Protein AF-0000000074485004 (afdb_homodimer)

Organism: Parageobacillus thermoglucosidasius (NCBI:txid1426)

InterPro domains:
  IPR045611 Domain of unknown function DUF6449 [PF20047] (431-520)
  IPR053046 ABC-5 integral membrane transporter [PTHR39177] (8-327)

Sequence (1148 aa):
MPLKILSFNRGILVQNLRSVSWIGIVHFLLWFAAIPLQLLMAYSQQEDSGHYPEWESLYSISAPFQTMIVFTLPVLLAALLFRYMQGKQSSDFMHSLPVQRAELFCQQAVFGMLLIIGPIVLITLLVIVCRYGLSLSVPLTIGDIIRWMWETIVMELFVFAASVFVGMVTGMSTLQIVFTYILFLFPASITVLLLTNTSFLLVGFSADYYLSKNLEEIVPFYRYFNLSVESLTAGESLVYLFLIILFLIFAIWLYQKRPSEAATQALAFPVLRPLFKYGVAFCTMLLGGFYFGVTQNQFAWILFGYITFSLLGFFIAEMVIEKTWRVFYKWKGYVYFAAAMVAIGFLLHLDITGYEKRLPALEDVRQVYFGSSVYDFINNGERSYMSFEQENQFLKEKGNIRAVYAFHRQLIKDQPRPSRLTDQRQVVIGYVLKDGKRMIRQYNVPSKAYFSYYKPILESKEYKKNYYLLLRDQGYSPIRQVTFRHLETGDKTLTIIEPQQIDSFVEALKADLMEESASTMLELDSPKVVRAVDIEFLQSDGDTFTLSWKETYTHVEKWLNDHHLLEKARGGVEMPLKILSFNRGILVQNLRSVSWIGIVHFLLWFAAIPLQLLMAYSQQEDSGHYPEWESLYSISAPFQTMIVFTLPVLLAALLFRYMQGKQSSDFMHSLPVQRAELFCQQAVFGMLLIIGPIVLITLLVIVCRYGLSLSVPLTIGDIIRWMWETIVMELFVFAASVFVGMVTGMSTLQIVFTYILFLFPASITVLLLTNTSFLLVGFSADYYLSKNLEEIVPFYRYFNLSVESLTAGESLVYLFLIILFLIFAIWLYQKRPSEAATQALAFPVLRPLFKYGVAFCTMLLGGFYFGVTQNQFAWILFGYIT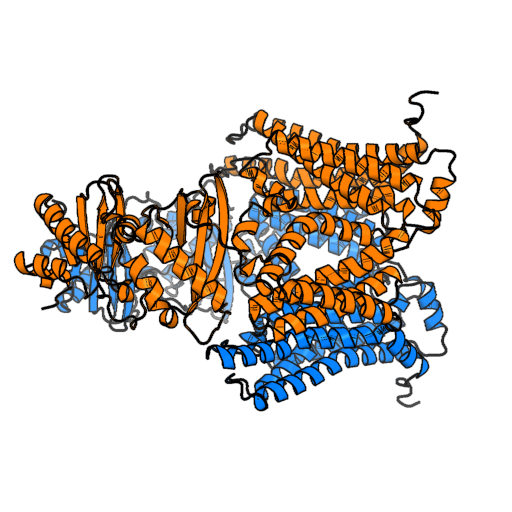FSLLGFFIAEMVIEKTWRVFYKWKGYVYFAAAMVAIGFLLHLDITGYEKRLPALEDVRQVYFGSSVYDFINNGERSYMSFEQENQFLKEKGNIRAVYAFHRQLIKDQPRPSRLTDQRQVVIGYVLKDGKRMIRQYNVPSKAYFSYYKPILESKEYKKNYYLLLRDQGYSPIRQVTFRHLETGDKTLTIIEPQQIDSFVEALKADLMEESASTMLELDSPKVVRAVDIEFLQSDGDTFTLSWKETYTHVEKWLNDHHLLEKARGGVE

Structure (mmCIF, N/CA/C/O backbone):
data_AF-0000000074485004-model_v1
#
loop_
_entity.id
_entity.type
_entity.pdbx_description
1 polymer 'Multidrug ABC transporter permease'
#
loop_
_atom_site.group_PDB
_atom_site.id
_atom_site.type_symbol
_atom_site.label_atom_id
_atom_site.label_alt_id
_atom_site.label_comp_id
_atom_site.label_asym_id
_atom_site.label_entity_id
_atom_site.label_seq_id
_atom_site.pdbx_PDB_ins_code
_atom_site.Cartn_x
_atom_site.Cartn_y
_atom_site.Cartn_z
_atom_site.occupancy
_atom_site.B_iso_or_equiv
_atom_site.auth_seq_id
_atom_site.auth_comp_id
_atom_site.auth_asym_id
_atom_site.auth_atom_id
_atom_site.pdbx_PDB_model_num
ATOM 1 N N . MET A 1 1 ? 16.312 -17.234 -52.719 1 33.06 1 MET A N 1
ATOM 2 C CA . MET A 1 1 ? 15.469 -17.969 -51.75 1 33.06 1 MET A CA 1
ATOM 3 C C . MET A 1 1 ? 14.648 -17 -50.906 1 33.06 1 MET A C 1
ATOM 5 O O . MET A 1 1 ? 15.188 -16.344 -50 1 33.06 1 MET A O 1
ATOM 9 N N . PRO A 1 2 ? 13.727 -16.172 -51.375 1 34.81 2 PRO A N 1
ATOM 10 C CA . PRO A 1 2 ? 13.102 -14.938 -50.875 1 34.81 2 PRO A CA 1
ATOM 11 C C . PRO A 1 2 ? 12.609 -15.07 -49.438 1 34.81 2 PRO A C 1
ATOM 13 O O . PRO A 1 2 ? 12.57 -16.172 -48.875 1 34.81 2 PRO A O 1
ATOM 16 N N . LEU A 1 3 ? 12.047 -14.023 -48.875 1 39.66 3 LEU A N 1
ATOM 17 C CA . LEU A 1 3 ? 11.453 -13.742 -47.562 1 39.66 3 LEU A CA 1
ATOM 18 C C . LEU A 1 3 ? 10.492 -14.852 -47.156 1 39.66 3 LEU A C 1
ATOM 20 O O . LEU A 1 3 ? 9.281 -14.641 -47.094 1 39.66 3 LEU A O 1
ATOM 24 N N . LYS A 1 4 ? 10.461 -15.984 -47.562 1 45 4 LYS A N 1
ATOM 25 C CA . LYS A 1 4 ? 9.773 -17.25 -47.344 1 45 4 LYS A CA 1
ATOM 26 C C . LYS A 1 4 ? 9.695 -17.594 -45.875 1 45 4 LYS A C 1
ATOM 28 O O . LYS A 1 4 ? 9.047 -18.578 -45.5 1 45 4 LYS A O 1
ATOM 33 N N . ILE A 1 5 ? 10.547 -17.078 -45.094 1 46.03 5 ILE A N 1
ATOM 34 C CA . ILE A 1 5 ? 10.633 -17.25 -43.656 1 46.03 5 ILE A CA 1
ATOM 35 C C . ILE A 1 5 ? 9.305 -16.859 -43 1 46.03 5 ILE A C 1
ATOM 37 O O . ILE A 1 5 ? 8.914 -17.438 -42 1 46.03 5 ILE A O 1
ATOM 41 N N . LEU A 1 6 ? 8.688 -15.711 -43.531 1 50.09 6 LEU A N 1
ATOM 42 C CA . LEU A 1 6 ? 7.422 -15.336 -42.906 1 50.09 6 LEU A CA 1
ATOM 43 C C . LEU A 1 6 ? 6.273 -16.172 -43.469 1 50.09 6 LEU A C 1
ATOM 45 O O . LEU A 1 6 ? 5.242 -15.633 -43.875 1 50.09 6 LEU A O 1
ATOM 49 N N . SER A 1 7 ? 6.594 -17.297 -43.969 1 58.62 7 SER A N 1
ATOM 50 C CA . SER A 1 7 ? 5.496 -18.109 -44.469 1 58.62 7 SER A CA 1
ATOM 51 C C . SER A 1 7 ? 4.473 -18.391 -43.375 1 58.62 7 SER A C 1
ATOM 53 O O . SER A 1 7 ? 4.832 -18.859 -42.281 1 58.62 7 SER A O 1
ATOM 55 N N . PHE A 1 8 ? 3.494 -17.656 -43.406 1 69.62 8 PHE A N 1
ATOM 56 C CA . PHE A 1 8 ? 2.309 -17.703 -42.562 1 69.62 8 PHE A CA 1
ATOM 57 C C . PHE A 1 8 ? 1.678 -19.078 -42.562 1 69.62 8 PHE A C 1
ATOM 59 O O . PHE A 1 8 ? 1.295 -19.578 -43.625 1 69.62 8 PHE A O 1
ATOM 66 N N . ASN A 1 9 ? 2.086 -19.891 -41.562 1 81.69 9 ASN A N 1
ATOM 67 C CA . ASN A 1 9 ? 1.446 -21.203 -41.406 1 81.69 9 ASN A CA 1
ATOM 68 C C . ASN A 1 9 ? 0.039 -21.078 -40.812 1 81.69 9 ASN A C 1
ATOM 70 O O . ASN A 1 9 ? -0.13 -20.656 -39.688 1 81.69 9 ASN A O 1
ATOM 74 N N . ARG A 1 10 ? -0.933 -21.391 -41.531 1 85.19 10 ARG A N 1
ATOM 75 C CA . ARG A 1 10 ? -2.338 -21.266 -41.156 1 85.19 10 ARG A CA 1
ATOM 76 C C . ARG A 1 10 ? -2.674 -22.172 -40 1 85.19 10 ARG A C 1
ATOM 78 O O . ARG A 1 10 ? -3.484 -21.797 -39.125 1 85.19 10 ARG A O 1
ATOM 85 N N . GLY A 1 11 ? -2.037 -23.297 -39.938 1 82.88 11 GLY A N 1
ATOM 86 C CA . GLY A 1 11 ? -2.275 -24.219 -38.844 1 82.88 11 GLY A CA 1
ATOM 87 C C . GLY A 1 11 ? -1.877 -23.641 -37.5 1 82.88 11 GLY A C 1
ATOM 88 O O . GLY A 1 11 ? -2.645 -23.719 -36.531 1 82.88 11 GLY A O 1
ATOM 89 N N . ILE A 1 12 ? -0.772 -23.047 -37.531 1 86.06 12 ILE A N 1
ATOM 90 C CA . ILE A 1 12 ? -0.268 -22.453 -36.281 1 86.06 12 ILE A CA 1
ATOM 91 C C . ILE A 1 12 ? -1.144 -21.266 -35.875 1 86.06 12 ILE A C 1
ATOM 93 O O . ILE A 1 12 ? -1.429 -21.078 -34.688 1 86.06 12 ILE A O 1
ATOM 97 N N . LEU A 1 13 ? -1.592 -20.531 -36.781 1 87.81 13 LEU A N 1
ATOM 98 C CA . LEU A 1 13 ? -2.461 -19.391 -36.5 1 87.81 13 LEU A CA 1
ATOM 99 C C . LEU A 1 13 ? -3.775 -19.844 -35.906 1 87.81 13 LEU A C 1
ATOM 101 O O . LEU A 1 13 ? -4.254 -19.25 -34.938 1 87.81 13 LEU A O 1
ATOM 105 N N . VAL A 1 14 ? -4.328 -20.875 -36.469 1 86.31 14 VAL A N 1
ATOM 106 C CA . VAL A 1 14 ? -5.598 -21.406 -35.969 1 86.31 14 VAL A CA 1
ATOM 107 C C . VAL A 1 14 ? -5.418 -21.922 -34.562 1 86.31 14 VAL A C 1
ATOM 109 O O . VAL A 1 14 ? -6.277 -21.719 -33.688 1 86.31 14 VAL A O 1
ATOM 112 N N . GLN A 1 15 ? -4.352 -22.5 -34.344 1 84.88 15 GLN A N 1
ATOM 113 C CA . GLN A 1 15 ? -4.055 -23.016 -33.031 1 84.88 15 GLN A CA 1
ATOM 114 C C . GLN A 1 15 ? -3.912 -21.875 -32 1 84.88 15 GLN A C 1
ATOM 116 O O . GLN A 1 15 ? -4.418 -21.969 -30.891 1 84.88 15 GLN A O 1
ATOM 121 N N . ASN A 1 16 ? -3.209 -20.875 -32.438 1 87.94 16 ASN A N 1
ATOM 122 C CA . ASN A 1 16 ? -3.045 -19.703 -31.578 1 87.94 16 ASN A CA 1
ATOM 123 C C . ASN A 1 16 ? -4.379 -19.031 -31.297 1 87.94 16 ASN A C 1
ATOM 125 O O . ASN A 1 16 ? -4.645 -18.625 -30.156 1 87.94 16 ASN A O 1
ATOM 129 N N . LEU A 1 17 ? -5.199 -18.859 -32.281 1 85.69 17 LEU A N 1
ATOM 130 C CA . LEU A 1 17 ? -6.504 -18.234 -32.125 1 85.69 17 LEU A CA 1
ATOM 131 C C . LEU A 1 17 ? -7.379 -19.016 -31.141 1 85.69 17 LEU A C 1
ATOM 133 O O . LEU A 1 17 ? -8.117 -18.438 -30.344 1 85.69 17 LEU A O 1
ATOM 137 N N . ARG A 1 18 ? -7.176 -20.297 -31.156 1 81.56 18 ARG A N 1
ATOM 138 C CA . ARG A 1 18 ? -7.992 -21.156 -30.312 1 81.56 18 ARG A CA 1
ATOM 139 C C . ARG A 1 18 ? -7.465 -21.188 -28.875 1 81.56 18 ARG A C 1
ATOM 141 O O . ARG A 1 18 ? -8.242 -21.266 -27.922 1 81.56 18 ARG A O 1
ATOM 148 N N . SER A 1 19 ? -6.238 -21.016 -28.766 1 82.94 19 SER A N 1
ATOM 149 C CA . SER A 1 19 ? -5.652 -21.266 -27.453 1 82.94 19 SER A CA 1
ATOM 150 C C . SER A 1 19 ? -5.355 -19.953 -26.719 1 82.94 19 SER A C 1
ATOM 152 O O . SER A 1 19 ? -5.453 -19.891 -25.5 1 82.94 19 SER A O 1
ATOM 154 N N . VAL A 1 20 ? -5.039 -18.906 -27.438 1 87.19 20 VAL A N 1
ATOM 155 C CA . VAL A 1 20 ? -4.484 -17.75 -26.75 1 87.19 20 VAL A CA 1
ATOM 156 C C . VAL A 1 20 ? -5.316 -16.5 -27.062 1 87.19 20 VAL A C 1
ATOM 158 O O . VAL A 1 20 ? -5.227 -15.492 -26.359 1 87.19 20 VAL A O 1
ATOM 161 N N . SER A 1 21 ? -6.23 -16.531 -27.969 1 85 21 SER A N 1
ATOM 162 C CA . SER A 1 21 ? -6.941 -15.344 -28.453 1 85 21 SER A CA 1
ATOM 163 C C . SER A 1 21 ? -7.805 -14.734 -27.344 1 85 21 SER A C 1
ATOM 165 O O . SER A 1 21 ? -8.117 -13.539 -27.391 1 85 21 SER A O 1
ATOM 167 N N . TRP A 1 22 ? -8.156 -15.539 -26.359 1 84.38 22 TRP A N 1
ATOM 168 C CA . TRP A 1 22 ? -8.977 -15.023 -25.266 1 84.38 22 TRP A CA 1
ATOM 169 C C . TRP A 1 22 ? -8.242 -13.945 -24.5 1 84.38 22 TRP A C 1
ATOM 171 O O . TRP A 1 22 ? -8.859 -13.047 -23.922 1 84.38 22 TRP A O 1
ATOM 181 N N . ILE A 1 23 ? -6.957 -13.883 -24.469 1 89 23 ILE A N 1
ATOM 182 C CA . ILE A 1 23 ? -6.176 -12.859 -23.766 1 89 23 ILE A CA 1
ATOM 183 C C . ILE A 1 23 ? -6.395 -11.5 -24.422 1 89 23 ILE A C 1
ATOM 185 O O . ILE A 1 23 ? -6.387 -10.469 -23.75 1 89 23 ILE A O 1
ATOM 189 N N . GLY A 1 24 ? -6.559 -11.555 -25.766 1 91 24 GLY A N 1
ATOM 190 C CA . GLY A 1 24 ? -6.867 -10.32 -26.469 1 91 24 GLY A CA 1
ATOM 191 C C . GLY A 1 24 ? -8.18 -9.695 -26.031 1 91 24 GLY A C 1
ATOM 192 O O . GLY A 1 24 ? -8.281 -8.477 -25.891 1 91 24 GLY A O 1
ATOM 193 N N . ILE A 1 25 ? -9.125 -10.547 -25.797 1 89.12 25 ILE A N 1
ATOM 194 C CA . ILE A 1 25 ? -10.43 -10.086 -25.328 1 89.12 25 ILE A CA 1
ATOM 195 C C . ILE A 1 25 ? -10.305 -9.508 -23.922 1 89.12 25 ILE A C 1
ATOM 197 O O . ILE A 1 25 ? -10.844 -8.438 -23.641 1 89.12 25 ILE A O 1
ATOM 201 N N . VAL A 1 26 ? -9.586 -10.211 -23.125 1 91 26 VAL A N 1
ATOM 202 C CA . VAL A 1 26 ? -9.375 -9.742 -21.75 1 91 26 VAL A CA 1
ATOM 203 C C . VAL A 1 26 ? -8.641 -8.406 -21.781 1 91 26 VAL A C 1
ATOM 205 O O . VAL A 1 26 ? -8.977 -7.492 -21.016 1 91 26 VAL A O 1
ATOM 208 N N . HIS A 1 27 ? -7.656 -8.375 -22.625 1 95.88 27 HIS A N 1
ATOM 209 C CA . HIS A 1 27 ? -6.898 -7.141 -22.797 1 95.88 27 HIS A CA 1
ATOM 210 C C . HIS A 1 27 ? -7.812 -5.977 -23.172 1 95.88 27 HIS A C 1
ATOM 212 O O . HIS A 1 27 ? -7.742 -4.906 -22.578 1 95.88 27 HIS A O 1
ATOM 218 N N . PHE A 1 28 ? -8.695 -6.211 -24.062 1 96 28 PHE A N 1
ATOM 219 C CA . PHE A 1 28 ? -9.641 -5.191 -24.516 1 96 28 PHE A CA 1
ATOM 220 C C . PHE A 1 28 ? -10.586 -4.797 -23.391 1 96 28 PHE A C 1
ATOM 222 O O . PHE A 1 28 ? -10.805 -3.607 -23.141 1 96 28 PHE A O 1
ATOM 229 N N . LEU A 1 29 ? -11.078 -5.746 -22.719 1 93.38 29 LEU A N 1
ATOM 230 C CA . LEU A 1 29 ? -12.055 -5.492 -21.672 1 93.38 29 LEU A CA 1
ATOM 231 C C . LEU A 1 29 ? -11.422 -4.719 -20.516 1 93.38 29 LEU A C 1
ATOM 233 O O . LEU A 1 29 ? -12.055 -3.848 -19.922 1 93.38 29 LEU A O 1
ATOM 237 N N . LEU A 1 30 ? -10.211 -5.07 -20.172 1 95.44 30 LEU A N 1
ATOM 238 C CA . LEU A 1 30 ? -9.531 -4.371 -19.094 1 95.44 30 LEU A CA 1
ATOM 239 C C . LEU A 1 30 ? -9.289 -2.908 -19.453 1 95.44 30 LEU A C 1
ATOM 241 O O . LEU A 1 30 ? -9.523 -2.016 -18.641 1 95.44 30 LEU A O 1
ATOM 245 N N . TRP A 1 31 ? -8.859 -2.682 -20.656 1 97.44 31 TRP A N 1
ATOM 246 C CA . TRP A 1 31 ? -8.648 -1.306 -21.094 1 97.44 31 TRP A CA 1
ATOM 247 C C . TRP A 1 31 ? -9.977 -0.561 -21.188 1 97.44 31 TRP A C 1
ATOM 249 O O . TRP A 1 31 ? -10.047 0.643 -20.938 1 97.44 31 TRP A O 1
ATOM 259 N N . PHE A 1 32 ? -11.016 -1.268 -21.625 1 96.44 32 PHE A N 1
ATOM 260 C CA . PHE A 1 32 ? -12.344 -0.658 -21.688 1 96.44 32 PHE A CA 1
ATOM 261 C C . PHE A 1 32 ? -12.789 -0.191 -20.312 1 96.44 32 PHE A C 1
ATOM 263 O O . PHE A 1 32 ? -13.32 0.91 -20.156 1 96.44 32 PHE A O 1
ATOM 270 N N . ALA A 1 33 ? -12.539 -1.022 -19.375 1 94.12 33 ALA A N 1
ATOM 271 C CA . ALA A 1 33 ? -12.883 -0.683 -18 1 94.12 33 ALA A CA 1
ATOM 272 C C . ALA A 1 33 ? -12.039 0.482 -17.484 1 94.12 33 ALA A C 1
ATOM 274 O O . ALA A 1 33 ? -12.508 1.305 -16.703 1 94.12 33 ALA A O 1
ATOM 275 N N . ALA A 1 34 ? -10.875 0.602 -17.922 1 95.38 34 ALA A N 1
ATOM 276 C CA . ALA A 1 34 ? -9.922 1.575 -17.391 1 95.38 34 ALA A CA 1
ATOM 277 C C . ALA A 1 34 ? -10.227 2.979 -17.906 1 95.38 34 ALA A C 1
ATOM 279 O O . ALA A 1 34 ? -10.094 3.959 -17.172 1 95.38 34 ALA A O 1
ATOM 280 N N . ILE A 1 35 ? -10.703 3.045 -19.172 1 94.5 35 ILE A N 1
ATOM 281 C CA . ILE A 1 35 ? -10.773 4.402 -19.703 1 94.5 35 ILE A CA 1
ATOM 282 C C . ILE A 1 35 ? -12.172 4.672 -20.25 1 94.5 35 ILE A C 1
ATOM 284 O O . ILE A 1 35 ? -12.898 5.512 -19.719 1 94.5 35 ILE A O 1
ATOM 288 N N . PRO A 1 36 ? -12.688 3.904 -21.312 1 93.75 36 PRO A N 1
ATOM 289 C CA . PRO A 1 36 ? -13.992 4.227 -21.891 1 93.75 36 PRO A CA 1
ATOM 290 C C . PRO A 1 36 ? -15.125 4.145 -20.859 1 93.75 36 PRO A C 1
ATOM 292 O O . PRO A 1 36 ? -16.016 5 -20.844 1 93.75 36 PRO A O 1
ATOM 295 N N . LEU A 1 37 ? -15.07 3.17 -20.109 1 92.56 37 LEU A N 1
ATOM 296 C CA . LEU A 1 37 ? -16.109 3.021 -19.109 1 92.56 37 LEU A CA 1
ATOM 297 C C . LEU A 1 37 ? -16.094 4.195 -18.125 1 92.56 37 LEU A C 1
ATOM 299 O O . LEU A 1 37 ? -17.156 4.688 -17.734 1 92.56 37 LEU A O 1
ATOM 303 N N . GLN A 1 38 ? -14.953 4.598 -17.75 1 90.38 38 GLN A N 1
ATOM 304 C CA . GLN A 1 38 ? -14.82 5.734 -16.844 1 90.38 38 GLN A CA 1
ATOM 305 C C . GLN A 1 38 ? -15.352 7.012 -17.484 1 90.38 38 GLN A C 1
ATOM 307 O O . GLN A 1 38 ? -15.969 7.844 -16.812 1 90.38 38 GLN A O 1
ATOM 312 N N . LEU A 1 39 ? -15.125 7.141 -18.734 1 88.81 39 LEU A N 1
ATOM 313 C CA . LEU A 1 39 ? -15.633 8.297 -19.469 1 88.81 39 LEU A CA 1
ATOM 314 C C . LEU A 1 39 ? -17.156 8.273 -19.531 1 88.81 39 LEU A C 1
ATOM 316 O O . LEU A 1 39 ? -17.812 9.312 -19.344 1 88.81 39 LEU A O 1
ATOM 320 N N . LEU A 1 40 ? -17.672 7.113 -19.766 1 88.38 40 LEU A N 1
ATOM 321 C CA . LEU A 1 40 ? -19.125 6.965 -19.828 1 88.38 40 LEU A CA 1
ATOM 322 C C . LEU A 1 40 ? -19.766 7.258 -18.469 1 88.38 40 LEU A C 1
ATOM 324 O O . LEU A 1 40 ? -20.812 7.895 -18.391 1 88.38 40 LEU A O 1
ATOM 328 N N . MET A 1 41 ? -19.156 6.777 -17.469 1 87.62 41 MET A N 1
ATOM 329 C CA . MET A 1 41 ? -19.641 7.035 -16.109 1 87.62 41 MET A CA 1
ATOM 330 C C . MET A 1 41 ? -19.578 8.523 -15.789 1 87.62 41 MET A C 1
ATOM 332 O O . MET A 1 41 ? -20.5 9.062 -15.164 1 87.62 41 MET A O 1
ATOM 336 N N . ALA A 1 42 ? -18.516 9.141 -16.156 1 83.19 42 ALA A N 1
ATOM 337 C CA . ALA A 1 42 ? -18.375 10.578 -15.945 1 83.19 42 ALA A CA 1
ATOM 338 C C . ALA A 1 42 ? -19.453 11.352 -16.703 1 83.19 42 ALA A C 1
ATOM 340 O O . ALA A 1 42 ? -19.969 12.352 -16.203 1 83.19 42 ALA A O 1
ATOM 341 N N . TYR A 1 43 ? -19.734 10.867 -17.859 1 83.5 43 TYR A N 1
ATOM 342 C CA . TYR A 1 43 ? -20.781 11.492 -18.656 1 83.5 43 TYR A CA 1
ATOM 343 C C . TYR A 1 43 ? -22.141 11.398 -17.969 1 83.5 43 TYR A C 1
ATOM 345 O O . TYR A 1 43 ? -22.891 12.375 -17.906 1 83.5 43 TYR A O 1
ATOM 353 N N . SER A 1 44 ? -22.391 10.273 -17.484 1 81.38 44 SER A N 1
ATOM 354 C CA . SER A 1 44 ? -23.672 10.062 -16.797 1 81.38 44 SER A CA 1
ATOM 355 C C . SER A 1 44 ? -23.766 10.93 -15.539 1 81.38 44 SER A C 1
ATOM 357 O O . SER A 1 44 ? -24.828 11.438 -15.211 1 81.38 44 SER A O 1
ATOM 359 N N . GLN A 1 45 ? -22.672 11.102 -14.898 1 76.25 45 GLN A N 1
ATOM 360 C CA . GLN A 1 45 ? -22.641 11.914 -13.688 1 76.25 45 GLN A CA 1
ATOM 361 C C . GLN A 1 45 ? -22.797 13.398 -14.016 1 76.25 45 GLN A C 1
ATOM 363 O O . GLN A 1 45 ? -23.406 14.148 -13.258 1 76.25 45 GLN A O 1
ATOM 368 N N . GLN A 1 46 ? -22.156 13.82 -15.039 1 70.19 46 GLN A N 1
ATOM 369 C CA . GLN A 1 46 ? -22.25 15.211 -15.469 1 70.19 46 GLN A CA 1
ATOM 370 C C . GLN A 1 46 ? -23.703 15.602 -15.75 1 70.19 46 GLN A C 1
ATOM 372 O O . GLN A 1 46 ? -24.141 16.703 -15.391 1 70.19 46 GLN A O 1
ATOM 377 N N . GLU A 1 47 ? -24.312 14.805 -16.359 1 63.97 47 GLU A N 1
ATOM 378 C CA . GLU A 1 47 ? -25.703 15.094 -16.672 1 63.97 47 GLU A CA 1
ATOM 379 C C . GLU A 1 47 ? -26.531 15.273 -15.398 1 63.97 47 GLU A C 1
ATOM 381 O O . GLU A 1 47 ? -27.438 16.109 -15.359 1 63.97 47 GLU A O 1
ATOM 386 N N . ASP A 1 48 ? -25.969 14.656 -14.375 1 61.28 48 ASP A N 1
ATOM 387 C CA . ASP A 1 48 ? -26.75 14.672 -13.148 1 61.28 48 ASP A CA 1
ATOM 388 C C . ASP A 1 48 ? -26.312 15.789 -12.211 1 61.28 48 ASP A C 1
ATOM 390 O O . ASP A 1 48 ? -27.141 16.484 -11.633 1 61.28 48 ASP A O 1
ATOM 394 N N . SER A 1 49 ? -24.953 15.898 -11.93 1 60.72 49 SER A N 1
ATOM 395 C CA . SER A 1 49 ? -24.516 16.781 -10.852 1 60.72 49 SER A CA 1
ATOM 396 C C . SER A 1 49 ? -23.828 18.016 -11.406 1 60.72 49 SER A C 1
ATOM 398 O O . SER A 1 49 ? -23.641 19 -10.688 1 60.72 49 SER A O 1
ATOM 400 N N . GLY A 1 50 ? -23.625 18.125 -12.734 1 60.09 50 GLY A N 1
ATOM 401 C CA . GLY A 1 50 ? -22.938 19.266 -13.305 1 60.09 50 GLY A CA 1
ATOM 402 C C . GLY A 1 50 ? -21.453 19.297 -12.977 1 60.09 50 GLY A C 1
ATOM 403 O O . GLY A 1 50 ? -20.734 20.219 -13.383 1 60.09 50 GLY A O 1
ATOM 404 N N . HIS A 1 51 ? -20.922 18.406 -12.062 1 60.53 51 HIS A N 1
ATOM 405 C CA . HIS A 1 51 ? -19.516 18.422 -11.68 1 60.53 51 HIS A CA 1
ATOM 406 C C . HIS A 1 51 ? -18.703 17.469 -12.547 1 60.53 51 HIS A C 1
ATOM 408 O O . HIS A 1 51 ? -19.141 16.359 -12.859 1 60.53 51 HIS A O 1
ATOM 414 N N . TYR A 1 52 ? -17.531 17.984 -13.125 1 61.22 52 TYR A N 1
ATOM 415 C CA . TYR A 1 52 ? -16.656 17.203 -14 1 61.22 52 TYR A CA 1
ATOM 416 C C . TYR A 1 52 ? -15.414 16.75 -13.258 1 61.22 52 TYR A C 1
ATOM 418 O O . TYR A 1 52 ? -14.812 17.516 -12.5 1 61.22 52 TYR A O 1
ATOM 426 N N . PRO A 1 53 ? -15.25 15.344 -13.32 1 67.81 53 PRO A N 1
ATOM 427 C CA . PRO A 1 53 ? -13.891 15.016 -12.898 1 67.81 53 PRO A CA 1
ATOM 428 C C . PRO A 1 53 ? -12.828 15.719 -13.742 1 67.81 53 PRO A C 1
ATOM 430 O O . PRO A 1 53 ? -13 15.891 -14.945 1 67.81 53 PRO A O 1
ATOM 433 N N . GLU A 1 54 ? -12.016 16.453 -13.203 1 70.25 54 GLU A N 1
ATOM 434 C CA . GLU A 1 54 ? -10.984 17.188 -13.93 1 70.25 54 GLU A CA 1
ATOM 435 C C . GLU A 1 54 ? -9.781 16.312 -14.227 1 70.25 54 GLU A C 1
ATOM 437 O O . GLU A 1 54 ? -8.859 16.203 -13.414 1 70.25 54 GLU A O 1
ATOM 442 N N . TRP A 1 55 ? -10 15.469 -15.406 1 78.81 55 TRP A N 1
ATOM 443 C CA . TRP A 1 55 ? -8.828 14.719 -15.828 1 78.81 55 TRP A CA 1
ATOM 444 C C . TRP A 1 55 ? -7.941 15.562 -16.734 1 78.81 55 TRP A C 1
ATOM 446 O O . TRP A 1 55 ? -8.414 16.109 -17.734 1 78.81 55 TRP A O 1
ATOM 456 N N . GLU A 1 56 ? -6.66 15.727 -16.375 1 76.94 56 GLU A N 1
ATOM 457 C CA . GLU A 1 56 ? -5.727 16.531 -17.156 1 76.94 56 GLU A CA 1
ATOM 458 C C . GLU A 1 56 ? -5.207 15.75 -18.359 1 76.94 56 GLU A C 1
ATOM 460 O O . GLU A 1 56 ? -4.77 16.344 -19.359 1 76.94 56 GLU A O 1
ATOM 465 N N . SER A 1 57 ? -5.199 14.414 -18.25 1 86.94 57 SER A N 1
ATOM 466 C CA . SER A 1 57 ? -4.707 13.547 -19.328 1 86.94 57 SER A CA 1
ATOM 467 C C . SER A 1 57 ? -5.383 12.18 -19.281 1 86.94 57 SER A C 1
ATOM 469 O O . SER A 1 57 ? -6.02 11.828 -18.281 1 86.94 57 SER A O 1
ATOM 471 N N . LEU A 1 58 ? -5.293 11.477 -20.312 1 90.25 58 LEU A N 1
ATOM 472 C CA . LEU A 1 58 ? -5.855 10.133 -20.375 1 90.25 58 LEU A CA 1
ATOM 473 C C . LEU A 1 58 ? -5.16 9.211 -19.375 1 90.25 58 LEU A C 1
ATOM 475 O O . LEU A 1 58 ? -5.77 8.273 -18.859 1 90.25 58 LEU A O 1
ATOM 479 N N . TYR A 1 59 ? -3.922 9.57 -19.062 1 91.69 59 TYR A N 1
ATOM 480 C CA . TYR A 1 59 ? -3.131 8.758 -18.156 1 91.69 59 TYR A CA 1
ATOM 481 C C . TYR A 1 59 ? -3.68 8.836 -16.734 1 91.69 59 TYR A C 1
ATOM 483 O O . TYR A 1 59 ? -3.496 7.918 -15.938 1 91.69 59 TYR A O 1
ATOM 491 N N . SER A 1 60 ? -4.324 9.969 -16.484 1 88.25 60 SER A N 1
ATOM 492 C CA . SER A 1 60 ? -4.793 10.227 -15.133 1 88.25 60 SER A CA 1
ATOM 493 C C . SER A 1 60 ? -6.059 9.43 -14.828 1 88.25 60 SER A C 1
ATOM 495 O O . SER A 1 60 ? -6.422 9.258 -13.664 1 88.25 60 SER A O 1
ATOM 497 N N . ILE A 1 61 ? -6.672 9.016 -15.922 1 89.62 61 ILE A N 1
ATOM 498 C CA . ILE A 1 61 ? -7.871 8.211 -15.734 1 89.62 61 ILE A CA 1
ATOM 499 C C . ILE A 1 61 ? -7.484 6.816 -15.25 1 89.62 61 ILE A C 1
ATOM 501 O O . ILE A 1 61 ? -6.883 6.035 -15.992 1 89.62 61 ILE A O 1
ATOM 505 N N . SER A 1 62 ? -7.77 6.441 -14.023 1 90.56 62 SER A N 1
ATOM 506 C CA . SER A 1 62 ? -7.453 5.125 -13.469 1 90.56 62 SER A CA 1
ATOM 507 C C . SER A 1 62 ? -5.965 4.82 -13.594 1 90.56 62 SER A C 1
ATOM 509 O O . SER A 1 62 ? -5.586 3.738 -14.047 1 90.56 62 SER A O 1
ATOM 511 N N . ALA A 1 63 ? -5.145 5.68 -13.211 1 90.31 63 ALA A N 1
ATOM 512 C CA . ALA A 1 63 ? -3.705 5.625 -13.453 1 90.31 63 ALA A CA 1
ATOM 513 C C . ALA A 1 63 ? -3.1 4.344 -12.891 1 90.31 63 ALA A C 1
ATOM 515 O O . ALA A 1 63 ? -2.406 3.611 -13.602 1 90.31 63 ALA A O 1
ATOM 516 N N . PRO A 1 64 ? -3.357 3.984 -11.633 1 91.25 64 PRO A N 1
ATOM 517 C CA . PRO A 1 64 ? -2.771 2.744 -11.117 1 91.25 64 PRO A CA 1
ATOM 518 C C . PRO A 1 64 ? -3.236 1.509 -11.883 1 91.25 64 PRO A C 1
ATOM 520 O O . PRO A 1 64 ? -2.455 0.581 -12.102 1 91.25 64 PRO A O 1
ATOM 523 N N . PHE A 1 65 ? -4.449 1.479 -12.312 1 93.56 65 PHE A N 1
ATOM 524 C CA . PHE A 1 65 ? -5.012 0.344 -13.031 1 93.56 65 PHE A CA 1
ATOM 525 C C . PHE A 1 65 ? -4.395 0.223 -14.422 1 93.56 65 PHE A C 1
ATOM 527 O O . PHE A 1 65 ? -4.105 -0.883 -14.883 1 93.56 65 PHE A O 1
ATOM 534 N N . GLN A 1 66 ? -4.223 1.317 -15.07 1 96 66 GLN A N 1
ATOM 535 C CA . GLN A 1 66 ? -3.562 1.303 -16.375 1 96 66 GLN A CA 1
ATOM 536 C C . GLN A 1 66 ? -2.164 0.7 -16.266 1 96 66 GLN A C 1
ATOM 538 O O . GLN A 1 66 ? -1.783 -0.14 -17.078 1 96 66 GLN A O 1
ATOM 543 N N . THR A 1 67 ? -1.442 1.141 -15.258 1 95.62 67 THR A N 1
ATOM 544 C CA . THR A 1 67 ? -0.085 0.643 -15.062 1 95.62 67 THR A CA 1
ATOM 545 C C . THR A 1 67 ? -0.09 -0.865 -14.828 1 95.62 67 THR A C 1
ATOM 547 O O . THR A 1 67 ? 0.755 -1.585 -15.367 1 95.62 67 THR A O 1
ATOM 550 N N . MET A 1 68 ? -1.004 -1.321 -14.094 1 95.81 68 MET A N 1
ATOM 551 C CA . MET A 1 68 ? -1.127 -2.754 -13.836 1 95.81 68 MET A CA 1
ATOM 552 C C . MET A 1 68 ? -1.367 -3.521 -15.133 1 95.81 68 MET A C 1
ATOM 554 O O . MET A 1 68 ? -0.781 -4.582 -15.352 1 95.81 68 MET A O 1
ATOM 558 N N . ILE A 1 69 ? -2.174 -3.021 -16.016 1 97.06 69 ILE A N 1
ATOM 559 C CA . ILE A 1 69 ? -2.479 -3.684 -17.281 1 97.06 69 ILE A CA 1
ATOM 560 C C . ILE A 1 69 ? -1.216 -3.768 -18.141 1 97.06 69 ILE A C 1
ATOM 562 O O . ILE A 1 69 ? -0.867 -4.84 -18.641 1 97.06 69 ILE A O 1
ATOM 566 N N . VAL A 1 70 ? -0.547 -2.688 -18.188 1 97.62 70 VAL A N 1
ATOM 567 C CA . VAL A 1 70 ? 0.616 -2.566 -19.062 1 97.62 70 VAL A CA 1
ATOM 568 C C . VAL A 1 70 ? 1.694 -3.557 -18.625 1 97.62 70 VAL A C 1
ATOM 570 O O . VAL A 1 70 ? 2.398 -4.125 -19.453 1 97.62 70 VAL A O 1
ATOM 573 N N . PHE A 1 71 ? 1.771 -3.854 -17.375 1 97.44 71 PHE A N 1
ATOM 574 C CA . PHE A 1 71 ? 2.9 -4.648 -16.906 1 97.44 71 PHE A CA 1
ATOM 575 C C . PHE A 1 71 ? 2.443 -6.039 -16.484 1 97.44 71 PHE A C 1
ATOM 577 O O . PHE A 1 71 ? 3.232 -6.82 -15.945 1 97.44 71 PHE A O 1
ATOM 584 N N . THR A 1 72 ? 1.248 -6.414 -16.672 1 96.06 72 THR A N 1
ATOM 585 C CA . THR A 1 72 ? 0.783 -7.746 -16.297 1 96.06 72 THR A CA 1
ATOM 586 C C . THR A 1 72 ? 0.339 -8.523 -17.531 1 96.06 72 THR A C 1
ATOM 588 O O . THR A 1 72 ? 0.839 -9.617 -17.797 1 96.06 72 THR A O 1
ATOM 591 N N . LEU A 1 73 ? -0.437 -7.918 -18.422 1 96.5 73 LEU A N 1
ATOM 592 C CA . LEU A 1 73 ? -1.052 -8.633 -19.531 1 96.5 73 LEU A CA 1
ATOM 593 C C . LEU A 1 73 ? 0 -9.055 -20.547 1 96.5 73 LEU A C 1
ATOM 595 O O . LEU A 1 73 ? 0.015 -10.203 -20.984 1 96.5 73 LEU A O 1
ATOM 599 N N . PRO A 1 74 ? 0.898 -8.141 -20.922 1 97.69 74 PRO A N 1
ATOM 600 C CA . PRO A 1 74 ? 1.902 -8.578 -21.891 1 97.69 74 PRO A CA 1
ATOM 601 C C . PRO A 1 74 ? 2.797 -9.695 -21.359 1 97.69 74 PRO A C 1
ATOM 603 O O . PRO A 1 74 ? 3.225 -10.562 -22.109 1 97.69 74 PRO A O 1
ATOM 606 N N . VAL A 1 75 ? 3.102 -9.633 -20.109 1 97.31 75 VAL A N 1
ATOM 607 C CA . VAL A 1 75 ? 3.93 -10.672 -19.516 1 97.31 75 VAL A CA 1
ATOM 608 C C . VAL A 1 75 ? 3.197 -12.008 -19.562 1 97.31 75 VAL A C 1
ATOM 610 O O . VAL A 1 75 ? 3.771 -13.023 -19.969 1 97.31 75 VAL A O 1
ATOM 613 N N . LEU A 1 76 ? 1.941 -12.016 -19.234 1 94.81 76 LEU A N 1
ATOM 614 C CA . LEU A 1 76 ? 1.131 -13.227 -19.281 1 94.81 76 LEU A CA 1
ATOM 615 C C . LEU A 1 76 ? 0.982 -13.727 -20.719 1 94.81 76 LEU A C 1
ATOM 617 O O . LEU A 1 76 ? 1.045 -14.93 -20.969 1 94.81 76 LEU A O 1
ATOM 621 N N . LEU A 1 77 ? 0.771 -12.773 -21.641 1 96.25 77 LEU A N 1
ATOM 622 C CA . LEU A 1 77 ? 0.646 -13.125 -23.047 1 96.25 77 LEU A CA 1
ATOM 623 C C . LEU A 1 77 ? 1.913 -13.805 -23.562 1 96.25 77 LEU A C 1
ATOM 625 O O . LEU A 1 77 ? 1.843 -14.852 -24.219 1 96.25 77 LEU A O 1
ATOM 629 N N . ALA A 1 78 ? 3.031 -13.242 -23.203 1 97.31 78 ALA A N 1
ATOM 630 C CA . ALA A 1 78 ? 4.305 -13.836 -23.609 1 97.31 78 ALA A CA 1
ATOM 631 C C . ALA A 1 78 ? 4.473 -15.234 -23.016 1 97.31 78 ALA A C 1
ATOM 633 O O . ALA A 1 78 ? 4.883 -16.156 -23.719 1 97.31 78 ALA A O 1
ATOM 634 N N . ALA A 1 79 ? 4.156 -15.422 -21.797 1 94.81 79 ALA A N 1
ATOM 635 C CA . ALA A 1 79 ? 4.297 -16.703 -21.125 1 94.81 79 ALA A CA 1
ATOM 636 C C . ALA A 1 79 ? 3.381 -17.766 -21.75 1 94.81 79 ALA A C 1
ATOM 638 O O . ALA A 1 79 ? 3.777 -18.906 -21.922 1 94.81 79 ALA A O 1
ATOM 639 N N . LEU A 1 80 ? 2.199 -17.328 -22.141 1 91.88 80 LEU A N 1
ATOM 640 C CA . LEU A 1 80 ? 1.226 -18.266 -22.703 1 91.88 80 LEU A CA 1
ATOM 641 C C . LEU A 1 80 ? 1.58 -18.625 -24.141 1 91.88 80 LEU A C 1
ATOM 643 O O . LEU A 1 80 ? 1.453 -19.781 -24.531 1 91.88 80 LEU A O 1
ATOM 647 N N . LEU A 1 81 ? 1.984 -17.688 -24.891 1 93.56 81 LEU A N 1
ATOM 648 C CA . LEU A 1 81 ? 2.299 -17.906 -26.297 1 93.56 81 LEU A CA 1
ATOM 649 C C . LEU A 1 81 ? 3.469 -18.859 -26.453 1 93.56 81 LEU A C 1
ATOM 651 O O . LEU A 1 81 ? 3.48 -19.688 -27.375 1 93.56 81 LEU A O 1
ATOM 655 N N . PHE A 1 82 ? 4.375 -18.797 -25.547 1 92.88 82 PHE A N 1
ATOM 656 C CA . PHE A 1 82 ? 5.57 -19.625 -25.672 1 92.88 82 PHE A CA 1
ATOM 657 C C . PHE A 1 82 ? 5.578 -20.734 -24.641 1 92.88 82 PHE A C 1
ATOM 659 O O . PHE A 1 82 ? 6.625 -21.328 -24.359 1 92.88 82 PHE A O 1
ATOM 666 N N . ARG A 1 83 ? 4.492 -21 -24.094 1 90.31 83 ARG A N 1
ATOM 667 C CA . ARG A 1 83 ? 4.367 -22.031 -23.078 1 90.31 83 ARG A CA 1
ATOM 668 C C . ARG A 1 83 ? 4.723 -23.406 -23.641 1 90.31 83 ARG A C 1
ATOM 670 O O . ARG A 1 83 ? 5.188 -24.281 -22.922 1 90.31 83 ARG A O 1
ATOM 677 N N . TYR A 1 84 ? 4.57 -23.594 -24.984 1 88.62 84 TYR A N 1
ATOM 678 C CA . TYR A 1 84 ? 4.832 -24.891 -25.625 1 88.62 84 TYR A CA 1
ATOM 679 C C . TYR A 1 84 ? 6.297 -25.281 -25.469 1 88.62 84 TYR A C 1
ATOM 681 O O . TYR A 1 84 ? 6.633 -26.469 -25.484 1 88.62 84 TYR A O 1
ATOM 689 N N . MET A 1 85 ? 7.152 -24.328 -25.234 1 90.06 85 MET A N 1
ATOM 690 C CA . MET A 1 85 ? 8.578 -24.609 -25.125 1 90.06 85 MET A CA 1
ATOM 691 C C . MET A 1 85 ? 8.938 -25.031 -23.703 1 90.06 85 MET A C 1
ATOM 693 O O . MET A 1 85 ? 10.047 -25.516 -23.453 1 90.06 85 MET A O 1
ATOM 697 N N . GLN A 1 86 ? 8.023 -24.891 -22.828 1 88 86 GLN A N 1
ATOM 698 C CA . GLN A 1 86 ? 8.328 -25.109 -21.406 1 88 86 GLN A CA 1
ATOM 699 C C . GLN A 1 86 ? 7.793 -26.453 -20.938 1 88 86 GLN A C 1
ATOM 701 O O . GLN A 1 86 ? 7.98 -26.828 -19.781 1 88 86 GLN A O 1
ATOM 706 N N . GLY A 1 87 ? 7.129 -27.109 -21.844 1 85.75 87 GLY A N 1
ATOM 707 C CA . GLY A 1 87 ? 6.734 -28.5 -21.641 1 85.75 87 GLY A CA 1
ATOM 708 C C . GLY A 1 87 ? 7.449 -29.453 -22.562 1 85.75 87 GLY A C 1
ATOM 709 O O . GLY A 1 87 ? 7.605 -29.188 -23.766 1 85.75 87 GLY A O 1
ATOM 710 N N . LYS A 1 88 ? 7.863 -30.531 -22 1 86.38 88 LYS A N 1
ATOM 711 C CA . LYS A 1 88 ? 8.656 -31.484 -22.781 1 86.38 88 LYS A CA 1
ATOM 712 C C . LYS A 1 88 ? 7.859 -32 -23.969 1 86.38 88 LYS A C 1
ATOM 714 O O . LYS A 1 88 ? 8.32 -31.953 -25.109 1 86.38 88 LYS A O 1
ATOM 719 N N . GLN A 1 89 ? 6.621 -32.375 -23.766 1 85.94 89 GLN A N 1
ATOM 720 C CA . GLN A 1 89 ? 5.801 -32.969 -24.812 1 85.94 89 GLN A CA 1
ATOM 721 C C . GLN A 1 89 ? 5.406 -31.922 -25.859 1 85.94 89 GLN A C 1
ATOM 723 O O . GLN A 1 89 ? 5.508 -32.188 -27.062 1 85.94 89 GLN A O 1
ATOM 728 N N . SER A 1 90 ? 5.02 -30.859 -25.391 1 86.19 90 SER A N 1
ATOM 729 C CA . SER A 1 90 ? 4.586 -29.797 -26.297 1 86.19 90 SER A CA 1
ATOM 730 C C . SER A 1 90 ? 5.754 -29.25 -27.125 1 86.19 90 SER A C 1
ATOM 732 O O . SER A 1 90 ? 5.602 -28.953 -28.312 1 86.19 90 SER A O 1
ATOM 734 N N . SER A 1 91 ? 6.863 -29.172 -26.516 1 87 91 SER A N 1
ATOM 735 C CA . SER A 1 91 ? 8.055 -28.688 -27.203 1 87 91 SER A CA 1
ATOM 736 C C . SER A 1 91 ? 8.469 -29.641 -28.328 1 87 91 SER A C 1
ATOM 738 O O . SER A 1 91 ? 8.742 -29.203 -29.453 1 87 91 SER A O 1
ATOM 740 N N . ASP A 1 92 ? 8.492 -30.906 -28.016 1 85.56 92 ASP A N 1
ATOM 741 C CA . ASP A 1 92 ? 8.859 -31.922 -29.016 1 85.56 92 ASP A CA 1
ATOM 742 C C . ASP A 1 92 ? 7.859 -31.938 -30.172 1 85.56 92 ASP A C 1
ATOM 744 O O . ASP A 1 92 ? 8.25 -32.031 -31.328 1 85.56 92 ASP A O 1
ATOM 748 N N . PHE A 1 93 ? 6.645 -31.766 -29.812 1 84.56 93 PHE A N 1
ATOM 749 C CA . PHE A 1 93 ? 5.594 -31.781 -30.812 1 84.56 93 PHE A CA 1
ATOM 750 C C . PHE A 1 93 ? 5.727 -30.594 -31.766 1 84.56 93 PHE A C 1
ATOM 752 O O . PHE A 1 93 ? 5.75 -30.766 -32.969 1 84.56 93 PHE A O 1
ATOM 759 N N . MET A 1 94 ? 5.871 -29.469 -31.297 1 84.69 94 MET A N 1
ATOM 760 C CA . MET A 1 94 ? 5.906 -28.25 -32.094 1 84.69 94 MET A CA 1
ATOM 761 C C . MET A 1 94 ? 7.152 -28.203 -32.969 1 84.69 94 MET A C 1
ATOM 763 O O . MET A 1 94 ? 7.105 -27.703 -34.094 1 84.69 94 MET A O 1
ATOM 767 N N . HIS A 1 95 ? 8.156 -28.75 -32.469 1 84.69 95 HIS A N 1
ATOM 768 C CA . HIS A 1 95 ? 9.406 -28.672 -33.219 1 84.69 95 HIS A CA 1
ATOM 769 C C . HIS A 1 95 ? 9.555 -29.875 -34.156 1 84.69 95 HIS A C 1
ATOM 771 O O . HIS A 1 95 ? 10.508 -29.938 -34.938 1 84.69 95 HIS A O 1
ATOM 777 N N . SER A 1 96 ? 8.672 -30.719 -34.062 1 82.75 96 SER A N 1
ATOM 778 C CA . SER A 1 96 ? 8.633 -31.828 -35 1 82.75 96 SER A CA 1
ATOM 779 C C . SER A 1 96 ? 7.871 -31.438 -36.281 1 82.75 96 SER A C 1
ATOM 781 O O . SER A 1 96 ? 7.977 -32.094 -37.312 1 82.75 96 SER A O 1
ATOM 783 N N . LEU A 1 97 ? 7.148 -30.391 -36.156 1 81.5 97 LEU A N 1
ATOM 784 C CA . LEU A 1 97 ? 6.402 -29.891 -37.312 1 81.5 97 LEU A CA 1
ATOM 785 C C . LEU A 1 97 ? 7.352 -29.422 -38.406 1 81.5 97 LEU A C 1
ATOM 787 O O . LEU A 1 97 ? 8.461 -28.953 -38.094 1 81.5 97 LEU A O 1
ATOM 791 N N . PRO A 1 98 ? 6.938 -29.531 -39.656 1 83.81 98 PRO A N 1
ATOM 792 C CA . PRO A 1 98 ? 7.797 -29.109 -40.781 1 83.81 98 PRO A CA 1
ATOM 793 C C . PRO A 1 98 ? 7.855 -27.594 -40.938 1 83.81 98 PRO A C 1
ATOM 795 O O . PRO A 1 98 ? 7.496 -27.062 -41.969 1 83.81 98 PRO A O 1
ATOM 798 N N . VAL A 1 99 ? 8.156 -26.875 -39.906 1 86.94 99 VAL A N 1
ATOM 799 C CA . VAL A 1 99 ? 8.297 -25.422 -39.875 1 86.94 99 VAL A CA 1
ATOM 800 C C . VAL A 1 99 ? 9.633 -25.062 -39.219 1 86.94 99 VAL A C 1
ATOM 802 O O . VAL A 1 99 ? 10.039 -25.672 -38.25 1 86.94 99 VAL A O 1
ATOM 805 N N . GLN A 1 100 ? 10.234 -24.047 -39.844 1 88 100 GLN A N 1
ATOM 806 C CA . GLN A 1 100 ? 11.508 -23.594 -39.281 1 88 100 GLN A CA 1
ATOM 807 C C . GLN A 1 100 ? 11.297 -22.906 -37.938 1 88 100 GLN A C 1
ATOM 809 O O . GLN A 1 100 ? 10.273 -22.266 -37.719 1 88 100 GLN A O 1
ATOM 814 N N . ARG A 1 101 ? 12.266 -23.062 -37.125 1 89.62 101 ARG A N 1
ATOM 815 C CA . ARG A 1 101 ? 12.195 -22.484 -35.781 1 89.62 101 ARG A CA 1
ATOM 816 C C . ARG A 1 101 ? 12.008 -20.969 -35.875 1 89.62 101 ARG A C 1
ATOM 818 O O . ARG A 1 101 ? 11.211 -20.406 -35.125 1 89.62 101 ARG A O 1
ATOM 825 N N . ALA A 1 102 ? 12.695 -20.359 -36.781 1 90.31 102 ALA A N 1
ATOM 826 C CA . ALA A 1 102 ? 12.609 -18.906 -36.906 1 90.31 102 ALA A CA 1
ATOM 827 C C . ALA A 1 102 ? 11.211 -18.484 -37.312 1 90.31 102 ALA A C 1
ATOM 829 O O . ALA A 1 102 ? 10.695 -17.469 -36.844 1 90.31 102 ALA A O 1
ATOM 830 N N . GLU A 1 103 ? 10.641 -19.25 -38.156 1 90.19 103 GLU A N 1
ATOM 831 C CA . GLU A 1 103 ? 9.289 -18.938 -38.625 1 90.19 103 GLU A CA 1
ATOM 832 C C . GLU A 1 103 ? 8.258 -19.109 -37.531 1 90.19 103 GLU A C 1
ATOM 834 O O . GLU A 1 103 ? 7.344 -18.297 -37.406 1 90.19 103 GLU A O 1
ATOM 839 N N . LEU A 1 104 ? 8.453 -20.141 -36.875 1 91.06 104 LEU A N 1
ATOM 840 C CA . LEU A 1 104 ? 7.555 -20.391 -35.75 1 91.06 104 LEU A CA 1
ATOM 841 C C . LEU A 1 104 ? 7.633 -19.266 -34.75 1 91.06 104 LEU A C 1
ATOM 843 O O . LEU A 1 104 ? 6.605 -18.75 -34.281 1 91.06 104 LEU A O 1
ATOM 847 N N . PHE A 1 105 ? 8.82 -18.875 -34.406 1 94.12 105 PHE A N 1
ATOM 848 C CA . PHE A 1 105 ? 9.039 -17.781 -33.469 1 94.12 105 PHE A CA 1
ATOM 849 C C . PHE A 1 105 ? 8.398 -16.5 -33.969 1 94.12 105 PHE A C 1
ATOM 851 O O . PHE A 1 105 ? 7.684 -15.82 -33.25 1 94.12 105 PHE A O 1
ATOM 858 N N . CYS A 1 106 ? 8.664 -16.172 -35.188 1 93.19 106 CYS A N 1
ATOM 859 C CA . CYS A 1 106 ? 8.18 -14.914 -35.75 1 93.19 106 CYS A CA 1
ATOM 860 C C . CYS A 1 106 ? 6.656 -14.891 -35.812 1 93.19 106 CYS A C 1
ATOM 862 O O . CYS A 1 106 ? 6.043 -13.859 -35.531 1 93.19 106 CYS A O 1
ATOM 864 N N . GLN A 1 107 ? 6.082 -15.953 -36.125 1 92.31 107 GLN A N 1
ATOM 865 C CA . GLN A 1 107 ? 4.625 -16 -36.156 1 92.31 107 GLN A CA 1
ATOM 866 C C . GLN A 1 107 ? 4.035 -15.812 -34.75 1 92.31 107 GLN A C 1
ATOM 868 O O . GLN A 1 107 ? 3.031 -15.117 -34.594 1 92.31 107 GLN A O 1
ATOM 873 N N . GLN A 1 108 ? 4.645 -16.469 -33.781 1 94.12 108 GLN A N 1
ATOM 874 C CA . GLN A 1 108 ? 4.176 -16.297 -32.406 1 94.12 108 GLN A CA 1
ATOM 875 C C . GLN A 1 108 ? 4.352 -14.852 -31.953 1 94.12 108 GLN A C 1
ATOM 877 O O . GLN A 1 108 ? 3.441 -14.273 -31.359 1 94.12 108 GLN A O 1
ATOM 882 N N . ALA A 1 109 ? 5.488 -14.312 -32.25 1 95.12 109 ALA A N 1
ATOM 883 C CA . ALA A 1 109 ? 5.789 -12.945 -31.828 1 95.12 109 ALA A CA 1
ATOM 884 C C . ALA A 1 109 ? 4.852 -11.945 -32.5 1 95.12 109 ALA A C 1
ATOM 886 O O . ALA A 1 109 ? 4.336 -11.039 -31.828 1 95.12 109 ALA A O 1
ATOM 887 N N . VAL A 1 110 ? 4.617 -12.117 -33.75 1 94.62 110 VAL A N 1
ATOM 888 C CA . VAL A 1 110 ? 3.75 -11.219 -34.5 1 94.62 110 VAL A CA 1
ATOM 889 C C . VAL A 1 110 ? 2.314 -11.344 -34 1 94.62 110 VAL A C 1
ATOM 891 O O . VAL A 1 110 ? 1.612 -10.344 -33.844 1 94.62 110 VAL A O 1
ATOM 894 N N . PHE A 1 111 ? 1.918 -12.562 -33.812 1 95.06 111 PHE A N 1
ATOM 895 C CA . PHE A 1 111 ? 0.584 -12.789 -33.25 1 95.06 111 PHE A CA 1
ATOM 896 C C . PHE A 1 111 ? 0.42 -12.094 -31.906 1 95.06 111 PHE A C 1
ATOM 898 O O . PHE A 1 111 ? -0.602 -11.453 -31.656 1 95.06 111 PHE A O 1
ATOM 905 N N . GLY A 1 112 ? 1.408 -12.227 -31.016 1 96.25 112 GLY A N 1
ATOM 906 C CA . GLY A 1 112 ? 1.376 -11.539 -29.75 1 96.25 112 GLY A CA 1
ATOM 907 C C . GLY A 1 112 ? 1.311 -10.031 -29.875 1 96.25 112 GLY A C 1
ATOM 908 O O . GLY A 1 112 ? 0.549 -9.367 -29.172 1 96.25 112 GLY A O 1
ATOM 909 N N . MET A 1 113 ? 2.043 -9.492 -30.797 1 97.06 113 MET A N 1
ATOM 910 C CA . MET A 1 113 ? 2.045 -8.055 -31.016 1 97.06 113 MET A CA 1
ATOM 911 C C . MET A 1 113 ? 0.677 -7.574 -31.484 1 97.06 113 MET A C 1
ATOM 913 O O . MET A 1 113 ? 0.215 -6.504 -31.094 1 97.06 113 MET A O 1
ATOM 917 N N . LEU A 1 114 ? 0.044 -8.352 -32.281 1 95.94 114 LEU A N 1
ATOM 918 C CA . LEU A 1 114 ? -1.279 -7.996 -32.781 1 95.94 114 LEU A CA 1
ATOM 919 C C . LEU A 1 114 ? -2.305 -7.992 -31.656 1 95.94 114 LEU A C 1
ATOM 921 O O . LEU A 1 114 ? -3.203 -7.148 -31.625 1 95.94 114 LEU A O 1
ATOM 925 N N . LEU A 1 115 ? -2.139 -8.953 -30.75 1 96.25 115 LEU A N 1
ATOM 926 C CA . LEU A 1 115 ? -3.062 -9.047 -29.625 1 96.25 115 LEU A CA 1
ATOM 927 C C . LEU A 1 115 ? -2.854 -7.891 -28.656 1 96.25 115 LEU A C 1
ATOM 929 O O . LEU A 1 115 ? -3.732 -7.586 -27.844 1 96.25 115 LEU A O 1
ATOM 933 N N . ILE A 1 116 ? -1.717 -7.258 -28.719 1 97.44 116 ILE A N 1
ATOM 934 C CA . ILE A 1 116 ? -1.438 -6.098 -27.875 1 97.44 116 ILE A CA 1
ATOM 935 C C . ILE A 1 116 ? -1.916 -4.828 -28.578 1 97.44 116 ILE A C 1
ATOM 937 O O . ILE A 1 116 ? -2.648 -4.027 -27.984 1 97.44 116 ILE A O 1
ATOM 941 N N . ILE A 1 117 ? -1.618 -4.664 -29.859 1 97.88 117 ILE A N 1
ATOM 942 C CA . ILE A 1 117 ? -1.886 -3.445 -30.609 1 97.88 117 ILE A CA 1
ATOM 943 C C . ILE A 1 117 ? -3.377 -3.348 -30.922 1 97.88 117 ILE A C 1
ATOM 945 O O . ILE A 1 117 ? -3.979 -2.281 -30.781 1 97.88 117 ILE A O 1
ATOM 949 N N . GLY A 1 118 ? -4.004 -4.391 -31.266 1 97.12 118 GLY A N 1
ATOM 950 C CA . GLY A 1 118 ? -5.395 -4.418 -31.688 1 97.12 118 GLY A CA 1
ATOM 951 C C . GLY A 1 118 ? -6.34 -3.803 -30.672 1 97.12 118 GLY A C 1
ATOM 952 O O . GLY A 1 118 ? -7.027 -2.824 -30.969 1 97.12 118 GLY A O 1
ATOM 953 N N . PRO A 1 119 ? -6.332 -4.391 -29.484 1 97.25 119 PRO A N 1
ATOM 954 C CA . PRO A 1 119 ? -7.223 -3.855 -28.453 1 97.25 119 PRO A CA 1
ATOM 955 C C . PRO A 1 119 ? -6.957 -2.381 -28.156 1 97.25 119 PRO A C 1
ATOM 957 O O . PRO A 1 119 ? -7.898 -1.61 -27.953 1 97.25 119 PRO A O 1
ATOM 960 N N . ILE A 1 120 ? -5.715 -1.974 -28.109 1 98.06 120 ILE A N 1
ATOM 961 C CA . ILE A 1 120 ? -5.379 -0.594 -27.766 1 98.06 120 ILE A CA 1
ATOM 962 C C . ILE A 1 120 ? -5.91 0.343 -28.859 1 98.06 120 ILE A C 1
ATOM 964 O O . ILE A 1 120 ? -6.445 1.411 -28.547 1 98.06 120 ILE A O 1
ATOM 968 N N . VAL A 1 121 ? -5.785 -0.036 -30.125 1 98 121 VAL A N 1
ATOM 969 C CA . VAL A 1 121 ? -6.289 0.769 -31.234 1 98 121 VAL A CA 1
ATOM 970 C C . VAL A 1 121 ? -7.809 0.882 -31.141 1 98 121 VAL A C 1
ATOM 972 O O . VAL A 1 121 ? -8.367 1.966 -31.312 1 98 121 VAL A O 1
ATOM 975 N N . LEU A 1 122 ? -8.461 -0.221 -30.844 1 97.56 122 LEU A N 1
ATOM 976 C CA . LEU A 1 122 ? -9.914 -0.217 -30.703 1 97.56 122 LEU A CA 1
ATOM 977 C C . LEU A 1 122 ? -10.352 0.688 -29.547 1 97.56 122 LEU A C 1
ATOM 979 O O . LEU A 1 122 ? -11.328 1.426 -29.672 1 97.56 122 LEU A O 1
ATOM 983 N N . ILE A 1 123 ? -9.625 0.615 -28.469 1 97.5 123 ILE A N 1
ATOM 984 C CA . ILE A 1 123 ? -9.93 1.44 -27.312 1 97.5 123 ILE A CA 1
ATOM 985 C C . ILE A 1 123 ? -9.734 2.914 -27.656 1 97.5 123 ILE A C 1
ATOM 987 O O . ILE A 1 123 ? -10.539 3.762 -27.25 1 97.5 123 ILE A O 1
ATOM 991 N N . THR A 1 124 ? -8.68 3.201 -28.422 1 96.94 124 THR A N 1
ATOM 992 C CA . THR A 1 124 ? -8.422 4.57 -28.844 1 96.94 124 THR A CA 1
ATOM 993 C C . THR A 1 124 ? -9.586 5.102 -29.688 1 96.94 124 THR A C 1
ATOM 995 O O . THR A 1 124 ? -10.023 6.238 -29.5 1 96.94 124 THR A O 1
ATOM 998 N N . LEU A 1 125 ? -10.07 4.316 -30.547 1 96.12 125 LEU A N 1
ATOM 999 C CA . LEU A 1 125 ? -11.211 4.703 -31.375 1 96.12 125 LEU A CA 1
ATOM 1000 C C . LEU A 1 125 ? -12.445 4.957 -30.5 1 96.12 125 LEU A C 1
ATOM 1002 O O . LEU A 1 125 ? -13.172 5.934 -30.719 1 96.12 125 LEU A O 1
ATOM 1006 N N . LEU A 1 126 ? -12.648 4.141 -29.562 1 95.12 126 LEU A N 1
ATOM 1007 C CA . LEU A 1 126 ? -13.781 4.301 -28.656 1 95.12 126 LEU A CA 1
ATOM 1008 C C . LEU A 1 126 ? -13.656 5.59 -27.859 1 95.12 126 LEU A C 1
ATOM 1010 O O . LEU A 1 126 ? -14.656 6.27 -27.609 1 95.12 126 LEU A O 1
ATOM 1014 N N . VAL A 1 127 ? -12.461 5.859 -27.422 1 93.94 127 VAL A N 1
ATOM 1015 C CA . VAL A 1 127 ? -12.219 7.078 -26.641 1 93.94 127 VAL A CA 1
ATOM 1016 C C . VAL A 1 127 ? -12.531 8.305 -27.5 1 93.94 127 VAL A C 1
ATOM 1018 O O . VAL A 1 127 ? -13.133 9.266 -27.031 1 93.94 127 VAL A O 1
ATOM 1021 N N . ILE A 1 128 ? -12.148 8.227 -28.781 1 92.19 128 ILE A N 1
ATOM 1022 C CA . ILE A 1 128 ? -12.43 9.328 -29.703 1 92.19 128 ILE A CA 1
ATOM 1023 C C . ILE A 1 128 ? -13.938 9.492 -29.875 1 92.19 128 ILE A C 1
ATOM 1025 O O . ILE A 1 128 ? -14.453 10.609 -29.828 1 92.19 128 ILE A O 1
ATOM 1029 N N . VAL A 1 129 ? -14.633 8.414 -29.938 1 91.31 129 VAL A N 1
ATOM 1030 C CA . VAL A 1 129 ? -16.094 8.445 -30.078 1 91.31 129 VAL A CA 1
ATOM 1031 C C . VAL A 1 129 ? -16.734 9.016 -28.828 1 91.31 129 VAL A C 1
ATOM 1033 O O . VAL A 1 129 ? -17.656 9.82 -28.906 1 91.31 129 VAL A O 1
ATOM 1036 N N . CYS A 1 130 ? -16.234 8.641 -27.719 1 88.62 130 CYS A N 1
ATOM 1037 C CA . CYS A 1 130 ? -16.781 9.133 -26.453 1 88.62 130 CYS A CA 1
ATOM 1038 C C . CYS A 1 130 ? -16.531 10.625 -26.297 1 88.62 130 CYS A C 1
ATOM 1040 O O . CYS A 1 130 ? -17.422 11.367 -25.875 1 88.62 130 CYS A O 1
ATOM 1042 N N . ARG A 1 131 ? -15.391 11.016 -26.594 1 85.38 131 ARG A N 1
ATOM 1043 C CA . ARG A 1 131 ? -15.023 12.414 -26.406 1 85.38 131 ARG A CA 1
ATOM 1044 C C . ARG A 1 131 ? -15.828 13.32 -27.344 1 85.38 131 ARG A C 1
ATOM 1046 O O . ARG A 1 131 ? -16.391 14.328 -26.906 1 85.38 131 ARG A O 1
ATOM 1053 N N . TYR A 1 132 ? -15.945 12.977 -28.547 1 83.69 132 TYR A N 1
ATOM 1054 C CA . TYR A 1 132 ? -16.547 13.867 -29.531 1 83.69 132 TYR A CA 1
ATOM 1055 C C . TYR A 1 132 ? -18.031 13.555 -29.703 1 83.69 132 TYR A C 1
ATOM 1057 O O . TYR A 1 132 ? -18.812 14.422 -30.109 1 83.69 132 TYR A O 1
ATOM 1065 N N . GLY A 1 133 ? -18.359 12.367 -29.312 1 83.06 133 GLY A N 1
ATOM 1066 C CA . GLY A 1 133 ? -19.766 12.016 -29.406 1 83.06 133 GLY A CA 1
ATOM 1067 C C . GLY A 1 133 ? -20.578 12.469 -28.203 1 83.06 133 GLY A C 1
ATOM 1068 O O . GLY A 1 133 ? -21.734 12.852 -28.344 1 83.06 133 GLY A O 1
ATOM 1069 N N . LEU A 1 134 ? -20 12.398 -27.047 1 78.88 134 LEU A N 1
ATOM 1070 C CA . LEU A 1 134 ? -20.734 12.703 -25.828 1 78.88 134 LEU A CA 1
ATOM 1071 C C . LEU A 1 134 ? -20.484 14.133 -25.375 1 78.88 134 LEU A C 1
ATOM 1073 O O . LEU A 1 134 ? -21.062 14.594 -24.391 1 78.88 134 LEU A O 1
ATOM 1077 N N . SER A 1 135 ? -19.812 15 -26.109 1 72.12 135 SER A N 1
ATOM 1078 C CA . SER A 1 135 ? -19.516 16.391 -25.797 1 72.12 135 SER A CA 1
ATOM 1079 C C . SER A 1 135 ? -18.938 16.531 -24.391 1 72.12 135 SER A C 1
ATOM 1081 O O . SER A 1 135 ? -19.359 17.375 -23.609 1 72.12 135 SER A O 1
ATOM 1083 N N . LEU A 1 136 ? -18.094 15.617 -24 1 71 136 LEU A N 1
ATOM 1084 C CA . LEU A 1 136 ? -17.469 15.672 -22.688 1 71 136 LEU A CA 1
ATOM 1085 C C . LEU A 1 136 ? -16.562 16.906 -22.578 1 71 136 LEU A C 1
ATOM 1087 O O . LEU A 1 136 ? -15.859 17.25 -23.531 1 71 136 LEU A O 1
ATOM 1091 N N . SER A 1 137 ? -16.781 17.703 -21.562 1 67.5 137 SER A N 1
ATOM 1092 C CA . SER A 1 137 ? -15.961 18.906 -21.344 1 67.5 137 SER A CA 1
ATOM 1093 C C . SER A 1 137 ? -14.57 18.547 -20.828 1 67.5 137 SER A C 1
ATOM 1095 O O . SER A 1 137 ? -14.164 19 -19.766 1 67.5 137 SER A O 1
ATOM 1097 N N . VAL A 1 138 ? -14.008 17.531 -21.406 1 70.81 138 VAL A N 1
ATOM 1098 C CA . VAL A 1 138 ? -12.648 17.172 -21.016 1 70.81 138 VAL A CA 1
ATOM 1099 C C . VAL A 1 138 ? -11.648 17.75 -22 1 70.81 138 VAL A C 1
ATOM 1101 O O . VAL A 1 138 ? -11.836 17.672 -23.219 1 70.81 138 VAL A O 1
ATOM 1104 N N . PRO A 1 139 ? -10.68 18.531 -21.438 1 76.94 139 PRO A N 1
ATOM 1105 C CA . PRO A 1 139 ? -9.688 19.141 -22.328 1 76.94 139 PRO A CA 1
ATOM 1106 C C . PRO A 1 139 ? -8.758 18.125 -22.969 1 76.94 139 PRO A C 1
ATOM 1108 O O . PRO A 1 139 ? -7.555 18.125 -22.703 1 76.94 139 PRO A O 1
ATOM 1111 N N . LEU A 1 140 ? -9.328 17.141 -23.734 1 83.25 140 LEU A N 1
ATOM 1112 C CA . LEU A 1 140 ? -8.531 16.125 -24.406 1 83.25 140 LEU A CA 1
ATOM 1113 C C . LEU A 1 140 ? -8.562 16.344 -25.922 1 83.25 140 LEU A C 1
ATOM 1115 O O . LEU A 1 140 ? -9.633 16.297 -26.531 1 83.25 140 LEU A O 1
ATOM 1119 N N . THR A 1 141 ? -7.344 16.656 -26.484 1 86.31 141 THR A N 1
ATOM 1120 C CA . THR A 1 141 ? -7.238 16.828 -27.938 1 86.31 141 THR A CA 1
ATOM 1121 C C . THR A 1 141 ? -6.98 15.477 -28.609 1 86.31 141 THR A C 1
ATOM 1123 O O . THR A 1 141 ? -6.668 14.492 -27.938 1 86.31 141 THR A O 1
ATOM 1126 N N . ILE A 1 142 ? -7.207 15.406 -29.828 1 89.81 142 ILE A N 1
ATOM 1127 C CA . ILE A 1 142 ? -6.938 14.195 -30.609 1 89.81 142 ILE A CA 1
ATOM 1128 C C . ILE A 1 142 ? -5.453 13.852 -30.516 1 89.81 142 ILE A C 1
ATOM 1130 O O . ILE A 1 142 ? -5.086 12.672 -30.484 1 89.81 142 ILE A O 1
ATOM 1134 N N . GLY A 1 143 ? -4.605 14.906 -30.438 1 89.75 143 GLY A N 1
ATOM 1135 C CA . GLY A 1 143 ? -3.178 14.688 -30.266 1 89.75 143 GLY A CA 1
ATOM 1136 C C . GLY A 1 143 ? -2.838 13.977 -28.969 1 89.75 143 GLY A C 1
ATOM 1137 O O . GLY A 1 143 ? -1.975 13.094 -28.938 1 89.75 143 GLY A O 1
ATOM 1138 N N . ASP A 1 144 ? -3.559 14.289 -27.984 1 90.25 144 ASP A N 1
ATOM 1139 C CA . ASP A 1 144 ? -3.352 13.648 -26.688 1 90.25 144 ASP A CA 1
ATOM 1140 C C . ASP A 1 144 ? -3.738 12.172 -26.734 1 90.25 144 ASP A C 1
ATOM 1142 O O . ASP A 1 144 ? -3.061 11.328 -26.141 1 90.25 144 ASP A O 1
ATOM 1146 N N . ILE A 1 145 ? -4.789 11.93 -27.438 1 93.62 145 ILE A N 1
ATOM 1147 C CA . ILE A 1 145 ? -5.297 10.562 -27.531 1 93.62 145 ILE A CA 1
ATOM 1148 C C . ILE A 1 145 ? -4.332 9.703 -28.344 1 93.62 145 ILE A C 1
ATOM 1150 O O . ILE A 1 145 ? -4.023 8.57 -27.969 1 93.62 145 ILE A O 1
ATOM 1154 N N . ILE A 1 146 ? -3.844 10.242 -29.391 1 94.5 146 ILE A N 1
ATOM 1155 C CA . ILE A 1 146 ? -2.904 9.523 -30.25 1 94.5 146 ILE A CA 1
ATOM 1156 C C . ILE A 1 146 ? -1.59 9.312 -29.5 1 94.5 146 ILE A C 1
ATOM 1158 O O . ILE A 1 146 ? -0.956 8.266 -29.625 1 94.5 146 ILE A O 1
ATOM 1162 N N . ARG A 1 147 ? -1.186 10.281 -28.797 1 93.56 147 ARG A N 1
ATOM 1163 C CA . ARG A 1 147 ? 0.021 10.148 -27.984 1 93.56 147 ARG A CA 1
ATOM 1164 C C . ARG A 1 147 ? -0.131 9.031 -26.953 1 93.56 147 ARG A C 1
ATOM 1166 O O . ARG A 1 147 ? 0.778 8.219 -26.781 1 93.56 147 ARG A O 1
ATOM 1173 N N . TRP A 1 148 ? -1.237 9.047 -26.234 1 95.44 148 TRP A N 1
ATOM 1174 C CA . TRP A 1 148 ? -1.512 7.98 -25.281 1 95.44 148 TRP A CA 1
ATOM 1175 C C . TRP A 1 148 ? -1.435 6.613 -25.953 1 95.44 148 TRP A C 1
ATOM 1177 O O . TRP A 1 148 ? -0.835 5.68 -25.422 1 95.44 148 TRP A O 1
ATOM 1187 N N . MET A 1 149 ? -2.07 6.484 -27.125 1 97 149 MET A N 1
ATOM 1188 C CA . MET A 1 149 ? -2.061 5.234 -27.891 1 97 149 MET A CA 1
ATOM 1189 C C . MET A 1 149 ? -0.632 4.797 -28.188 1 97 149 MET A C 1
ATOM 1191 O O . MET A 1 149 ? -0.261 3.65 -27.938 1 97 149 MET A O 1
ATOM 1195 N N . TRP A 1 150 ? 0.124 5.723 -28.672 1 96.19 150 TRP A N 1
ATOM 1196 C CA . TRP A 1 150 ? 1.491 5.441 -29.109 1 96.19 150 TRP A CA 1
ATOM 1197 C C . TRP A 1 150 ? 2.35 5.008 -27.922 1 96.19 150 TRP A C 1
ATOM 1199 O O . TRP A 1 150 ? 3.016 3.971 -27.969 1 96.19 150 TRP A O 1
ATOM 1209 N N . GLU A 1 151 ? 2.309 5.738 -26.891 1 96.25 151 GLU A N 1
ATOM 1210 C CA . GLU A 1 151 ? 3.152 5.461 -25.734 1 96.25 151 GLU A CA 1
ATOM 1211 C C . GLU A 1 151 ? 2.738 4.16 -25.047 1 96.25 151 GLU A C 1
ATOM 1213 O O . GLU A 1 151 ? 3.59 3.4 -24.578 1 96.25 151 GLU A O 1
ATOM 1218 N N . THR A 1 152 ? 1.459 3.902 -24.984 1 97.25 152 THR A N 1
ATOM 1219 C CA . THR A 1 152 ? 0.965 2.674 -24.375 1 97.25 152 THR A CA 1
ATOM 1220 C C . THR A 1 152 ? 1.362 1.458 -25.203 1 97.25 152 THR A C 1
ATOM 1222 O O . THR A 1 152 ? 1.796 0.441 -24.656 1 97.25 152 THR A O 1
ATOM 1225 N N . ILE A 1 153 ? 1.266 1.602 -26.5 1 97.81 153 ILE A N 1
ATOM 1226 C CA . ILE A 1 153 ? 1.647 0.509 -27.375 1 97.81 153 ILE A CA 1
ATOM 1227 C C . ILE A 1 153 ? 3.143 0.227 -27.234 1 97.81 153 ILE A C 1
ATOM 1229 O O . ILE A 1 153 ? 3.551 -0.927 -27.094 1 97.81 153 ILE A O 1
ATOM 1233 N N . VAL A 1 154 ? 3.898 1.273 -27.234 1 97.12 154 VAL A N 1
ATOM 1234 C CA . VAL A 1 154 ? 5.348 1.124 -27.141 1 97.12 154 VAL A CA 1
ATOM 1235 C C . VAL A 1 154 ? 5.719 0.448 -25.828 1 97.12 154 VAL A C 1
ATOM 1237 O O . VAL A 1 154 ? 6.516 -0.491 -25.797 1 97.12 154 VAL A O 1
ATOM 1240 N N . MET A 1 155 ? 5.129 0.867 -24.797 1 97.06 155 MET A N 1
ATOM 1241 C CA . MET A 1 155 ? 5.457 0.318 -23.484 1 97.06 155 MET A CA 1
ATOM 1242 C C . MET A 1 155 ? 5.004 -1.135 -23.375 1 97.06 155 MET A C 1
ATOM 1244 O O . MET A 1 155 ? 5.734 -1.979 -22.859 1 97.06 155 MET A O 1
ATOM 1248 N N . GLU A 1 156 ? 3.824 -1.469 -23.797 1 98.25 156 GLU A N 1
ATOM 1249 C CA . GLU A 1 156 ? 3.348 -2.848 -23.734 1 98.25 156 GLU A CA 1
ATOM 1250 C C . GLU A 1 156 ? 4.184 -3.768 -24.609 1 98.25 156 GLU A C 1
ATOM 1252 O O . GLU A 1 156 ? 4.465 -4.906 -24.234 1 98.25 156 GLU A O 1
ATOM 1257 N N . LEU A 1 157 ? 4.516 -3.219 -25.766 1 98.38 157 LEU A N 1
ATOM 1258 C CA . LEU A 1 157 ? 5.367 -4.016 -26.641 1 98.38 157 LEU A CA 1
ATOM 1259 C C . LEU A 1 157 ? 6.738 -4.238 -26 1 98.38 157 LEU A C 1
ATOM 1261 O O . LEU A 1 157 ? 7.332 -5.305 -26.156 1 98.38 157 LEU A O 1
ATOM 1265 N N . PHE A 1 158 ? 7.238 -3.242 -25.359 1 98.19 158 PHE A N 1
ATOM 1266 C CA . PHE A 1 158 ? 8.5 -3.361 -24.641 1 98.19 158 PHE A CA 1
ATOM 1267 C C . PHE A 1 158 ? 8.43 -4.449 -23.578 1 98.19 158 PHE A C 1
ATOM 1269 O O . PHE A 1 158 ? 9.297 -5.316 -23.516 1 98.19 158 PHE A O 1
ATOM 1276 N N . VAL A 1 159 ? 7.371 -4.441 -22.797 1 98.25 159 VAL A N 1
ATOM 1277 C CA . VAL A 1 159 ? 7.176 -5.426 -21.734 1 98.25 159 VAL A CA 1
ATOM 1278 C C . VAL A 1 159 ? 7.02 -6.816 -22.344 1 98.25 159 VAL A C 1
ATOM 1280 O O . VAL A 1 159 ? 7.598 -7.785 -21.844 1 98.25 159 VAL A O 1
ATOM 1283 N N . PHE A 1 160 ? 6.32 -6.891 -23.453 1 98.31 160 PHE A N 1
ATOM 1284 C CA . PHE A 1 160 ? 6.109 -8.148 -24.156 1 98.31 160 PHE A CA 1
ATOM 1285 C C . PHE A 1 160 ? 7.43 -8.711 -24.672 1 98.31 160 PHE A C 1
ATOM 1287 O O . PHE A 1 160 ? 7.762 -9.867 -24.422 1 98.31 160 PHE A O 1
ATOM 1294 N N . ALA A 1 161 ? 8.148 -7.832 -25.312 1 98.62 161 ALA A N 1
ATOM 1295 C CA . ALA A 1 161 ? 9.422 -8.25 -25.906 1 98.62 161 ALA A CA 1
ATOM 1296 C C . ALA A 1 161 ? 10.398 -8.695 -24.828 1 98.62 161 ALA A C 1
ATOM 1298 O O . ALA A 1 161 ? 11.094 -9.703 -24.984 1 98.62 161 ALA A O 1
ATOM 1299 N N . ALA A 1 162 ? 10.461 -7.949 -23.781 1 98.19 162 ALA A N 1
ATOM 1300 C CA . ALA A 1 162 ? 11.344 -8.305 -22.672 1 98.19 162 ALA A CA 1
ATOM 1301 C C . ALA A 1 162 ? 10.953 -9.656 -22.062 1 98.19 162 ALA A C 1
ATOM 1303 O O . ALA A 1 162 ? 11.82 -10.484 -21.781 1 98.19 162 ALA A O 1
ATOM 1304 N N . SER A 1 163 ? 9.688 -9.883 -21.906 1 98.38 163 SER A N 1
ATOM 1305 C CA . SER A 1 163 ? 9.203 -11.141 -21.344 1 98.38 163 SER A CA 1
ATOM 1306 C C . SER A 1 163 ? 9.492 -12.305 -22.281 1 98.38 163 SER A C 1
ATOM 1308 O O . SER A 1 163 ? 9.844 -13.398 -21.828 1 98.38 163 SER A O 1
ATOM 1310 N N . VAL A 1 164 ? 9.32 -12.07 -23.578 1 98 164 VAL A N 1
ATOM 1311 C CA . VAL A 1 164 ? 9.648 -13.094 -24.578 1 98 164 VAL A CA 1
ATOM 1312 C C . VAL A 1 164 ? 11.133 -13.438 -24.5 1 98 164 VAL A C 1
ATOM 1314 O O . VAL A 1 164 ? 11.508 -14.609 -24.5 1 98 164 VAL A O 1
ATOM 1317 N N . PHE A 1 165 ? 11.93 -12.438 -24.406 1 97.94 165 PHE A N 1
ATOM 1318 C CA . PHE A 1 165 ? 13.375 -12.625 -24.297 1 97.94 165 PHE A CA 1
ATOM 1319 C C . PHE A 1 165 ? 13.711 -13.469 -23.078 1 97.94 165 PHE A C 1
ATOM 1321 O O . PHE A 1 165 ? 14.453 -14.445 -23.172 1 97.94 165 PHE A O 1
ATOM 1328 N N . VAL A 1 166 ? 13.148 -13.133 -21.938 1 96.81 166 VAL A N 1
ATOM 1329 C CA . VAL A 1 166 ? 13.398 -13.859 -20.703 1 96.81 166 VAL A CA 1
ATOM 1330 C C . VAL A 1 166 ? 12.891 -15.297 -20.828 1 96.81 166 VAL A C 1
ATOM 1332 O O . VAL A 1 166 ? 13.5 -16.219 -20.297 1 96.81 166 VAL A O 1
ATOM 1335 N N . GLY A 1 167 ? 11.836 -15.477 -21.547 1 95.94 167 GLY A N 1
ATOM 1336 C CA . GLY A 1 167 ? 11.266 -16.797 -21.75 1 95.94 167 GLY A CA 1
ATOM 1337 C C . GLY A 1 167 ? 12.203 -17.734 -22.5 1 95.94 167 GLY A C 1
ATOM 1338 O O . GLY A 1 167 ? 12.133 -18.953 -22.312 1 95.94 167 GLY A O 1
ATOM 1339 N N . MET A 1 168 ? 13.086 -17.141 -23.266 1 95.75 168 MET A N 1
ATOM 1340 C CA . MET A 1 168 ? 14.031 -17.969 -24.016 1 95.75 168 MET A CA 1
ATOM 1341 C C . MET A 1 168 ? 15.148 -18.469 -23.125 1 95.75 168 MET A C 1
ATOM 1343 O O . MET A 1 168 ? 15.797 -19.469 -23.438 1 95.75 168 MET A O 1
ATOM 1347 N N . VAL A 1 169 ? 15.273 -17.797 -22 1 94.56 169 VAL A N 1
ATOM 1348 C CA . VAL A 1 169 ? 16.406 -18.109 -21.141 1 94.56 169 VAL A CA 1
ATOM 1349 C C . VAL A 1 169 ? 15.969 -19.062 -20.031 1 94.56 169 VAL A C 1
ATOM 1351 O O . VAL A 1 169 ? 16.812 -19.656 -19.344 1 94.56 169 VAL A O 1
ATOM 1354 N N . THR A 1 170 ? 14.719 -19.266 -19.844 1 93.88 170 THR A N 1
ATOM 1355 C CA . THR A 1 170 ? 14.219 -20.141 -18.781 1 93.88 170 THR A CA 1
ATOM 1356 C C . THR A 1 170 ? 13.281 -21.203 -19.359 1 93.88 170 THR A C 1
ATOM 1358 O O . THR A 1 170 ? 12.766 -21.031 -20.469 1 93.88 170 THR A O 1
ATOM 1361 N N . GLY A 1 171 ? 13.102 -22.312 -18.688 1 92.06 171 GLY A N 1
ATOM 1362 C CA . GLY A 1 171 ? 12.25 -23.406 -19.125 1 92.06 171 GLY A CA 1
ATOM 1363 C C . GLY A 1 171 ? 10.977 -23.531 -18.312 1 92.06 171 GLY A C 1
ATOM 1364 O O . GLY A 1 171 ? 10.305 -24.562 -18.359 1 92.06 171 GLY A O 1
ATOM 1365 N N . MET A 1 172 ? 10.742 -22.562 -17.469 1 90.88 172 MET A N 1
ATOM 1366 C CA . MET A 1 172 ? 9.555 -22.562 -16.625 1 90.88 172 MET A CA 1
ATOM 1367 C C . MET A 1 172 ? 8.812 -21.234 -16.734 1 90.88 172 MET A C 1
ATOM 1369 O O . MET A 1 172 ? 9.43 -20.156 -16.688 1 90.88 172 MET A O 1
ATOM 1373 N N . SER A 1 173 ? 7.48 -21.344 -16.891 1 91.69 173 SER A N 1
ATOM 1374 C CA . SER A 1 173 ? 6.668 -20.141 -17.047 1 91.69 173 SER A CA 1
ATOM 1375 C C . SER A 1 173 ? 6.734 -19.266 -15.797 1 91.69 173 SER A C 1
ATOM 1377 O O . SER A 1 173 ? 6.789 -18.047 -15.891 1 91.69 173 SER A O 1
ATOM 1379 N N . THR A 1 174 ? 6.777 -19.906 -14.633 1 88.25 174 THR A N 1
ATOM 1380 C CA . THR A 1 174 ? 6.824 -19.156 -13.375 1 88.25 174 THR A CA 1
ATOM 1381 C C . THR A 1 174 ? 8.102 -18.328 -13.281 1 88.25 174 THR A C 1
ATOM 1383 O O . THR A 1 174 ? 8.062 -17.156 -12.906 1 88.25 174 THR A O 1
ATOM 1386 N N . LEU A 1 175 ? 9.18 -18.906 -13.664 1 92.5 175 LEU A N 1
ATOM 1387 C CA . LEU A 1 175 ? 10.453 -18.188 -13.602 1 92.5 175 LEU A CA 1
ATOM 1388 C C . LEU A 1 175 ? 10.508 -17.094 -14.672 1 92.5 175 LEU A C 1
ATOM 1390 O O . LEU A 1 175 ? 11.133 -16.047 -14.461 1 92.5 175 LEU A O 1
ATOM 1394 N N . GLN A 1 176 ? 9.867 -17.406 -15.82 1 95.62 176 GLN A N 1
ATOM 1395 C CA . GLN A 1 176 ? 9.773 -16.375 -16.859 1 95.62 176 GLN A CA 1
ATOM 1396 C C . GLN A 1 176 ? 9.125 -15.102 -16.312 1 95.62 176 GLN A C 1
ATOM 1398 O O . GLN A 1 176 ? 9.633 -14 -16.531 1 95.62 176 GLN A O 1
ATOM 1403 N N . ILE A 1 177 ? 8.078 -15.273 -15.602 1 95.44 177 ILE A N 1
ATOM 1404 C CA . ILE A 1 177 ? 7.352 -14.148 -15.039 1 95.44 177 ILE A CA 1
ATOM 1405 C C . ILE A 1 177 ? 8.211 -13.438 -13.992 1 95.44 177 ILE A C 1
ATOM 1407 O O . ILE A 1 177 ? 8.43 -12.227 -14.07 1 95.44 177 ILE A O 1
ATOM 1411 N N . VAL A 1 178 ? 8.789 -14.141 -13.094 1 93.44 178 VAL A N 1
ATOM 1412 C CA . VAL A 1 178 ? 9.586 -13.586 -12.008 1 93.44 178 VAL A CA 1
ATOM 1413 C C . VAL A 1 178 ? 10.812 -12.867 -12.57 1 93.44 178 VAL A C 1
ATOM 1415 O O . VAL A 1 178 ? 11.109 -11.734 -12.203 1 93.44 178 VAL A O 1
ATOM 1418 N N . PHE A 1 179 ? 11.469 -13.523 -13.5 1 95.88 179 PHE A N 1
ATOM 1419 C CA . PHE A 1 179 ? 12.688 -12.969 -14.07 1 95.88 179 PHE A CA 1
ATOM 1420 C C . PHE A 1 179 ? 12.383 -11.711 -14.883 1 95.88 179 PHE A C 1
ATOM 1422 O O . PHE A 1 179 ? 13.211 -10.797 -14.953 1 95.88 179 PHE A O 1
ATOM 1429 N N . THR A 1 180 ? 11.203 -11.695 -15.469 1 97.25 180 THR A N 1
ATOM 1430 C CA . THR A 1 180 ? 10.82 -10.516 -16.234 1 97.25 180 THR A CA 1
ATOM 1431 C C . THR A 1 180 ? 10.719 -9.297 -15.312 1 97.25 180 THR A C 1
ATOM 1433 O O . THR A 1 180 ? 11.273 -8.234 -15.617 1 97.25 180 THR A O 1
ATOM 1436 N N . TYR A 1 181 ? 10.125 -9.484 -14.211 1 96.44 181 TYR A N 1
ATOM 1437 C CA . TYR A 1 181 ? 9.984 -8.367 -13.289 1 96.44 181 TYR A CA 1
ATOM 1438 C C . TYR A 1 181 ? 11.336 -7.988 -12.68 1 96.44 181 TYR A C 1
ATOM 1440 O O . TYR A 1 181 ? 11.609 -6.809 -12.445 1 96.44 181 TYR A O 1
ATOM 1448 N N . ILE A 1 182 ? 12.156 -8.945 -12.422 1 94.81 182 ILE A N 1
ATOM 1449 C CA . ILE A 1 182 ? 13.5 -8.672 -11.938 1 94.81 182 ILE A CA 1
ATOM 1450 C C . ILE A 1 182 ? 14.273 -7.867 -12.977 1 94.81 182 ILE A C 1
ATOM 1452 O O . ILE A 1 182 ? 14.984 -6.922 -12.633 1 94.81 182 ILE A O 1
ATOM 1456 N N . LEU A 1 183 ? 14.086 -8.234 -14.203 1 95.25 183 LEU A N 1
ATOM 1457 C CA . LEU A 1 183 ? 14.758 -7.531 -15.289 1 95.25 183 LEU A CA 1
ATOM 1458 C C . LEU A 1 183 ? 14.383 -6.051 -15.297 1 95.25 183 LEU A C 1
ATOM 1460 O O . LEU A 1 183 ? 15.242 -5.191 -15.516 1 95.25 183 LEU A O 1
ATOM 1464 N N . PHE A 1 184 ? 13.148 -5.754 -15.023 1 95.5 184 PHE A N 1
ATOM 1465 C CA . PHE A 1 184 ? 12.664 -4.375 -15.055 1 95.5 184 PHE A CA 1
ATOM 1466 C C . PHE A 1 184 ? 13.211 -3.588 -13.867 1 95.5 184 PHE A C 1
ATOM 1468 O O . PHE A 1 184 ? 13.492 -2.393 -13.984 1 95.5 184 PHE A O 1
ATOM 1475 N N . LEU A 1 185 ? 13.438 -4.23 -12.758 1 93.81 185 LEU A N 1
ATOM 1476 C CA . LEU A 1 185 ? 13.836 -3.553 -11.531 1 93.81 185 LEU A CA 1
ATOM 1477 C C . LEU A 1 185 ? 15.352 -3.576 -11.367 1 93.81 185 LEU A C 1
ATOM 1479 O O . LEU A 1 185 ? 15.914 -2.76 -10.633 1 93.81 185 LEU A O 1
ATOM 1483 N N . PHE A 1 186 ? 16 -4.414 -12.023 1 93.75 186 PHE A N 1
ATOM 1484 C CA . PHE A 1 186 ? 17.391 -4.777 -11.758 1 93.75 186 PHE A CA 1
ATOM 1485 C C . PHE A 1 186 ? 18.312 -3.592 -11.977 1 93.75 186 PHE A C 1
ATOM 1487 O O . PHE A 1 186 ? 19.125 -3.258 -11.117 1 93.75 186 PHE A O 1
ATOM 1494 N N . PRO A 1 187 ? 18.234 -2.908 -13.094 1 91.06 187 PRO A N 1
ATOM 1495 C CA . PRO A 1 187 ? 19.203 -1.831 -13.328 1 91.06 187 PRO A CA 1
ATOM 1496 C C . PRO A 1 187 ? 19.188 -0.771 -12.234 1 91.06 187 PRO A C 1
ATOM 1498 O O . PRO A 1 187 ? 20.25 -0.361 -11.75 1 91.06 187 PRO A O 1
ATOM 1501 N N . ALA A 1 188 ? 18.062 -0.35 -11.844 1 90.75 188 ALA A N 1
ATOM 1502 C CA . ALA A 1 188 ? 17.953 0.654 -10.781 1 90.75 188 ALA A CA 1
ATOM 1503 C C . ALA A 1 188 ? 18.375 0.074 -9.438 1 90.75 188 ALA A C 1
ATOM 1505 O O . ALA A 1 188 ? 19.125 0.703 -8.688 1 90.75 188 ALA A O 1
ATOM 1506 N N . SER A 1 189 ? 17.984 -1.145 -9.164 1 92.75 189 SER A N 1
ATOM 1507 C CA . SER A 1 189 ? 18.219 -1.734 -7.852 1 92.75 189 SER A CA 1
ATOM 1508 C C . SER A 1 189 ? 19.703 -2.041 -7.648 1 92.75 189 SER A C 1
ATOM 1510 O O . SER A 1 189 ? 20.25 -1.784 -6.574 1 92.75 189 SER A O 1
ATOM 1512 N N . ILE A 1 190 ? 20.328 -2.523 -8.656 1 94.25 190 ILE A N 1
ATOM 1513 C CA . ILE A 1 190 ? 21.734 -2.881 -8.516 1 94.25 190 ILE A CA 1
ATOM 1514 C C . ILE A 1 190 ? 22.578 -1.614 -8.367 1 94.25 190 ILE A C 1
ATOM 1516 O O . ILE A 1 190 ? 23.578 -1.604 -7.641 1 94.25 190 ILE A O 1
ATOM 1520 N N . THR A 1 191 ? 22.203 -0.565 -9.008 1 92.81 191 THR A N 1
ATOM 1521 C CA . THR A 1 191 ? 22.906 0.707 -8.898 1 92.81 191 THR A CA 1
ATOM 1522 C C . THR A 1 191 ? 22.812 1.251 -7.473 1 92.81 191 THR A C 1
ATOM 1524 O O . THR A 1 191 ? 23.828 1.633 -6.879 1 92.81 191 THR A O 1
ATOM 1527 N N . VAL A 1 192 ? 21.656 1.213 -6.973 1 93.25 192 VAL A N 1
ATOM 1528 C CA . VAL A 1 192 ? 21.453 1.69 -5.609 1 93.25 192 VAL A CA 1
ATOM 1529 C C . VAL A 1 192 ? 22.25 0.829 -4.637 1 93.25 192 VAL A C 1
ATOM 1531 O O . VAL A 1 192 ? 22.938 1.353 -3.758 1 93.25 192 VAL A O 1
ATOM 1534 N N . LEU A 1 193 ? 22.203 -0.473 -4.855 1 95.38 193 LEU A N 1
ATOM 1535 C CA . LEU A 1 193 ? 22.875 -1.399 -3.951 1 95.38 193 LEU A CA 1
ATOM 1536 C C . LEU A 1 193 ? 24.391 -1.235 -4.031 1 95.38 193 LEU A C 1
ATOM 1538 O O . LEU A 1 193 ? 25.062 -1.188 -3.004 1 95.38 193 LEU A O 1
ATOM 1542 N N . LEU A 1 194 ? 24.891 -1.071 -5.211 1 94.56 194 LEU A N 1
ATOM 1543 C CA . LEU A 1 194 ? 26.328 -0.934 -5.391 1 94.56 194 LEU A CA 1
ATOM 1544 C C . LEU A 1 194 ? 26.828 0.381 -4.805 1 94.56 194 LEU A C 1
ATOM 1546 O O . LEU A 1 194 ? 27.812 0.397 -4.051 1 94.56 194 LEU A O 1
ATOM 1550 N N . LEU A 1 195 ? 26.188 1.429 -5.066 1 93.25 195 LEU A N 1
ATOM 1551 C CA . LEU A 1 195 ? 26.625 2.744 -4.617 1 93.25 195 LEU A CA 1
ATOM 1552 C C . LEU A 1 195 ? 26.5 2.871 -3.102 1 93.25 195 LEU A C 1
ATOM 1554 O O . LEU A 1 195 ? 27.406 3.377 -2.439 1 93.25 195 LEU A O 1
ATOM 1558 N N . THR A 1 196 ? 25.469 2.396 -2.594 1 92.94 196 THR A N 1
ATOM 1559 C CA . THR A 1 196 ? 25.266 2.502 -1.152 1 92.94 196 THR A CA 1
ATOM 1560 C C . THR A 1 196 ? 26.266 1.631 -0.405 1 92.94 196 THR A C 1
ATOM 1562 O O . THR A 1 196 ? 26.859 2.066 0.586 1 92.94 196 THR A O 1
ATOM 1565 N N . ASN A 1 197 ? 26.469 0.422 -0.892 1 94.12 197 ASN A N 1
ATOM 1566 C CA . ASN A 1 197 ? 27.453 -0.434 -0.241 1 94.12 197 ASN A CA 1
ATOM 1567 C C . ASN A 1 197 ? 28.859 0.142 -0.361 1 94.12 197 ASN A C 1
ATOM 1569 O O . ASN A 1 197 ? 29.672 -0.016 0.546 1 94.12 197 ASN A O 1
ATOM 1573 N N . THR A 1 198 ? 29.141 0.792 -1.424 1 92 198 THR A N 1
ATOM 1574 C CA . THR A 1 198 ? 30.438 1.44 -1.591 1 92 198 THR A CA 1
ATOM 1575 C C . THR A 1 198 ? 30.641 2.539 -0.55 1 92 198 THR A C 1
ATOM 1577 O O . THR A 1 198 ? 31.734 2.727 -0.035 1 92 198 THR A O 1
ATOM 1580 N N . SER A 1 199 ? 29.578 3.191 -0.264 1 90.5 199 SER A N 1
ATOM 1581 C CA . SER A 1 199 ? 29.656 4.273 0.712 1 90.5 199 SER A CA 1
ATOM 1582 C C . SER A 1 199 ? 29.953 3.736 2.109 1 90.5 199 SER A C 1
ATOM 1584 O O . SER A 1 199 ? 30.484 4.457 2.955 1 90.5 199 SER A O 1
ATOM 1586 N N . PHE A 1 200 ? 29.656 2.43 2.34 1 88.88 200 PHE A N 1
ATOM 1587 C CA . PHE A 1 200 ? 29.969 1.816 3.625 1 88.88 200 PHE A CA 1
ATOM 1588 C C . PHE A 1 200 ? 31.453 1.486 3.715 1 88.88 200 PHE A C 1
ATOM 1590 O O . PHE A 1 200 ? 32.031 1.457 4.809 1 88.88 200 PHE A O 1
ATOM 1597 N N . LEU A 1 201 ? 32.031 1.268 2.555 1 87.88 201 LEU A N 1
ATOM 1598 C CA . LEU A 1 201 ? 33.406 0.725 2.543 1 87.88 201 LEU A CA 1
ATOM 1599 C C . LEU A 1 201 ? 34.406 1.82 2.256 1 87.88 201 LEU A C 1
ATOM 1601 O O . LEU A 1 201 ? 35.562 1.716 2.664 1 87.88 201 LEU A O 1
ATOM 1605 N N . LEU A 1 202 ? 33.969 2.818 1.563 1 89.5 202 LEU A N 1
ATOM 1606 C CA . LEU A 1 202 ? 34.844 3.906 1.199 1 89.5 202 LEU A CA 1
ATOM 1607 C C . LEU A 1 202 ? 34.5 5.188 1.938 1 89.5 202 LEU A C 1
ATOM 1609 O O . LEU A 1 202 ? 33.406 5.754 1.708 1 89.5 202 LEU A O 1
ATOM 1613 N N . VAL A 1 203 ? 35.438 5.664 2.633 1 90.19 203 VAL A N 1
ATOM 1614 C CA . VAL A 1 203 ? 35.188 6.883 3.402 1 90.19 203 VAL A CA 1
ATOM 1615 C C . VAL A 1 203 ? 35.188 8.086 2.467 1 90.19 203 VAL A C 1
ATOM 1617 O O . VAL A 1 203 ? 36.031 8.219 1.598 1 90.19 203 VAL A O 1
ATOM 1620 N N . GLY A 1 204 ? 34.125 8.852 2.609 1 92.38 204 GLY A N 1
ATOM 1621 C CA . GLY A 1 204 ? 34.062 10.062 1.81 1 92.38 204 GLY A CA 1
ATOM 1622 C C . GLY A 1 204 ? 33.25 9.875 0.536 1 92.38 204 GLY A C 1
ATOM 1623 O O . GLY A 1 204 ? 33 10.844 -0.19 1 92.38 204 GLY A O 1
ATOM 1624 N N . PHE A 1 205 ? 32.938 8.641 0.269 1 91.88 205 PHE A N 1
ATOM 1625 C CA . PHE A 1 205 ? 32.156 8.359 -0.941 1 91.88 205 PHE A CA 1
ATOM 1626 C C . PHE A 1 205 ? 30.75 8.922 -0.829 1 91.88 205 PHE A C 1
ATOM 1628 O O . PHE A 1 205 ? 30.062 8.68 0.161 1 91.88 205 PHE A O 1
ATOM 1635 N N . SER A 1 206 ? 30.312 9.656 -1.856 1 92.19 206 SER A N 1
ATOM 1636 C CA . SER A 1 206 ? 28.984 10.273 -1.839 1 92.19 206 SER A CA 1
ATOM 1637 C C . SER A 1 206 ? 28 9.484 -2.691 1 92.19 206 SER A C 1
ATOM 1639 O O . SER A 1 206 ? 27.812 9.781 -3.875 1 92.19 206 SER A O 1
ATOM 1641 N N . ALA A 1 207 ? 27.359 8.57 -2.143 1 89.5 207 ALA A N 1
ATOM 1642 C CA . ALA A 1 207 ? 26.359 7.781 -2.855 1 89.5 207 ALA A CA 1
ATOM 1643 C C . ALA A 1 207 ? 25.203 8.656 -3.314 1 89.5 207 ALA A C 1
ATOM 1645 O O . ALA A 1 207 ? 24.656 8.461 -4.406 1 89.5 207 ALA A O 1
ATOM 1646 N N . ASP A 1 208 ? 24.859 9.617 -2.564 1 86.69 208 ASP A N 1
ATOM 1647 C CA . ASP A 1 208 ? 23.734 10.5 -2.85 1 86.69 208 ASP A CA 1
ATOM 1648 C C . ASP A 1 208 ? 23.953 11.266 -4.152 1 86.69 208 ASP A C 1
ATOM 1650 O O . ASP A 1 208 ? 23 11.531 -4.891 1 86.69 208 ASP A O 1
ATOM 1654 N N . TYR A 1 209 ? 25.172 11.68 -4.309 1 86.56 209 TYR A N 1
ATOM 1655 C CA . TYR A 1 209 ? 25.5 12.406 -5.523 1 86.56 209 TYR A CA 1
ATOM 1656 C C . TYR A 1 209 ? 25.234 11.562 -6.762 1 86.56 209 TYR A C 1
ATOM 1658 O O . TYR A 1 209 ? 24.609 12.031 -7.719 1 86.56 209 TYR A O 1
ATOM 1666 N N . TYR A 1 210 ? 25.562 10.352 -6.672 1 83.06 210 TYR A N 1
ATOM 1667 C CA . TYR A 1 210 ? 25.469 9.477 -7.84 1 83.06 210 TYR A CA 1
ATOM 1668 C C . TYR A 1 210 ? 24.062 8.914 -7.984 1 83.06 210 TYR A C 1
ATOM 1670 O O . TYR A 1 210 ? 23.656 8.531 -9.086 1 83.06 210 TYR A O 1
ATOM 1678 N N . LEU A 1 211 ? 23.359 8.836 -6.961 1 81.62 211 LEU A N 1
ATOM 1679 C CA . LEU A 1 211 ? 21.984 8.32 -6.973 1 81.62 211 LEU A CA 1
ATOM 1680 C C . LEU A 1 211 ? 21 9.414 -7.375 1 81.62 211 LEU A C 1
ATOM 1682 O O . LEU A 1 211 ? 19.891 9.117 -7.828 1 81.62 211 LEU A O 1
ATOM 1686 N N . SER A 1 212 ? 21.188 10.648 -7.074 1 70.5 212 SER A N 1
ATOM 1687 C CA . SER A 1 212 ? 20.281 11.766 -7.336 1 70.5 212 SER A CA 1
ATOM 1688 C C . SER A 1 212 ? 19.891 11.82 -8.812 1 70.5 212 SER A C 1
ATOM 1690 O O . SER A 1 212 ? 18.891 12.461 -9.172 1 70.5 212 SER A O 1
ATOM 1692 N N . LYS A 1 213 ? 20.578 11.039 -9.562 1 64.44 213 LYS A N 1
ATOM 1693 C CA . LYS A 1 213 ? 20.203 11.023 -10.969 1 64.44 213 LYS A CA 1
ATOM 1694 C C . LYS A 1 213 ? 18.922 10.203 -11.188 1 64.44 213 LYS A C 1
ATOM 1696 O O . LYS A 1 213 ? 18.641 9.273 -10.438 1 64.44 213 LYS A O 1
ATOM 1701 N N . ASN A 1 214 ? 17.766 10.789 -11.57 1 66.25 214 ASN A N 1
ATOM 1702 C CA . ASN A 1 214 ? 16.422 10.281 -11.844 1 66.25 214 ASN A CA 1
ATOM 1703 C C . ASN A 1 214 ? 16.438 8.781 -12.125 1 66.25 214 ASN A C 1
ATOM 1705 O O . ASN A 1 214 ? 15.969 8.336 -13.172 1 66.25 214 ASN A O 1
ATOM 1709 N N . LEU A 1 215 ? 17.078 8.008 -11.156 1 73 215 LEU A N 1
ATOM 1710 C CA . LEU A 1 215 ? 17.188 6.555 -11.273 1 73 215 LEU A CA 1
ATOM 1711 C C . LEU A 1 215 ? 15.797 5.926 -11.406 1 73 215 LEU A C 1
ATOM 1713 O O . LEU A 1 215 ? 15.648 4.855 -12 1 73 215 LEU A O 1
ATOM 1717 N N . GLU A 1 216 ? 14.836 6.602 -10.922 1 72.19 216 GLU A N 1
ATOM 1718 C CA . GLU A 1 216 ? 13.484 6.07 -11 1 72.19 216 GLU A CA 1
ATOM 1719 C C . GLU A 1 216 ? 12.984 6.031 -12.438 1 72.19 216 GLU A C 1
ATOM 1721 O O . GLU A 1 216 ? 12.141 5.199 -12.789 1 72.19 216 GLU A O 1
ATOM 1726 N N . GLU A 1 217 ? 13.617 6.812 -13.188 1 77.56 217 GLU A N 1
ATOM 1727 C CA . GLU A 1 217 ? 13.164 6.879 -14.57 1 77.56 217 GLU A CA 1
ATOM 1728 C C . GLU A 1 217 ? 13.672 5.684 -15.375 1 77.56 217 GLU A C 1
ATOM 1730 O O . GLU A 1 217 ? 13.164 5.402 -16.469 1 77.56 217 GLU A O 1
ATOM 1735 N N . ILE A 1 218 ? 14.555 5.016 -14.734 1 83.19 218 ILE A N 1
ATOM 1736 C CA . ILE A 1 218 ? 15.094 3.842 -15.414 1 83.19 218 ILE A CA 1
ATOM 1737 C C . ILE A 1 218 ? 14.141 2.664 -15.242 1 83.19 218 ILE A C 1
ATOM 1739 O O . ILE A 1 218 ? 14.125 1.742 -16.062 1 83.19 218 ILE A O 1
ATOM 1743 N N . VAL A 1 219 ? 13.312 2.689 -14.219 1 88.44 219 VAL A N 1
ATOM 1744 C CA . VAL A 1 219 ? 12.328 1.642 -13.961 1 88.44 219 VAL A CA 1
ATOM 1745 C C . VAL A 1 219 ? 11.086 1.873 -14.82 1 88.44 219 VAL A C 1
ATOM 1747 O O . VAL A 1 219 ? 10.383 2.867 -14.648 1 88.44 219 VAL A O 1
ATOM 1750 N N . PRO A 1 220 ? 10.836 0.951 -15.648 1 92.62 220 PRO A N 1
ATOM 1751 C CA . PRO A 1 220 ? 9.75 1.171 -16.594 1 92.62 220 PRO A CA 1
ATOM 1752 C C . PRO A 1 220 ? 8.398 1.38 -15.922 1 92.62 220 PRO A C 1
ATOM 1754 O O . PRO A 1 220 ? 7.574 2.164 -16.406 1 92.62 220 PRO A O 1
ATOM 1757 N N . PHE A 1 221 ? 8.141 0.714 -14.781 1 91 221 PHE A N 1
ATOM 1758 C CA . PHE A 1 221 ? 6.898 0.879 -14.031 1 91 221 PHE A CA 1
ATOM 1759 C C . PHE A 1 221 ? 6.699 2.334 -13.633 1 91 221 PHE A C 1
ATOM 1761 O O . PHE A 1 221 ? 5.617 2.895 -13.82 1 91 221 PHE A O 1
ATOM 1768 N N . TYR A 1 222 ? 7.727 2.92 -13.172 1 88.25 222 TYR A N 1
ATOM 1769 C CA . TYR A 1 222 ? 7.68 4.289 -12.672 1 88.25 222 TYR A CA 1
ATOM 1770 C C . TYR A 1 222 ? 7.562 5.285 -13.82 1 88.25 222 TYR A C 1
ATOM 1772 O O . TYR A 1 222 ? 6.816 6.262 -13.734 1 88.25 222 TYR A O 1
ATOM 1780 N N . ARG A 1 223 ? 8.289 4.965 -14.836 1 91 223 ARG A N 1
ATOM 1781 C CA . ARG A 1 223 ? 8.258 5.875 -15.977 1 91 223 ARG A CA 1
ATOM 1782 C C . ARG A 1 223 ? 6.859 5.945 -16.594 1 91 223 ARG A C 1
ATOM 1784 O O . ARG A 1 223 ? 6.391 7.027 -16.953 1 91 223 ARG A O 1
ATOM 1791 N N . TYR A 1 224 ? 6.223 4.77 -16.641 1 93.38 224 TYR A N 1
ATOM 1792 C CA . TYR A 1 224 ? 4.875 4.758 -17.203 1 93.38 224 TYR A CA 1
ATOM 1793 C C . TYR A 1 224 ? 3.895 5.473 -16.281 1 93.38 224 TYR A C 1
ATOM 1795 O O . TYR A 1 224 ? 3.043 6.238 -16.75 1 93.38 224 TYR A O 1
ATOM 1803 N N . PHE A 1 225 ? 3.998 5.289 -15.062 1 89.44 225 PHE A N 1
ATOM 1804 C CA . PHE A 1 225 ? 3.109 5.898 -14.078 1 89.44 225 PHE A CA 1
ATOM 1805 C C . PHE A 1 225 ? 3.229 7.414 -14.109 1 89.44 225 PHE A C 1
ATOM 1807 O O . PHE A 1 225 ? 2.248 8.125 -13.867 1 89.44 225 PHE A O 1
ATOM 1814 N N . ASN A 1 226 ? 4.391 7.879 -14.547 1 87.75 226 ASN A N 1
ATOM 1815 C CA . ASN A 1 226 ? 4.641 9.312 -14.516 1 87.75 226 ASN A CA 1
ATOM 1816 C C . ASN A 1 226 ? 4.434 9.945 -15.891 1 87.75 226 ASN A C 1
ATOM 1818 O O . ASN A 1 226 ? 4.836 11.094 -16.125 1 87.75 226 ASN A O 1
ATOM 1822 N N . LEU A 1 227 ? 3.867 9.258 -16.766 1 89.94 227 LEU A N 1
ATOM 1823 C CA . LEU A 1 227 ? 3.629 9.797 -18.109 1 89.94 227 LEU A CA 1
ATOM 1824 C C . LEU A 1 227 ? 2.586 10.906 -18.078 1 89.94 227 LEU A C 1
ATOM 1826 O O . LEU A 1 227 ? 2.516 11.727 -18.984 1 89.94 227 LEU A O 1
ATOM 1830 N N . SER A 1 228 ? 1.732 10.938 -17.031 1 84.19 228 SER A N 1
ATOM 1831 C CA . SER A 1 228 ? 0.734 11.992 -16.891 1 84.19 228 SER A CA 1
ATOM 1832 C C . SER A 1 228 ? 1.391 13.352 -16.641 1 84.19 228 SER A C 1
ATOM 1834 O O . SER A 1 228 ? 0.832 14.391 -17 1 84.19 228 SER A O 1
ATOM 1836 N N . VAL A 1 229 ? 2.568 13.312 -16.078 1 81.31 229 VAL A N 1
ATOM 1837 C CA . VAL A 1 229 ? 3.283 14.539 -15.742 1 81.31 229 VAL A CA 1
ATOM 1838 C C . VAL A 1 229 ? 4.219 14.93 -16.875 1 81.31 229 VAL A C 1
ATOM 1840 O O . VAL A 1 229 ? 4.223 16.078 -17.328 1 81.31 229 VAL A O 1
ATOM 1843 N N . GLU A 1 230 ? 4.961 13.898 -17.359 1 85.38 230 GLU A N 1
ATOM 1844 C CA . GLU A 1 230 ? 5.922 14.125 -18.438 1 85.38 230 GLU A CA 1
ATOM 1845 C C . GLU A 1 230 ? 5.848 13.031 -19.484 1 85.38 230 GLU A C 1
ATOM 1847 O O . GLU A 1 230 ? 6.133 11.867 -19.203 1 85.38 230 GLU A O 1
ATOM 1852 N N . SER A 1 231 ? 5.531 13.43 -20.719 1 87.62 231 SER A N 1
ATOM 1853 C CA . SER A 1 231 ? 5.438 12.477 -21.812 1 87.62 231 SER A CA 1
ATOM 1854 C C . SER A 1 231 ? 6.812 11.953 -22.219 1 87.62 231 SER A C 1
ATOM 1856 O O . SER A 1 231 ? 7.836 12.508 -21.797 1 87.62 231 SER A O 1
ATOM 1858 N N . LEU A 1 232 ? 6.797 10.891 -22.938 1 90.31 232 LEU A N 1
ATOM 1859 C CA . LEU A 1 232 ? 8.055 10.352 -23.453 1 90.31 232 LEU A CA 1
ATOM 1860 C C . LEU A 1 232 ? 8.695 11.312 -24.438 1 90.31 232 LEU A C 1
ATOM 1862 O O . LEU A 1 232 ? 8.039 11.797 -25.359 1 90.31 232 LEU A O 1
ATOM 1866 N N . THR A 1 233 ? 9.938 11.602 -24.219 1 89.88 233 THR A N 1
ATOM 1867 C CA . THR A 1 233 ? 10.688 12.375 -25.203 1 89.88 233 THR A CA 1
ATOM 1868 C C . THR A 1 233 ? 10.953 11.539 -26.453 1 89.88 233 THR A C 1
ATOM 1870 O O . THR A 1 233 ? 10.812 10.312 -26.422 1 89.88 233 THR A O 1
ATOM 1873 N N . ALA A 1 234 ? 11.25 12.18 -27.547 1 91.56 234 ALA A N 1
ATOM 1874 C CA . ALA A 1 234 ? 11.586 11.477 -28.781 1 91.56 234 ALA A CA 1
ATOM 1875 C C . ALA A 1 234 ? 12.773 10.547 -28.578 1 91.56 234 ALA A C 1
ATOM 1877 O O . ALA A 1 234 ? 12.789 9.422 -29.109 1 91.56 234 ALA A O 1
ATOM 1878 N N . GLY A 1 235 ? 13.703 10.992 -27.766 1 91.44 235 GLY A N 1
ATOM 1879 C CA . GLY A 1 235 ? 14.867 10.164 -27.469 1 91.44 235 GLY A CA 1
ATOM 1880 C C . GLY A 1 235 ? 14.516 8.914 -26.688 1 91.44 235 GLY A C 1
ATOM 1881 O O . GLY A 1 235 ? 15.008 7.824 -26.984 1 91.44 235 GLY A O 1
ATOM 1882 N N . GLU A 1 236 ? 13.688 9.039 -25.766 1 90.81 236 GLU A N 1
ATOM 1883 C CA . GLU A 1 236 ? 13.273 7.891 -24.953 1 90.81 236 GLU A CA 1
ATOM 1884 C C . GLU A 1 236 ? 12.477 6.895 -25.797 1 90.81 236 GLU A C 1
ATOM 1886 O O . GLU A 1 236 ? 12.633 5.68 -25.641 1 90.81 236 GLU A O 1
ATOM 1891 N N . SER A 1 237 ? 11.594 7.438 -26.641 1 93.56 237 SER A N 1
ATOM 1892 C CA . SER A 1 237 ? 10.812 6.574 -27.516 1 93.56 237 SER A CA 1
ATOM 1893 C C . SER A 1 237 ? 11.719 5.742 -28.422 1 93.56 237 SER A C 1
ATOM 1895 O O . SER A 1 237 ? 11.477 4.551 -28.625 1 93.56 237 SER A O 1
ATOM 1897 N N . LEU A 1 238 ? 12.695 6.387 -28.875 1 94.94 238 LEU A N 1
ATOM 1898 C CA . LEU A 1 238 ? 13.633 5.688 -29.75 1 94.94 238 LEU A CA 1
ATOM 1899 C C . LEU A 1 238 ? 14.398 4.617 -28.984 1 94.94 238 LEU A C 1
ATOM 1901 O O . LEU A 1 238 ? 14.664 3.537 -29.516 1 94.94 238 LEU A O 1
ATOM 1905 N N . VAL A 1 239 ? 14.727 4.922 -27.797 1 94.31 239 VAL A N 1
ATOM 1906 C CA . VAL A 1 239 ? 15.438 3.957 -26.953 1 94.31 239 VAL A CA 1
ATOM 1907 C C . VAL A 1 239 ? 14.555 2.736 -26.719 1 94.31 239 VAL A C 1
ATOM 1909 O O . VAL A 1 239 ? 15.008 1.597 -26.828 1 94.31 239 VAL A O 1
ATOM 1912 N N . TYR A 1 240 ? 13.289 2.941 -26.422 1 95.44 240 TYR A N 1
ATOM 1913 C CA . TYR A 1 240 ? 12.375 1.827 -26.188 1 95.44 240 TYR A CA 1
ATOM 1914 C C . TYR A 1 240 ? 12.195 1.002 -27.469 1 95.44 240 TYR A C 1
ATOM 1916 O O . TYR A 1 240 ? 12.18 -0.23 -27.406 1 95.44 240 TYR A O 1
ATOM 1924 N N . LEU A 1 241 ? 12.047 1.73 -28.578 1 97.06 241 LEU A N 1
ATOM 1925 C CA . LEU A 1 241 ? 11.914 1.019 -29.844 1 97.06 241 LEU A CA 1
ATOM 1926 C C . LEU A 1 241 ? 13.164 0.188 -30.125 1 97.06 241 LEU A C 1
ATOM 1928 O O . LEU A 1 241 ? 13.062 -0.958 -30.578 1 97.06 241 LEU A O 1
ATOM 1932 N N . PHE A 1 242 ? 14.273 0.781 -29.828 1 97.06 242 PHE A N 1
ATOM 1933 C CA . PHE A 1 242 ? 15.539 0.077 -30 1 97.06 242 PHE A CA 1
ATOM 1934 C C . PHE A 1 242 ? 15.602 -1.153 -29.109 1 97.06 242 PHE A C 1
ATOM 1936 O O . PHE A 1 242 ? 15.992 -2.234 -29.562 1 97.06 242 PHE A O 1
ATOM 1943 N N . LEU A 1 243 ? 15.211 -1.018 -27.891 1 96.75 243 LEU A N 1
ATOM 1944 C CA . LEU A 1 243 ? 15.242 -2.123 -26.938 1 96.75 243 LEU A CA 1
ATOM 1945 C C . LEU A 1 243 ? 14.281 -3.23 -27.359 1 96.75 243 LEU A C 1
ATOM 1947 O O . LEU A 1 243 ? 14.578 -4.414 -27.188 1 96.75 243 LEU A O 1
ATOM 1951 N N . ILE A 1 244 ? 13.125 -2.879 -27.906 1 97.81 244 ILE A N 1
ATOM 1952 C CA . ILE A 1 244 ? 12.156 -3.857 -28.406 1 97.81 244 ILE A CA 1
ATOM 1953 C C . ILE A 1 244 ? 12.805 -4.711 -29.5 1 97.81 244 ILE A C 1
ATOM 1955 O O . ILE A 1 244 ? 12.766 -5.941 -29.422 1 97.81 244 ILE A O 1
ATOM 1959 N N . ILE A 1 245 ? 13.43 -4.004 -30.391 1 97.5 245 ILE A N 1
ATOM 1960 C CA . ILE A 1 245 ? 14.07 -4.695 -31.516 1 97.5 245 ILE A CA 1
ATOM 1961 C C . ILE A 1 245 ? 15.219 -5.551 -31 1 97.5 245 ILE A C 1
ATOM 1963 O O . ILE A 1 245 ? 15.359 -6.715 -31.391 1 97.5 245 ILE A O 1
ATOM 1967 N N . LEU A 1 246 ? 15.961 -5.02 -30.094 1 97.75 246 LEU A N 1
ATOM 1968 C CA . LEU A 1 246 ? 17.094 -5.73 -29.516 1 97.75 246 LEU A CA 1
ATOM 1969 C C . LEU A 1 246 ? 16.641 -6.992 -28.797 1 97.75 246 LEU A C 1
ATOM 1971 O O . LEU A 1 246 ? 17.203 -8.07 -29 1 97.75 246 LEU A O 1
ATOM 1975 N N . PHE A 1 247 ? 15.633 -6.926 -27.969 1 98 247 PHE A N 1
ATOM 1976 C CA . PHE A 1 247 ? 15.102 -8.062 -27.219 1 98 247 PHE A CA 1
ATOM 1977 C C . PHE A 1 247 ? 14.586 -9.141 -28.172 1 98 247 PHE A C 1
ATOM 1979 O O . PHE A 1 247 ? 14.828 -10.328 -27.969 1 98 247 PHE A O 1
ATOM 1986 N N . LEU A 1 248 ? 13.906 -8.695 -29.266 1 97.5 248 LEU A N 1
ATOM 1987 C CA . LEU A 1 248 ? 13.336 -9.656 -30.188 1 97.5 248 LEU A CA 1
ATOM 1988 C C . LEU A 1 248 ? 14.438 -10.344 -31 1 97.5 248 LEU A C 1
ATOM 1990 O O . LEU A 1 248 ? 14.359 -11.547 -31.266 1 97.5 248 LEU A O 1
ATOM 1994 N N . ILE A 1 249 ? 15.469 -9.594 -31.312 1 96.88 249 ILE A N 1
ATOM 1995 C CA . ILE A 1 249 ? 16.578 -10.164 -32.062 1 96.88 249 ILE A CA 1
ATOM 1996 C C . ILE A 1 249 ? 17.312 -11.195 -31.203 1 96.88 249 ILE A C 1
ATOM 1998 O O . ILE A 1 249 ? 17.578 -12.312 -31.641 1 96.88 249 ILE A O 1
ATOM 2002 N N . PHE A 1 250 ? 17.547 -10.844 -29.969 1 97 250 PHE A N 1
ATOM 2003 C CA . PHE A 1 250 ? 18.219 -11.773 -29.062 1 97 250 PHE A CA 1
ATOM 2004 C C . PHE A 1 250 ? 17.312 -12.969 -28.75 1 97 250 PHE A C 1
ATOM 2006 O O . PHE A 1 250 ? 17.797 -14.094 -28.594 1 97 250 PHE A O 1
ATOM 2013 N N . ALA A 1 251 ? 16.062 -12.703 -28.688 1 97.25 251 ALA A N 1
ATOM 2014 C CA . ALA A 1 251 ? 15.125 -13.781 -28.391 1 97.25 251 ALA A CA 1
ATOM 2015 C C . ALA A 1 251 ? 15.109 -14.812 -29.516 1 97.25 251 ALA A C 1
ATOM 2017 O O . ALA A 1 251 ? 15.172 -16.016 -29.266 1 97.25 251 ALA A O 1
ATOM 2018 N N . ILE A 1 252 ? 15.07 -14.336 -30.75 1 96.06 252 ILE A N 1
ATOM 2019 C CA . ILE A 1 252 ? 15.047 -15.266 -31.875 1 96.06 252 ILE A CA 1
ATOM 2020 C C . ILE A 1 252 ? 16.375 -16 -31.969 1 96.06 252 ILE A C 1
ATOM 2022 O O . ILE A 1 252 ? 16.422 -17.203 -32.25 1 96.06 252 ILE A O 1
ATOM 2026 N N . TRP A 1 253 ? 17.453 -15.305 -31.672 1 96.25 253 TRP A N 1
ATOM 2027 C CA . TRP A 1 253 ? 18.781 -15.922 -31.688 1 96.25 253 TRP A CA 1
ATOM 2028 C C . TRP A 1 253 ? 18.875 -17 -30.609 1 96.25 253 TRP A C 1
ATOM 2030 O O . TRP A 1 253 ? 19.328 -18.125 -30.891 1 96.25 253 TRP A O 1
ATOM 2040 N N . LEU A 1 254 ? 18.406 -16.812 -29.484 1 95.56 254 LEU A N 1
ATOM 2041 C CA . LEU A 1 254 ? 18.422 -17.766 -28.391 1 95.56 254 LEU A CA 1
ATOM 2042 C C . LEU A 1 254 ? 17.469 -18.922 -28.656 1 95.56 254 LEU A C 1
ATOM 2044 O O . LEU A 1 254 ? 17.766 -20.062 -28.328 1 95.56 254 LEU A O 1
ATOM 2048 N N . TYR A 1 255 ? 16.375 -18.609 -29.266 1 94.62 255 TYR A N 1
ATOM 2049 C CA . TYR A 1 255 ? 15.383 -19.609 -29.578 1 94.62 255 TYR A CA 1
ATOM 2050 C C . TYR A 1 255 ? 15.961 -20.672 -30.531 1 94.62 255 TYR A C 1
ATOM 2052 O O . TYR A 1 255 ? 15.719 -21.859 -30.359 1 94.62 255 TYR A O 1
ATOM 2060 N N . GLN A 1 256 ? 16.734 -20.172 -31.422 1 92.81 256 GLN A N 1
ATOM 2061 C CA . GLN A 1 256 ? 17.312 -21.062 -32.406 1 92.81 256 GLN A CA 1
ATOM 2062 C C . GLN A 1 256 ? 18.406 -21.938 -31.797 1 92.81 256 GLN A C 1
ATOM 2064 O O . GLN A 1 256 ? 18.609 -23.078 -32.219 1 92.81 256 GLN A O 1
ATOM 2069 N N . LYS A 1 257 ? 19.031 -21.484 -30.766 1 92.31 257 LYS A N 1
ATOM 2070 C CA . LYS A 1 257 ? 20.125 -22.203 -30.141 1 92.31 257 LYS A CA 1
ATOM 2071 C C . LYS A 1 257 ? 19.656 -23 -28.922 1 92.31 257 LYS A C 1
ATOM 2073 O O . LYS A 1 257 ? 20.406 -23.781 -28.359 1 92.31 257 LYS A O 1
ATOM 2078 N N . ARG A 1 258 ? 18.469 -22.875 -28.562 1 91.94 258 ARG A N 1
ATOM 2079 C CA . ARG A 1 258 ? 17.906 -23.469 -27.359 1 91.94 258 ARG A CA 1
ATOM 2080 C C . ARG A 1 258 ? 17.719 -24.969 -27.516 1 91.94 258 ARG A C 1
ATOM 2082 O O . ARG A 1 258 ? 17.078 -25.422 -28.469 1 91.94 258 ARG A O 1
ATOM 2089 N N . PRO A 1 259 ? 18.297 -25.703 -26.609 1 87.44 259 PRO A N 1
ATOM 2090 C CA . PRO A 1 259 ? 18.094 -27.141 -26.688 1 87.44 259 PRO A CA 1
ATOM 2091 C C . PRO A 1 259 ? 16.672 -27.562 -26.281 1 87.44 259 PRO A C 1
ATOM 2093 O O . PRO A 1 259 ? 16.062 -26.906 -25.422 1 87.44 259 PRO A O 1
ATOM 2096 N N . SER A 1 260 ? 16.141 -28.594 -26.781 1 81.62 260 SER A N 1
ATOM 2097 C CA . SER A 1 260 ? 14.797 -29.078 -26.469 1 81.62 260 SER A CA 1
ATOM 2098 C C . SER A 1 260 ? 14.711 -29.625 -25.047 1 81.62 260 SER A C 1
ATOM 2100 O O . SER A 1 260 ? 13.648 -29.594 -24.422 1 81.62 260 SER A O 1
ATOM 2102 N N . GLU A 1 261 ? 15.852 -30.016 -24.484 1 84 261 GLU A N 1
ATOM 2103 C CA . GLU A 1 261 ? 15.906 -30.594 -23.141 1 84 261 GLU A CA 1
ATOM 2104 C C . GLU A 1 261 ? 15.797 -29.516 -22.078 1 84 261 GLU A C 1
ATOM 2106 O O . GLU A 1 261 ? 15.664 -29.828 -20.891 1 84 261 GLU A O 1
ATOM 2111 N N . ALA A 1 262 ? 15.734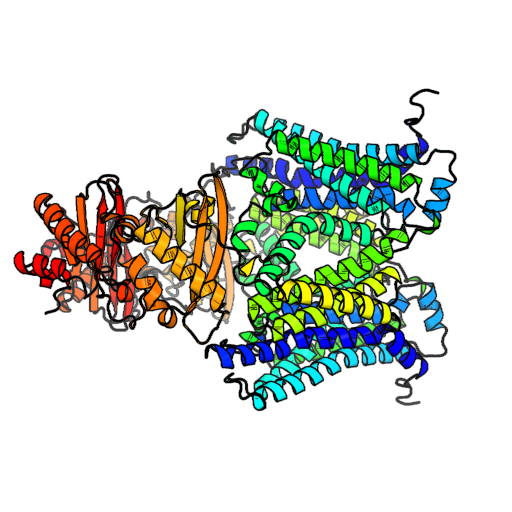 -28.359 -22.547 1 88.94 262 ALA A N 1
ATOM 2112 C CA . ALA A 1 262 ? 15.711 -27.234 -21.625 1 88.94 262 ALA A CA 1
ATOM 2113 C C . ALA A 1 262 ? 14.336 -27.078 -20.984 1 88.94 262 ALA A C 1
ATOM 2115 O O . ALA A 1 262 ? 14.188 -26.375 -19.984 1 88.94 262 ALA A O 1
ATOM 2116 N N . ALA A 1 263 ? 13.383 -27.781 -21.531 1 88.25 263 ALA A N 1
ATOM 2117 C CA . ALA A 1 263 ? 12.031 -27.688 -21 1 88.25 263 ALA A CA 1
ATOM 2118 C C . ALA A 1 263 ? 11.992 -28.109 -19.531 1 88.25 263 ALA A C 1
ATOM 2120 O O . ALA A 1 263 ? 12.625 -29.094 -19.156 1 88.25 263 ALA A O 1
ATOM 2121 N N . THR A 1 264 ? 11.422 -27.312 -18.656 1 86.31 264 THR A N 1
ATOM 2122 C CA . THR A 1 264 ? 11.188 -27.547 -17.234 1 86.31 264 THR A CA 1
ATOM 2123 C C . THR A 1 264 ? 12.43 -27.234 -16.422 1 86.31 264 THR A C 1
ATOM 2125 O O . THR A 1 264 ? 12.422 -27.344 -15.195 1 86.31 264 THR A O 1
ATOM 2128 N N . GLN A 1 265 ? 13.523 -26.875 -17.156 1 90 265 GLN A N 1
ATOM 2129 C CA . GLN A 1 265 ? 14.719 -26.453 -16.438 1 90 265 GLN A CA 1
ATOM 2130 C C . GLN A 1 265 ? 14.641 -24.969 -16.047 1 90 265 GLN A C 1
ATOM 2132 O O . GLN A 1 265 ? 14.086 -24.172 -16.797 1 90 265 GLN A O 1
ATOM 2137 N N . ALA A 1 266 ? 15.18 -24.719 -14.922 1 90.25 266 ALA A N 1
ATOM 2138 C CA . ALA A 1 266 ? 15.148 -23.344 -14.461 1 90.25 266 ALA A CA 1
ATOM 2139 C C . ALA A 1 266 ? 15.875 -22.422 -15.438 1 90.25 266 ALA A C 1
ATOM 2141 O O . ALA A 1 266 ? 15.375 -21.328 -15.758 1 90.25 266 ALA A O 1
ATOM 2142 N N . LEU A 1 267 ? 17.031 -22.891 -15.93 1 93.38 267 LEU A N 1
ATOM 2143 C CA . LEU A 1 267 ? 17.812 -22.172 -16.938 1 93.38 267 LEU A CA 1
ATOM 2144 C C . LEU A 1 267 ? 18 -23.031 -18.188 1 93.38 267 LEU A C 1
ATOM 2146 O O . LEU A 1 267 ? 18.484 -24.156 -18.109 1 93.38 267 LEU A O 1
ATOM 2150 N N . ALA A 1 268 ? 17.625 -22.422 -19.281 1 92.75 268 ALA A N 1
ATOM 2151 C CA . ALA A 1 268 ? 17.641 -23.156 -20.531 1 92.75 268 ALA A CA 1
ATOM 2152 C C . ALA A 1 268 ? 19.078 -23.391 -21.016 1 92.75 268 ALA A C 1
ATOM 2154 O O . ALA A 1 268 ? 19.344 -24.375 -21.703 1 92.75 268 ALA A O 1
ATOM 2155 N N . PHE A 1 269 ? 19.969 -22.5 -20.609 1 93.38 269 PHE A N 1
ATOM 2156 C CA . PHE A 1 269 ? 21.359 -22.594 -21.031 1 93.38 269 PHE A CA 1
ATOM 2157 C C . PHE A 1 269 ? 22.281 -22.844 -19.844 1 93.38 269 PHE A C 1
ATOM 2159 O O . PHE A 1 269 ? 22.406 -22 -18.953 1 93.38 269 PHE A O 1
ATOM 2166 N N . PRO A 1 270 ? 22.938 -23.891 -19.812 1 92 270 PRO A N 1
ATOM 2167 C CA . PRO A 1 270 ? 23.812 -24.234 -18.688 1 92 270 PRO A CA 1
ATOM 2168 C C . PRO A 1 270 ? 24.922 -23.203 -18.469 1 92 270 PRO A C 1
ATOM 2170 O O . PRO A 1 270 ? 25.391 -23.031 -17.328 1 92 270 PRO A O 1
ATOM 2173 N N . VAL A 1 271 ? 25.328 -22.562 -19.484 1 92 271 VAL A N 1
ATOM 2174 C CA . VAL A 1 271 ? 26.391 -21.578 -19.406 1 92 271 VAL A CA 1
ATOM 2175 C C . VAL A 1 271 ? 25.984 -20.422 -18.484 1 92 271 VAL A C 1
ATOM 2177 O O . VAL A 1 271 ? 26.828 -19.75 -17.906 1 92 271 VAL A O 1
ATOM 2180 N N . LEU A 1 272 ? 24.672 -20.297 -18.297 1 93.31 272 LEU A N 1
ATOM 2181 C CA . LEU A 1 272 ? 24.156 -19.188 -17.5 1 93.31 272 LEU A CA 1
ATOM 2182 C C . LEU A 1 272 ? 24.062 -19.562 -16.031 1 93.31 272 LEU A C 1
ATOM 2184 O O . LEU A 1 272 ? 23.812 -18.719 -15.172 1 93.31 272 LEU A O 1
ATOM 2188 N N . ARG A 1 273 ? 24.266 -20.766 -15.68 1 94.31 273 ARG A N 1
ATOM 2189 C CA . ARG A 1 273 ? 24.078 -21.266 -14.32 1 94.31 273 ARG A CA 1
ATOM 2190 C C . ARG A 1 273 ? 25.016 -20.594 -13.344 1 94.31 273 ARG A C 1
ATOM 2192 O O . ARG A 1 273 ? 24.578 -20.078 -12.312 1 94.31 273 ARG A O 1
ATOM 2199 N N . PRO A 1 274 ? 26.344 -20.5 -13.695 1 94.62 274 PRO A N 1
ATOM 2200 C CA . PRO A 1 274 ? 27.234 -19.812 -12.758 1 94.62 274 PRO A CA 1
ATOM 2201 C C . PRO A 1 274 ? 26.906 -18.328 -12.602 1 94.62 274 PRO A C 1
ATOM 2203 O O . PRO A 1 274 ? 27.016 -17.781 -11.5 1 94.62 274 PRO A O 1
ATOM 2206 N N . LEU A 1 275 ? 26.547 -17.797 -13.641 1 94.25 275 LEU A N 1
ATOM 2207 C CA . LEU A 1 275 ? 26.172 -16.375 -13.594 1 94.25 275 LEU A CA 1
ATOM 2208 C C . LEU A 1 275 ? 24.969 -16.156 -12.688 1 94.25 275 LEU A C 1
ATOM 2210 O O . LEU A 1 275 ? 24.938 -15.203 -11.906 1 94.25 275 LEU A O 1
ATOM 2214 N N . PHE A 1 276 ? 24.047 -17.031 -12.836 1 95.25 276 PHE A N 1
ATOM 2215 C CA . PHE A 1 276 ? 22.844 -16.922 -12.023 1 95.25 276 PHE A CA 1
ATOM 2216 C C . PHE A 1 276 ? 23.156 -17.188 -10.555 1 95.25 276 PHE A C 1
ATOM 2218 O O . PHE A 1 276 ? 22.781 -16.391 -9.688 1 95.25 276 PHE A O 1
ATOM 2225 N N . LYS A 1 277 ? 23.875 -18.172 -10.305 1 95.81 277 LYS A N 1
ATOM 2226 C CA . LYS A 1 277 ? 24.203 -18.578 -8.945 1 95.81 277 LYS A CA 1
ATOM 2227 C C . LYS A 1 277 ? 25 -17.5 -8.219 1 95.81 277 LYS A C 1
ATOM 2229 O O . LYS A 1 277 ? 24.609 -17.062 -7.133 1 95.81 277 LYS A O 1
ATOM 2234 N N . TYR A 1 278 ? 26 -17.094 -8.797 1 96.75 278 TYR A N 1
ATOM 2235 C CA . TYR A 1 278 ? 26.875 -16.109 -8.156 1 96.75 278 TYR A CA 1
ATOM 2236 C C . TYR A 1 278 ? 26.281 -14.711 -8.266 1 96.75 278 TYR A C 1
ATOM 2238 O O . TYR A 1 278 ? 26.547 -13.859 -7.406 1 96.75 278 TYR A O 1
ATOM 2246 N N . GLY A 1 279 ? 25.484 -14.477 -9.32 1 96.06 279 GLY A N 1
ATOM 2247 C CA . GLY A 1 279 ? 24.797 -13.203 -9.422 1 96.06 279 GLY A CA 1
ATOM 2248 C C . GLY A 1 279 ? 23.781 -12.992 -8.312 1 96.06 279 GLY A C 1
ATOM 2249 O O . GLY A 1 279 ? 23.734 -11.922 -7.699 1 96.06 279 GLY A O 1
ATOM 2250 N N . VAL A 1 280 ? 23.016 -13.992 -8.117 1 96.19 280 VAL A N 1
ATOM 2251 C CA . VAL A 1 280 ? 22 -13.914 -7.066 1 96.19 280 VAL A CA 1
ATOM 2252 C C . VAL A 1 280 ? 22.672 -13.766 -5.707 1 96.19 280 VAL A C 1
ATOM 2254 O O . VAL A 1 280 ? 22.25 -12.945 -4.883 1 96.19 280 VAL A O 1
ATOM 2257 N N . ALA A 1 281 ? 23.719 -14.523 -5.48 1 97.81 281 ALA A N 1
ATOM 2258 C CA . ALA A 1 281 ? 24.469 -14.438 -4.227 1 97.81 281 ALA A CA 1
ATOM 2259 C C . ALA A 1 281 ? 25 -13.023 -4.012 1 97.81 281 ALA A C 1
ATOM 2261 O O . ALA A 1 281 ? 24.906 -12.477 -2.91 1 97.81 281 ALA A O 1
ATOM 2262 N N . PHE A 1 282 ? 25.547 -12.492 -5.012 1 97.88 282 PHE A N 1
ATOM 2263 C CA . PHE A 1 282 ? 26.125 -11.156 -4.953 1 97.88 282 PHE A CA 1
ATOM 2264 C C . PHE A 1 282 ? 25.062 -10.109 -4.664 1 97.88 282 PHE A C 1
ATOM 2266 O O . PHE A 1 282 ? 25.234 -9.273 -3.777 1 97.88 282 PHE A O 1
ATOM 2273 N N . CYS A 1 283 ? 23.969 -10.141 -5.398 1 97.44 283 CYS A N 1
ATOM 2274 C CA . CYS A 1 283 ? 22.891 -9.172 -5.219 1 97.44 283 CYS A CA 1
ATOM 2275 C C . CYS A 1 283 ? 22.297 -9.266 -3.812 1 97.44 283 CYS A C 1
ATOM 2277 O O . CYS A 1 283 ? 22.047 -8.242 -3.174 1 97.44 283 CYS A O 1
ATOM 2279 N N . THR A 1 284 ? 22.078 -10.438 -3.346 1 97.12 284 THR A N 1
ATOM 2280 C CA . THR A 1 284 ? 21.531 -10.602 -2.008 1 97.12 284 THR A CA 1
ATOM 2281 C C . THR A 1 284 ? 22.531 -10.148 -0.948 1 97.12 284 THR A C 1
ATOM 2283 O O . THR A 1 284 ? 22.141 -9.625 0.097 1 97.12 284 THR A O 1
ATOM 2286 N N . MET A 1 285 ? 23.828 -10.43 -1.193 1 98.12 285 MET A N 1
ATOM 2287 C CA . MET A 1 285 ? 24.875 -9.938 -0.296 1 98.12 285 MET A CA 1
ATOM 2288 C C . MET A 1 285 ? 24.766 -8.422 -0.13 1 98.12 285 MET A C 1
ATOM 2290 O O . MET A 1 285 ? 24.734 -7.914 0.993 1 98.12 285 MET A O 1
ATOM 2294 N N . LEU A 1 286 ? 24.656 -7.801 -1.274 1 97.75 286 LEU A N 1
ATOM 2295 C CA . LEU A 1 286 ? 24.578 -6.344 -1.26 1 97.75 286 LEU A CA 1
ATOM 2296 C C . LEU A 1 286 ? 23.297 -5.883 -0.557 1 97.75 286 LEU A C 1
ATOM 2298 O O . LEU A 1 286 ? 23.312 -4.875 0.153 1 97.75 286 LEU A O 1
ATOM 2302 N N . LEU A 1 287 ? 22.234 -6.598 -0.774 1 97.38 287 LEU A N 1
ATOM 2303 C CA . LEU A 1 287 ? 20.969 -6.277 -0.122 1 97.38 287 LEU A CA 1
ATOM 2304 C C . LEU A 1 287 ? 21.094 -6.395 1.394 1 97.38 287 LEU A C 1
ATOM 2306 O O . LEU A 1 287 ? 20.594 -5.547 2.131 1 97.38 287 LEU A O 1
ATOM 2310 N N . GLY A 1 288 ? 21.719 -7.414 1.845 1 97.06 288 GLY A N 1
ATOM 2311 C CA . GLY A 1 288 ? 21.953 -7.57 3.271 1 97.06 288 GLY A CA 1
ATOM 2312 C C . GLY A 1 288 ? 22.781 -6.445 3.865 1 97.06 288 GLY A C 1
ATOM 2313 O O . GLY A 1 288 ? 22.453 -5.914 4.926 1 97.06 288 GLY A O 1
ATOM 2314 N N . GLY A 1 289 ? 23.859 -6.141 3.193 1 96.31 289 GLY A N 1
ATOM 2315 C CA . GLY A 1 289 ? 24.672 -5.016 3.631 1 96.31 289 GLY A CA 1
ATOM 2316 C C . GLY A 1 289 ? 23.906 -3.707 3.67 1 96.31 289 GLY A C 1
ATOM 2317 O O . GLY A 1 289 ? 24.047 -2.932 4.617 1 96.31 289 GLY A O 1
ATOM 2318 N N . PHE A 1 290 ? 23.172 -3.568 2.646 1 95.12 290 PHE A N 1
ATOM 2319 C CA . PHE A 1 290 ? 22.359 -2.367 2.561 1 95.12 290 PHE A CA 1
ATOM 2320 C C . PHE A 1 290 ? 21.391 -2.281 3.742 1 95.12 290 PHE A C 1
ATOM 2322 O O . PHE A 1 290 ? 21.328 -1.248 4.414 1 95.12 290 PHE A O 1
ATOM 2329 N N . TYR A 1 291 ? 20.688 -3.311 4.086 1 93.94 291 TYR A N 1
ATOM 2330 C CA . TYR A 1 291 ? 19.703 -3.33 5.164 1 93.94 291 TYR A CA 1
ATOM 2331 C C . TYR A 1 291 ? 20.375 -3.043 6.508 1 93.94 291 TYR A C 1
ATOM 2333 O O . TYR A 1 291 ? 19.938 -2.154 7.246 1 93.94 291 TYR A O 1
ATOM 2341 N N . PHE A 1 292 ? 21.391 -3.678 6.785 1 93.56 292 PHE A N 1
ATOM 2342 C CA . PHE A 1 292 ? 22.031 -3.559 8.094 1 93.56 292 PHE A CA 1
ATOM 2343 C C . PHE A 1 292 ? 22.891 -2.307 8.172 1 93.56 292 PHE A C 1
ATOM 2345 O O . PHE A 1 292 ? 23.141 -1.783 9.258 1 93.56 292 PHE A O 1
ATOM 2352 N N . GLY A 1 293 ? 23.359 -1.876 7.055 1 90.44 293 GLY A N 1
ATOM 2353 C CA . GLY A 1 293 ? 24.094 -0.62 7.027 1 90.44 293 GLY A CA 1
ATOM 2354 C C . GLY A 1 293 ? 23.234 0.585 7.332 1 90.44 293 GLY A C 1
ATOM 2355 O O . GLY A 1 293 ? 23.609 1.447 8.125 1 90.44 293 GLY A O 1
ATOM 2356 N N . VAL A 1 294 ? 22.094 0.565 6.762 1 87.06 294 VAL A N 1
ATOM 2357 C CA . VAL A 1 294 ? 21.188 1.698 6.922 1 87.06 294 VAL A CA 1
ATOM 2358 C C . VAL A 1 294 ? 20.531 1.644 8.297 1 87.06 294 VAL A C 1
ATOM 2360 O O . VAL A 1 294 ? 20.312 2.68 8.93 1 87.06 294 VAL A O 1
ATOM 2363 N N . THR A 1 295 ? 20.297 0.497 8.812 1 85.06 295 THR A N 1
ATOM 2364 C CA . THR A 1 295 ? 19.547 0.371 10.062 1 85.06 295 THR A CA 1
ATOM 2365 C C . THR A 1 295 ? 20.484 0.473 11.258 1 85.06 295 THR A C 1
ATOM 2367 O O . THR A 1 295 ? 20.125 1.035 12.297 1 85.06 295 THR A O 1
ATOM 2370 N N . GLN A 1 296 ? 21.734 -0.086 11.18 1 81.5 296 GLN A N 1
ATOM 2371 C CA . GLN A 1 296 ? 22.625 -0.147 12.328 1 81.5 296 GLN A CA 1
ATOM 2372 C C . GLN A 1 296 ? 23.859 0.73 12.117 1 81.5 296 GLN A C 1
ATOM 2374 O O . GLN A 1 296 ? 24.453 1.213 13.078 1 81.5 296 GLN A O 1
ATOM 2379 N N . ASN A 1 297 ? 24.266 0.944 10.938 1 77.31 297 ASN A N 1
ATOM 2380 C CA . ASN A 1 297 ? 25.438 1.749 10.609 1 77.31 297 ASN A CA 1
ATOM 2381 C C . ASN A 1 297 ? 26.688 1.26 11.344 1 77.31 297 ASN A C 1
ATOM 2383 O O . ASN A 1 297 ? 27.453 2.062 11.883 1 77.31 297 ASN A O 1
ATOM 2387 N N . GLN A 1 298 ? 26.844 0.03 11.75 1 84.81 298 GLN A N 1
ATOM 2388 C CA . GLN A 1 298 ? 28.016 -0.642 12.312 1 84.81 298 GLN A CA 1
ATOM 2389 C C . GLN A 1 298 ? 28.562 -1.702 11.359 1 84.81 298 GLN A C 1
ATOM 2391 O O . GLN A 1 298 ? 27.781 -2.451 10.758 1 84.81 298 GLN A O 1
ATOM 2396 N N . PHE A 1 299 ? 29.844 -1.717 11.328 1 87.44 299 PHE A N 1
ATOM 2397 C CA . PHE A 1 299 ? 30.484 -2.584 10.344 1 87.44 299 PHE A CA 1
ATOM 2398 C C . PHE A 1 299 ? 30.203 -4.051 10.656 1 87.44 299 PHE A C 1
ATOM 2400 O O . PHE A 1 299 ? 30.031 -4.859 9.742 1 87.44 299 PHE A O 1
ATOM 2407 N N . ALA A 1 300 ? 30.172 -4.402 11.93 1 90 300 ALA A N 1
ATOM 2408 C CA . ALA A 1 300 ? 29.922 -5.793 12.312 1 90 300 ALA A CA 1
ATOM 2409 C C . ALA A 1 300 ? 28.562 -6.266 11.781 1 90 300 ALA A C 1
ATOM 2411 O O . ALA A 1 300 ? 28.438 -7.395 11.297 1 90 300 ALA A O 1
ATOM 2412 N N . TRP A 1 301 ? 27.594 -5.375 11.883 1 91.75 301 TRP A N 1
ATOM 2413 C CA . TRP A 1 301 ? 26.266 -5.711 11.383 1 91.75 301 TRP A CA 1
ATOM 2414 C C . TRP A 1 301 ? 26.25 -5.77 9.859 1 91.75 301 TRP A C 1
ATOM 2416 O O . TRP A 1 301 ? 25.531 -6.586 9.273 1 91.75 301 TRP A O 1
ATOM 2426 N N . ILE A 1 302 ? 27 -4.875 9.242 1 93.62 302 ILE A N 1
ATOM 2427 C CA . ILE A 1 302 ? 27.094 -4.906 7.789 1 93.62 302 ILE A CA 1
ATOM 2428 C C . ILE A 1 302 ? 27.703 -6.23 7.34 1 93.62 302 ILE A C 1
ATOM 2430 O O . ILE A 1 302 ? 27.188 -6.879 6.426 1 93.62 302 ILE A O 1
ATOM 2434 N N . LEU A 1 303 ? 28.734 -6.652 8.055 1 94.81 303 LEU A N 1
ATOM 2435 C CA . LEU A 1 303 ? 29.391 -7.926 7.762 1 94.81 303 LEU A CA 1
ATOM 2436 C C . LEU A 1 303 ? 28.438 -9.086 7.992 1 94.81 303 LEU A C 1
ATOM 2438 O O . LEU A 1 303 ? 28.375 -10.016 7.184 1 94.81 303 LEU A O 1
ATOM 2442 N N . PHE A 1 304 ? 27.703 -8.992 9.039 1 95.31 304 PHE A N 1
ATOM 2443 C CA . PHE A 1 304 ? 26.688 -10 9.312 1 95.31 304 PHE A CA 1
ATOM 2444 C C . PHE A 1 304 ? 25.688 -10.078 8.164 1 95.31 304 PHE A C 1
ATOM 2446 O O . PHE A 1 304 ? 25.312 -11.18 7.734 1 95.31 304 PHE A O 1
ATOM 2453 N N . GLY A 1 305 ? 25.266 -8.938 7.688 1 95.88 305 GLY A N 1
ATOM 2454 C CA . GLY A 1 305 ? 24.359 -8.906 6.555 1 95.88 305 GLY A CA 1
ATOM 2455 C C . GLY A 1 305 ? 24.953 -9.5 5.293 1 95.88 305 GLY A C 1
ATOM 2456 O O . GLY A 1 305 ? 24.297 -10.266 4.594 1 95.88 305 GLY A O 1
ATOM 2457 N N . TYR A 1 306 ? 26.234 -9.164 5.02 1 97.31 306 TYR A N 1
ATOM 2458 C CA . TYR A 1 306 ? 26.922 -9.711 3.85 1 97.31 306 TYR A CA 1
ATOM 2459 C C . TYR A 1 306 ? 26.953 -11.234 3.902 1 97.31 306 TYR A C 1
ATOM 2461 O O . TYR A 1 306 ? 26.609 -11.906 2.928 1 97.31 306 TYR A O 1
ATOM 2469 N N . ILE A 1 307 ? 27.234 -11.766 5.016 1 97.19 307 ILE A N 1
ATOM 2470 C CA . ILE A 1 307 ? 27.453 -13.203 5.156 1 97.19 307 ILE A CA 1
ATOM 2471 C C . ILE A 1 307 ? 26.109 -13.93 5.133 1 97.19 307 ILE A C 1
ATOM 2473 O O . ILE A 1 307 ? 25.906 -14.859 4.344 1 97.19 307 ILE A O 1
ATOM 2477 N N . THR A 1 308 ? 25.188 -13.484 5.941 1 95.81 308 THR A N 1
ATOM 2478 C CA . THR A 1 308 ? 23.906 -14.172 6.086 1 95.81 308 THR A CA 1
ATOM 2479 C C . THR A 1 308 ? 23.125 -14.141 4.773 1 95.81 308 THR A C 1
ATOM 2481 O O . THR A 1 308 ? 22.641 -15.18 4.309 1 95.81 308 THR A O 1
ATOM 2484 N N . PHE A 1 309 ? 23.062 -13.008 4.145 1 96.62 309 PHE A N 1
ATOM 2485 C CA . PHE A 1 309 ? 22.25 -12.875 2.939 1 96.62 309 PHE A CA 1
ATOM 2486 C C . PHE A 1 309 ? 22.938 -13.531 1.75 1 96.62 309 PHE A C 1
ATOM 2488 O O . PHE A 1 309 ? 22.266 -14.078 0.864 1 96.62 309 PHE A O 1
ATOM 2495 N N . SER A 1 310 ? 24.25 -13.43 1.691 1 97.81 310 SER A N 1
ATOM 2496 C CA . SER A 1 310 ? 24.938 -14.117 0.601 1 97.81 310 SER A CA 1
ATOM 2497 C C . SER A 1 310 ? 24.781 -15.633 0.716 1 97.81 310 SER A C 1
ATOM 2499 O O . SER A 1 310 ? 24.641 -16.328 -0.292 1 97.81 310 SER A O 1
ATOM 2501 N N . LEU A 1 311 ? 24.812 -16.141 1.918 1 96.25 311 LEU A N 1
ATOM 2502 C CA . LEU A 1 311 ? 24.578 -17.562 2.135 1 96.25 311 LEU A CA 1
ATOM 2503 C C . LEU A 1 311 ? 23.188 -17.969 1.686 1 96.25 311 LEU A C 1
ATOM 2505 O O . LEU A 1 311 ? 23.031 -18.953 0.956 1 96.25 311 LEU A O 1
ATOM 2509 N N . LEU A 1 312 ? 22.281 -17.203 2.072 1 93.44 312 LEU A N 1
ATOM 2510 C CA . LEU A 1 312 ? 20.891 -17.469 1.693 1 93.44 312 LEU A CA 1
ATOM 2511 C C . LEU A 1 312 ? 20.719 -17.391 0.18 1 93.44 312 LEU A C 1
ATOM 2513 O O . LEU A 1 312 ? 20.141 -18.297 -0.43 1 93.44 312 LEU A O 1
ATOM 2517 N N . GLY A 1 313 ? 21.203 -16.297 -0.364 1 95.38 313 GLY A N 1
ATOM 2518 C CA . GLY A 1 313 ? 21.078 -16.125 -1.802 1 95.38 313 GLY A CA 1
ATOM 2519 C C . GLY A 1 313 ? 21.75 -17.234 -2.6 1 95.38 313 GLY A C 1
ATOM 2520 O O . GLY A 1 313 ? 21.188 -17.719 -3.582 1 95.38 313 GLY A O 1
ATOM 2521 N N . PHE A 1 314 ? 22.891 -17.672 -2.16 1 96.94 314 PHE A N 1
ATOM 2522 C CA . PHE A 1 314 ? 23.625 -18.719 -2.844 1 96.94 314 PHE A CA 1
ATOM 2523 C C . PHE A 1 314 ? 22.859 -20.031 -2.834 1 96.94 314 PHE A C 1
ATOM 2525 O O . PHE A 1 314 ? 22.672 -20.656 -3.881 1 96.94 314 PHE A O 1
ATOM 2532 N N . PHE A 1 315 ? 22.344 -20.359 -1.756 1 94.12 315 PHE A N 1
ATOM 2533 C CA . PHE A 1 315 ? 21.672 -21.656 -1.651 1 94.12 315 PHE A CA 1
ATOM 2534 C C . PHE A 1 315 ? 20.297 -21.609 -2.307 1 94.12 315 PHE A C 1
ATOM 2536 O O . PHE A 1 315 ? 19.844 -22.594 -2.873 1 94.12 315 PHE A O 1
ATOM 2543 N N . ILE A 1 316 ? 19.672 -20.516 -2.236 1 91.25 316 ILE A N 1
ATOM 2544 C CA . ILE A 1 316 ? 18.406 -20.375 -2.951 1 91.25 316 ILE A CA 1
ATOM 2545 C C . ILE A 1 316 ? 18.641 -20.531 -4.453 1 91.25 316 ILE A C 1
ATOM 2547 O O . ILE A 1 316 ? 17.875 -21.219 -5.141 1 91.25 316 ILE A O 1
ATOM 2551 N N . ALA A 1 317 ? 19.641 -19.844 -4.918 1 94.75 317 ALA A N 1
ATOM 2552 C CA . ALA A 1 317 ? 19.984 -19.969 -6.332 1 94.75 317 ALA A CA 1
ATOM 2553 C C . ALA A 1 317 ? 20.281 -21.422 -6.699 1 94.75 317 ALA A C 1
ATOM 2555 O O . ALA A 1 317 ? 19.812 -21.906 -7.73 1 94.75 317 ALA A O 1
ATOM 2556 N N . GLU A 1 318 ? 21 -22.109 -5.832 1 94.56 318 GLU A N 1
ATOM 2557 C CA . GLU A 1 318 ? 21.297 -23.516 -6.062 1 94.56 318 GLU A CA 1
ATOM 2558 C C . GLU A 1 318 ? 20.031 -24.359 -6.055 1 94.56 318 GLU A C 1
ATOM 2560 O O . GLU A 1 318 ? 19.906 -25.297 -6.848 1 94.56 318 GLU A O 1
ATOM 2565 N N . MET A 1 319 ? 19.188 -24.062 -5.211 1 89.88 319 MET A N 1
ATOM 2566 C CA . MET A 1 319 ? 17.922 -24.781 -5.137 1 89.88 319 MET A CA 1
ATOM 2567 C C . MET A 1 319 ? 17.109 -24.594 -6.41 1 89.88 319 MET A C 1
ATOM 2569 O O . MET A 1 319 ? 16.469 -25.531 -6.898 1 89.88 319 MET A O 1
ATOM 2573 N N . VAL A 1 320 ? 17.109 -23.391 -6.902 1 89.38 320 VAL A N 1
ATOM 2574 C CA . VAL A 1 320 ? 16.359 -23.078 -8.117 1 89.38 320 VAL A CA 1
ATOM 2575 C C . VAL A 1 320 ? 16.969 -23.828 -9.305 1 89.38 320 VAL A C 1
ATOM 2577 O O . VAL A 1 320 ? 16.25 -24.406 -10.109 1 89.38 320 VAL A O 1
ATOM 2580 N N . ILE A 1 321 ? 18.219 -23.859 -9.398 1 92.31 321 ILE A N 1
ATOM 2581 C CA . ILE A 1 321 ? 18.922 -24.484 -10.508 1 92.31 321 ILE A CA 1
ATOM 2582 C C . ILE A 1 321 ? 18.734 -26 -10.461 1 92.31 321 ILE A C 1
ATOM 2584 O O . ILE A 1 321 ? 18.422 -26.625 -11.484 1 92.31 321 ILE A O 1
ATOM 2588 N N . GLU A 1 322 ? 18.828 -26.516 -9.242 1 90.19 322 GLU A N 1
ATOM 2589 C CA . GLU A 1 322 ? 18.766 -27.969 -9.102 1 90.19 322 GLU A CA 1
ATOM 2590 C C . GLU A 1 322 ? 17.344 -28.453 -8.891 1 90.19 322 GLU A C 1
ATOM 2592 O O . GLU A 1 322 ? 17.078 -29.656 -8.906 1 90.19 322 GLU A O 1
ATOM 2597 N N . LYS A 1 323 ? 16.469 -27.531 -8.656 1 83.25 323 LYS A N 1
ATOM 2598 C CA . LYS A 1 323 ? 15.062 -27.844 -8.43 1 83.25 323 LYS A CA 1
ATOM 2599 C C . LYS A 1 323 ? 14.898 -28.812 -7.262 1 83.25 323 LYS A C 1
ATOM 2601 O O . LYS A 1 323 ? 14.133 -29.781 -7.355 1 83.25 323 LYS A O 1
ATOM 2606 N N . THR A 1 324 ? 15.844 -28.688 -6.273 1 82.44 324 THR A N 1
ATOM 2607 C CA . THR A 1 324 ? 15.797 -29.469 -5.047 1 82.44 324 THR A CA 1
ATOM 2608 C C . THR A 1 324 ? 16.281 -28.641 -3.855 1 82.44 324 THR A C 1
ATOM 2610 O O . THR A 1 324 ? 17.031 -27.688 -4.023 1 82.44 324 THR A O 1
ATOM 2613 N N . TRP A 1 325 ? 15.844 -28.969 -2.676 1 79.69 325 TRP A N 1
ATOM 2614 C CA . TRP A 1 325 ? 16.25 -28.234 -1.48 1 79.69 325 TRP A CA 1
ATOM 2615 C C . TRP A 1 325 ? 17.516 -28.812 -0.881 1 79.69 325 TRP A C 1
ATOM 2617 O O . TRP A 1 325 ? 18.156 -28.203 -0.021 1 79.69 325 TRP A O 1
ATOM 2627 N N . ARG A 1 326 ? 17.906 -30.078 -1.323 1 84.06 326 ARG A N 1
ATOM 2628 C CA . ARG A 1 326 ? 19.094 -30.75 -0.802 1 84.06 326 ARG A CA 1
ATOM 2629 C C . ARG A 1 326 ? 20.344 -30.328 -1.555 1 84.06 326 ARG A C 1
ATOM 2631 O O . ARG A 1 326 ? 20.953 -31.125 -2.268 1 84.06 326 ARG A O 1
ATOM 2638 N N . VAL A 1 327 ? 20.719 -29.125 -1.324 1 90.12 327 VAL A N 1
ATOM 2639 C CA . VAL A 1 327 ? 21.828 -28.594 -2.1 1 90.12 327 VAL A CA 1
ATOM 2640 C C . VAL A 1 327 ? 22.953 -28.172 -1.16 1 90.12 327 VAL A C 1
ATOM 2642 O O . VAL A 1 327 ? 23.969 -27.625 -1.604 1 90.12 327 VAL A O 1
ATOM 2645 N N . PHE A 1 328 ? 22.938 -28.547 0.121 1 89.06 328 PHE A N 1
ATOM 2646 C CA . PHE A 1 328 ? 23.875 -28.031 1.112 1 89.06 328 PHE A CA 1
ATOM 2647 C C . PHE A 1 328 ? 25.234 -28.672 0.961 1 89.06 328 PHE A C 1
ATOM 2649 O O . PHE A 1 328 ? 26.234 -28.156 1.458 1 89.06 328 PHE A O 1
ATOM 2656 N N . TYR A 1 329 ? 25.25 -29.734 0.22 1 90.19 329 TYR A N 1
ATOM 2657 C CA . TYR A 1 329 ? 26.531 -30.391 -0.025 1 90.19 329 TYR A CA 1
ATOM 2658 C C . TYR A 1 329 ? 27.375 -29.594 -1.001 1 90.19 329 TYR A C 1
ATOM 2660 O O . TYR A 1 329 ? 28.594 -29.797 -1.088 1 90.19 329 TYR A O 1
ATOM 2668 N N . LYS A 1 330 ? 26.844 -28.656 -1.718 1 93.31 330 LYS A N 1
ATOM 2669 C CA . LYS A 1 330 ? 27.562 -27.844 -2.701 1 93.31 330 LYS A CA 1
ATOM 2670 C C . LYS A 1 330 ? 28.109 -26.578 -2.068 1 93.31 330 LYS A C 1
ATOM 2672 O O . LYS A 1 330 ? 28.094 -25.516 -2.686 1 93.31 330 LYS A O 1
ATOM 2677 N N . TRP A 1 331 ? 28.578 -26.656 -0.869 1 93.5 331 TRP A N 1
ATOM 2678 C CA . TRP A 1 331 ? 29.047 -25.516 -0.104 1 93.5 331 TRP A CA 1
ATOM 2679 C C . TRP A 1 331 ? 30.375 -25 -0.66 1 93.5 331 TRP A C 1
ATOM 2681 O O . TRP A 1 331 ? 30.75 -23.844 -0.42 1 93.5 331 TRP A O 1
ATOM 2691 N N . LYS A 1 332 ? 31.094 -25.75 -1.483 1 95.12 332 LYS A N 1
ATOM 2692 C CA . LYS A 1 332 ? 32.375 -25.344 -2.047 1 95.12 332 LYS A CA 1
ATOM 2693 C C . LYS A 1 332 ? 32.219 -24.141 -2.969 1 95.12 332 LYS A C 1
ATOM 2695 O O . LYS A 1 332 ? 33.094 -23.266 -3.008 1 95.12 332 LYS A O 1
ATOM 2700 N N . GLY A 1 333 ? 31.172 -24.156 -3.672 1 95.31 333 GLY A N 1
ATOM 2701 C CA . GLY A 1 333 ? 30.922 -23.016 -4.523 1 95.31 333 GLY A CA 1
ATOM 2702 C C . GLY A 1 333 ? 30.812 -21.703 -3.75 1 95.31 333 GLY A C 1
ATOM 2703 O O . GLY A 1 333 ? 31.266 -20.672 -4.219 1 95.31 333 GLY A O 1
ATOM 2704 N N . TYR A 1 334 ? 30.25 -21.859 -2.648 1 97.19 334 TYR A N 1
ATOM 2705 C CA . TYR A 1 334 ? 30.094 -20.656 -1.827 1 97.19 334 TYR A CA 1
ATOM 2706 C C . TYR A 1 334 ? 31.453 -20.172 -1.325 1 97.19 334 TYR A C 1
ATOM 2708 O O . TYR A 1 334 ? 31.688 -18.969 -1.232 1 97.19 334 TYR A O 1
ATOM 2716 N N . VAL A 1 335 ? 32.344 -21.094 -0.979 1 96.62 335 VAL A N 1
ATOM 2717 C CA . VAL A 1 335 ? 33.688 -20.734 -0.484 1 96.62 335 VAL A CA 1
ATOM 2718 C C . VAL A 1 335 ? 34.438 -19.953 -1.551 1 96.62 335 VAL A C 1
ATOM 2720 O O . VAL A 1 335 ? 35.125 -18.969 -1.24 1 96.62 335 VAL A O 1
ATOM 2723 N N . TYR A 1 336 ? 34.281 -20.359 -2.785 1 96 336 TYR A N 1
ATOM 2724 C CA . TYR A 1 336 ? 34.906 -19.625 -3.875 1 96 336 TYR A CA 1
ATOM 2725 C C . TYR A 1 336 ? 34.344 -18.203 -3.949 1 96 336 TYR A C 1
ATOM 2727 O O . TYR A 1 336 ? 35.094 -17.234 -4.141 1 96 336 TYR A O 1
ATOM 2735 N N . PHE A 1 337 ? 33.062 -18.125 -3.846 1 97.31 337 PHE A N 1
ATOM 2736 C CA . PHE A 1 337 ? 32.406 -16.828 -3.881 1 97.31 337 PHE A CA 1
ATOM 2737 C C . PHE A 1 337 ? 32.875 -15.953 -2.721 1 97.31 337 PHE A C 1
ATOM 2739 O O . PHE A 1 337 ? 33.219 -14.789 -2.92 1 97.31 337 PHE A O 1
ATOM 2746 N N . ALA A 1 338 ? 32.875 -16.516 -1.53 1 97.06 338 ALA A N 1
ATOM 2747 C CA . ALA A 1 338 ? 33.25 -15.773 -0.329 1 97.06 338 ALA A CA 1
ATOM 2748 C C . ALA A 1 338 ? 34.688 -15.289 -0.423 1 97.06 338 ALA A C 1
ATOM 2750 O O . ALA A 1 338 ? 35 -14.156 -0.056 1 97.06 338 ALA A O 1
ATOM 2751 N N . ALA A 1 339 ? 35.562 -16.125 -0.897 1 96.88 339 ALA A N 1
ATOM 2752 C CA . ALA A 1 339 ? 36.969 -15.766 -1.051 1 96.88 339 ALA A CA 1
ATOM 2753 C C . ALA A 1 339 ? 37.125 -14.594 -2.018 1 96.88 339 ALA A C 1
ATOM 2755 O O . ALA A 1 339 ? 37.875 -13.656 -1.746 1 96.88 339 ALA A O 1
ATOM 2756 N N . ALA A 1 340 ? 36.406 -14.664 -3.076 1 96.62 340 ALA A N 1
ATOM 2757 C CA . ALA A 1 340 ? 36.469 -13.586 -4.055 1 96.62 340 ALA A CA 1
ATOM 2758 C C . ALA A 1 340 ? 35.969 -12.266 -3.453 1 96.62 340 ALA A C 1
ATOM 2760 O O . ALA A 1 340 ? 36.594 -11.219 -3.674 1 96.62 340 ALA A O 1
ATOM 2761 N N . MET A 1 341 ? 34.906 -12.359 -2.725 1 96.44 341 MET A N 1
ATOM 2762 C CA . MET A 1 341 ? 34.344 -11.156 -2.148 1 96.44 341 MET A CA 1
ATOM 2763 C C . MET A 1 341 ? 35.25 -10.578 -1.065 1 96.44 341 MET A C 1
ATOM 2765 O O . MET A 1 341 ? 35.344 -9.359 -0.926 1 96.44 341 MET A O 1
ATOM 2769 N N . VAL A 1 342 ? 35.844 -11.43 -0.281 1 95.06 342 VAL A N 1
ATOM 2770 C CA . VAL A 1 342 ? 36.781 -10.977 0.736 1 95.06 342 VAL A CA 1
ATOM 2771 C C . VAL A 1 342 ? 37.969 -10.289 0.07 1 95.06 342 VAL A C 1
ATOM 2773 O O . VAL A 1 342 ? 38.438 -9.25 0.541 1 95.06 342 VAL A O 1
ATOM 2776 N N . ALA A 1 343 ? 38.406 -10.836 -1.021 1 95.06 343 ALA A N 1
ATOM 2777 C CA . ALA A 1 343 ? 39.5 -10.219 -1.771 1 95.06 343 ALA A CA 1
ATOM 2778 C C . ALA A 1 343 ? 39.094 -8.836 -2.283 1 95.06 343 ALA A C 1
ATOM 2780 O O . ALA A 1 343 ? 39.844 -7.879 -2.135 1 95.06 343 ALA A O 1
ATOM 2781 N N . ILE A 1 344 ? 37.906 -8.781 -2.803 1 93.38 344 ILE A N 1
ATOM 2782 C CA . ILE A 1 344 ? 37.438 -7.508 -3.322 1 93.38 344 ILE A CA 1
ATOM 2783 C C . ILE A 1 344 ? 37.25 -6.508 -2.178 1 93.38 344 ILE A C 1
ATOM 2785 O O . ILE A 1 344 ? 37.656 -5.344 -2.307 1 93.38 344 ILE A O 1
ATOM 2789 N N . GLY A 1 345 ? 36.688 -6.992 -1.129 1 90.31 345 GLY A N 1
ATOM 2790 C CA . GLY A 1 345 ? 36.531 -6.141 0.043 1 90.31 345 GLY A CA 1
ATOM 2791 C C . GLY A 1 345 ? 37.875 -5.625 0.565 1 90.31 345 GLY A C 1
ATOM 2792 O O . GLY A 1 345 ? 38 -4.457 0.935 1 90.31 345 GLY A O 1
ATOM 2793 N N . PHE A 1 346 ? 38.812 -6.504 0.543 1 89.94 346 PHE A N 1
ATOM 2794 C CA . PHE A 1 346 ? 40.156 -6.137 1.004 1 89.94 346 PHE A CA 1
ATOM 2795 C C . PHE A 1 346 ? 40.781 -5.098 0.081 1 89.94 346 PHE A C 1
ATOM 2797 O O . PHE A 1 346 ? 41.406 -4.137 0.546 1 89.94 346 PHE A O 1
ATOM 2804 N N . LEU A 1 347 ? 40.594 -5.246 -1.118 1 90.81 347 LEU A N 1
ATOM 2805 C CA . LEU A 1 347 ? 41.125 -4.297 -2.09 1 90.81 347 LEU A CA 1
ATOM 2806 C C . LEU A 1 347 ? 40.469 -2.93 -1.924 1 90.81 347 LEU A C 1
ATOM 2808 O O . LEU A 1 347 ? 41.125 -1.896 -2.051 1 90.81 347 LEU A O 1
ATOM 2812 N N . LEU A 1 348 ? 39.219 -2.963 -1.646 1 88.06 348 LEU A N 1
ATOM 2813 C CA . LEU A 1 348 ? 38.5 -1.712 -1.449 1 88.06 348 LEU A CA 1
ATOM 2814 C C . LEU A 1 348 ? 38.906 -1.031 -0.155 1 88.06 348 LEU A C 1
ATOM 2816 O O . LEU A 1 348 ? 39.031 0.195 -0.103 1 88.06 348 LEU A O 1
ATOM 2820 N N . HIS A 1 349 ? 39.156 -1.905 0.788 1 84.25 349 HIS A N 1
ATOM 2821 C CA . HIS A 1 349 ? 39.594 -1.378 2.072 1 84.25 349 HIS A CA 1
ATOM 2822 C C . HIS A 1 349 ? 41 -0.746 1.955 1 84.25 349 HIS A C 1
ATOM 2824 O O . HIS A 1 349 ? 41.281 0.268 2.6 1 84.25 349 HIS A O 1
ATOM 2830 N N . LEU A 1 350 ? 41.719 -1.33 1.079 1 85.81 350 LEU A N 1
ATOM 2831 C CA . LEU A 1 350 ? 43.062 -0.803 0.861 1 85.81 350 LEU A CA 1
ATOM 2832 C C . LEU A 1 350 ? 43.031 0.419 -0.051 1 85.81 350 LEU A C 1
ATOM 2834 O O . LEU A 1 350 ? 44.031 1.119 -0.2 1 85.81 350 LEU A O 1
ATOM 2838 N N . ASP A 1 351 ? 41.906 0.719 -0.57 1 87.56 351 ASP A N 1
ATOM 2839 C CA . ASP A 1 351 ? 41.75 1.859 -1.466 1 87.56 351 ASP A CA 1
ATOM 2840 C C . ASP A 1 351 ? 42.812 1.861 -2.559 1 87.56 351 ASP A C 1
ATOM 2842 O O . ASP A 1 351 ? 43.531 2.852 -2.738 1 87.56 351 ASP A O 1
ATOM 2846 N N . ILE A 1 352 ? 42.844 0.867 -3.268 1 86.31 352 ILE A N 1
ATOM 2847 C CA . ILE A 1 352 ? 43.875 0.681 -4.281 1 86.31 352 ILE A CA 1
ATOM 2848 C C . ILE A 1 352 ? 43.781 1.811 -5.305 1 86.31 352 ILE A C 1
ATOM 2850 O O . ILE A 1 352 ? 44.812 2.207 -5.875 1 86.31 352 ILE A O 1
ATOM 2854 N N . THR A 1 353 ? 42.719 2.367 -5.605 1 87.94 353 THR A N 1
ATOM 2855 C CA . THR A 1 353 ? 42.562 3.443 -6.578 1 87.94 353 THR A CA 1
ATOM 2856 C C . THR A 1 353 ? 42.969 4.781 -5.98 1 87.94 353 THR A C 1
ATOM 2858 O O . THR A 1 353 ? 43.219 5.742 -6.711 1 87.94 353 THR A O 1
ATOM 2861 N N . GLY A 1 354 ? 43.031 4.902 -4.648 1 91 354 GLY A N 1
ATOM 2862 C CA . GLY A 1 354 ? 43.406 6.137 -3.967 1 91 354 GLY A CA 1
ATOM 2863 C C . GLY A 1 354 ? 42.25 7.113 -3.861 1 91 354 GLY A C 1
ATOM 2864 O O . GLY A 1 354 ? 42.438 8.328 -3.812 1 91 354 GLY A O 1
ATOM 2865 N N . TYR A 1 355 ? 41.094 6.645 -3.961 1 91.81 355 TYR A N 1
ATOM 2866 C CA . TYR A 1 355 ? 39.906 7.477 -3.916 1 91.81 355 TYR A CA 1
ATOM 2867 C C . TYR A 1 355 ? 39.844 8.281 -2.623 1 91.81 355 TYR A C 1
ATOM 2869 O O . TYR A 1 355 ? 39.562 9.484 -2.645 1 91.81 355 TYR A O 1
ATOM 2877 N N . GLU A 1 356 ? 40.125 7.742 -1.533 1 92.31 356 GLU A N 1
ATOM 2878 C CA . GLU A 1 356 ? 39.969 8.359 -0.219 1 92.31 356 GLU A CA 1
ATOM 2879 C C . GLU A 1 356 ? 41 9.461 -0.001 1 92.31 356 GLU A C 1
ATOM 2881 O O . GLU A 1 356 ? 40.75 10.438 0.695 1 92.31 356 GLU A O 1
ATOM 2886 N N . LYS A 1 357 ? 42.125 9.273 -0.617 1 92.19 357 LYS A N 1
ATOM 2887 C CA . LYS A 1 357 ? 43.219 10.219 -0.362 1 92.19 357 LYS A CA 1
ATOM 2888 C C . LYS A 1 357 ? 43.344 11.227 -1.499 1 92.19 357 LYS A C 1
ATOM 2890 O O . LYS A 1 357 ? 44.125 12.172 -1.406 1 92.19 357 LYS A O 1
ATOM 2895 N N . ARG A 1 358 ? 42.594 11.016 -2.432 1 93.12 358 ARG A N 1
ATOM 2896 C CA . ARG A 1 358 ? 42.719 11.859 -3.615 1 93.12 358 ARG A CA 1
ATOM 2897 C C . ARG A 1 358 ? 42.219 13.273 -3.334 1 93.12 358 ARG A C 1
ATOM 2899 O O . ARG A 1 358 ? 41.125 13.461 -2.803 1 93.12 358 ARG A O 1
ATOM 2906 N N . LEU A 1 359 ? 43.062 14.273 -3.537 1 94.5 359 LEU A N 1
ATOM 2907 C CA . LEU A 1 359 ? 42.75 15.695 -3.459 1 94.5 359 LEU A CA 1
ATOM 2908 C C . LEU A 1 359 ? 43.219 16.422 -4.719 1 94.5 359 LEU A C 1
ATOM 2910 O O . LEU A 1 359 ? 44.281 16.125 -5.246 1 94.5 359 LEU A O 1
ATOM 2914 N N . PRO A 1 360 ? 42.438 17.203 -5.199 1 95.06 360 PRO A N 1
ATOM 2915 C CA . PRO A 1 360 ? 42.938 18 -6.328 1 95.06 360 PRO A CA 1
ATOM 2916 C C . PRO A 1 360 ? 44.031 18.984 -5.926 1 95.06 360 PRO A C 1
ATOM 2918 O O . PRO A 1 360 ? 44.156 19.328 -4.75 1 95.06 360 PRO A O 1
ATOM 2921 N N . ALA A 1 361 ? 44.781 19.406 -6.859 1 95.19 361 ALA A N 1
ATOM 2922 C CA . ALA A 1 361 ? 45.781 20.453 -6.59 1 95.19 361 ALA A CA 1
ATOM 2923 C C . ALA A 1 361 ? 45.094 21.781 -6.281 1 95.19 361 ALA A C 1
ATOM 2925 O O . ALA A 1 361 ? 44.156 22.188 -6.977 1 95.19 361 ALA A O 1
ATOM 2926 N N . LEU A 1 362 ? 45.562 22.375 -5.258 1 94.88 362 LEU A N 1
ATOM 2927 C CA . LEU A 1 362 ? 44.969 23.625 -4.789 1 94.88 362 LEU A CA 1
ATOM 2928 C C . LEU A 1 362 ? 44.938 24.656 -5.902 1 94.88 362 LEU A C 1
ATOM 2930 O O . LEU A 1 362 ? 43.969 25.438 -6.016 1 94.88 362 LEU A O 1
ATOM 2934 N N . GLU A 1 363 ? 45.906 24.656 -6.734 1 93.75 363 GLU A N 1
ATOM 2935 C CA . GLU A 1 363 ? 46.031 25.641 -7.797 1 93.75 363 GLU A CA 1
ATOM 2936 C C . GLU A 1 363 ? 45 25.422 -8.883 1 93.75 363 GLU A C 1
ATOM 2938 O O . GLU A 1 363 ? 44.625 26.359 -9.617 1 93.75 363 GLU A O 1
ATOM 2943 N N . ASP A 1 364 ? 44.531 24.281 -8.945 1 95.06 364 ASP A N 1
ATOM 2944 C CA . ASP A 1 364 ? 43.594 23.938 -10.016 1 95.06 364 ASP A CA 1
ATOM 2945 C C . ASP A 1 364 ? 42.156 24.188 -9.578 1 95.06 364 ASP A C 1
ATOM 2947 O O . ASP A 1 364 ? 41.219 24.031 -10.375 1 95.06 364 ASP A O 1
ATOM 2951 N N . VAL A 1 365 ? 41.906 24.531 -8.391 1 96.38 365 VAL A N 1
ATOM 2952 C CA . VAL A 1 365 ? 40.562 24.672 -7.855 1 96.38 365 VAL A CA 1
ATOM 2953 C C . VAL A 1 365 ? 40 26.047 -8.203 1 96.38 365 VAL A C 1
ATOM 2955 O O . VAL A 1 365 ? 40.625 27.062 -7.859 1 96.38 365 VAL A O 1
ATOM 2958 N N . ARG A 1 366 ? 38.938 26.109 -8.875 1 95.31 366 ARG A N 1
ATOM 2959 C CA . ARG A 1 366 ? 38.25 27.359 -9.195 1 95.31 366 ARG A CA 1
ATOM 2960 C C . ARG A 1 366 ? 37.312 27.797 -8.07 1 95.31 366 ARG A C 1
ATOM 2962 O O . ARG A 1 366 ? 37.344 28.938 -7.633 1 95.31 366 ARG A O 1
ATOM 2969 N N . GLN A 1 367 ? 36.5 26.859 -7.656 1 95.19 367 GLN A N 1
ATOM 2970 C CA . GLN A 1 367 ? 35.625 27.109 -6.527 1 95.19 367 GLN A CA 1
ATOM 2971 C C . GLN A 1 367 ? 35.344 25.828 -5.734 1 95.19 367 GLN A C 1
ATOM 2973 O O . GLN A 1 367 ? 35.562 24.734 -6.242 1 95.19 367 GLN A O 1
ATOM 2978 N N . VAL A 1 368 ? 35 26.016 -4.527 1 96.5 368 VAL A N 1
ATOM 2979 C CA . VAL A 1 368 ? 34.75 24.875 -3.645 1 96.5 368 VAL A CA 1
ATOM 2980 C C . VAL A 1 368 ? 33.344 24.953 -3.076 1 96.5 368 VAL A C 1
ATOM 2982 O O . VAL A 1 368 ? 32.844 26.031 -2.727 1 96.5 368 VAL A O 1
ATOM 2985 N N . TYR A 1 369 ? 32.656 23.859 -3.121 1 96 369 TYR A N 1
ATOM 2986 C CA . TYR A 1 369 ? 31.344 23.719 -2.531 1 96 369 TYR A CA 1
ATOM 2987 C C . TYR A 1 369 ? 31.422 23.188 -1.107 1 96 369 TYR A C 1
ATOM 2989 O O . TYR A 1 369 ? 32.156 22.219 -0.844 1 96 369 TYR A O 1
ATOM 2997 N N . PHE A 1 370 ? 30.781 23.828 -0.212 1 95.69 370 PHE A N 1
ATOM 2998 C CA . PHE A 1 370 ? 30.75 23.422 1.189 1 95.69 370 PHE A CA 1
ATOM 2999 C C . PHE A 1 370 ? 29.328 23.453 1.737 1 95.69 370 PHE A C 1
ATOM 3001 O O . PHE A 1 370 ? 28.688 24.5 1.731 1 95.69 370 PHE A O 1
ATOM 3008 N N . GLY A 1 371 ? 28.844 22.297 2.129 1 92.81 371 GLY A N 1
ATOM 3009 C CA . GLY A 1 371 ? 27.484 22.234 2.635 1 92.81 371 GLY A CA 1
ATOM 3010 C C . GLY A 1 371 ? 27.141 20.891 3.24 1 92.81 371 GLY A C 1
ATOM 3011 O O . GLY A 1 371 ? 28.031 20.094 3.568 1 92.81 371 GLY A O 1
ATOM 3012 N N . SER A 1 372 ? 25.844 20.672 3.488 1 90.88 372 SER A N 1
ATOM 3013 C CA . SER A 1 372 ? 25.391 19.453 4.137 1 90.88 372 SER A CA 1
ATOM 3014 C C . SER A 1 372 ? 24.656 18.531 3.154 1 90.88 372 SER A C 1
ATOM 3016 O O . SER A 1 372 ? 24.359 17.391 3.477 1 90.88 372 SER A O 1
ATOM 3018 N N . SER A 1 373 ? 24.359 19.031 2.039 1 89.25 373 SER A N 1
ATOM 3019 C CA . SER A 1 373 ? 23.625 18.25 1.061 1 89.25 373 SER A CA 1
ATOM 3020 C C . SER A 1 373 ? 24.266 18.328 -0.317 1 89.25 373 SER A C 1
ATOM 3022 O O . SER A 1 373 ? 24.891 19.328 -0.666 1 89.25 373 SER A O 1
ATOM 3024 N N . VAL A 1 374 ? 24.031 17.281 -1.044 1 89.81 374 VAL A N 1
ATOM 3025 C CA . VAL A 1 374 ? 24.641 17.203 -2.367 1 89.81 374 VAL A CA 1
ATOM 3026 C C . VAL A 1 374 ? 23.734 17.891 -3.393 1 89.81 374 VAL A C 1
ATOM 3028 O O . VAL A 1 374 ? 24.172 18.188 -4.508 1 89.81 374 VAL A O 1
ATOM 3031 N N . TYR A 1 375 ? 22.594 18.109 -3.082 1 83.31 375 TYR A N 1
ATOM 3032 C CA . TYR A 1 375 ? 21.578 18.578 -4.023 1 83.31 375 TYR A CA 1
ATOM 3033 C C . TYR A 1 375 ? 22 19.891 -4.672 1 83.31 375 TYR A C 1
ATOM 3035 O O . TYR A 1 375 ? 21.906 20.031 -5.891 1 83.31 375 TYR A O 1
ATOM 3043 N N . ASP A 1 376 ? 22.5 20.844 -3.91 1 83.62 376 ASP A N 1
ATOM 3044 C CA . ASP A 1 376 ? 22.875 22.156 -4.441 1 83.62 376 ASP A CA 1
ATOM 3045 C C . ASP A 1 376 ? 24.125 22.047 -5.32 1 83.62 376 ASP A C 1
ATOM 3047 O O . ASP A 1 376 ? 24.328 22.875 -6.223 1 83.62 376 ASP A O 1
ATOM 3051 N N . PHE A 1 377 ? 24.906 21.125 -4.98 1 87.69 377 PHE A N 1
ATOM 3052 C CA . PHE A 1 377 ? 26.094 20.922 -5.805 1 87.69 377 PHE A CA 1
ATOM 3053 C C . PHE A 1 377 ? 25.703 20.422 -7.191 1 87.69 377 PHE A C 1
ATOM 3055 O O . PHE A 1 377 ? 26.266 20.875 -8.195 1 87.69 377 PHE A O 1
ATOM 3062 N N . ILE A 1 378 ? 24.766 19.547 -7.203 1 84.69 378 ILE A N 1
ATOM 3063 C CA . ILE A 1 378 ? 24.312 18.953 -8.453 1 84.69 378 ILE A CA 1
ATOM 3064 C C . ILE A 1 378 ? 23.641 20.016 -9.312 1 84.69 378 ILE A C 1
ATOM 3066 O O . ILE A 1 378 ? 23.844 20.078 -10.523 1 84.69 378 ILE A O 1
ATOM 3070 N N . ASN A 1 379 ? 22.859 20.844 -8.734 1 79.56 379 ASN A N 1
ATOM 3071 C CA . ASN A 1 379 ? 22.078 21.828 -9.469 1 79.56 379 ASN A CA 1
ATOM 3072 C C . ASN A 1 379 ? 22.828 23.156 -9.617 1 79.56 379 ASN A C 1
ATOM 3074 O O . ASN A 1 379 ? 22.234 24.188 -9.93 1 79.56 379 ASN A O 1
ATOM 3078 N N . ASN A 1 380 ? 24.047 23.109 -9.391 1 71.06 380 ASN A N 1
ATOM 3079 C CA . ASN A 1 380 ? 24.922 24.266 -9.539 1 71.06 380 ASN A CA 1
ATOM 3080 C C . ASN A 1 380 ? 24.375 25.484 -8.781 1 71.06 380 ASN A C 1
ATOM 3082 O O . ASN A 1 380 ? 24.359 26.594 -9.312 1 71.06 380 ASN A O 1
ATOM 3086 N N . GLY A 1 381 ? 23.766 25.141 -7.648 1 70.5 381 GLY A N 1
ATOM 3087 C CA . GLY A 1 381 ? 23.312 26.203 -6.77 1 70.5 381 GLY A CA 1
ATOM 3088 C C . GLY A 1 381 ? 21.938 26.734 -7.113 1 70.5 381 GLY A C 1
ATOM 3089 O O . GLY A 1 381 ? 21.422 27.625 -6.438 1 70.5 381 GLY A O 1
ATOM 3090 N N . GLU A 1 382 ? 21.344 26.25 -8.125 1 69.06 382 GLU A N 1
ATOM 3091 C CA . GLU A 1 382 ? 20 26.688 -8.477 1 69.06 382 GLU A CA 1
ATOM 3092 C C . GLU A 1 382 ? 18.969 26.109 -7.516 1 69.06 382 GLU A C 1
ATOM 3094 O O . GLU A 1 382 ? 18.922 24.906 -7.277 1 69.06 382 GLU A O 1
ATOM 3099 N N . ARG A 1 383 ? 18.328 27.062 -6.715 1 63.19 383 ARG A N 1
ATOM 3100 C CA . ARG A 1 383 ? 17.375 26.578 -5.723 1 63.19 383 ARG A CA 1
ATOM 3101 C C . ARG A 1 383 ? 15.961 27.016 -6.066 1 63.19 383 ARG A C 1
ATOM 3103 O O . ARG A 1 383 ? 15.758 28.109 -6.609 1 63.19 383 ARG A O 1
ATOM 3110 N N . SER A 1 384 ? 15.133 26.094 -5.852 1 57.66 384 SER A N 1
ATOM 3111 C CA . SER A 1 384 ? 13.719 26.406 -6.039 1 57.66 384 SER A CA 1
ATOM 3112 C C . SER A 1 384 ? 13.172 27.219 -4.875 1 57.66 384 SER A C 1
ATOM 3114 O O . SER A 1 384 ? 12.227 28 -5.039 1 57.66 384 SER A O 1
ATOM 3116 N N . TYR A 1 385 ? 13.758 27.062 -3.691 1 60.53 385 TYR A N 1
ATOM 3117 C CA . TYR A 1 385 ? 13.258 27.766 -2.518 1 60.53 385 TYR A CA 1
ATOM 3118 C C . TYR A 1 385 ? 14.352 28.594 -1.868 1 60.53 385 TYR A C 1
ATOM 3120 O O . TYR A 1 385 ? 15.516 28.172 -1.814 1 60.53 385 TYR A O 1
ATOM 3128 N N . MET A 1 386 ? 14.047 29.859 -1.699 1 65.88 386 MET A N 1
ATOM 3129 C CA . MET A 1 386 ? 14.992 30.75 -1.044 1 65.88 386 MET A CA 1
ATOM 3130 C C . MET A 1 386 ? 14.852 30.688 0.472 1 65.88 386 MET A C 1
ATOM 3132 O O . MET A 1 386 ? 13.805 31.031 1.02 1 65.88 386 MET A O 1
ATOM 3136 N N . SER A 1 387 ? 15.844 29.984 1.078 1 75.88 387 SER A N 1
ATOM 3137 C CA . SER A 1 387 ? 15.875 29.969 2.537 1 75.88 387 SER A CA 1
ATOM 3138 C C . SER A 1 387 ? 16.688 31.141 3.084 1 75.88 387 SER A C 1
ATOM 3140 O O . SER A 1 387 ? 17.562 31.672 2.389 1 75.88 387 SER A O 1
ATOM 3142 N N . PHE A 1 388 ? 16.25 31.656 4.297 1 83.12 388 PHE A N 1
ATOM 3143 C CA . PHE A 1 388 ? 17.016 32.719 4.922 1 83.12 388 PHE A CA 1
ATOM 3144 C C . PHE A 1 388 ? 18.453 32.312 5.199 1 83.12 388 PHE A C 1
ATOM 3146 O O . PHE A 1 388 ? 19.391 33.062 4.949 1 83.12 388 PHE A O 1
ATOM 3153 N N . GLU A 1 389 ? 18.562 31.141 5.727 1 84.44 389 GLU A N 1
ATOM 3154 C CA . GLU A 1 389 ? 19.875 30.562 5.992 1 84.44 389 GLU A CA 1
ATOM 3155 C C . GLU A 1 389 ? 20.219 29.469 4.984 1 84.44 389 GLU A C 1
ATOM 3157 O O . GLU A 1 389 ? 19.422 28.531 4.793 1 84.44 389 GLU A O 1
ATOM 3162 N N . GLN A 1 390 ? 21.344 29.641 4.336 1 84.5 390 GLN A N 1
ATOM 3163 C CA . GLN A 1 390 ? 21.75 28.672 3.334 1 84.5 390 GLN A CA 1
ATOM 3164 C C . GLN A 1 390 ? 23.094 28.031 3.713 1 84.5 390 GLN A C 1
ATOM 3166 O O . GLN A 1 390 ? 24.156 28.609 3.5 1 84.5 390 GLN A O 1
ATOM 3171 N N . GLU A 1 391 ? 22.984 26.875 4.133 1 84.69 391 GLU A N 1
ATOM 3172 C CA . GLU A 1 391 ? 24.188 26.188 4.57 1 84.69 391 GLU A CA 1
ATOM 3173 C C . GLU A 1 391 ? 25 25.703 3.375 1 84.69 391 GLU A C 1
ATOM 3175 O O . GLU A 1 391 ? 26.234 25.641 3.439 1 84.69 391 GLU A O 1
ATOM 3180 N N . ASN A 1 392 ? 24.391 25.406 2.311 1 87.12 392 ASN A N 1
ATOM 3181 C CA . ASN A 1 392 ? 25.047 24.875 1.116 1 87.12 392 ASN A CA 1
ATOM 3182 C C . ASN A 1 392 ? 25.453 26 0.162 1 87.12 392 ASN A C 1
ATOM 3184 O O . ASN A 1 392 ? 24.594 26.719 -0.347 1 87.12 392 ASN A O 1
ATOM 3188 N N . GLN A 1 393 ? 26.734 26.156 -0.06 1 88.88 393 GLN A N 1
ATOM 3189 C CA . GLN A 1 393 ? 27.141 27.266 -0.908 1 88.88 393 GLN A CA 1
ATOM 3190 C C . GLN A 1 393 ? 28.484 26.984 -1.585 1 88.88 393 GLN A C 1
ATOM 3192 O O . GLN A 1 393 ? 29.234 26.125 -1.143 1 88.88 393 GLN A O 1
ATOM 3197 N N . PHE A 1 394 ? 28.75 27.781 -2.596 1 93.25 394 PHE A N 1
ATOM 3198 C CA . PHE A 1 394 ? 30.031 27.766 -3.305 1 93.25 394 PHE A CA 1
ATOM 3199 C C . PHE A 1 394 ? 30.922 28.891 -2.814 1 93.25 394 PHE A C 1
ATOM 3201 O O . PHE A 1 394 ? 30.469 30.016 -2.613 1 93.25 394 PHE A O 1
ATOM 3208 N N . LEU A 1 395 ? 32.125 28.609 -2.543 1 95.38 395 LEU A N 1
ATOM 3209 C CA . LEU A 1 395 ? 33.125 29.578 -2.115 1 95.38 395 LEU A CA 1
ATOM 3210 C C . LEU A 1 395 ? 34.188 29.781 -3.195 1 95.38 395 LEU A C 1
ATOM 3212 O O . LEU A 1 395 ? 34.688 28.797 -3.754 1 95.38 395 LEU A O 1
ATOM 3216 N N . LYS A 1 396 ? 34.531 31.062 -3.41 1 94.44 396 LYS A N 1
ATOM 3217 C CA . LYS A 1 396 ? 35.438 31.375 -4.508 1 94.44 396 LYS A CA 1
ATOM 3218 C C . LYS A 1 396 ? 36.719 32.062 -3.998 1 94.44 396 LYS A C 1
ATOM 3220 O O . LYS A 1 396 ? 37.75 32.031 -4.668 1 94.44 396 LYS A O 1
ATOM 3225 N N . GLU A 1 397 ? 36.625 32.719 -2.82 1 95.06 397 GLU A N 1
ATOM 3226 C CA . GLU A 1 397 ? 37.781 33.438 -2.279 1 95.06 397 GLU A CA 1
ATOM 3227 C C . GLU A 1 397 ? 38.906 32.469 -1.907 1 95.06 397 GLU A C 1
ATOM 3229 O O . GLU A 1 397 ? 38.656 31.391 -1.359 1 95.06 397 GLU A O 1
ATOM 3234 N N . LYS A 1 398 ? 40.125 32.844 -2.131 1 94.94 398 LYS A N 1
ATOM 3235 C CA . LYS A 1 398 ? 41.312 31.984 -1.93 1 94.94 398 LYS A CA 1
ATOM 3236 C C . LYS A 1 398 ? 41.438 31.578 -0.467 1 94.94 398 LYS A C 1
ATOM 3238 O O . LYS A 1 398 ? 41.781 30.438 -0.171 1 94.94 398 LYS A O 1
ATOM 3243 N N . GLY A 1 399 ? 41.156 32.5 0.387 1 95.38 399 GLY A N 1
ATOM 3244 C CA . GLY A 1 399 ? 41.25 32.188 1.803 1 95.38 399 GLY A CA 1
ATOM 3245 C C . GLY A 1 399 ? 40.312 31.062 2.209 1 95.38 399 GLY A C 1
ATOM 3246 O O . GLY A 1 399 ? 40.688 30.156 2.961 1 95.38 399 GLY A O 1
ATOM 3247 N N . ASN A 1 400 ? 39.156 31.141 1.722 1 96.62 400 ASN A N 1
ATOM 3248 C CA . ASN A 1 400 ? 38.156 30.141 2.045 1 96.62 400 ASN A CA 1
ATOM 3249 C C . ASN A 1 400 ? 38.438 28.797 1.373 1 96.62 400 ASN A C 1
ATOM 3251 O O . ASN A 1 400 ? 38.25 27.734 1.965 1 96.62 400 ASN A O 1
ATOM 3255 N N . ILE A 1 401 ? 38.875 28.828 0.125 1 97.19 401 ILE A N 1
ATOM 3256 C CA . ILE A 1 401 ? 39.25 27.609 -0.578 1 97.19 401 ILE A CA 1
ATOM 3257 C C . ILE A 1 401 ? 40.344 26.875 0.21 1 97.19 401 ILE A C 1
ATOM 3259 O O . ILE A 1 401 ? 40.281 25.656 0.399 1 97.19 401 ILE A O 1
ATOM 3263 N N . ARG A 1 402 ? 41.281 27.594 0.74 1 96.62 402 ARG A N 1
ATOM 3264 C CA . ARG A 1 402 ? 42.375 27 1.522 1 96.62 402 ARG A CA 1
ATOM 3265 C C . ARG A 1 402 ? 41.844 26.422 2.83 1 96.62 402 ARG A C 1
ATOM 3267 O O . ARG A 1 402 ? 42.281 25.359 3.262 1 96.62 402 ARG A O 1
ATOM 3274 N N . ALA A 1 403 ? 40.969 27.156 3.4 1 97.19 403 ALA A N 1
ATOM 3275 C CA . ALA A 1 403 ? 40.406 26.688 4.672 1 97.19 403 ALA A CA 1
ATOM 3276 C C . ALA A 1 403 ? 39.656 25.375 4.488 1 97.19 403 ALA A C 1
ATOM 3278 O O . ALA A 1 403 ? 39.812 24.438 5.27 1 97.19 403 ALA A O 1
ATOM 3279 N N . VAL A 1 404 ? 38.781 25.344 3.471 1 97.5 404 VAL A N 1
ATOM 3280 C CA . VAL A 1 404 ? 38.031 24.125 3.191 1 97.5 404 VAL A CA 1
ATOM 3281 C C . VAL A 1 404 ? 38.969 23 2.809 1 97.5 404 VAL A C 1
ATOM 3283 O O . VAL A 1 404 ? 38.75 21.844 3.201 1 97.5 404 VAL A O 1
ATOM 3286 N N . TYR A 1 405 ? 39.938 23.328 2.016 1 97.06 405 TYR A N 1
ATOM 3287 C CA . TYR A 1 405 ? 40.969 22.375 1.616 1 97.06 405 TYR A CA 1
ATOM 3288 C C . TYR A 1 405 ? 41.656 21.781 2.834 1 97.06 405 TYR A C 1
ATOM 3290 O O . TYR A 1 405 ? 41.875 20.562 2.904 1 97.06 405 TYR A O 1
ATOM 3298 N N . ALA A 1 406 ? 42 22.594 3.771 1 96.44 406 ALA A N 1
ATOM 3299 C CA . ALA A 1 406 ? 42.625 22.141 5.008 1 96.44 406 ALA A CA 1
ATOM 3300 C C . ALA A 1 406 ? 41.688 21.25 5.801 1 96.44 406 ALA A C 1
ATOM 3302 O O . ALA A 1 406 ? 42.094 20.234 6.383 1 96.44 406 ALA A O 1
ATOM 3303 N N . PHE A 1 407 ? 40.469 21.688 5.832 1 96.81 407 PHE A N 1
ATOM 3304 C CA . PHE A 1 407 ? 39.438 20.875 6.473 1 96.81 407 PHE A CA 1
ATOM 3305 C C . PHE A 1 407 ? 39.375 19.484 5.852 1 96.81 407 PHE A C 1
ATOM 3307 O O . PHE A 1 407 ? 39.375 18.484 6.562 1 96.81 407 PHE A O 1
ATOM 3314 N N . HIS A 1 408 ? 39.312 19.469 4.559 1 96.81 408 HIS A N 1
ATOM 3315 C CA . HIS A 1 408 ? 39.219 18.203 3.82 1 96.81 408 HIS A CA 1
ATOM 3316 C C . HIS A 1 408 ? 40.469 17.344 4.051 1 96.81 408 HIS A C 1
ATOM 3318 O O . HIS A 1 408 ? 40.344 16.141 4.242 1 96.81 408 HIS A O 1
ATOM 3324 N N . ARG A 1 409 ? 41.594 17.953 4.008 1 95.69 409 ARG A N 1
ATOM 3325 C CA . ARG A 1 409 ? 42.844 17.234 4.25 1 95.69 409 ARG A CA 1
ATOM 3326 C C . ARG A 1 409 ? 42.844 16.562 5.617 1 95.69 409 ARG A C 1
ATOM 3328 O O . ARG A 1 409 ? 43.312 15.43 5.758 1 95.69 409 ARG A O 1
ATOM 3335 N N . GLN A 1 410 ? 42.344 17.219 6.547 1 95.38 410 GLN A N 1
ATOM 3336 C CA . GLN A 1 410 ? 42.25 16.641 7.887 1 95.38 410 GLN A CA 1
ATOM 3337 C C . GLN A 1 410 ? 41.281 15.469 7.914 1 95.38 410 GLN A C 1
ATOM 3339 O O . GLN A 1 410 ? 41.531 14.469 8.586 1 95.38 410 GLN A O 1
ATOM 3344 N N . LEU A 1 411 ? 40.188 15.625 7.242 1 95.06 411 LEU A N 1
ATOM 3345 C CA . LEU A 1 411 ? 39.219 14.555 7.164 1 95.06 411 LEU A CA 1
ATOM 3346 C C . LEU A 1 411 ? 39.812 13.305 6.531 1 95.06 411 LEU A C 1
ATOM 3348 O O . LEU A 1 411 ? 39.531 12.188 6.953 1 95.06 411 LEU A O 1
ATOM 3352 N N . ILE A 1 412 ? 40.594 13.492 5.469 1 94.25 412 ILE A N 1
ATOM 3353 C CA . ILE A 1 412 ? 41.25 12.383 4.789 1 94.25 412 ILE A CA 1
ATOM 3354 C C . ILE A 1 412 ? 42.188 11.68 5.758 1 94.25 412 ILE A C 1
ATOM 3356 O O . ILE A 1 412 ? 42.281 10.445 5.766 1 94.25 412 ILE A O 1
ATOM 3360 N N . LYS A 1 413 ? 42.812 12.461 6.59 1 92.81 413 LYS A N 1
ATOM 3361 C CA . LYS A 1 413 ? 43.75 11.906 7.547 1 92.81 413 LYS A CA 1
ATOM 3362 C C . LYS A 1 413 ? 43.062 11.141 8.656 1 92.81 413 LYS A C 1
ATOM 3364 O O . LYS A 1 413 ? 43.438 10.023 8.992 1 92.81 413 LYS A O 1
ATOM 3369 N N . ASP A 1 414 ? 41.969 11.711 9.133 1 91.5 414 ASP A N 1
ATOM 3370 C CA . ASP A 1 414 ? 41.312 11.141 10.289 1 91.5 414 ASP A CA 1
ATOM 3371 C C . ASP A 1 414 ? 40.312 10.039 9.867 1 91.5 414 ASP A C 1
ATOM 3373 O O . ASP A 1 414 ? 40.062 9.109 10.633 1 91.5 414 ASP A O 1
ATOM 3377 N N . GLN A 1 415 ? 39.781 10.219 8.742 1 88.06 415 GLN A N 1
ATOM 3378 C CA . GLN A 1 415 ? 38.781 9.297 8.227 1 88.06 415 GLN A CA 1
ATOM 3379 C C . GLN A 1 415 ? 37.688 9.031 9.266 1 88.06 415 GLN A C 1
ATOM 3381 O O . GLN A 1 415 ? 37.5 7.895 9.695 1 88.06 415 GLN A O 1
ATOM 3386 N N . PRO A 1 416 ? 37 10.086 9.531 1 82.94 416 PRO A N 1
ATOM 3387 C CA . PRO A 1 416 ? 35.969 9.922 10.555 1 82.94 416 PRO A CA 1
ATOM 3388 C C . PRO A 1 416 ? 34.875 8.961 10.133 1 82.94 416 PRO A C 1
ATOM 3390 O O . PRO A 1 416 ? 34.469 8.945 8.961 1 82.94 416 PRO A O 1
ATOM 3393 N N . ARG A 1 417 ? 34.469 8.094 11.07 1 74.12 417 ARG A N 1
ATOM 3394 C CA . ARG A 1 417 ? 33.375 7.16 10.82 1 74.12 417 ARG A CA 1
ATOM 3395 C C . ARG A 1 417 ? 32.125 7.582 11.57 1 74.12 417 ARG A C 1
ATOM 3397 O O . ARG A 1 417 ? 32.219 8.242 12.609 1 74.12 417 ARG A O 1
ATOM 3404 N N . PRO A 1 418 ? 31.078 7.281 10.906 1 69.25 418 PRO A N 1
ATOM 3405 C CA . PRO A 1 418 ? 29.828 7.664 11.562 1 69.25 418 PRO A CA 1
ATOM 3406 C C . PRO A 1 418 ? 29.688 7.066 12.961 1 69.25 418 PRO A C 1
ATOM 3408 O O . PRO A 1 418 ? 30.094 5.926 13.195 1 69.25 418 PRO A O 1
ATOM 3411 N N . SER A 1 419 ? 29.516 7.988 13.938 1 66.69 419 SER A N 1
ATOM 3412 C CA . SER A 1 419 ? 29.281 7.535 15.305 1 66.69 419 SER A CA 1
ATOM 3413 C C . SER A 1 419 ? 27.969 8.07 15.852 1 66.69 419 SER A C 1
ATOM 3415 O O . SER A 1 419 ? 27.562 9.188 15.531 1 66.69 419 SER A O 1
ATOM 3417 N N . ARG A 1 420 ? 27.281 7.316 16.453 1 62.56 420 ARG A N 1
ATOM 3418 C CA . ARG A 1 420 ? 26 7.711 17.016 1 62.56 420 ARG A CA 1
ATOM 3419 C C . ARG A 1 420 ? 26.188 8.383 18.375 1 62.56 420 ARG A C 1
ATOM 3421 O O . ARG A 1 420 ? 25.25 8.945 18.938 1 62.56 420 ARG A O 1
ATOM 3428 N N . LEU A 1 421 ? 27.484 8.328 18.922 1 63.22 421 LEU A N 1
ATOM 3429 C CA . LEU A 1 421 ? 27.812 8.852 20.25 1 63.22 421 LEU A CA 1
ATOM 3430 C C . LEU A 1 421 ? 28.031 10.359 20.188 1 63.22 421 LEU A C 1
ATOM 3432 O O . LEU A 1 421 ? 27.875 11.047 21.203 1 63.22 421 LEU A O 1
ATOM 3436 N N . THR A 1 422 ? 28.422 10.742 19.031 1 66.81 422 THR A N 1
ATOM 3437 C CA . THR A 1 422 ? 28.734 12.164 18.906 1 66.81 422 THR A CA 1
ATOM 3438 C C . THR A 1 422 ? 27.781 12.836 17.922 1 66.81 422 THR A C 1
ATOM 3440 O O . THR A 1 422 ? 27.156 12.172 17.094 1 66.81 422 THR A O 1
ATOM 3443 N N . ASP A 1 423 ? 27.5 14.039 18.203 1 74.69 423 ASP A N 1
ATOM 3444 C CA . ASP A 1 423 ? 26.703 14.82 17.266 1 74.69 423 ASP A CA 1
ATOM 3445 C C . ASP A 1 423 ? 27.375 14.906 15.906 1 74.69 423 ASP A C 1
ATOM 3447 O O . ASP A 1 423 ? 28.469 15.461 15.781 1 74.69 423 ASP A O 1
ATOM 3451 N N . GLN A 1 424 ? 26.828 14.18 15.055 1 83.44 424 GLN A N 1
ATOM 3452 C CA . GLN A 1 424 ? 27.422 14.125 13.719 1 83.44 424 GLN A CA 1
ATOM 3453 C C . GLN A 1 424 ? 26.672 15.039 12.758 1 83.44 424 GLN A C 1
ATOM 3455 O O . GLN A 1 424 ? 25.453 15.195 12.844 1 83.44 424 GLN A O 1
ATOM 3460 N N . ARG A 1 425 ? 27.5 15.75 12.016 1 87.69 425 ARG A N 1
ATOM 3461 C CA . ARG A 1 425 ? 26.938 16.578 10.945 1 87.69 425 ARG A CA 1
ATOM 3462 C C . ARG A 1 425 ? 27.438 16.109 9.578 1 87.69 425 ARG A C 1
ATOM 3464 O O . ARG A 1 425 ? 28.609 15.758 9.43 1 87.69 425 ARG A O 1
ATOM 3471 N N . GLN A 1 426 ? 26.562 16.094 8.703 1 91.12 426 GLN A N 1
ATOM 3472 C CA . GLN A 1 426 ? 26.953 15.75 7.344 1 91.12 426 GLN A CA 1
ATOM 3473 C C . GLN A 1 426 ? 27.641 16.922 6.648 1 91.12 426 GLN A C 1
ATOM 3475 O O . GLN A 1 426 ? 27.156 18.047 6.695 1 91.12 426 GLN A O 1
ATOM 3480 N N . VAL A 1 427 ? 28.75 16.688 6.129 1 94.25 427 VAL A N 1
ATOM 3481 C CA . VAL A 1 427 ? 29.516 17.703 5.418 1 94.25 427 VAL A CA 1
ATOM 3482 C C . VAL A 1 427 ? 29.797 17.234 3.99 1 94.25 427 VAL A C 1
ATOM 3484 O O . VAL A 1 427 ? 30.281 16.125 3.777 1 94.25 427 VAL A O 1
ATOM 3487 N N . VAL A 1 428 ? 29.453 18.047 3.07 1 95.88 428 VAL A N 1
ATOM 3488 C CA . VAL A 1 428 ? 29.703 17.781 1.66 1 95.88 428 VAL A CA 1
ATOM 3489 C C . VAL A 1 428 ? 30.719 18.781 1.109 1 95.88 428 VAL A C 1
ATOM 3491 O O . VAL A 1 428 ? 30.531 19.984 1.24 1 95.88 428 VAL A O 1
ATOM 3494 N N . ILE A 1 429 ? 31.75 18.297 0.574 1 96.94 429 ILE A N 1
ATOM 3495 C CA . ILE A 1 429 ? 32.781 19.125 -0.039 1 96.94 429 ILE A CA 1
ATOM 3496 C C . ILE A 1 429 ? 32.875 18.812 -1.533 1 96.94 429 ILE A C 1
ATOM 3498 O O . ILE A 1 429 ? 33.125 17.672 -1.927 1 96.94 429 ILE A O 1
ATOM 3502 N N . GLY A 1 430 ? 32.625 19.781 -2.309 1 96.44 430 GLY A N 1
ATOM 3503 C CA . GLY A 1 430 ? 32.719 19.656 -3.754 1 96.44 430 GLY A CA 1
ATOM 3504 C C . GLY A 1 430 ? 33.688 20.625 -4.379 1 96.44 430 GLY A C 1
ATOM 3505 O O . GLY A 1 430 ? 33.781 21.781 -3.969 1 96.44 430 GLY A O 1
ATOM 3506 N N . TYR A 1 431 ? 34.531 20.109 -5.25 1 96.75 431 TYR A N 1
ATOM 3507 C CA . TYR A 1 431 ? 35.5 20.938 -5.969 1 96.75 431 TYR A CA 1
ATOM 3508 C C . TYR A 1 431 ? 35.094 21.094 -7.43 1 96.75 431 TYR A C 1
ATOM 3510 O O . TYR A 1 431 ? 34.688 20.125 -8.086 1 96.75 431 TYR A O 1
ATOM 3518 N N . VAL A 1 432 ? 35.094 22.25 -7.859 1 96.19 432 VAL A N 1
ATOM 3519 C CA . VAL A 1 432 ? 34.969 22.562 -9.281 1 96.19 432 VAL A CA 1
ATOM 3520 C C . VAL A 1 432 ? 36.344 23.031 -9.805 1 96.19 432 VAL A C 1
ATOM 3522 O O . VAL A 1 432 ? 36.844 24.094 -9.406 1 96.19 432 VAL A O 1
ATOM 3525 N N . LEU A 1 433 ? 36.875 22.344 -10.672 1 96.31 433 LEU A N 1
ATOM 3526 C CA . LEU A 1 433 ? 38.219 22.625 -11.148 1 96.31 433 LEU A CA 1
ATOM 3527 C C . LEU A 1 433 ? 38.188 23.547 -12.359 1 96.31 433 LEU A C 1
ATOM 3529 O O . LEU A 1 433 ? 37.125 23.75 -12.961 1 96.31 433 LEU A O 1
ATOM 3533 N N . LYS A 1 434 ? 39.312 24.141 -12.672 1 94.94 434 LYS A N 1
ATOM 3534 C CA . LYS A 1 434 ? 39.438 25.094 -13.766 1 94.94 434 LYS A CA 1
ATOM 3535 C C . LYS A 1 434 ? 39.156 24.422 -15.109 1 94.94 434 LYS A C 1
ATOM 3537 O O . LYS A 1 434 ? 38.656 25.078 -16.031 1 94.94 434 LYS A O 1
ATOM 3542 N N . ASP A 1 435 ? 39.375 23.141 -15.25 1 93.62 435 ASP A N 1
ATOM 3543 C CA . ASP A 1 435 ? 39.156 22.406 -16.5 1 93.62 435 ASP A CA 1
ATOM 3544 C C . ASP A 1 435 ? 37.719 21.922 -16.594 1 93.62 435 ASP A C 1
ATOM 3546 O O . ASP A 1 435 ? 37.344 21.297 -17.578 1 93.62 435 ASP A O 1
ATOM 3550 N N . GLY A 1 436 ? 37 22.234 -15.594 1 90.94 436 GLY A N 1
ATOM 3551 C CA . GLY A 1 436 ? 35.594 21.906 -15.648 1 90.94 436 GLY A CA 1
ATOM 3552 C C . GLY A 1 436 ? 35.25 20.625 -14.922 1 90.94 436 GLY A C 1
ATOM 3553 O O . GLY A 1 436 ? 34.094 20.312 -14.719 1 90.94 436 GLY A O 1
ATOM 3554 N N . LYS A 1 437 ? 36.219 19.859 -14.562 1 93.75 437 LYS A N 1
ATOM 3555 C CA . LYS A 1 437 ? 35.969 18.625 -13.844 1 93.75 437 LYS A CA 1
ATOM 3556 C C . LYS A 1 437 ? 35.438 18.891 -12.438 1 93.75 437 LYS A C 1
ATOM 3558 O O . LYS A 1 437 ? 35.75 19.922 -11.836 1 93.75 437 LYS A O 1
ATOM 3563 N N . ARG A 1 438 ? 34.594 17.891 -11.922 1 94.12 438 ARG A N 1
ATOM 3564 C CA . ARG A 1 438 ? 33.969 18.031 -10.609 1 94.12 438 ARG A CA 1
ATOM 3565 C C . ARG A 1 438 ? 34.312 16.844 -9.711 1 94.12 438 ARG A C 1
ATOM 3567 O O . ARG A 1 438 ? 34.438 15.711 -10.188 1 94.12 438 ARG A O 1
ATOM 3574 N N . MET A 1 439 ? 34.594 17.141 -8.523 1 94.81 439 MET A N 1
ATOM 3575 C CA . MET A 1 439 ? 34.875 16.125 -7.508 1 94.81 439 MET A CA 1
ATOM 3576 C C . MET A 1 439 ? 34.062 16.391 -6.246 1 94.81 439 MET A C 1
ATOM 3578 O O . MET A 1 439 ? 33.938 17.531 -5.805 1 94.81 439 MET A O 1
ATOM 3582 N N . ILE A 1 440 ? 33.438 15.375 -5.703 1 94.81 440 ILE A N 1
ATOM 3583 C CA . ILE A 1 440 ? 32.594 15.57 -4.535 1 94.81 440 ILE A CA 1
ATOM 3584 C C . ILE A 1 440 ? 32.906 14.5 -3.488 1 94.81 440 ILE A C 1
ATOM 3586 O O . ILE A 1 440 ? 33.281 13.375 -3.83 1 94.81 440 ILE A O 1
ATOM 3590 N N . ARG A 1 441 ? 32.906 14.875 -2.25 1 95.88 441 ARG A N 1
ATOM 3591 C CA . ARG A 1 441 ? 33.062 13.992 -1.101 1 95.88 441 ARG A CA 1
ATOM 3592 C C . ARG A 1 441 ? 31.984 14.266 -0.048 1 95.88 441 ARG A C 1
ATOM 3594 O O . ARG A 1 441 ? 31.484 15.391 0.057 1 95.88 441 ARG A O 1
ATOM 3601 N N . GLN A 1 442 ? 31.609 13.305 0.645 1 94 442 GLN A N 1
ATOM 3602 C CA . GLN A 1 442 ? 30.609 13.422 1.696 1 94 442 GLN A CA 1
ATOM 3603 C C . GLN A 1 442 ? 31.047 12.695 2.965 1 94 442 GLN A C 1
ATOM 3605 O O . GLN A 1 442 ? 31.484 11.547 2.908 1 94 442 GLN A O 1
ATOM 3610 N N . TYR A 1 443 ? 31.016 13.398 4.117 1 93.38 443 TYR A N 1
ATOM 3611 C CA . TYR A 1 443 ? 31.484 12.859 5.391 1 93.38 443 TYR A CA 1
ATOM 3612 C C . TYR A 1 443 ? 30.453 13.102 6.492 1 93.38 443 TYR A C 1
ATOM 3614 O O . TYR A 1 443 ? 29.609 13.992 6.379 1 93.38 443 TYR A O 1
ATOM 3622 N N . ASN A 1 444 ? 30.516 12.258 7.488 1 89.69 444 ASN A N 1
ATOM 3623 C CA . ASN A 1 444 ? 29.875 12.539 8.773 1 89.69 444 ASN A CA 1
ATOM 3624 C C . ASN A 1 444 ? 30.891 12.961 9.82 1 89.69 444 ASN A C 1
ATOM 3626 O O . ASN A 1 444 ? 31.734 12.156 10.234 1 89.69 444 ASN A O 1
ATOM 3630 N N . VAL A 1 445 ? 30.766 14.227 10.258 1 91.12 445 VAL A N 1
ATOM 3631 C CA . VAL A 1 445 ? 31.859 14.812 11.047 1 91.12 445 VAL A CA 1
ATOM 3632 C C . VAL A 1 445 ? 31.328 15.219 12.422 1 91.12 445 VAL A C 1
ATOM 3634 O O . VAL A 1 445 ? 30.25 15.812 12.531 1 91.12 445 VAL A O 1
ATOM 3637 N N . PRO A 1 446 ? 32.062 14.781 13.438 1 88.56 446 PRO A N 1
ATOM 3638 C CA . PRO A 1 446 ? 31.719 15.359 14.742 1 88.56 446 PRO A CA 1
ATOM 3639 C C . PRO A 1 446 ? 32 16.859 14.82 1 88.56 446 PRO A C 1
ATOM 3641 O O . PRO A 1 446 ? 33.156 17.281 14.719 1 88.56 446 PRO A O 1
ATOM 3644 N N . SER A 1 447 ? 31.062 17.562 15.023 1 87.06 447 SER A N 1
ATOM 3645 C CA . SER A 1 447 ? 31.156 19.016 14.906 1 87.06 447 SER A CA 1
ATOM 3646 C C . SER A 1 447 ? 32.094 19.594 15.969 1 87.06 447 SER A C 1
ATOM 3648 O O . SER A 1 447 ? 32.875 20.516 15.68 1 87.06 447 SER A O 1
ATOM 3650 N N . LYS A 1 448 ? 32.031 19.094 17.156 1 87.25 448 LYS A N 1
ATOM 3651 C CA . LYS A 1 448 ? 32.812 19.656 18.25 1 87.25 448 LYS A CA 1
ATOM 3652 C C . LYS A 1 448 ? 34.312 19.406 18.016 1 87.25 448 LYS A C 1
ATOM 3654 O O . LYS A 1 448 ? 35.125 20.297 18.203 1 87.25 448 LYS A O 1
ATOM 3659 N N . ALA A 1 449 ? 34.688 18.25 17.531 1 88.69 449 ALA A N 1
ATOM 3660 C CA . ALA A 1 449 ? 36.094 17.891 17.328 1 88.69 449 ALA A CA 1
ATOM 3661 C C . ALA A 1 449 ? 36.688 18.656 16.156 1 88.69 449 ALA A C 1
ATOM 3663 O O . ALA A 1 449 ? 37.906 18.906 16.109 1 88.69 449 ALA A O 1
ATOM 3664 N N . TYR A 1 450 ? 35.906 19.094 15.289 1 93.25 450 TYR A N 1
ATOM 3665 C CA . TYR A 1 450 ? 36.438 19.766 14.094 1 93.25 450 TYR A CA 1
ATOM 3666 C C . TYR A 1 450 ? 36.062 21.25 14.094 1 93.25 450 TYR A C 1
ATOM 3668 O O . TYR A 1 450 ? 36.094 21.906 13.047 1 93.25 450 TYR A O 1
ATOM 3676 N N . PHE A 1 451 ? 35.75 21.734 15.188 1 93.38 451 PHE A N 1
ATOM 3677 C CA . PHE A 1 451 ? 35.312 23.125 15.32 1 93.38 451 PHE A CA 1
ATOM 3678 C C . PHE A 1 451 ? 36.406 24.078 14.828 1 93.38 451 PHE A C 1
ATOM 3680 O O . PHE A 1 451 ? 36.125 25.078 14.18 1 93.38 451 PHE A O 1
ATOM 3687 N N . SER A 1 452 ? 37.656 23.766 15.102 1 94.5 452 SER A N 1
ATOM 3688 C CA . SER A 1 452 ? 38.781 24.609 14.719 1 94.5 452 SER A CA 1
ATOM 3689 C C . SER A 1 452 ? 38.875 24.766 13.203 1 94.5 452 SER A C 1
ATOM 3691 O O . SER A 1 452 ? 39.375 25.781 12.695 1 94.5 452 SER A O 1
ATOM 3693 N N . TYR A 1 453 ? 38.406 23.844 12.531 1 95.12 453 TYR A N 1
ATOM 3694 C CA . TYR A 1 453 ? 38.438 23.891 11.07 1 95.12 453 TYR A CA 1
ATOM 3695 C C . TYR A 1 453 ? 37.188 24.531 10.516 1 95.12 453 TYR A C 1
ATOM 3697 O O . TYR A 1 453 ? 37.188 25.125 9.438 1 95.12 453 TYR A O 1
ATOM 3705 N N . TYR A 1 454 ? 36.125 24.422 11.219 1 95 454 TYR A N 1
ATOM 3706 C CA . TYR A 1 454 ? 34.875 25.094 10.828 1 95 454 TYR A CA 1
ATOM 3707 C C . TYR A 1 454 ? 35 26.594 10.977 1 95 454 TYR A C 1
ATOM 3709 O O . TYR A 1 454 ? 34.5 27.359 10.133 1 95 454 TYR A O 1
ATOM 3717 N N . LYS A 1 455 ? 35.594 27.016 11.969 1 95.25 455 LYS A N 1
ATOM 3718 C CA . LYS A 1 455 ? 35.594 28.406 12.414 1 95.25 455 LYS A CA 1
ATOM 3719 C C . LYS A 1 455 ? 36.094 29.344 11.312 1 95.25 455 LYS A C 1
ATOM 3721 O O . LYS A 1 455 ? 35.438 30.297 10.945 1 95.25 455 LYS A O 1
ATOM 3726 N N . PRO A 1 456 ? 37.25 29.031 10.711 1 95.75 456 PRO A N 1
ATOM 3727 C CA . PRO A 1 456 ? 37.75 29.953 9.68 1 95.75 456 PRO A CA 1
ATOM 3728 C C . PRO A 1 456 ? 36.812 30.031 8.469 1 95.75 456 PRO A C 1
ATOM 3730 O O . PRO A 1 456 ? 36.781 31.047 7.773 1 95.75 456 PRO A O 1
ATOM 3733 N N . ILE A 1 457 ? 36.125 29.078 8.211 1 95.94 457 ILE A N 1
ATOM 3734 C CA . ILE A 1 457 ? 35.219 29.047 7.059 1 95.94 457 ILE A CA 1
ATOM 3735 C C . ILE A 1 457 ? 33.938 29.812 7.387 1 95.94 457 ILE A C 1
ATOM 3737 O O . ILE A 1 457 ? 33.562 30.75 6.676 1 95.94 457 ILE A O 1
ATOM 3741 N N . LEU A 1 458 ? 33.312 29.469 8.492 1 95.06 458 LEU A N 1
ATOM 3742 C CA . LEU A 1 458 ? 32 30 8.859 1 95.06 458 LEU A CA 1
ATOM 3743 C C . LEU A 1 458 ? 32.094 31.469 9.234 1 95.06 458 LEU A C 1
ATOM 3745 O O . LEU A 1 458 ? 31.141 32.219 9.031 1 95.06 458 LEU A O 1
ATOM 3749 N N . GLU A 1 459 ? 33.156 31.859 9.781 1 94.88 459 GLU A N 1
ATOM 3750 C CA . GLU A 1 459 ? 33.281 33.25 10.242 1 94.88 459 GLU A CA 1
ATOM 3751 C C . GLU A 1 459 ? 33.875 34.125 9.148 1 94.88 459 GLU A C 1
ATOM 3753 O O . GLU A 1 459 ? 34.031 35.344 9.352 1 94.88 459 GLU A O 1
ATOM 3758 N N . SER A 1 460 ? 34.156 33.562 8.016 1 94.81 460 SER A N 1
ATOM 3759 C CA . SER A 1 460 ? 34.625 34.375 6.898 1 94.81 460 SER A CA 1
ATOM 3760 C C . SER A 1 460 ? 33.5 35.25 6.355 1 94.81 460 SER A C 1
ATOM 3762 O O . SER A 1 460 ? 32.312 34.875 6.461 1 94.81 460 SER A O 1
ATOM 3764 N N . LYS A 1 461 ? 33.906 36.375 5.77 1 94.25 461 LYS A N 1
ATOM 3765 C CA . LYS A 1 461 ? 32.938 37.344 5.23 1 94.25 461 LYS A CA 1
ATOM 3766 C C . LYS A 1 461 ? 32.156 36.75 4.051 1 94.25 461 LYS A C 1
ATOM 3768 O O . LYS A 1 461 ? 30.953 36.875 3.957 1 94.25 461 LYS A O 1
ATOM 3773 N N . GLU A 1 462 ? 32.906 36.031 3.268 1 94.38 462 GLU A N 1
ATOM 3774 C CA . GLU A 1 462 ? 32.281 35.438 2.092 1 94.38 462 GLU A CA 1
ATOM 3775 C C . GLU A 1 462 ? 31.203 34.438 2.49 1 94.38 462 GLU A C 1
ATOM 3777 O O . GLU A 1 462 ? 30.094 34.438 1.93 1 94.38 462 GLU A O 1
ATOM 3782 N N . TYR A 1 463 ? 31.516 33.594 3.361 1 94.81 463 TYR A N 1
ATOM 3783 C CA . TYR A 1 463 ? 30.562 32.562 3.789 1 94.81 463 TYR A CA 1
ATOM 3784 C C . TYR A 1 463 ? 29.312 33.188 4.379 1 94.81 463 TYR A C 1
ATOM 3786 O O . TYR A 1 463 ? 28.188 32.781 4.047 1 94.81 463 TYR A O 1
ATOM 3794 N N . LYS A 1 464 ? 29.375 34.125 5.203 1 93.81 464 LYS A N 1
ATOM 3795 C CA . LYS A 1 464 ? 28.234 34.781 5.863 1 93.81 464 LYS A CA 1
ATOM 3796 C C . LYS A 1 464 ? 27.359 35.531 4.855 1 93.81 464 LYS A C 1
ATOM 3798 O O . LYS A 1 464 ? 26.141 35.5 4.961 1 93.81 464 LYS A O 1
ATOM 3803 N N . LYS A 1 465 ? 28.062 36.188 3.982 1 91.25 465 LYS A N 1
ATOM 3804 C CA . LYS A 1 465 ? 27.312 36.906 2.955 1 91.25 465 LYS A CA 1
ATOM 3805 C C . LYS A 1 465 ? 26.469 35.938 2.115 1 91.25 465 LYS A C 1
ATOM 3807 O O . LYS A 1 465 ? 25.375 36.281 1.68 1 91.25 465 LYS A O 1
ATOM 3812 N N . ASN A 1 466 ? 27.047 34.75 1.942 1 89.19 466 ASN A N 1
ATOM 3813 C CA . ASN A 1 466 ? 26.328 33.75 1.163 1 89.19 466 ASN A CA 1
ATOM 3814 C C . ASN A 1 466 ? 25.312 33 2.02 1 89.19 466 ASN A C 1
ATOM 3816 O O . ASN A 1 466 ? 24.297 32.531 1.51 1 89.19 466 ASN A O 1
ATOM 3820 N N . TYR A 1 467 ? 25.547 32.875 3.244 1 90.12 467 TYR A N 1
ATOM 3821 C CA . TYR A 1 467 ? 24.766 32.062 4.172 1 90.12 467 TYR A CA 1
ATOM 3822 C C . TYR A 1 467 ? 23.453 32.75 4.504 1 90.12 467 TYR A C 1
ATOM 3824 O O . TYR A 1 467 ? 22.375 32.125 4.441 1 90.12 467 TYR A O 1
ATOM 3832 N N . TYR A 1 468 ? 23.5 34.031 4.797 1 89.88 468 TYR A N 1
ATOM 3833 C CA . TYR A 1 468 ? 22.312 34.781 5.184 1 89.88 468 TYR A CA 1
ATOM 3834 C C . TYR A 1 468 ? 21.75 35.562 3.998 1 89.88 468 TYR A C 1
ATOM 3836 O O . TYR A 1 468 ? 22.438 36.375 3.391 1 89.88 468 TYR A O 1
ATOM 3844 N N . LEU A 1 469 ? 20.578 35.438 3.736 1 89.31 469 LEU A N 1
ATOM 3845 C CA . LEU A 1 469 ? 19.906 36.062 2.619 1 89.31 469 LEU A CA 1
ATOM 3846 C C . LEU A 1 469 ? 20.016 37.594 2.719 1 89.31 469 LEU A C 1
ATOM 3848 O O . LEU A 1 469 ? 20.25 38.281 1.712 1 89.31 469 LEU A O 1
ATOM 3852 N N . LEU A 1 470 ? 19.938 38.125 3.932 1 89.75 470 LEU A N 1
ATOM 3853 C CA . LEU A 1 470 ? 19.922 39.562 4.16 1 89.75 470 LEU A CA 1
ATOM 3854 C C . LEU A 1 470 ? 21.297 40.156 3.848 1 89.75 470 LEU A C 1
ATOM 3856 O O . LEU A 1 470 ? 21.406 41.375 3.627 1 89.75 470 LEU A O 1
ATOM 3860 N N . LEU A 1 471 ? 22.297 39.344 3.896 1 91.12 471 LEU A N 1
ATOM 3861 C CA . LEU A 1 471 ? 23.641 39.844 3.688 1 91.12 471 LEU A CA 1
ATOM 3862 C C . LEU A 1 471 ? 24.047 39.75 2.219 1 91.12 471 LEU A C 1
ATOM 3864 O O . LEU A 1 471 ? 25.062 40.312 1.807 1 91.12 471 LEU A O 1
ATOM 3868 N N . ARG A 1 472 ? 23.312 39.031 1.447 1 87.5 472 ARG A N 1
ATOM 3869 C CA . ARG A 1 472 ? 23.609 38.844 0.028 1 87.5 472 ARG A CA 1
ATOM 3870 C C . ARG A 1 472 ? 23.328 40.156 -0.74 1 87.5 472 ARG A C 1
ATOM 3872 O O . ARG A 1 472 ? 22.344 40.844 -0.459 1 87.5 472 ARG A O 1
ATOM 3879 N N . ASP A 1 473 ? 24.25 40.312 -1.64 1 78.25 473 ASP A N 1
ATOM 3880 C CA . ASP A 1 473 ? 24 41.469 -2.5 1 78.25 473 ASP A CA 1
ATOM 3881 C C . ASP A 1 473 ? 22.812 41.219 -3.416 1 78.25 473 ASP A C 1
ATOM 3883 O O . ASP A 1 473 ? 22.781 40.25 -4.18 1 78.25 473 ASP A O 1
ATOM 3887 N N . GLN A 1 474 ? 21.703 41.969 -3.271 1 71.62 474 GLN A N 1
ATOM 3888 C CA . GLN A 1 474 ? 20.516 41.906 -4.121 1 71.62 474 GLN A CA 1
ATOM 3889 C C . GLN A 1 474 ? 19.75 40.625 -3.889 1 71.62 474 GLN A C 1
ATOM 3891 O O . GLN A 1 474 ? 19.172 40.062 -4.824 1 71.62 474 GLN A O 1
ATOM 3896 N N . GLY A 1 475 ? 19.953 40.031 -2.773 1 75.56 475 GLY A N 1
ATOM 3897 C CA . GLY A 1 475 ? 19.344 38.719 -2.535 1 75.56 475 GLY A CA 1
ATOM 3898 C C . GLY A 1 475 ? 17.891 38.812 -2.129 1 75.56 475 GLY A C 1
ATOM 3899 O O . GLY A 1 475 ? 17.188 37.781 -2.107 1 75.56 475 GLY A O 1
ATOM 3900 N N . TYR A 1 476 ? 17.438 40.062 -1.771 1 80.75 476 TYR A N 1
ATOM 3901 C CA . TYR A 1 476 ? 16.062 40.188 -1.3 1 80.75 476 TYR A CA 1
ATOM 3902 C C . TYR A 1 476 ? 15.414 41.469 -1.816 1 80.75 476 TYR A C 1
ATOM 3904 O O . TYR A 1 476 ? 16.109 42.406 -2.199 1 80.75 476 TYR A O 1
ATOM 3912 N N . SER A 1 477 ? 14.164 41.406 -1.856 1 85 477 SER A N 1
ATOM 3913 C CA . SER A 1 477 ? 13.391 42.594 -2.221 1 85 477 SER A CA 1
ATOM 3914 C C . SER A 1 477 ? 13.242 43.531 -1.039 1 85 477 SER A C 1
ATOM 3916 O O . SER A 1 477 ? 13.438 43.156 0.112 1 85 477 SER A O 1
ATOM 3918 N N . PRO A 1 478 ? 13 44.812 -1.429 1 88.75 478 PRO A N 1
ATOM 3919 C CA . PRO A 1 478 ? 12.836 45.75 -0.328 1 88.75 478 PRO A CA 1
ATOM 3920 C C . PRO A 1 478 ? 11.828 45.281 0.717 1 88.75 478 PRO A C 1
ATOM 3922 O O . PRO A 1 478 ? 10.797 44.719 0.367 1 88.75 478 PRO A O 1
ATOM 3925 N N . ILE A 1 479 ? 12.25 45.406 1.911 1 91.94 479 ILE A N 1
ATOM 3926 C CA . ILE A 1 479 ? 11.414 44.969 3.021 1 91.94 479 ILE A CA 1
ATOM 3927 C C . ILE A 1 479 ? 10.328 46 3.297 1 91.94 479 ILE A C 1
ATOM 3929 O O . ILE A 1 479 ? 10.633 47.188 3.473 1 91.94 479 ILE A O 1
ATOM 3933 N N . ARG A 1 480 ? 9.102 45.594 3.408 1 89.5 480 ARG A N 1
ATOM 3934 C CA . ARG A 1 480 ? 7.977 46.5 3.631 1 89.5 480 ARG A CA 1
ATOM 3935 C C . ARG A 1 480 ? 7.562 46.5 5.098 1 89.5 480 ARG A C 1
ATOM 3937 O O . ARG A 1 480 ? 7.07 47.5 5.605 1 89.5 480 ARG A O 1
ATOM 3944 N N . GLN A 1 481 ? 7.723 45.344 5.66 1 91.31 481 GLN A N 1
ATOM 3945 C CA . GLN A 1 481 ? 7.25 45.219 7.035 1 91.31 481 GLN A CA 1
ATOM 3946 C C . GLN A 1 481 ? 8.094 44.219 7.816 1 91.31 481 GLN A C 1
ATOM 3948 O O . GLN A 1 481 ? 8.539 43.219 7.262 1 91.31 481 GLN A O 1
ATOM 3953 N N . VAL A 1 482 ? 8.414 44.594 9.039 1 92.94 482 VAL A N 1
ATOM 3954 C CA . VAL A 1 482 ? 9.07 43.656 9.969 1 92.94 482 VAL A CA 1
ATOM 3955 C C . VAL A 1 482 ? 8.141 43.375 11.141 1 92.94 482 VAL A C 1
ATOM 3957 O O . VAL A 1 482 ? 7.695 44.281 11.836 1 92.94 482 VAL A O 1
ATOM 3960 N N . THR A 1 483 ? 7.863 42.125 11.336 1 91.56 483 THR A N 1
ATOM 3961 C CA . THR A 1 483 ? 6.93 41.75 12.391 1 91.56 483 THR A CA 1
ATOM 3962 C C . THR A 1 483 ? 7.582 40.781 13.367 1 91.56 483 THR A C 1
ATOM 3964 O O . THR A 1 483 ? 8.211 39.812 12.961 1 91.56 483 THR A O 1
ATOM 3967 N N . PHE A 1 484 ? 7.535 41.125 14.641 1 89.5 484 PHE A N 1
ATOM 3968 C CA . PHE A 1 484 ? 7.965 40.219 15.703 1 89.5 484 PHE A CA 1
ATOM 3969 C C . PHE A 1 484 ? 6.801 39.375 16.188 1 89.5 484 PHE A C 1
ATOM 3971 O O . PHE A 1 484 ? 5.727 39.875 16.484 1 89.5 484 PHE A O 1
ATOM 3978 N N . ARG A 1 485 ? 7.082 38.031 16.156 1 87.06 485 ARG A N 1
ATOM 3979 C CA . ARG A 1 485 ? 6.027 37.125 16.578 1 87.06 485 ARG A CA 1
ATOM 3980 C C . ARG A 1 485 ? 6.512 36.188 17.672 1 87.06 485 ARG A C 1
ATOM 3982 O O . ARG A 1 485 ? 7.629 35.656 17.609 1 87.06 485 ARG A O 1
ATOM 3989 N N . HIS A 1 486 ? 5.59 36 18.641 1 81.75 486 HIS A N 1
ATOM 3990 C CA . HIS A 1 486 ? 5.914 35.031 19.703 1 81.75 486 HIS A CA 1
ATOM 3991 C C . HIS A 1 486 ? 5.848 33.594 19.172 1 81.75 486 HIS A C 1
ATOM 3993 O O . HIS A 1 486 ? 4.891 33.219 18.5 1 81.75 486 HIS A O 1
ATOM 3999 N N . LEU A 1 487 ? 6.816 32.719 19.422 1 76.88 487 LEU A N 1
ATOM 4000 C CA . LEU A 1 487 ? 6.969 31.391 18.844 1 76.88 487 LEU A CA 1
ATOM 4001 C C . LEU A 1 487 ? 5.855 30.453 19.328 1 76.88 487 LEU A C 1
ATOM 4003 O O . LEU A 1 487 ? 5.336 29.656 18.547 1 76.88 487 LEU A O 1
ATOM 4007 N N . GLU A 1 488 ? 5.512 30.516 20.578 1 69.25 488 GLU A N 1
ATOM 4008 C CA . GLU A 1 488 ? 4.551 29.578 21.156 1 69.25 488 GLU A CA 1
ATOM 4009 C C . GLU A 1 488 ? 3.119 29.969 20.781 1 69.25 488 GLU A C 1
ATOM 4011 O O . GLU A 1 488 ? 2.328 29.109 20.375 1 69.25 488 GLU A O 1
ATOM 4016 N N . THR A 1 489 ? 2.879 31.266 20.891 1 63.28 489 THR A N 1
ATOM 4017 C CA . THR A 1 489 ? 1.495 31.703 20.734 1 63.28 489 THR A CA 1
ATOM 4018 C C . THR A 1 489 ? 1.244 32.188 19.312 1 63.28 489 THR A C 1
ATOM 4020 O O . THR A 1 489 ? 0.1 32.219 18.859 1 63.28 489 THR A O 1
ATOM 4023 N N . GLY A 1 490 ? 2.377 32.531 18.609 1 73.19 490 GLY A N 1
ATOM 4024 C CA . GLY A 1 490 ? 2.256 33.062 17.281 1 73.19 490 GLY A CA 1
ATOM 4025 C C . GLY A 1 490 ? 1.812 34.531 17.266 1 73.19 490 GLY A C 1
ATOM 4026 O O . GLY A 1 490 ? 1.685 35.125 16.188 1 73.19 490 GLY A O 1
ATOM 4027 N N . ASP A 1 491 ? 1.637 35.125 18.469 1 69.25 491 ASP A N 1
ATOM 4028 C CA . ASP A 1 491 ? 1.124 36.469 18.578 1 69.25 491 ASP A CA 1
ATOM 4029 C C . ASP A 1 491 ? 2.146 37.5 18.078 1 69.25 491 ASP A C 1
ATOM 4031 O O . ASP A 1 491 ? 3.348 37.344 18.312 1 69.25 491 ASP A O 1
ATOM 4035 N N . LYS A 1 492 ? 1.597 38.5 17.234 1 82.06 492 LYS A N 1
ATOM 4036 C CA . LYS A 1 492 ? 2.459 39.594 16.844 1 82.06 492 LYS A CA 1
ATOM 4037 C C . LYS A 1 492 ? 2.75 40.5 18.031 1 82.06 492 LYS A C 1
ATOM 4039 O O . LYS A 1 492 ? 1.826 41 18.688 1 82.06 492 LYS A O 1
ATOM 4044 N N . THR A 1 493 ? 3.92 40.781 18.344 1 77.31 493 THR A N 1
ATOM 4045 C CA . THR A 1 493 ? 4.301 41.625 19.469 1 77.31 493 THR A CA 1
ATOM 4046 C C . THR A 1 493 ? 4.695 43.031 18.984 1 77.31 493 THR A C 1
ATOM 4048 O O . THR A 1 493 ? 4.359 44.031 19.625 1 77.31 493 THR A O 1
ATOM 4051 N N . LEU A 1 494 ? 5.391 43.125 17.922 1 85.19 494 LEU A N 1
ATOM 4052 C CA . LEU A 1 494 ? 5.871 44.375 17.375 1 85.19 494 LEU A CA 1
ATOM 4053 C C . LEU A 1 494 ? 5.855 44.375 15.852 1 85.19 494 LEU A C 1
ATOM 4055 O O . LEU A 1 494 ? 6.18 43.344 15.234 1 85.19 494 LEU A O 1
ATOM 4059 N N . THR A 1 495 ? 5.316 45.406 15.266 1 89.56 495 THR A N 1
ATOM 4060 C CA . THR A 1 495 ? 5.352 45.562 13.82 1 89.56 495 THR A CA 1
ATOM 4061 C C . THR A 1 495 ? 6.008 46.906 13.438 1 89.56 495 THR A C 1
ATOM 4063 O O . THR A 1 495 ? 5.621 47.969 13.938 1 89.56 495 THR A O 1
ATOM 4066 N N . ILE A 1 496 ? 6.961 46.875 12.695 1 88.5 496 ILE A N 1
ATOM 4067 C CA . ILE A 1 496 ? 7.645 48.031 12.172 1 88.5 496 ILE A CA 1
ATOM 4068 C C . ILE A 1 496 ? 7.281 48.25 10.703 1 88.5 496 ILE A C 1
ATOM 4070 O O . ILE A 1 496 ? 7.551 47.375 9.867 1 88.5 496 ILE A O 1
ATOM 4074 N N . ILE A 1 497 ? 6.73 49.438 10.305 1 87.56 497 ILE A N 1
ATOM 4075 C CA . ILE A 1 497 ? 6.246 49.656 8.945 1 87.56 497 ILE A CA 1
ATOM 4076 C C . ILE A 1 497 ? 6.961 50.844 8.32 1 87.56 497 ILE A C 1
ATOM 4078 O O . ILE A 1 497 ? 7.023 50.969 7.094 1 87.56 497 ILE A O 1
ATOM 4082 N N . GLU A 1 498 ? 7.57 51.875 9.148 1 87.69 498 GLU A N 1
ATOM 4083 C CA . GLU A 1 498 ? 8.242 53.031 8.625 1 87.69 498 GLU A CA 1
ATOM 4084 C C . GLU A 1 498 ? 9.531 52.688 7.902 1 87.69 498 GLU A C 1
ATOM 4086 O O . GLU A 1 498 ? 10.422 52.062 8.492 1 87.69 498 GLU A O 1
ATOM 4091 N N . PRO A 1 499 ? 9.688 53.062 6.648 1 89.62 499 PRO A N 1
ATOM 4092 C CA . PRO A 1 499 ? 10.828 52.625 5.828 1 89.62 499 PRO A CA 1
ATOM 4093 C C . PRO A 1 499 ? 12.172 53.031 6.441 1 89.62 499 PRO A C 1
ATOM 4095 O O . PRO A 1 499 ? 13.125 52.25 6.398 1 89.62 499 PRO A O 1
ATOM 4098 N N . GLN A 1 500 ? 12.203 54.219 6.988 1 90.06 500 GLN A N 1
ATOM 4099 C CA . GLN A 1 500 ? 13.461 54.656 7.578 1 90.06 500 GLN A CA 1
ATOM 4100 C C . GLN A 1 500 ? 13.836 53.781 8.781 1 90.06 500 GLN A C 1
ATOM 4102 O O . GLN A 1 500 ? 15 53.438 8.961 1 90.06 500 GLN A O 1
ATOM 4107 N N . GLN A 1 501 ? 12.812 53.438 9.539 1 91.88 501 GLN A N 1
ATOM 4108 C CA . GLN A 1 501 ? 13.039 52.562 10.688 1 91.88 501 GLN A CA 1
ATOM 4109 C C . GLN A 1 501 ? 13.398 51.125 10.242 1 91.88 501 GLN A C 1
ATOM 4111 O O . GLN A 1 501 ? 14.266 50.5 10.844 1 91.88 501 GLN A O 1
ATOM 4116 N N . ILE A 1 502 ? 12.781 50.719 9.266 1 93.75 502 ILE A N 1
ATOM 4117 C CA . ILE A 1 502 ? 13.062 49.406 8.742 1 93.75 502 ILE A CA 1
ATOM 4118 C C . ILE A 1 502 ? 14.516 49.344 8.281 1 93.75 502 ILE A C 1
ATOM 4120 O O . ILE A 1 502 ? 15.234 48.375 8.609 1 93.75 502 ILE A O 1
ATOM 4124 N N . ASP A 1 503 ? 14.953 50.344 7.543 1 92.75 503 ASP A N 1
ATOM 4125 C CA . ASP A 1 503 ? 16.312 50.375 7.031 1 92.75 503 ASP A CA 1
ATOM 4126 C C . ASP A 1 503 ? 17.328 50.375 8.18 1 92.75 503 ASP A C 1
ATOM 4128 O O . ASP A 1 503 ? 18.328 49.625 8.133 1 92.75 503 ASP A O 1
ATOM 4132 N N . SER A 1 504 ? 17.047 51.188 9.172 1 94.44 504 SER A N 1
ATOM 4133 C CA . SER A 1 504 ? 17.953 51.281 10.312 1 94.44 504 SER A CA 1
ATOM 4134 C C . SER A 1 504 ? 17.969 49.969 11.094 1 94.44 504 SER A C 1
ATOM 4136 O O . SER A 1 504 ? 19.016 49.531 11.578 1 94.44 504 SER A O 1
ATOM 4138 N N . PHE A 1 505 ? 16.844 49.406 11.219 1 95.19 505 PHE A N 1
ATOM 4139 C CA . PHE A 1 505 ? 16.75 48.125 11.906 1 95.19 505 PHE A CA 1
ATOM 4140 C C . PHE A 1 505 ? 17.516 47.062 11.156 1 95.19 505 PHE A C 1
ATOM 4142 O O . PHE A 1 505 ? 18.266 46.281 11.766 1 95.19 505 PHE A O 1
ATOM 4149 N N . VAL A 1 506 ? 17.281 46.938 9.852 1 94 506 VAL A N 1
ATOM 4150 C CA . VAL A 1 506 ? 17.922 45.938 9.016 1 94 506 VAL A CA 1
ATOM 4151 C C . VAL A 1 506 ? 19.438 46.094 9.07 1 94 506 VAL A C 1
ATOM 4153 O O . VAL A 1 506 ? 20.188 45.094 9.078 1 94 506 VAL A O 1
ATOM 4156 N N . GLU A 1 507 ? 19.922 47.281 9.148 1 93.88 507 GLU A N 1
ATOM 4157 C CA . GLU A 1 507 ? 21.359 47.531 9.266 1 93.88 507 GLU A CA 1
ATOM 4158 C C . GLU A 1 507 ? 21.906 47 10.586 1 93.88 507 GLU A C 1
ATOM 4160 O O . GLU A 1 507 ? 23 46.438 10.625 1 93.88 507 GLU A O 1
ATOM 4165 N N . ALA A 1 508 ? 21.141 47.219 11.602 1 95.25 508 ALA A N 1
ATOM 4166 C CA . ALA A 1 508 ? 21.547 46.688 12.898 1 95.25 508 ALA A CA 1
ATOM 4167 C C . ALA A 1 508 ? 21.578 45.156 12.859 1 95.25 508 ALA A C 1
ATOM 4169 O O . ALA A 1 508 ? 22.5 44.531 13.398 1 95.25 508 ALA A O 1
ATOM 4170 N N . LEU A 1 509 ? 20.578 44.656 12.266 1 94.69 509 LEU A N 1
ATOM 4171 C CA . LEU A 1 509 ? 20.5 43.188 12.156 1 94.69 509 LEU A CA 1
ATOM 4172 C C . LEU A 1 509 ? 21.656 42.656 11.312 1 94.69 509 LEU A C 1
ATOM 4174 O O . LEU A 1 509 ? 22.25 41.625 11.648 1 94.69 509 LEU A O 1
ATOM 4178 N N . LYS A 1 510 ? 21.953 43.25 10.141 1 94.19 510 LYS A N 1
ATOM 4179 C CA . LYS A 1 510 ? 23.062 42.844 9.297 1 94.19 510 LYS A CA 1
ATOM 4180 C C . LYS A 1 510 ? 24.375 42.812 10.078 1 94.19 510 LYS A C 1
ATOM 4182 O O . LYS A 1 510 ? 25.203 41.938 9.891 1 94.19 510 LYS A O 1
ATOM 4187 N N . ALA A 1 511 ? 24.578 43.812 10.938 1 94.69 511 ALA A N 1
ATOM 4188 C CA . ALA A 1 511 ? 25.766 43.875 11.773 1 94.69 511 ALA A CA 1
ATOM 4189 C C . ALA A 1 511 ? 25.844 42.656 12.711 1 94.69 511 ALA A C 1
ATOM 4191 O O . ALA A 1 511 ? 26.922 42.062 12.891 1 94.69 511 ALA A O 1
ATOM 4192 N N . ASP A 1 512 ? 24.766 42.312 13.281 1 94.88 512 ASP A N 1
ATOM 4193 C CA . ASP A 1 512 ? 24.734 41.156 14.172 1 94.88 512 ASP A CA 1
ATOM 4194 C C . ASP A 1 512 ? 25.031 39.875 13.398 1 94.88 512 ASP A C 1
ATOM 4196 O O . ASP A 1 512 ? 25.766 39.031 13.883 1 94.88 512 ASP A O 1
ATOM 4200 N N . LEU A 1 513 ? 24.406 39.719 12.266 1 94.44 513 LEU A N 1
ATOM 4201 C CA . LEU A 1 513 ? 24.594 38.531 11.453 1 94.44 513 LEU A CA 1
ATOM 4202 C C . LEU A 1 513 ? 26.062 38.406 11.031 1 94.44 513 LEU A C 1
ATOM 4204 O O . LEU A 1 513 ? 26.609 37.312 11.008 1 94.44 513 LEU A O 1
ATOM 4208 N N . MET A 1 514 ? 26.688 39.469 10.703 1 94.56 514 MET A N 1
ATOM 4209 C CA . MET A 1 514 ? 28.094 39.469 10.297 1 94.56 514 MET A CA 1
ATOM 4210 C C . MET A 1 514 ? 29 39.094 11.461 1 94.56 514 MET A C 1
ATOM 4212 O O . MET A 1 514 ? 30.078 38.562 11.266 1 94.56 514 MET A O 1
ATOM 4216 N N . GLU A 1 515 ? 28.562 39.344 12.641 1 92.94 515 GLU A N 1
ATOM 4217 C CA . GLU A 1 515 ? 29.391 39.125 13.82 1 92.94 515 GLU A CA 1
ATOM 4218 C C . GLU A 1 515 ? 29.047 37.781 14.469 1 92.94 515 GLU A C 1
ATOM 4220 O O . GLU A 1 515 ? 29.656 37.375 15.469 1 92.94 515 GLU A O 1
ATOM 4225 N N . GLU A 1 516 ? 28.156 37.125 13.945 1 91.44 516 GLU A N 1
ATOM 4226 C CA . GLU A 1 516 ? 27.75 35.875 14.555 1 91.44 516 GLU A CA 1
ATOM 4227 C C . GLU A 1 516 ? 28.906 34.875 14.594 1 91.44 516 GLU A C 1
ATOM 4229 O O . GLU A 1 516 ? 29.641 34.719 13.617 1 91.44 516 GLU A O 1
ATOM 4234 N N . SER A 1 517 ? 29 34.219 15.727 1 91 517 SER A N 1
ATOM 4235 C CA . SER A 1 517 ? 30.109 33.281 15.914 1 91 517 SER A CA 1
ATOM 4236 C C . SER A 1 517 ? 29.812 31.938 15.289 1 91 517 SER A C 1
ATOM 4238 O O . SER A 1 517 ? 28.641 31.578 15.094 1 91 517 SER A O 1
ATOM 4240 N N . ALA A 1 518 ? 30.859 31.203 15 1 91.94 518 ALA A N 1
ATOM 4241 C CA . ALA A 1 518 ? 30.734 29.875 14.414 1 91.94 518 ALA A CA 1
ATOM 4242 C C . ALA A 1 518 ? 30.031 28.922 15.375 1 91.94 518 ALA A C 1
ATOM 4244 O O . ALA A 1 518 ? 29.266 28.047 14.945 1 91.94 518 ALA A O 1
ATOM 4245 N N . SER A 1 519 ? 30.188 29.047 16.609 1 89.19 519 SER A N 1
ATOM 4246 C CA . SER A 1 519 ? 29.578 28.172 17.609 1 89.19 519 SER A CA 1
ATOM 4247 C C . SER A 1 519 ? 28.047 28.312 17.594 1 89.19 519 SER A C 1
ATOM 4249 O O . SER A 1 519 ? 27.328 27.312 17.75 1 89.19 519 SER A O 1
ATOM 4251 N N . THR A 1 520 ? 27.641 29.547 17.406 1 86.06 520 THR A N 1
ATOM 4252 C CA . THR A 1 520 ? 26.203 29.797 17.344 1 86.06 520 THR A CA 1
ATOM 4253 C C . THR A 1 520 ? 25.609 29.25 16.047 1 86.06 520 THR A C 1
ATOM 4255 O O . THR A 1 520 ? 24.5 28.703 16.031 1 86.06 520 THR A O 1
ATOM 4258 N N . MET A 1 521 ? 26.391 29.422 15.039 1 87.69 521 MET A N 1
ATOM 4259 C CA . MET A 1 521 ? 25.922 28.969 13.734 1 87.69 521 MET A CA 1
ATOM 4260 C C . MET A 1 521 ? 25.797 27.438 13.703 1 87.69 521 MET A C 1
ATOM 4262 O O . MET A 1 521 ? 24.891 26.906 13.062 1 87.69 521 MET A O 1
ATOM 4266 N N . LEU A 1 522 ? 26.672 26.75 14.406 1 86.56 522 LEU A N 1
ATOM 4267 C CA . LEU A 1 522 ? 26.688 25.297 14.43 1 86.56 522 LEU A CA 1
ATOM 4268 C C . LEU A 1 522 ? 25.781 24.766 15.547 1 86.56 522 LEU A C 1
ATOM 4270 O O . LEU A 1 522 ? 25.625 23.547 15.688 1 86.56 522 LEU A O 1
ATOM 4274 N N . GLU A 1 523 ? 25.219 25.625 16.312 1 77.31 523 GLU A N 1
ATOM 4275 C CA . GLU A 1 523 ? 24.328 25.266 17.422 1 77.31 523 GLU A CA 1
ATOM 4276 C C . GLU A 1 523 ? 25.016 24.312 18.391 1 77.31 523 GLU A C 1
ATOM 4278 O O . GLU A 1 523 ? 24.422 23.312 18.812 1 77.31 523 GLU A O 1
ATOM 4283 N N . LEU A 1 524 ? 26.297 24.297 18.5 1 68.94 524 LEU A N 1
ATOM 4284 C CA . LEU A 1 524 ? 27.047 23.422 19.375 1 68.94 524 LEU A CA 1
ATOM 4285 C C . LEU A 1 524 ? 26.641 23.641 20.828 1 68.94 524 LEU A C 1
ATOM 4287 O O . LEU A 1 524 ? 26.719 22.703 21.641 1 68.94 524 LEU A O 1
ATOM 4291 N N . ASP A 1 525 ? 26.219 24.828 21.234 1 60.59 525 ASP A N 1
ATOM 4292 C CA . ASP A 1 525 ? 25.828 25.125 22.609 1 60.59 525 ASP A CA 1
ATOM 4293 C C . ASP A 1 525 ? 24.344 24.906 22.828 1 60.59 525 ASP A C 1
ATOM 4295 O O . ASP A 1 525 ? 23.562 24.891 21.859 1 60.59 525 ASP A O 1
ATOM 4299 N N . SER A 1 526 ? 23.625 24.266 23.891 1 55.75 526 SER A N 1
ATOM 4300 C CA . SER A 1 526 ? 22.266 23.969 24.328 1 55.75 526 SER A CA 1
ATOM 4301 C C . SER A 1 526 ? 21.25 24.875 23.656 1 55.75 526 SER A C 1
ATOM 4303 O O . SER A 1 526 ? 21.562 26.016 23.281 1 55.75 526 SER A O 1
ATOM 4305 N N . PRO A 1 527 ? 19.984 24.281 23.328 1 54.06 527 PRO A N 1
ATOM 4306 C CA . PRO A 1 527 ? 18.891 24.969 22.609 1 54.06 527 PRO A CA 1
ATOM 4307 C C . PRO A 1 527 ? 18.688 26.406 23.078 1 54.06 527 PRO A C 1
ATOM 4309 O O . PRO A 1 527 ? 17.641 27 22.797 1 54.06 527 PRO A O 1
ATOM 4312 N N . LYS A 1 528 ? 19.234 26.781 24.172 1 52.12 528 LYS A N 1
ATOM 4313 C CA . LYS A 1 528 ? 18.719 27.812 25.078 1 52.12 528 LYS A CA 1
ATOM 4314 C C . LYS A 1 528 ? 18.719 29.188 24.406 1 52.12 528 LYS A C 1
ATOM 4316 O O . LYS A 1 528 ? 18.219 30.156 24.969 1 52.12 528 LYS A O 1
ATOM 4321 N N . VAL A 1 529 ? 19.422 29.312 23.203 1 57.41 529 VAL A N 1
ATOM 4322 C CA . VAL A 1 529 ? 19.734 30.734 23.094 1 57.41 529 VAL A CA 1
ATOM 4323 C C . VAL A 1 529 ? 18.656 31.453 22.297 1 57.41 529 VAL A C 1
ATOM 4325 O O . VAL A 1 529 ? 18.766 32.656 22.016 1 57.41 529 VAL A O 1
ATOM 4328 N N . VAL A 1 530 ? 17.75 30.734 21.797 1 58.94 530 VAL A N 1
ATOM 4329 C CA . VAL A 1 530 ? 16.75 31.422 20.969 1 58.94 530 VAL A CA 1
ATOM 4330 C C . VAL A 1 530 ? 15.633 31.953 21.844 1 58.94 530 VAL A C 1
ATOM 4332 O O . VAL A 1 530 ? 15.141 31.266 22.734 1 5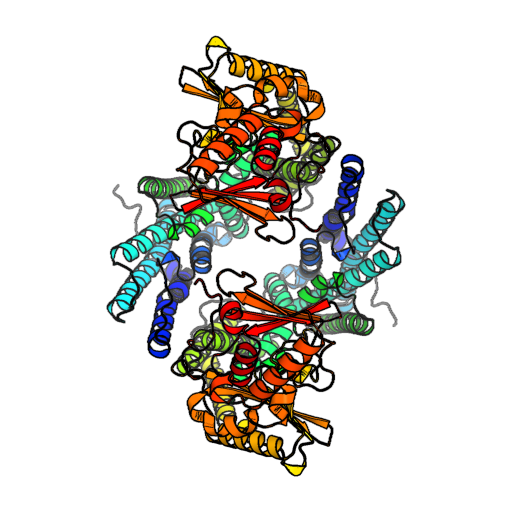8.94 530 VAL A O 1
ATOM 4335 N N . ARG A 1 531 ? 15.469 33.25 21.75 1 64.62 531 ARG A N 1
ATOM 4336 C CA . ARG A 1 531 ? 14.297 33.875 22.375 1 64.62 531 ARG A CA 1
ATOM 4337 C C . ARG A 1 531 ? 13.008 33.281 21.797 1 64.62 531 ARG A C 1
ATOM 4339 O O . ARG A 1 531 ? 13.008 32.719 20.703 1 64.62 531 ARG A O 1
ATOM 4346 N N . ALA A 1 532 ? 12.047 33.094 22.516 1 69 532 ALA A N 1
ATOM 4347 C CA . ALA A 1 532 ? 10.742 32.562 22.125 1 69 532 ALA A CA 1
ATOM 4348 C C . ALA A 1 532 ? 10.047 33.5 21.125 1 69 532 ALA A C 1
ATOM 4350 O O . ALA A 1 532 ? 8.82 33.656 21.172 1 69 532 ALA A O 1
ATOM 4351 N N . VAL A 1 533 ? 10.875 34.406 20.312 1 81.12 533 VAL A N 1
ATOM 4352 C CA . VAL A 1 533 ? 10.273 35.344 19.359 1 81.12 533 VAL A CA 1
ATOM 4353 C C . VAL A 1 533 ? 10.906 35.188 17.984 1 81.12 533 VAL A C 1
ATOM 4355 O O . VAL A 1 533 ? 12.133 35.062 17.875 1 81.12 533 VAL A O 1
ATOM 4358 N N . ASP A 1 534 ? 10.078 35.125 16.984 1 88.19 534 ASP A N 1
ATOM 4359 C CA . ASP A 1 534 ? 10.531 35.125 15.594 1 88.19 534 ASP A CA 1
ATOM 4360 C C . ASP A 1 534 ? 10.336 36.469 14.93 1 88.19 534 ASP A C 1
ATOM 4362 O O . ASP A 1 534 ? 9.383 37.188 15.234 1 88.19 534 ASP A O 1
ATOM 4366 N N . ILE A 1 535 ? 11.266 36.875 14.148 1 90.38 535 ILE A N 1
ATOM 4367 C CA . ILE A 1 535 ? 11.18 38.094 13.352 1 90.38 535 ILE A CA 1
ATOM 4368 C C . ILE A 1 535 ? 10.773 37.75 11.922 1 90.38 535 ILE A C 1
ATOM 4370 O O . ILE A 1 535 ? 11.477 37 11.227 1 90.38 535 ILE A O 1
ATOM 4374 N N . GLU A 1 536 ? 9.727 38.25 11.469 1 91.25 536 GLU A N 1
ATOM 4375 C CA . GLU A 1 536 ? 9.219 38 10.125 1 91.25 536 GLU A CA 1
ATOM 4376 C C . GLU A 1 536 ? 9.414 39.219 9.234 1 91.25 536 GLU A C 1
ATOM 4378 O O . GLU A 1 536 ? 9.117 40.344 9.641 1 91.25 536 GLU A O 1
ATOM 4383 N N . PHE A 1 537 ? 9.898 39.031 8.062 1 90.69 537 PHE A N 1
ATOM 4384 C CA . PHE A 1 537 ? 10.141 40.094 7.102 1 90.69 537 PHE A CA 1
ATOM 4385 C C . PHE A 1 537 ? 9.234 39.938 5.887 1 90.69 537 PHE A C 1
ATOM 4387 O O . PHE A 1 537 ? 9.266 38.906 5.207 1 90.69 537 PHE A O 1
ATOM 4394 N N . LEU A 1 538 ? 8.438 40.875 5.684 1 90.62 538 LEU A N 1
ATOM 4395 C CA . LEU A 1 538 ? 7.602 40.938 4.488 1 90.62 538 LEU A CA 1
ATOM 4396 C C . LEU A 1 538 ? 8.273 41.75 3.383 1 90.62 538 LEU A C 1
ATOM 4398 O O . LEU A 1 538 ? 8.562 42.938 3.566 1 90.62 538 LEU A O 1
ATOM 4402 N N . GLN A 1 539 ? 8.445 41.062 2.285 1 88.19 539 GLN A N 1
ATOM 4403 C CA . GLN A 1 539 ? 9.07 41.719 1.146 1 88.19 539 GLN A CA 1
ATOM 4404 C C . GLN A 1 539 ? 8.031 42.406 0.258 1 88.19 539 GLN A C 1
ATOM 4406 O O . GLN A 1 539 ? 6.832 42.125 0.369 1 88.19 539 GLN A O 1
ATOM 4411 N N . SER A 1 540 ? 8.523 43.312 -0.507 1 85.31 540 SER A N 1
ATOM 4412 C CA . SER A 1 540 ? 7.641 44.062 -1.4 1 85.31 540 SER A CA 1
ATOM 4413 C C . SER A 1 540 ? 7.016 43.125 -2.443 1 85.31 540 SER A C 1
ATOM 4415 O O . SER A 1 540 ? 5.938 43.438 -2.967 1 85.31 540 SER A O 1
ATOM 4417 N N . ASP A 1 541 ? 7.684 42.031 -2.793 1 81.06 541 ASP A N 1
ATOM 4418 C CA . ASP A 1 541 ? 7.172 41.125 -3.805 1 81.06 541 ASP A CA 1
ATOM 4419 C C . ASP A 1 541 ? 6.18 40.125 -3.197 1 81.06 541 ASP A C 1
ATOM 4421 O O . ASP A 1 541 ? 5.609 39.312 -3.908 1 81.06 541 ASP A O 1
ATOM 4425 N N . GLY A 1 542 ? 6.027 40.312 -1.948 1 79 542 GLY A N 1
ATOM 4426 C CA . GLY A 1 542 ? 5.031 39.469 -1.294 1 79 542 GLY A CA 1
ATOM 4427 C C . GLY A 1 542 ? 5.633 38.281 -0.561 1 79 542 GLY A C 1
ATOM 4428 O O . GLY A 1 542 ? 4.945 37.625 0.212 1 79 542 GLY A O 1
ATOM 4429 N N . ASP A 1 543 ? 6.863 37.969 -0.769 1 83.75 543 ASP A N 1
ATOM 4430 C CA . ASP A 1 543 ? 7.523 36.844 -0.107 1 83.75 543 ASP A CA 1
ATOM 4431 C C . ASP A 1 543 ? 7.891 37.188 1.333 1 83.75 543 ASP A C 1
ATOM 4433 O O . ASP A 1 543 ? 8.086 38.344 1.663 1 83.75 543 ASP A O 1
ATOM 4437 N N . THR A 1 544 ? 7.777 36.188 2.166 1 85.56 544 THR A N 1
ATOM 4438 C CA . THR A 1 544 ? 8.125 36.406 3.566 1 85.56 544 THR A CA 1
ATOM 4439 C C . THR A 1 544 ? 9.234 35.438 4 1 85.56 544 THR A C 1
ATOM 4441 O O . THR A 1 544 ? 9.352 34.344 3.455 1 85.56 544 THR A O 1
ATOM 4444 N N . PHE A 1 545 ? 10.164 35.906 4.734 1 87.25 545 PHE A N 1
ATOM 4445 C CA . PHE A 1 545 ? 11.102 35.031 5.395 1 87.25 545 PHE A CA 1
ATOM 4446 C C . PHE A 1 545 ? 11.172 35.312 6.887 1 87.25 545 PHE A C 1
ATOM 4448 O O . PHE A 1 545 ? 10.805 36.406 7.324 1 87.25 545 PHE A O 1
ATOM 4455 N N . THR A 1 546 ? 11.539 34.344 7.668 1 87.75 546 THR A N 1
ATOM 4456 C CA . THR A 1 546 ? 11.531 34.469 9.125 1 87.75 546 THR A CA 1
ATOM 4457 C C . THR A 1 546 ? 12.906 34.156 9.703 1 87.75 546 THR A C 1
ATOM 4459 O O . THR A 1 546 ? 13.68 33.406 9.094 1 87.75 546 THR A O 1
ATOM 4462 N N . LEU A 1 547 ? 13.258 34.75 10.766 1 88.88 547 LEU A N 1
ATOM 4463 C CA . LEU A 1 547 ? 14.477 34.531 11.531 1 88.88 547 LEU A CA 1
ATOM 4464 C C . LEU A 1 547 ? 14.188 34.5 13.031 1 88.88 547 LEU A C 1
ATOM 4466 O O . LEU A 1 547 ? 13.367 35.281 13.523 1 88.88 547 LEU A O 1
ATOM 4470 N N . SER A 1 548 ? 14.828 33.562 13.672 1 86.31 548 SER A N 1
ATOM 4471 C CA . SER A 1 548 ? 14.688 33.531 15.125 1 86.31 548 SER A CA 1
ATOM 4472 C C . SER A 1 548 ? 15.531 34.594 15.805 1 86.31 548 SER A C 1
ATOM 4474 O O . SER A 1 548 ? 16.688 34.812 15.438 1 86.31 548 SER A O 1
ATOM 4476 N N . TRP A 1 549 ? 14.914 35.281 16.703 1 88.56 549 TRP A N 1
ATOM 4477 C CA . TRP A 1 549 ? 15.633 36.281 17.469 1 88.56 549 TRP A CA 1
ATOM 4478 C C . TRP A 1 549 ? 16.531 35.625 18.516 1 88.56 549 TRP A C 1
ATOM 4480 O O . TRP A 1 549 ? 16.047 35.094 19.5 1 88.56 549 TRP A O 1
ATOM 4490 N N . LYS A 1 550 ? 17.859 35.656 18.25 1 87.38 550 LYS A N 1
ATOM 4491 C CA . LYS A 1 550 ? 18.828 35.062 19.156 1 87.38 550 LYS A CA 1
ATOM 4492 C C . LYS A 1 550 ? 19.281 36.062 20.219 1 87.38 550 LYS A C 1
ATOM 4494 O O . LYS A 1 550 ? 19.25 37.281 20 1 87.38 550 LYS A O 1
ATOM 4499 N N . GLU A 1 551 ? 19.781 35.594 21.344 1 85.25 551 GLU A N 1
ATOM 4500 C CA . GLU A 1 551 ? 20.25 36.438 22.438 1 85.25 551 GLU A CA 1
ATOM 4501 C C . GLU A 1 551 ? 21.562 37.125 22.062 1 85.25 551 GLU A C 1
ATOM 4503 O O . GLU A 1 551 ? 21.922 38.156 22.641 1 85.25 551 GLU A O 1
ATOM 4508 N N . THR A 1 552 ? 22.188 36.594 21.047 1 86.25 552 THR A N 1
ATOM 4509 C CA . THR A 1 552 ? 23.5 37.094 20.656 1 86.25 552 THR A CA 1
ATOM 4510 C C . THR A 1 552 ? 23.359 38.344 19.781 1 86.25 552 THR A C 1
ATOM 4512 O O . THR A 1 552 ? 24.344 38.969 19.406 1 86.25 552 THR A O 1
ATOM 4515 N N . TYR A 1 553 ? 22.188 38.719 19.469 1 91.12 553 TYR A N 1
ATOM 4516 C CA . TYR A 1 553 ? 21.969 39.875 18.641 1 91.12 553 TYR A CA 1
ATOM 4517 C C . TYR A 1 553 ? 22 41.156 19.469 1 91.12 553 TYR A C 1
ATOM 4519 O O . TYR A 1 553 ? 20.953 41.75 19.75 1 91.12 553 TYR A O 1
ATOM 4527 N N . THR A 1 554 ? 23.125 41.688 19.688 1 91.44 554 THR A N 1
ATOM 4528 C CA . THR A 1 554 ? 23.328 42.812 20.562 1 91.44 554 THR A CA 1
ATOM 4529 C C . THR A 1 554 ? 22.953 44.125 19.859 1 91.44 554 THR A C 1
ATOM 4531 O O . THR A 1 554 ? 22.406 45.031 20.484 1 91.44 554 THR A O 1
ATOM 4534 N N . HIS A 1 555 ? 23.219 44.25 18.578 1 94.12 555 HIS A N 1
ATOM 4535 C CA . HIS A 1 555 ? 22.906 45.469 17.844 1 94.12 555 HIS A CA 1
ATOM 4536 C C . HIS A 1 555 ? 21.391 45.625 17.703 1 94.12 555 HIS A C 1
ATOM 4538 O O . HIS A 1 555 ? 20.891 46.75 17.781 1 94.12 555 HIS A O 1
ATOM 4544 N N . VAL A 1 556 ? 20.766 44.594 17.516 1 93.5 556 VAL A N 1
ATOM 4545 C CA . VAL A 1 556 ? 19.312 44.625 17.422 1 93.5 556 VAL A CA 1
ATOM 4546 C C . VAL A 1 556 ? 18.703 45.031 18.766 1 93.5 556 VAL A C 1
ATOM 4548 O O . VAL A 1 556 ? 17.781 45.844 18.812 1 93.5 556 VAL A O 1
ATOM 4551 N N . GLU A 1 557 ? 19.203 44.406 19.766 1 92.06 557 GLU A N 1
ATOM 4552 C CA . GLU A 1 557 ? 18.719 44.75 21.109 1 92.06 557 GLU A CA 1
ATOM 4553 C C . GLU A 1 557 ? 18.953 46.219 21.406 1 92.06 557 GLU A C 1
ATOM 4555 O O . GLU A 1 557 ? 18.078 46.906 21.969 1 92.06 557 GLU A O 1
ATOM 4560 N N . LYS A 1 558 ? 20.109 46.719 21.141 1 93.62 558 LYS A N 1
ATOM 4561 C CA . LYS A 1 558 ? 20.438 48.125 21.359 1 93.62 558 LYS A CA 1
ATOM 4562 C C . LYS A 1 558 ? 19.516 49 20.531 1 93.62 558 LYS A C 1
ATOM 4564 O O . LYS A 1 558 ? 19.031 50.031 21.016 1 93.62 558 LYS A O 1
ATOM 4569 N N . TRP A 1 559 ? 19.297 48.656 19.312 1 95.06 559 TRP A N 1
ATOM 4570 C CA . TRP A 1 559 ? 18.422 49.438 18.422 1 95.06 559 TRP A CA 1
ATOM 4571 C C . TRP A 1 559 ? 17 49.469 18.984 1 95.06 559 TRP A C 1
ATOM 4573 O O . TRP A 1 559 ? 16.391 50.562 19.016 1 95.06 559 TRP A O 1
ATOM 4583 N N . LEU A 1 560 ? 16.516 48.375 19.438 1 93.56 560 LEU A N 1
ATOM 4584 C CA . LEU A 1 560 ? 15.18 48.312 20.016 1 93.56 560 LEU A CA 1
ATOM 4585 C C . LEU A 1 560 ? 15.086 49.156 21.281 1 93.56 560 LEU A C 1
ATOM 4587 O O . LEU A 1 560 ? 14.062 49.781 21.531 1 93.56 560 LEU A O 1
ATOM 4591 N N . ASN A 1 561 ? 16.094 49.062 22.062 1 91.94 561 ASN A N 1
ATOM 4592 C CA . ASN A 1 561 ? 16.141 49.875 23.281 1 91.94 561 ASN A CA 1
ATOM 4593 C C . ASN A 1 561 ? 16.188 51.344 22.969 1 91.94 561 ASN A C 1
ATOM 4595 O O . ASN A 1 561 ? 15.484 52.156 23.609 1 91.94 561 ASN A O 1
ATOM 4599 N N . ASP A 1 562 ? 16.984 51.812 21.984 1 92.81 562 ASP A N 1
ATOM 4600 C CA . ASP A 1 562 ? 17.125 53.219 21.609 1 92.81 562 ASP A CA 1
ATOM 4601 C C . ASP A 1 562 ? 15.805 53.75 21.078 1 92.81 562 ASP A C 1
ATOM 4603 O O . ASP A 1 562 ? 15.523 54.938 21.219 1 92.81 562 ASP A O 1
ATOM 4607 N N . HIS A 1 563 ? 15 52.906 20.5 1 91.62 563 HIS A N 1
ATOM 4608 C CA . HIS A 1 563 ? 13.727 53.344 19.938 1 91.62 563 HIS A CA 1
ATOM 4609 C C . HIS A 1 563 ? 12.57 53.031 20.875 1 91.62 563 HIS A C 1
ATOM 4611 O O . HIS A 1 563 ? 11.406 53.125 20.484 1 91.62 563 HIS A O 1
ATOM 4617 N N . HIS A 1 564 ? 12.859 52.531 22.156 1 87.19 564 HIS A N 1
ATOM 4618 C CA . HIS A 1 564 ? 11.891 52.219 23.203 1 87.19 564 HIS A CA 1
ATOM 4619 C C . HIS A 1 564 ? 10.898 51.156 22.734 1 87.19 564 HIS A C 1
ATOM 4621 O O . HIS A 1 564 ? 9.695 51.281 22.984 1 87.19 564 HIS A O 1
ATOM 4627 N N . LEU A 1 565 ? 11.445 50.188 22.016 1 89.69 565 LEU A N 1
ATOM 4628 C CA . LEU A 1 565 ? 10.57 49.156 21.469 1 89.69 565 LEU A CA 1
ATOM 4629 C C . LEU A 1 565 ? 10.914 47.781 22.062 1 89.69 565 LEU A C 1
ATOM 4631 O O . LEU A 1 565 ? 10.266 46.781 21.734 1 89.69 565 LEU A O 1
ATOM 4635 N N . LEU A 1 566 ? 11.859 47.656 22.859 1 88.19 566 LEU A N 1
ATOM 4636 C CA . LEU A 1 566 ? 12.406 46.375 23.344 1 88.19 566 LEU A CA 1
ATOM 4637 C C . LEU A 1 566 ? 11.352 45.594 24.125 1 88.19 566 LEU A C 1
ATOM 4639 O O . LEU A 1 566 ? 11.195 44.375 23.922 1 88.19 566 LEU A O 1
ATOM 4643 N N . GLU A 1 567 ? 10.633 46.25 25.016 1 81.5 567 GLU A N 1
ATOM 4644 C CA . GLU A 1 567 ? 9.617 45.562 25.828 1 81.5 567 GLU A CA 1
ATOM 4645 C C . GLU A 1 567 ? 8.484 45.031 24.969 1 81.5 567 GLU A C 1
ATOM 4647 O O . GLU A 1 567 ? 7.977 43.938 25.203 1 81.5 567 GLU A O 1
ATOM 4652 N N . LYS A 1 568 ? 8.148 45.781 24.062 1 80 568 LYS A N 1
ATOM 4653 C CA . LYS A 1 568 ? 7.086 45.344 23.141 1 80 568 LYS A CA 1
ATOM 4654 C C . LYS A 1 568 ? 7.527 44.156 22.328 1 80 568 LYS A C 1
ATOM 4656 O O . LYS A 1 568 ? 6.738 43.219 22.109 1 80 568 LYS A O 1
ATOM 4661 N N . ALA A 1 569 ? 8.719 44.25 21.906 1 85.31 569 ALA A N 1
ATOM 4662 C CA . ALA A 1 569 ? 9.234 43.188 21.062 1 85.31 569 ALA A CA 1
ATOM 4663 C C . ALA A 1 569 ? 9.305 41.844 21.844 1 85.31 569 ALA A C 1
ATOM 4665 O O . ALA A 1 569 ? 9.055 40.781 21.281 1 85.31 569 ALA A O 1
ATOM 4666 N N . ARG A 1 570 ? 9.633 41.875 23.156 1 79.25 570 ARG A N 1
ATOM 4667 C CA . ARG A 1 570 ? 9.789 40.688 23.984 1 79.25 570 ARG A CA 1
ATOM 4668 C C . ARG A 1 570 ? 8.438 40.156 24.438 1 79.25 570 ARG A C 1
ATOM 4670 O O . ARG A 1 570 ? 8.336 39.031 24.906 1 79.25 570 ARG A O 1
ATOM 4677 N N . GLY A 1 571 ? 7.41 40.75 24.156 1 70.88 571 GLY A N 1
ATOM 4678 C CA . GLY A 1 571 ? 6.094 40.344 24.594 1 70.88 571 GLY A CA 1
ATOM 4679 C C . GLY A 1 571 ? 5.723 40.875 25.969 1 70.88 571 GLY A C 1
ATOM 4680 O O . GLY A 1 571 ? 4.812 40.375 26.625 1 70.88 571 GLY A O 1
ATOM 4681 N N . GLY A 1 572 ? 5.863 42.188 26.359 1 52.38 572 GLY A N 1
ATOM 4682 C CA . GLY A 1 572 ? 5.582 42.875 27.609 1 52.38 572 GLY A CA 1
ATOM 4683 C C . GLY A 1 572 ? 4.691 42.094 28.547 1 52.38 572 GLY A C 1
ATOM 4684 O O . GLY A 1 572 ? 3.467 42.25 28.531 1 52.38 572 GLY A O 1
ATOM 4685 N N . VAL A 1 573 ? 4.582 40.906 28.938 1 43.47 573 VAL A N 1
ATOM 4686 C CA . VAL A 1 573 ? 3.85 40.688 30.188 1 43.47 573 VAL A CA 1
ATOM 4687 C C . VAL A 1 573 ? 4.559 41.406 31.328 1 43.47 573 VAL A C 1
ATOM 4689 O O . VAL A 1 573 ? 5.668 41.031 31.719 1 43.47 573 VAL A O 1
ATOM 4692 N N . GLU A 1 574 ? 4.953 42.719 31.453 1 30.94 574 GLU A N 1
ATOM 4693 C CA . GLU A 1 574 ? 4.961 43.031 32.875 1 30.94 574 GLU A CA 1
ATOM 4694 C C . GLU A 1 574 ? 3.549 42.969 33.469 1 30.94 574 GLU A C 1
ATOM 4696 O O . GLU A 1 574 ? 2.6 43.438 32.812 1 30.94 574 GLU A O 1
ATOM 4701 N N . MET B 1 1 ? -10.391 -52.469 20.781 1 33.69 1 MET B N 1
ATOM 4702 C CA . MET B 1 1 ? -9.562 -52.188 19.609 1 33.69 1 MET B CA 1
ATOM 4703 C C . MET B 1 1 ? -9.07 -50.75 19.641 1 33.69 1 MET B C 1
ATOM 4705 O O . MET B 1 1 ? -9.766 -49.844 19.172 1 33.69 1 MET B O 1
ATOM 4709 N N . PRO B 1 2 ? -8.531 -50.125 20.734 1 34.97 2 PRO B N 1
ATOM 4710 C CA . PRO B 1 2 ? -8.398 -48.75 21.25 1 34.97 2 PRO B CA 1
ATOM 4711 C C . PRO B 1 2 ? -7.711 -47.812 20.266 1 34.97 2 PRO B C 1
ATOM 4713 O O . PRO B 1 2 ? -7.27 -48.25 19.203 1 34.97 2 PRO B O 1
ATOM 4716 N N . LEU B 1 3 ? -6.914 -46.844 20.781 1 39.78 3 LEU B N 1
ATOM 4717 C CA . LEU B 1 3 ? -6.152 -45.656 20.359 1 39.78 3 LEU B CA 1
ATOM 4718 C C . LEU B 1 3 ? -5.121 -46.031 19.297 1 39.78 3 LEU B C 1
ATOM 4720 O O . LEU B 1 3 ? -3.984 -45.562 19.344 1 39.78 3 LEU B O 1
ATOM 4724 N N . LYS B 1 4 ? -5.016 -47.094 18.734 1 45.22 4 LYS B N 1
ATOM 4725 C CA . LYS B 1 4 ? -4.18 -47.688 17.688 1 45.22 4 LYS B CA 1
ATOM 4726 C C . LYS B 1 4 ? -4.152 -46.812 16.438 1 45.22 4 LYS B C 1
ATOM 4728 O O . LYS B 1 4 ? -3.398 -47.094 15.508 1 45.22 4 LYS B O 1
ATOM 4733 N N . ILE B 1 5 ? -5.105 -46.031 16.266 1 46.31 5 ILE B N 1
ATOM 4734 C CA . ILE B 1 5 ? -5.246 -45.094 15.148 1 46.31 5 ILE B CA 1
ATOM 4735 C C . ILE B 1 5 ? -4.035 -44.188 15.094 1 46.31 5 ILE B C 1
ATOM 4737 O O . ILE B 1 5 ? -3.627 -43.75 14.008 1 46.31 5 ILE B O 1
ATOM 4741 N N . LEU B 1 6 ? -3.564 -43.719 16.344 1 50.28 6 LEU B N 1
ATOM 4742 C CA . LEU B 1 6 ? -2.402 -42.844 16.281 1 50.28 6 LEU B CA 1
ATOM 4743 C C . LEU B 1 6 ? -1.121 -43.656 16.094 1 50.28 6 LEU B C 1
ATOM 4745 O O . LEU B 1 6 ? -0.136 -43.438 16.797 1 50.28 6 LEU B O 1
ATOM 4749 N N . SER B 1 7 ? -1.266 -44.781 15.562 1 58.66 7 SER B N 1
ATOM 4750 C CA . SER B 1 7 ? -0.035 -45.531 15.359 1 58.66 7 SER B CA 1
ATOM 4751 C C . SER B 1 7 ? 0.952 -44.781 14.492 1 58.66 7 SER B C 1
ATOM 4753 O O . SER B 1 7 ? 0.596 -44.281 13.406 1 58.66 7 SER B O 1
ATOM 4755 N N . PHE B 1 8 ? 1.829 -44.188 15.125 1 69.69 8 PHE B N 1
ATOM 4756 C CA . PHE B 1 8 ? 2.961 -43.406 14.609 1 69.69 8 PHE B CA 1
ATOM 4757 C C . PHE B 1 8 ? 3.775 -44.25 13.633 1 69.69 8 PHE B C 1
ATOM 4759 O O . PHE B 1 8 ? 4.277 -45.312 13.984 1 69.69 8 PHE B O 1
ATOM 4766 N N . ASN B 1 9 ? 3.436 -44.062 12.312 1 81.62 9 ASN B N 1
ATOM 4767 C CA . ASN B 1 9 ? 4.23 -44.719 11.281 1 81.62 9 ASN B CA 1
ATOM 4768 C C . ASN B 1 9 ? 5.574 -44 11.078 1 81.62 9 ASN B C 1
ATOM 4770 O O . ASN B 1 9 ? 5.617 -42.844 10.648 1 81.62 9 ASN B O 1
ATOM 4774 N N . ARG B 1 10 ? 6.617 -44.625 11.383 1 85.25 10 ARG B N 1
ATOM 4775 C CA . ARG B 1 10 ? 7.969 -44.094 11.312 1 85.25 10 ARG B CA 1
ATOM 4776 C C . ARG B 1 10 ? 8.352 -43.75 9.875 1 85.25 10 ARG B C 1
ATOM 4778 O O . ARG B 1 10 ? 9.047 -42.75 9.625 1 85.25 10 ARG B O 1
ATOM 4785 N N . GLY B 1 11 ? 7.879 -44.531 8.953 1 82.81 11 GLY B N 1
ATOM 4786 C CA . GLY B 1 11 ? 8.164 -44.281 7.555 1 82.81 11 GLY B CA 1
ATOM 4787 C C . GLY B 1 11 ? 7.613 -42.969 7.059 1 82.81 11 GLY B C 1
ATOM 4788 O O . GLY B 1 11 ? 8.32 -42.188 6.41 1 82.81 11 GLY B O 1
ATOM 4789 N N . ILE B 1 12 ? 6.438 -42.719 7.461 1 86.19 12 ILE B N 1
ATOM 4790 C CA . ILE B 1 12 ? 5.785 -41.5 7.051 1 86.19 12 ILE B CA 1
ATOM 4791 C C . ILE B 1 12 ? 6.469 -40.312 7.715 1 86.19 12 ILE B C 1
ATOM 4793 O O . ILE B 1 12 ? 6.648 -39.25 7.09 1 86.19 12 ILE B O 1
ATOM 4797 N N . LEU B 1 13 ? 6.863 -40.438 8.906 1 87.88 13 LEU B N 1
ATOM 4798 C CA . LEU B 1 13 ? 7.555 -39.375 9.625 1 87.88 13 LEU B CA 1
ATOM 4799 C C . LEU B 1 13 ? 8.875 -39.031 8.945 1 87.88 13 LEU B C 1
ATOM 4801 O O . LEU B 1 13 ? 9.211 -37.844 8.781 1 87.88 13 LEU B O 1
ATOM 4805 N N . VAL B 1 14 ? 9.594 -40.062 8.594 1 86.38 14 VAL B N 1
ATOM 4806 C CA . VAL B 1 14 ? 10.891 -39.844 7.949 1 86.38 14 VAL B CA 1
ATOM 4807 C C . VAL B 1 14 ? 10.695 -39.156 6.602 1 86.38 14 VAL B C 1
ATOM 4809 O O . VAL B 1 14 ? 11.461 -38.281 6.238 1 86.38 14 VAL B O 1
ATOM 4812 N N . GLN B 1 15 ? 9.703 -39.531 5.969 1 84.81 15 GLN B N 1
ATOM 4813 C CA . GLN B 1 15 ? 9.391 -38.906 4.688 1 84.81 15 GLN B CA 1
ATOM 4814 C C . GLN B 1 15 ? 9.039 -37.438 4.859 1 84.81 15 GLN B C 1
ATOM 4816 O O . GLN B 1 15 ? 9.477 -36.594 4.082 1 84.81 15 GLN B O 1
ATOM 4821 N N . ASN B 1 16 ? 8.234 -37.219 5.863 1 87.94 16 ASN B N 1
ATOM 4822 C CA . ASN B 1 16 ? 7.867 -35.812 6.145 1 87.94 16 ASN B CA 1
ATOM 4823 C C . ASN B 1 16 ? 9.078 -35 6.539 1 87.94 16 ASN B C 1
ATOM 4825 O O . ASN B 1 16 ? 9.219 -33.844 6.102 1 87.94 16 ASN B O 1
ATOM 4829 N N . LEU B 1 17 ? 9.922 -35.5 7.355 1 85.62 17 LEU B N 1
ATOM 4830 C CA . LEU B 1 17 ? 11.117 -34.812 7.801 1 85.62 17 LEU B CA 1
ATOM 4831 C C . LEU B 1 17 ? 12.031 -34.469 6.625 1 85.62 17 LEU B C 1
ATOM 4833 O O . LEU B 1 17 ? 12.633 -33.406 6.574 1 85.62 17 LEU B O 1
ATOM 4837 N N . ARG B 1 18 ? 12.008 -35.344 5.672 1 81.56 18 ARG B N 1
ATOM 4838 C CA . ARG B 1 18 ? 12.875 -35.156 4.512 1 81.56 18 ARG B CA 1
ATOM 4839 C C . ARG B 1 18 ? 12.266 -34.188 3.514 1 81.56 18 ARG B C 1
ATOM 4841 O O . ARG B 1 18 ? 12.984 -33.438 2.857 1 81.56 18 ARG B O 1
ATOM 4848 N N . SER B 1 19 ? 11.016 -34.125 3.5 1 82.94 19 SER B N 1
ATOM 4849 C CA . SER B 1 19 ? 10.383 -33.406 2.408 1 82.94 19 SER B CA 1
ATOM 4850 C C . SER B 1 19 ? 9.875 -32.031 2.879 1 82.94 19 SER B C 1
ATOM 4852 O O . SER B 1 19 ? 9.891 -31.078 2.123 1 82.94 19 SER B O 1
ATOM 4854 N N . VAL B 1 20 ? 9.469 -31.953 4.121 1 87.44 20 VAL B N 1
ATOM 4855 C CA . VAL B 1 20 ? 8.727 -30.75 4.496 1 87.44 20 VAL B CA 1
ATOM 4856 C C . VAL B 1 20 ? 9.406 -30.062 5.68 1 87.44 20 VAL B C 1
ATOM 4858 O O . VAL B 1 20 ? 9.148 -28.891 5.961 1 87.44 20 VAL B O 1
ATOM 4861 N N . SER B 1 21 ? 10.367 -30.625 6.312 1 85.12 21 SER B N 1
ATOM 4862 C CA . SER B 1 21 ? 10.953 -30.125 7.551 1 85.12 21 SER B CA 1
ATOM 4863 C C . SER B 1 21 ? 11.656 -28.781 7.328 1 85.12 21 SER B C 1
ATOM 4865 O O . SER B 1 21 ? 11.812 -28 8.258 1 85.12 21 SER B O 1
ATOM 4867 N N . TRP B 1 22 ? 12.039 -28.531 6.086 1 84.31 22 TRP B N 1
ATOM 4868 C CA . TRP B 1 22 ? 12.719 -27.266 5.793 1 84.31 22 TRP B CA 1
ATOM 4869 C C . TRP B 1 22 ? 11.797 -26.078 6.039 1 84.31 22 TRP B C 1
ATOM 4871 O O . TRP B 1 22 ? 12.258 -24.984 6.363 1 84.31 22 TRP B O 1
ATOM 4881 N N . ILE B 1 23 ? 10.523 -26.188 5.992 1 89.06 23 ILE B N 1
ATOM 4882 C CA . ILE B 1 23 ? 9.57 -25.109 6.238 1 89.06 23 ILE B CA 1
ATOM 4883 C C . ILE B 1 23 ? 9.648 -24.688 7.703 1 89.06 23 ILE B C 1
ATOM 4885 O O . ILE B 1 23 ? 9.461 -23.5 8.023 1 89.06 23 ILE B O 1
ATOM 4889 N N . GLY B 1 24 ? 9.891 -25.688 8.562 1 90.94 24 GLY B N 1
ATOM 4890 C CA . GLY B 1 24 ? 10.078 -25.359 9.969 1 90.94 24 GLY B CA 1
ATOM 4891 C C . GLY B 1 24 ? 11.266 -24.453 10.219 1 90.94 24 GLY B C 1
ATOM 4892 O O . GLY B 1 24 ? 11.195 -23.531 11.039 1 90.94 24 GLY B O 1
ATOM 4893 N N . ILE B 1 25 ? 12.305 -24.719 9.484 1 89.19 25 ILE B N 1
ATOM 4894 C CA . ILE B 1 25 ? 13.508 -23.891 9.602 1 89.19 25 ILE B CA 1
ATOM 4895 C C . ILE B 1 25 ? 13.227 -22.484 9.094 1 89.19 25 ILE B C 1
ATOM 4897 O O . ILE B 1 25 ? 13.602 -21.5 9.727 1 89.19 25 ILE B O 1
ATOM 4901 N N . VAL B 1 26 ? 12.562 -22.438 7.988 1 91.12 26 VAL B N 1
ATOM 4902 C CA . VAL B 1 26 ? 12.203 -21.141 7.422 1 91.12 26 VAL B CA 1
ATOM 4903 C C . VAL B 1 26 ? 11.297 -20.391 8.391 1 91.12 26 VAL B C 1
ATOM 4905 O O . VAL B 1 26 ? 11.461 -19.188 8.586 1 91.12 26 VAL B O 1
ATOM 4908 N N . HIS B 1 27 ? 10.367 -21.125 8.914 1 95.88 27 HIS B N 1
ATOM 4909 C CA . HIS B 1 27 ? 9.461 -20.562 9.906 1 95.88 27 HIS B CA 1
ATOM 4910 C C . HIS B 1 27 ? 10.234 -19.953 11.078 1 95.88 27 HIS B C 1
ATOM 4912 O O . HIS B 1 27 ? 9.984 -18.812 11.469 1 95.88 27 HIS B O 1
ATOM 4918 N N . PHE B 1 28 ? 11.188 -20.656 11.547 1 96 28 PHE B N 1
ATOM 4919 C CA . PHE B 1 28 ? 12.008 -20.188 12.656 1 96 28 PHE B CA 1
ATOM 4920 C C . PHE B 1 28 ? 12.82 -18.969 12.258 1 96 28 PHE B C 1
ATOM 4922 O O . PHE B 1 28 ? 12.867 -17.984 13 1 96 28 PHE B O 1
ATOM 4929 N N . LEU B 1 29 ? 13.398 -19.031 11.141 1 93.44 29 LEU B N 1
ATOM 4930 C CA . LEU B 1 29 ? 14.266 -17.953 10.688 1 93.44 29 LEU B CA 1
ATOM 4931 C C . LEU B 1 29 ? 13.461 -16.672 10.461 1 93.44 29 LEU B C 1
ATOM 4933 O O . LEU B 1 29 ? 13.938 -15.57 10.758 1 93.44 29 LEU B O 1
ATOM 4937 N N . LEU B 1 30 ? 12.305 -16.797 9.891 1 95.44 30 LEU B N 1
ATOM 4938 C CA . LEU B 1 30 ? 11.469 -15.633 9.656 1 95.44 30 LEU B CA 1
ATOM 4939 C C . LEU B 1 30 ? 11.055 -14.984 10.969 1 95.44 30 LEU B C 1
ATOM 4941 O O . LEU B 1 30 ? 11.109 -13.758 11.109 1 95.44 30 LEU B O 1
ATOM 4945 N N . TRP B 1 31 ? 10.664 -15.781 11.914 1 97.5 31 TRP B N 1
ATOM 4946 C CA . TRP B 1 31 ? 10.297 -15.242 13.219 1 97.5 31 TRP B CA 1
ATOM 4947 C C . TRP B 1 31 ? 11.516 -14.648 13.914 1 97.5 31 TRP B C 1
ATOM 4949 O O . TRP B 1 31 ? 11.406 -13.656 14.641 1 97.5 31 TRP B O 1
ATOM 4959 N N . PHE B 1 32 ? 12.672 -15.297 13.742 1 96.44 32 PHE B N 1
ATOM 4960 C CA . PHE B 1 32 ? 13.898 -14.766 14.32 1 96.44 32 PHE B CA 1
ATOM 4961 C C . PHE B 1 32 ? 14.195 -13.375 13.773 1 96.44 32 PHE B C 1
ATOM 4963 O O . PHE B 1 32 ? 14.562 -12.469 14.531 1 96.44 32 PHE B O 1
ATOM 4970 N N . ALA B 1 33 ? 14.008 -13.258 12.523 1 94.25 33 ALA B N 1
ATOM 4971 C CA . ALA B 1 33 ? 14.219 -11.961 11.883 1 94.25 33 ALA B CA 1
ATOM 4972 C C . ALA B 1 33 ? 13.188 -10.938 12.367 1 94.25 33 ALA B C 1
ATOM 4974 O O . ALA B 1 33 ? 13.5 -9.75 12.484 1 94.25 33 ALA B O 1
ATOM 4975 N N . ALA B 1 34 ? 12.047 -11.336 12.672 1 95.44 34 ALA B N 1
ATOM 4976 C CA . ALA B 1 34 ? 10.938 -10.438 12.992 1 95.44 34 ALA B CA 1
ATOM 4977 C C . ALA B 1 34 ? 11.086 -9.859 14.398 1 95.44 34 ALA B C 1
ATOM 4979 O O . ALA B 1 34 ? 10.773 -8.695 14.633 1 95.44 34 ALA B O 1
ATOM 4980 N N . ILE B 1 35 ? 11.625 -10.688 15.312 1 94.56 35 ILE B N 1
ATOM 4981 C CA . ILE B 1 35 ? 11.539 -10.195 16.688 1 94.56 35 ILE B CA 1
ATOM 4982 C C . ILE B 1 35 ? 12.922 -10.234 17.328 1 94.56 35 ILE B C 1
ATOM 4984 O O . ILE B 1 35 ? 13.5 -9.188 17.641 1 94.56 35 ILE B O 1
ATOM 4988 N N . PRO B 1 36 ? 13.594 -11.461 17.5 1 93.81 36 PRO B N 1
ATOM 4989 C CA . PRO B 1 36 ? 14.875 -11.5 18.203 1 93.81 36 PRO B CA 1
ATOM 4990 C C . PRO B 1 36 ? 15.945 -10.641 17.516 1 93.81 36 PRO B C 1
ATOM 4992 O O . PRO B 1 36 ? 16.703 -9.953 18.203 1 93.81 36 PRO B O 1
ATOM 4995 N N . LEU B 1 37 ? 15.977 -10.734 16.297 1 92.56 37 LEU B N 1
ATOM 4996 C CA . LEU B 1 37 ? 16.969 -9.938 15.578 1 92.56 37 LEU B CA 1
ATOM 4997 C C . LEU B 1 37 ? 16.734 -8.445 15.805 1 92.56 37 LEU B C 1
ATOM 4999 O O . LEU B 1 37 ? 17.688 -7.684 15.969 1 92.56 37 LEU B O 1
ATOM 5003 N N . GLN B 1 38 ? 15.531 -8.047 15.773 1 90.38 38 GLN B N 1
ATOM 5004 C CA . GLN B 1 38 ? 15.195 -6.645 16.016 1 90.38 38 GLN B CA 1
ATOM 5005 C C . GLN B 1 38 ? 15.594 -6.219 17.422 1 90.38 38 GLN B C 1
ATOM 5007 O O . GLN B 1 38 ? 16.047 -5.09 17.641 1 90.38 38 GLN B O 1
ATOM 5012 N N . LEU B 1 39 ? 15.422 -7.105 18.344 1 88.75 39 LEU B N 1
ATOM 5013 C CA . LEU B 1 39 ? 15.812 -6.82 19.719 1 88.75 39 LEU B CA 1
ATOM 5014 C C . LEU B 1 39 ? 17.328 -6.676 19.844 1 88.75 39 LEU B C 1
ATOM 5016 O O . LEU B 1 39 ? 17.812 -5.773 20.516 1 88.75 39 LEU B O 1
ATOM 5020 N N . LEU B 1 40 ? 18 -7.547 19.172 1 88.38 40 LEU B N 1
ATOM 5021 C CA . LEU B 1 40 ? 19.469 -7.496 19.188 1 88.38 40 LEU B CA 1
ATOM 5022 C C . LEU B 1 40 ? 19.969 -6.211 18.531 1 88.38 40 LEU B C 1
ATOM 5024 O O . LEU B 1 40 ? 20.922 -5.598 19.031 1 88.38 40 LEU B O 1
ATOM 5028 N N . MET B 1 41 ? 19.375 -5.863 17.484 1 87.62 41 MET B N 1
ATOM 5029 C CA . MET B 1 41 ? 19.75 -4.629 16.797 1 87.62 41 MET B CA 1
ATOM 5030 C C . MET B 1 41 ? 19.469 -3.416 17.688 1 87.62 41 MET B C 1
ATOM 5032 O O . MET B 1 41 ? 20.266 -2.477 17.734 1 87.62 41 MET B O 1
ATOM 5036 N N . ALA B 1 42 ? 18.344 -3.43 18.328 1 83.31 42 ALA B N 1
ATOM 5037 C CA . ALA B 1 42 ? 18 -2.342 19.234 1 83.31 42 ALA B CA 1
ATOM 5038 C C . ALA B 1 42 ? 19 -2.252 20.375 1 83.31 42 ALA B C 1
ATOM 5040 O O . ALA B 1 42 ? 19.344 -1.154 20.828 1 83.31 42 ALA B O 1
ATOM 5041 N N . TYR B 1 43 ? 19.422 -3.381 20.828 1 83.56 43 TYR B N 1
ATOM 5042 C CA . TYR B 1 43 ? 20.422 -3.428 21.875 1 83.56 43 TYR B CA 1
ATOM 5043 C C . TYR B 1 43 ? 21.734 -2.787 21.422 1 83.56 43 TYR B C 1
ATOM 5045 O O . TYR B 1 43 ? 22.328 -2.002 22.156 1 83.56 43 TYR B O 1
ATOM 5053 N N . SER B 1 44 ? 22.109 -3.137 20.297 1 81.44 44 SER B N 1
ATOM 5054 C CA . SER B 1 44 ? 23.344 -2.59 19.75 1 81.44 44 SER B CA 1
ATOM 5055 C C . SER B 1 44 ? 23.25 -1.079 19.562 1 81.44 44 SER B C 1
ATOM 5057 O O . SER B 1 44 ? 24.219 -0.356 19.781 1 81.44 44 SER B O 1
ATOM 5059 N N . GLN B 1 45 ? 22.109 -0.639 19.203 1 76.44 45 GLN B N 1
ATOM 5060 C CA . GLN B 1 45 ? 21.891 0.791 19 1 76.44 45 GLN B CA 1
ATOM 5061 C C . GLN B 1 45 ? 21.859 1.534 20.344 1 76.44 45 GLN B C 1
ATOM 5063 O O . GLN B 1 45 ? 22.328 2.674 20.422 1 76.44 45 GLN B O 1
ATOM 5068 N N . GLN B 1 46 ? 21.219 0.967 21.297 1 70.06 46 GLN B N 1
ATOM 5069 C CA . GLN B 1 46 ? 21.156 1.568 22.625 1 70.06 46 GLN B CA 1
ATOM 5070 C C . GLN B 1 46 ? 22.547 1.811 23.188 1 70.06 46 GLN B C 1
ATOM 5072 O O . GLN B 1 46 ? 22.812 2.855 23.797 1 70.06 46 GLN B O 1
ATOM 5077 N N . GLU B 1 47 ? 23.297 0.913 23.031 1 63.97 47 GLU B N 1
ATOM 5078 C CA . GLU B 1 47 ? 24.656 1.055 23.547 1 63.97 47 GLU B CA 1
ATOM 5079 C C . GLU B 1 47 ? 25.375 2.23 22.891 1 63.97 47 GLU B C 1
ATOM 5081 O O . GLU B 1 47 ? 26.156 2.924 23.547 1 63.97 47 GLU B O 1
ATOM 5086 N N . ASP B 1 48 ? 24.828 2.523 21.719 1 61.28 48 ASP B N 1
ATOM 5087 C CA . ASP B 1 48 ? 25.547 3.547 20.969 1 61.28 48 ASP B CA 1
ATOM 5088 C C . ASP B 1 48 ? 24.906 4.918 21.141 1 61.28 48 ASP B C 1
ATOM 5090 O O . ASP B 1 48 ? 25.594 5.918 21.328 1 61.28 48 ASP B O 1
ATOM 5094 N N . SER B 1 49 ? 23.531 5.02 20.953 1 60.59 49 SER B N 1
ATOM 5095 C CA . SER B 1 49 ? 22.922 6.34 20.859 1 60.59 49 SER B CA 1
ATOM 5096 C C . SER B 1 49 ? 22.094 6.656 22.094 1 60.59 49 SER B C 1
ATOM 5098 O O . SER B 1 49 ? 21.734 7.812 22.344 1 60.59 49 SER B O 1
ATOM 5100 N N . GLY B 1 50 ? 21.969 5.727 23.047 1 60 50 GLY B N 1
ATOM 5101 C CA . GLY B 1 50 ? 21.156 5.953 24.234 1 60 50 GLY B CA 1
ATOM 5102 C C . GLY B 1 50 ? 19.672 6.027 23.938 1 60 50 GLY B C 1
ATOM 5103 O O . GLY B 1 50 ? 18.859 6.234 24.828 1 60 50 GLY B O 1
ATOM 5104 N N . HIS B 1 51 ? 19.203 6.043 22.625 1 60.41 51 HIS B N 1
ATOM 5105 C CA . HIS B 1 51 ? 17.797 6.156 22.297 1 60.41 51 HIS B CA 1
ATOM 5106 C C . HIS B 1 51 ? 17.156 4.785 22.125 1 60.41 51 HIS B C 1
ATOM 5108 O O . HIS B 1 51 ? 17.75 3.877 21.547 1 60.41 51 HIS B O 1
ATOM 5114 N N . TYR B 1 52 ? 15.969 4.543 22.828 1 61.16 52 TYR B N 1
ATOM 5115 C CA . TYR B 1 52 ? 15.258 3.27 22.797 1 61.16 52 TYR B CA 1
ATOM 5116 C C . TYR B 1 52 ? 14.047 3.338 21.875 1 61.16 52 TYR B C 1
ATOM 5118 O O . TYR B 1 52 ? 13.305 4.32 21.891 1 61.16 52 TYR B O 1
ATOM 5126 N N . PRO B 1 53 ? 14.102 2.346 20.875 1 67.62 53 PRO B N 1
ATOM 5127 C CA . PRO B 1 53 ? 12.773 2.248 20.266 1 67.62 53 PRO B CA 1
ATOM 5128 C C . PRO B 1 53 ? 11.68 1.942 21.281 1 67.62 53 PRO B C 1
ATOM 5130 O O . PRO B 1 53 ? 11.898 1.174 22.219 1 67.62 53 PRO B O 1
ATOM 5133 N N . GLU B 1 54 ? 10.75 2.711 21.438 1 70.12 54 GLU B N 1
ATOM 5134 C CA . GLU B 1 54 ? 9.68 2.51 22.406 1 70.12 54 GLU B CA 1
ATOM 5135 C C . GLU B 1 54 ? 8.625 1.541 21.875 1 70.12 54 GLU B C 1
ATOM 5137 O O . GLU B 1 54 ? 7.68 1.952 21.203 1 70.12 54 GLU B O 1
ATOM 5142 N N . TRP B 1 55 ? 9.039 0.144 22.047 1 78.75 55 TRP B N 1
ATOM 5143 C CA . TRP B 1 55 ? 8.008 -0.823 21.688 1 78.75 55 TRP B CA 1
ATOM 5144 C C . TRP B 1 55 ? 7.078 -1.081 22.875 1 78.75 55 TRP B C 1
ATOM 5146 O O . TRP B 1 55 ? 7.535 -1.409 23.969 1 78.75 55 TRP B O 1
ATOM 5156 N N . GLU B 1 56 ? 5.77 -0.864 22.688 1 76.56 56 GLU B N 1
ATOM 5157 C CA . GLU B 1 56 ? 4.785 -1.054 23.734 1 76.56 56 GLU B CA 1
ATOM 5158 C C . GLU B 1 56 ? 4.453 -2.531 23.922 1 76.56 56 GLU B C 1
ATOM 5160 O O . GLU B 1 56 ? 4.012 -2.943 25 1 76.56 56 GLU B O 1
ATOM 5165 N N . SER B 1 57 ? 4.609 -3.316 22.859 1 86.88 57 SER B N 1
ATOM 5166 C CA . SER B 1 57 ? 4.301 -4.742 22.891 1 86.88 57 SER B CA 1
ATOM 5167 C C . SER B 1 57 ? 5.148 -5.512 21.875 1 86.88 57 SER B C 1
ATOM 5169 O O . SER B 1 57 ? 5.766 -4.91 20.984 1 86.88 57 SER B O 1
ATOM 5171 N N . LEU B 1 58 ? 5.211 -6.754 22.031 1 90.12 58 LEU B N 1
ATOM 5172 C CA . LEU B 1 58 ? 5.953 -7.598 21.094 1 90.12 58 LEU B CA 1
ATOM 5173 C C . LEU B 1 58 ? 5.324 -7.547 19.703 1 90.12 58 LEU B C 1
ATOM 5175 O O . LEU B 1 58 ? 6.023 -7.688 18.703 1 90.12 58 LEU B O 1
ATOM 5179 N N . TYR B 1 59 ? 4.035 -7.254 19.703 1 91.5 59 TYR B N 1
ATOM 5180 C CA . TYR B 1 59 ? 3.309 -7.207 18.438 1 91.5 59 TYR B CA 1
ATOM 5181 C C . TYR B 1 59 ? 3.76 -6.023 17.594 1 91.5 59 TYR B C 1
ATOM 5183 O O . TYR B 1 59 ? 3.654 -6.055 16.375 1 91.5 59 TYR B O 1
ATOM 5191 N N . SER B 1 60 ? 4.227 -5.016 18.312 1 88.12 60 SER B N 1
ATOM 5192 C CA . SER B 1 60 ? 4.574 -3.773 17.625 1 88.12 60 SER B CA 1
ATOM 5193 C C . SER B 1 60 ? 5.914 -3.896 16.906 1 88.12 60 SER B C 1
ATOM 5195 O O . SER B 1 60 ? 6.223 -3.1 16.031 1 88.12 60 SER B O 1
ATOM 5197 N N . ILE B 1 61 ? 6.648 -4.906 17.375 1 89.62 61 ILE B N 1
ATOM 5198 C CA . ILE B 1 61 ? 7.934 -5.129 16.719 1 89.62 61 ILE B CA 1
ATOM 5199 C C . ILE B 1 61 ? 7.707 -5.73 15.328 1 89.62 61 ILE B C 1
ATOM 5201 O O . ILE B 1 61 ? 7.254 -6.871 15.203 1 89.62 61 ILE B O 1
ATOM 5205 N N . SER B 1 62 ? 7.973 -5.023 14.258 1 90.56 62 SER B N 1
ATOM 5206 C CA . SER B 1 62 ? 7.801 -5.512 12.891 1 90.56 62 SER B CA 1
ATOM 5207 C C . SER B 1 62 ? 6.379 -6 12.648 1 90.56 62 SER B C 1
ATOM 5209 O O . SER B 1 62 ? 6.172 -7.094 12.125 1 90.56 62 SER B O 1
ATOM 5211 N N . ALA B 1 63 ? 5.434 -5.258 12.992 1 90.25 63 ALA B N 1
ATOM 5212 C CA . ALA B 1 63 ? 4.035 -5.668 13.031 1 90.25 63 ALA B CA 1
ATOM 5213 C C . ALA B 1 63 ? 3.57 -6.164 11.664 1 90.25 63 ALA B C 1
ATOM 5215 O O . ALA B 1 63 ? 3.029 -7.266 11.547 1 90.25 63 ALA B O 1
ATOM 5216 N N . PRO B 1 64 ? 3.797 -5.426 10.578 1 91.19 64 PRO B N 1
ATOM 5217 C CA . PRO B 1 64 ? 3.352 -5.93 9.273 1 91.19 64 PRO B CA 1
ATOM 5218 C C . PRO B 1 64 ? 4.023 -7.246 8.891 1 91.19 64 PRO B C 1
ATOM 5220 O O . PRO B 1 64 ? 3.385 -8.117 8.297 1 91.19 64 PRO B O 1
ATOM 5223 N N . PHE B 1 65 ? 5.25 -7.426 9.227 1 93.56 65 PHE B N 1
ATOM 5224 C CA . PHE B 1 65 ? 6.004 -8.633 8.891 1 93.56 65 PHE B CA 1
ATOM 5225 C C . PHE B 1 65 ? 5.492 -9.828 9.68 1 93.56 65 PHE B C 1
ATOM 5227 O O . PHE B 1 65 ? 5.387 -10.93 9.141 1 93.56 65 PHE B O 1
ATOM 5234 N N . GLN B 1 66 ? 5.211 -9.625 10.914 1 95.94 66 GLN B N 1
ATOM 5235 C CA . GLN B 1 66 ? 4.637 -10.688 11.727 1 95.94 66 GLN B CA 1
ATOM 5236 C C . GLN B 1 66 ? 3.328 -11.195 11.125 1 95.94 66 GLN B C 1
ATOM 5238 O O . GLN B 1 66 ? 3.115 -12.406 11.016 1 95.94 66 GLN B O 1
ATOM 5243 N N . THR B 1 67 ? 2.5 -10.258 10.742 1 95.62 67 THR B N 1
ATOM 5244 C CA . THR B 1 67 ? 1.212 -10.617 10.164 1 95.62 67 THR B CA 1
ATOM 5245 C C . THR B 1 67 ? 1.405 -11.43 8.883 1 95.62 67 THR B C 1
ATOM 5247 O O . THR B 1 67 ? 0.696 -12.406 8.648 1 95.62 67 THR B O 1
ATOM 5250 N N . MET B 1 68 ? 2.318 -11.062 8.109 1 95.81 68 MET B N 1
ATOM 5251 C CA . MET B 1 68 ? 2.617 -11.789 6.875 1 95.81 68 MET B CA 1
ATOM 5252 C C . MET B 1 68 ? 3.035 -13.227 7.18 1 95.81 68 MET B C 1
ATOM 5254 O O . MET B 1 68 ? 2.607 -14.156 6.5 1 95.81 68 MET B O 1
ATOM 5258 N N . ILE B 1 69 ? 3.83 -13.438 8.188 1 97.06 69 ILE B N 1
ATOM 5259 C CA . ILE B 1 69 ? 4.297 -14.773 8.555 1 97.06 69 ILE B CA 1
ATOM 5260 C C . ILE B 1 69 ? 3.109 -15.633 8.984 1 97.06 69 ILE B C 1
ATOM 5262 O O . ILE B 1 69 ? 2.939 -16.75 8.5 1 97.06 69 ILE B O 1
ATOM 5266 N N . VAL B 1 70 ? 2.303 -15.062 9.789 1 97.62 70 VAL B N 1
ATOM 5267 C CA . VAL B 1 70 ? 1.189 -15.789 10.391 1 97.62 70 VAL B CA 1
ATOM 5268 C C . VAL B 1 70 ? 0.228 -16.25 9.297 1 97.62 70 VAL B C 1
ATOM 5270 O O . VAL B 1 70 ? -0.344 -17.344 9.391 1 97.62 70 VAL B O 1
ATOM 5273 N N . PHE B 1 71 ? 0.122 -15.531 8.242 1 97.38 71 PHE B N 1
ATOM 5274 C CA . PHE B 1 71 ? -0.916 -15.852 7.27 1 97.38 71 PHE B CA 1
ATOM 5275 C C . PHE B 1 71 ? -0.303 -16.391 5.98 1 97.38 71 PHE B C 1
ATOM 5277 O O . PHE B 1 71 ? -1.012 -16.625 5 1 97.38 71 PHE B O 1
ATOM 5284 N N . THR B 1 72 ? 0.945 -16.594 5.898 1 96.12 72 THR B N 1
ATOM 5285 C CA . THR B 1 72 ? 1.562 -17.141 4.691 1 96.12 72 THR B CA 1
ATOM 5286 C C . THR B 1 72 ? 2.18 -18.5 4.961 1 96.12 72 THR B C 1
ATOM 5288 O O . THR B 1 72 ? 1.851 -19.484 4.289 1 96.12 72 THR B O 1
ATOM 5291 N N . LEU B 1 73 ? 2.92 -18.656 6.039 1 96.5 73 LEU B N 1
ATOM 5292 C CA . LEU B 1 73 ? 3.691 -19.875 6.285 1 96.5 73 LEU B CA 1
ATOM 5293 C C . LEU B 1 73 ? 2.77 -21.047 6.586 1 96.5 73 LEU B C 1
ATOM 5295 O O . LEU B 1 73 ? 2.934 -22.125 6.016 1 96.5 73 LEU B O 1
ATOM 5299 N N . PRO B 1 74 ? 1.777 -20.844 7.445 1 97.62 74 PRO B N 1
ATOM 5300 C CA . PRO B 1 74 ? 0.9 -21.984 7.707 1 97.62 74 PRO B CA 1
ATOM 5301 C C . PRO B 1 74 ? 0.133 -22.438 6.465 1 97.62 74 PRO B C 1
ATOM 5303 O O . PRO B 1 74 ? -0.128 -23.625 6.297 1 97.62 74 PRO B O 1
ATOM 5306 N N . VAL B 1 75 ? -0.246 -21.516 5.668 1 97.38 75 VAL B N 1
ATOM 5307 C CA . VAL B 1 75 ? -0.961 -21.859 4.441 1 97.38 75 VAL B CA 1
ATOM 5308 C C . VAL B 1 75 ? -0.054 -22.688 3.527 1 97.38 75 VAL B C 1
ATOM 5310 O O . VAL B 1 75 ? -0.463 -23.719 3.01 1 97.38 75 VAL B O 1
ATOM 5313 N N . LEU B 1 76 ? 1.167 -22.266 3.379 1 94.88 76 LEU B N 1
ATOM 5314 C CA . LEU B 1 76 ? 2.133 -22.984 2.555 1 94.88 76 LEU B CA 1
ATOM 5315 C C . LEU B 1 76 ? 2.434 -24.359 3.143 1 94.88 76 LEU B C 1
ATOM 5317 O O . LEU B 1 76 ? 2.545 -25.344 2.406 1 94.88 76 LEU B O 1
ATOM 5321 N N . LEU B 1 77 ? 2.568 -24.406 4.484 1 96.25 77 LEU B N 1
ATOM 5322 C CA . LEU B 1 77 ? 2.822 -25.672 5.168 1 96.25 77 LEU B CA 1
ATOM 5323 C C . LEU B 1 77 ? 1.691 -26.656 4.918 1 96.25 77 LEU B C 1
ATOM 5325 O O . LEU B 1 77 ? 1.939 -27.812 4.582 1 96.25 77 LEU B O 1
ATOM 5329 N N . ALA B 1 78 ? 0.484 -26.172 5.031 1 97.25 78 ALA B N 1
ATOM 5330 C CA . ALA B 1 78 ? -0.672 -27.031 4.785 1 97.25 78 ALA B CA 1
ATOM 5331 C C . ALA B 1 78 ? -0.687 -27.531 3.344 1 97.25 78 ALA B C 1
ATOM 5333 O O . ALA B 1 78 ? -0.924 -28.719 3.092 1 97.25 78 ALA B O 1
ATOM 5334 N N . ALA B 1 79 ? -0.42 -26.703 2.416 1 94.75 79 ALA B N 1
ATOM 5335 C CA . ALA B 1 79 ? -0.431 -27.062 0.999 1 94.75 79 ALA B CA 1
ATOM 5336 C C . ALA B 1 79 ? 0.656 -28.094 0.681 1 94.75 79 ALA B C 1
ATOM 5338 O O . ALA B 1 79 ? 0.429 -29.016 -0.09 1 94.75 79 ALA B O 1
ATOM 5339 N N . LEU B 1 80 ? 1.792 -27.938 1.344 1 91.88 80 LEU B N 1
ATOM 5340 C CA . LEU B 1 80 ? 2.914 -28.828 1.073 1 91.88 80 LEU B CA 1
ATOM 5341 C C . LEU B 1 80 ? 2.699 -30.188 1.732 1 91.88 80 LEU B C 1
ATOM 5343 O O . LEU B 1 80 ? 3.008 -31.234 1.142 1 91.88 80 LEU B O 1
ATOM 5347 N N . LEU B 1 81 ? 2.215 -30.203 2.908 1 93.56 81 LEU B N 1
ATOM 5348 C CA . LEU B 1 81 ? 2.016 -31.438 3.666 1 93.56 81 LEU B CA 1
ATOM 5349 C C . LEU B 1 81 ? 0.998 -32.344 2.98 1 93.56 81 LEU B C 1
ATOM 5351 O O . LEU B 1 81 ? 1.153 -33.562 2.971 1 93.56 81 LEU B O 1
ATOM 5355 N N . PHE B 1 82 ? 0.042 -31.734 2.367 1 92.81 82 PHE B N 1
ATOM 5356 C CA . PHE B 1 82 ? -1.025 -32.531 1.767 1 92.81 82 PHE B CA 1
ATOM 5357 C C . PHE B 1 82 ? -0.945 -32.469 0.245 1 92.81 82 PHE B C 1
ATOM 5359 O O . PHE B 1 82 ? -1.915 -32.812 -0.443 1 92.81 82 PHE B O 1
ATOM 5366 N N . ARG B 1 83 ? 0.131 -32.094 -0.246 1 90.25 83 ARG B N 1
ATOM 5367 C CA . ARG B 1 83 ? 0.335 -32 -1.688 1 90.25 83 ARG B CA 1
ATOM 5368 C C . ARG B 1 83 ? 0.206 -33.375 -2.354 1 90.25 83 ARG B C 1
ATOM 5370 O O . ARG B 1 83 ? -0.176 -33.469 -3.521 1 90.25 83 ARG B O 1
ATOM 5377 N N . TYR B 1 84 ? 0.468 -34.469 -1.603 1 88.5 84 TYR B N 1
ATOM 5378 C CA . TYR B 1 84 ? 0.422 -35.812 -2.156 1 88.5 84 TYR B CA 1
ATOM 5379 C C . TYR B 1 84 ? -0.982 -36.156 -2.639 1 88.5 84 TYR B C 1
ATOM 5381 O O . TYR B 1 84 ? -1.152 -37 -3.535 1 88.5 84 TYR B O 1
ATOM 5389 N N . MET B 1 85 ? -1.97 -35.5 -2.129 1 89.88 85 MET B N 1
ATOM 5390 C CA . MET B 1 85 ? -3.348 -35.781 -2.506 1 89.88 85 MET B CA 1
ATOM 5391 C C . MET B 1 85 ? -3.736 -35.062 -3.783 1 89.88 85 MET B C 1
ATOM 5393 O O . MET B 1 85 ? -4.789 -35.312 -4.363 1 89.88 85 MET B O 1
ATOM 5397 N N . GLN B 1 86 ? -2.9 -34.188 -4.203 1 88.06 86 GLN B N 1
ATOM 5398 C CA . GLN B 1 86 ? -3.254 -33.312 -5.32 1 88.06 86 GLN B CA 1
ATOM 5399 C C . GLN B 1 86 ? -2.58 -33.75 -6.609 1 88.06 86 GLN B C 1
ATOM 5401 O O . GLN B 1 86 ? -2.795 -33.188 -7.672 1 88.06 86 GLN B O 1
ATOM 5406 N N . GLY B 1 87 ? -1.766 -34.781 -6.457 1 85.81 87 GLY B N 1
ATOM 5407 C CA . GLY B 1 87 ? -1.204 -35.469 -7.602 1 85.81 87 GLY B CA 1
ATOM 5408 C C . GLY B 1 87 ? -1.729 -36.906 -7.754 1 85.81 87 GLY B C 1
ATOM 5409 O O . GLY B 1 87 ? -1.848 -37.625 -6.77 1 85.81 87 GLY B O 1
ATOM 5410 N N . LYS B 1 88 ? -2.039 -37.219 -8.961 1 86.44 88 LYS B N 1
ATOM 5411 C CA . LYS B 1 88 ? -2.652 -38.531 -9.195 1 86.44 88 LYS B CA 1
ATOM 5412 C C . LYS B 1 88 ? -1.726 -39.656 -8.758 1 86.44 88 LYS B C 1
ATOM 5414 O O . LYS B 1 88 ? -2.123 -40.531 -7.977 1 86.44 88 LYS B O 1
ATOM 5419 N N . GLN B 1 89 ? -0.46 -39.562 -9.086 1 86 89 GLN B N 1
ATOM 5420 C CA . GLN B 1 89 ? 0.493 -40.625 -8.789 1 86 89 GLN B CA 1
ATOM 5421 C C . GLN B 1 89 ? 0.809 -40.688 -7.297 1 86 89 GLN B C 1
ATOM 5423 O O . GLN B 1 89 ? 0.809 -41.75 -6.695 1 86 89 GLN B O 1
ATOM 5428 N N . SER B 1 90 ? 1.013 -39.594 -6.781 1 86.06 90 SER B N 1
ATOM 5429 C CA . SER B 1 90 ? 1.358 -39.531 -5.367 1 86.06 90 SER B CA 1
ATOM 5430 C C . SER B 1 90 ? 0.181 -39.938 -4.488 1 86.06 90 SER B C 1
ATOM 5432 O O . SER B 1 90 ? 0.363 -40.594 -3.469 1 86.06 90 SER B O 1
ATOM 5434 N N . SER B 1 91 ? -0.968 -39.562 -4.887 1 86.94 91 SER B N 1
ATOM 5435 C CA . SER B 1 91 ? -2.166 -39.938 -4.137 1 86.94 91 SER B CA 1
ATOM 5436 C C . SER B 1 91 ? -2.385 -41.438 -4.129 1 86.94 91 SER B C 1
ATOM 5438 O O . SER B 1 91 ? -2.646 -42.031 -3.078 1 86.94 91 SER B O 1
ATOM 5440 N N . ASP B 1 92 ? -2.258 -42.031 -5.289 1 85.38 92 ASP B N 1
ATOM 5441 C CA . ASP B 1 92 ? -2.422 -43.5 -5.402 1 85.38 92 ASP B CA 1
ATOM 5442 C C . ASP B 1 92 ? -1.365 -44.219 -4.59 1 85.38 92 ASP B C 1
ATOM 5444 O O . ASP B 1 92 ? -1.67 -45.219 -3.92 1 85.38 92 ASP B O 1
ATOM 5448 N N . PHE B 1 93 ? -0.209 -43.719 -4.629 1 84.44 93 PHE B N 1
ATOM 5449 C CA . PHE B 1 93 ? 0.894 -44.312 -3.908 1 84.44 93 PHE B CA 1
ATOM 5450 C C . PHE B 1 93 ? 0.658 -44.281 -2.402 1 84.44 93 PHE B C 1
ATOM 5452 O O . PHE B 1 93 ? 0.728 -45.281 -1.719 1 84.44 93 PHE B O 1
ATOM 5459 N N . MET B 1 94 ? 0.346 -43.188 -1.896 1 84.5 94 MET B N 1
ATOM 5460 C CA . MET B 1 94 ? 0.198 -43 -0.457 1 84.5 94 MET B CA 1
ATOM 5461 C C . MET B 1 94 ? -0.989 -43.781 0.086 1 84.5 94 MET B C 1
ATOM 5463 O O . MET B 1 94 ? -0.94 -44.281 1.207 1 84.5 94 MET B O 1
ATOM 5467 N N . HIS B 1 95 ? -1.943 -43.906 -0.699 1 84.56 95 HIS B N 1
ATOM 5468 C CA . HIS B 1 95 ? -3.146 -44.594 -0.229 1 84.56 95 HIS B CA 1
ATOM 5469 C C . HIS B 1 95 ? -3.078 -46.094 -0.499 1 84.56 95 HIS B C 1
ATOM 5471 O O . HIS B 1 95 ? -3.971 -46.844 -0.094 1 84.56 95 HIS B O 1
ATOM 5477 N N . SER B 1 96 ? -2.088 -46.438 -1.146 1 82.38 96 SER B N 1
ATOM 5478 C CA . SER B 1 96 ? -1.846 -47.875 -1.324 1 82.38 96 SER B CA 1
ATOM 5479 C C . SER B 1 96 ? -1.068 -48.438 -0.147 1 82.38 96 SER B C 1
ATOM 5481 O O . SER B 1 96 ? -1.017 -49.688 0.03 1 82.38 96 SER B O 1
ATOM 5483 N N . LEU B 1 97 ? -0.505 -47.594 0.579 1 81.25 97 LEU B N 1
ATOM 5484 C CA . LEU B 1 97 ? 0.235 -48.031 1.759 1 81.25 97 LEU B CA 1
ATOM 5485 C C . LEU B 1 97 ? -0.7 -48.656 2.785 1 81.25 97 LEU B C 1
ATOM 5487 O O . LEU B 1 97 ? -1.874 -48.281 2.869 1 81.25 97 LEU B O 1
ATOM 5491 N N . PRO B 1 98 ? -0.197 -49.594 3.574 1 83.56 98 PRO B N 1
ATOM 5492 C CA . PRO B 1 98 ? -1.034 -50.281 4.574 1 83.56 98 PRO B CA 1
ATOM 5493 C C . PRO B 1 98 ? -1.286 -49.406 5.805 1 83.56 98 PRO B C 1
ATOM 5495 O O . PRO B 1 98 ? -0.942 -49.781 6.922 1 83.56 98 PRO B O 1
ATOM 5498 N N . VAL B 1 99 ? -1.737 -48.219 5.648 1 86.88 99 VAL B N 1
ATOM 5499 C CA . VAL B 1 99 ? -2.072 -47.25 6.695 1 86.88 99 VAL B CA 1
ATOM 5500 C C . VAL B 1 99 ? -3.48 -46.719 6.469 1 86.88 99 VAL B C 1
ATOM 5502 O O . VAL B 1 99 ? -3.867 -46.438 5.328 1 86.88 99 VAL B O 1
ATOM 5505 N N . GLN B 1 100 ? -4.164 -46.625 7.605 1 87.94 100 GLN B N 1
ATOM 5506 C CA . GLN B 1 100 ? -5.516 -46.062 7.492 1 87.94 100 GLN B CA 1
ATOM 5507 C C . GLN B 1 100 ? -5.484 -44.594 7.129 1 87.94 100 GLN B C 1
ATOM 5509 O O . GLN B 1 100 ? -4.57 -43.875 7.523 1 87.94 100 GLN B O 1
ATOM 5514 N N . ARG B 1 101 ? -6.477 -44.219 6.398 1 89.62 101 ARG B N 1
ATOM 5515 C CA . ARG B 1 101 ? -6.57 -42.812 5.957 1 89.62 101 ARG B CA 1
ATOM 5516 C C . ARG B 1 101 ? -6.586 -41.875 7.148 1 89.62 101 ARG B C 1
ATOM 5518 O O . ARG B 1 101 ? -5.922 -40.812 7.125 1 89.62 101 ARG B O 1
ATOM 5525 N N . ALA B 1 102 ? -7.273 -42.219 8.164 1 90.31 102 ALA B N 1
ATOM 5526 C CA . ALA B 1 102 ? -7.375 -41.375 9.336 1 90.31 102 ALA B CA 1
ATOM 5527 C C . ALA B 1 102 ? -6.023 -41.219 10.031 1 90.31 102 ALA B C 1
ATOM 5529 O O . ALA B 1 102 ? -5.68 -40.125 10.508 1 90.31 102 ALA B O 1
ATOM 5530 N N . GLU B 1 103 ? -5.305 -42.25 10.047 1 90.12 103 GLU B N 1
ATOM 5531 C CA . GLU B 1 103 ? -3.982 -42.25 10.664 1 90.12 103 GLU B CA 1
ATOM 5532 C C . GLU B 1 103 ? -3.01 -41.375 9.859 1 90.12 103 GLU B C 1
ATOM 5534 O O . GLU B 1 103 ? -2.225 -40.625 10.438 1 90.12 103 GLU B O 1
ATOM 5539 N N . LEU B 1 104 ? -3.109 -41.594 8.648 1 91.06 104 LEU B N 1
ATOM 5540 C CA . LEU B 1 104 ? -2.258 -40.812 7.773 1 91.06 104 LEU B CA 1
ATOM 5541 C C . LEU B 1 104 ? -2.551 -39.312 7.934 1 91.06 104 LEU B C 1
ATOM 5543 O O . LEU B 1 104 ? -1.629 -38.5 8.078 1 91.06 104 LEU B O 1
ATOM 5547 N N . PHE B 1 105 ? -3.793 -39 7.949 1 94.06 105 PHE B N 1
ATOM 5548 C CA . PHE B 1 105 ? -4.211 -37.594 8.117 1 94.06 105 PHE B CA 1
ATOM 5549 C C . PHE B 1 105 ? -3.727 -37.062 9.453 1 94.06 105 PHE B C 1
ATOM 5551 O O . PHE B 1 105 ? -3.154 -35.969 9.516 1 94.06 105 PHE B O 1
ATOM 5558 N N . CYS B 1 106 ? -3.957 -37.781 10.492 1 93.12 106 CYS B N 1
ATOM 5559 C CA . CYS B 1 106 ? -3.607 -37.312 11.828 1 93.12 106 CYS B CA 1
ATOM 5560 C C . CYS B 1 106 ? -2.104 -37.125 11.961 1 93.12 106 CYS B C 1
ATOM 5562 O O . CYS B 1 106 ? -1.652 -36.156 12.594 1 93.12 106 CYS B O 1
ATOM 5564 N N . GLN B 1 107 ? -1.373 -37.969 11.422 1 92.25 107 GLN B N 1
ATOM 5565 C CA . GLN B 1 107 ? 0.078 -37.844 11.5 1 92.25 107 GLN B CA 1
ATOM 5566 C C . GLN B 1 107 ? 0.55 -36.594 10.75 1 92.25 107 GLN B C 1
ATOM 5568 O O . GLN B 1 107 ? 1.44 -35.875 11.211 1 92.25 107 GLN B O 1
ATOM 5573 N N . GLN B 1 108 ? -0.027 -36.375 9.57 1 94.12 108 GLN B N 1
ATOM 5574 C CA . GLN B 1 108 ? 0.326 -35.188 8.812 1 94.12 108 GLN B CA 1
ATOM 5575 C C . GLN B 1 108 ? -0.069 -33.938 9.57 1 94.12 108 GLN B C 1
ATOM 5577 O O . GLN B 1 108 ? 0.715 -32.969 9.656 1 94.12 108 GLN B O 1
ATOM 5582 N N . ALA B 1 109 ? -1.246 -33.938 10.102 1 95.06 109 ALA B N 1
ATOM 5583 C CA . ALA B 1 109 ? -1.755 -32.781 10.82 1 95.06 109 ALA B CA 1
ATOM 5584 C C . ALA B 1 109 ? -0.921 -32.5 12.062 1 95.06 109 ALA B C 1
ATOM 5586 O O . ALA B 1 109 ? -0.572 -31.344 12.336 1 95.06 109 ALA B O 1
ATOM 5587 N N . VAL B 1 110 ? -0.589 -33.5 12.773 1 94.56 110 VAL B N 1
ATOM 5588 C CA . VAL B 1 110 ? 0.191 -33.344 14 1 94.56 110 VAL B CA 1
ATOM 5589 C C . VAL B 1 110 ? 1.599 -32.875 13.656 1 94.56 110 VAL B C 1
ATOM 5591 O O . VAL B 1 110 ? 2.146 -32 14.344 1 94.56 110 VAL B O 1
ATOM 5594 N N . PHE B 1 111 ? 2.135 -33.469 12.656 1 94.94 111 PHE B N 1
ATOM 5595 C CA . PHE B 1 111 ? 3.453 -33.031 12.211 1 94.94 111 PHE B CA 1
ATOM 5596 C C . PHE B 1 111 ? 3.441 -31.562 11.844 1 94.94 111 PHE B C 1
ATOM 5598 O O . PHE B 1 111 ? 4.352 -30.828 12.211 1 94.94 111 PHE B O 1
ATOM 5605 N N . GLY B 1 112 ? 2.432 -31.125 11.094 1 96.19 112 GLY B N 1
ATOM 5606 C CA . GLY B 1 112 ? 2.293 -29.719 10.75 1 96.19 112 GLY B CA 1
ATOM 5607 C C . GLY B 1 112 ? 2.162 -28.828 11.969 1 96.19 112 GLY B C 1
ATOM 5608 O O . GLY B 1 112 ? 2.783 -27.766 12.031 1 96.19 112 GLY B O 1
ATOM 5609 N N . MET B 1 113 ? 1.419 -29.25 12.93 1 97.06 113 MET B N 1
ATOM 5610 C CA . MET B 1 113 ? 1.236 -28.469 14.148 1 97.06 113 MET B CA 1
ATOM 5611 C C . MET B 1 113 ? 2.553 -28.328 14.906 1 97.06 113 MET B C 1
ATOM 5613 O O . MET B 1 113 ? 2.842 -27.266 15.461 1 97.06 113 MET B O 1
ATOM 5617 N N . LEU B 1 114 ? 3.334 -29.328 14.883 1 95.88 114 LEU B N 1
ATOM 5618 C CA . LEU B 1 114 ? 4.625 -29.297 15.562 1 95.88 114 LEU B CA 1
ATOM 5619 C C . LEU B 1 114 ? 5.574 -28.312 14.875 1 95.88 114 LEU B C 1
ATOM 5621 O O . LEU B 1 114 ? 6.348 -27.625 15.539 1 95.88 114 LEU B O 1
ATOM 5625 N N . LEU B 1 115 ? 5.473 -28.312 13.547 1 96.19 115 LEU B N 1
ATOM 5626 C CA . LEU B 1 115 ? 6.332 -27.406 12.781 1 96.19 115 LEU B CA 1
ATOM 5627 C C . LEU B 1 115 ? 5.918 -25.953 12.984 1 96.19 115 LEU B C 1
ATOM 5629 O O . LEU B 1 115 ? 6.699 -25.031 12.719 1 96.19 115 LEU B O 1
ATOM 5633 N N . ILE B 1 116 ? 4.719 -25.734 13.438 1 97.38 116 ILE B N 1
ATOM 5634 C CA . ILE B 1 116 ? 4.238 -24.391 13.727 1 97.38 116 ILE B CA 1
ATOM 5635 C C . ILE B 1 116 ? 4.582 -24.016 15.164 1 97.38 116 ILE B C 1
ATOM 5637 O O . ILE B 1 116 ? 5.172 -22.953 15.414 1 97.38 116 ILE B O 1
ATOM 5641 N N . ILE B 1 117 ? 4.336 -24.891 16.109 1 97.88 117 ILE B N 1
ATOM 5642 C CA . ILE B 1 117 ? 4.48 -24.625 17.547 1 97.88 117 ILE B CA 1
ATOM 5643 C C . ILE B 1 117 ? 5.965 -24.594 17.906 1 97.88 117 ILE B C 1
ATOM 5645 O O . ILE B 1 117 ? 6.406 -23.703 18.656 1 97.88 117 ILE B O 1
ATOM 5649 N N . GLY B 1 118 ? 6.738 -25.453 17.406 1 97.12 118 GLY B N 1
ATOM 5650 C CA . GLY B 1 118 ? 8.141 -25.609 17.75 1 97.12 118 GLY B CA 1
ATOM 5651 C C . GLY B 1 118 ? 8.93 -24.312 17.594 1 97.12 118 GLY B C 1
ATOM 5652 O O . GLY B 1 118 ? 9.5 -23.812 18.562 1 97.12 118 GLY B O 1
ATOM 5653 N N . PRO B 1 119 ? 8.93 -23.812 16.359 1 97.25 119 PRO B N 1
ATOM 5654 C CA . PRO B 1 119 ? 9.672 -22.578 16.125 1 97.25 119 PRO B CA 1
ATOM 5655 C C . PRO B 1 119 ? 9.195 -21.422 17 1 97.25 119 PRO B C 1
ATOM 5657 O O . PRO B 1 119 ? 10.008 -20.641 17.5 1 97.25 119 PRO B O 1
ATOM 5660 N N . ILE B 1 120 ? 7.91 -21.297 17.203 1 98.06 120 ILE B N 1
ATOM 5661 C CA . ILE B 1 120 ? 7.367 -20.188 17.984 1 98.06 120 ILE B CA 1
ATOM 5662 C C . ILE B 1 120 ? 7.836 -20.312 19.438 1 98.06 120 ILE B C 1
ATOM 5664 O O . ILE B 1 120 ? 8.203 -19.312 20.062 1 98.06 120 ILE B O 1
ATOM 5668 N N . VAL B 1 121 ? 7.848 -21.516 19.984 1 98 121 VAL B N 1
ATOM 5669 C CA . VAL B 1 121 ? 8.305 -21.75 21.359 1 98 121 VAL B CA 1
ATOM 5670 C C . VAL B 1 121 ? 9.789 -21.406 21.469 1 98 121 VAL B C 1
ATOM 5672 O O . VAL B 1 121 ? 10.203 -20.75 22.438 1 98 121 VAL B O 1
ATOM 5675 N N . LEU B 1 122 ? 10.562 -21.812 20.5 1 97.56 122 LEU B N 1
ATOM 5676 C CA . LEU B 1 122 ? 11.992 -21.516 20.5 1 97.56 122 LEU B CA 1
ATOM 5677 C C . LEU B 1 122 ? 12.227 -20.016 20.438 1 97.56 122 LEU B C 1
ATOM 5679 O O . LEU B 1 122 ? 13.109 -19.484 21.125 1 97.56 122 LEU B O 1
ATOM 5683 N N . ILE B 1 123 ? 11.461 -19.344 19.609 1 97.5 123 ILE B N 1
ATOM 5684 C CA . ILE B 1 123 ? 11.57 -17.906 19.469 1 97.5 123 ILE B CA 1
ATOM 5685 C C . ILE B 1 123 ? 11.203 -17.219 20.797 1 97.5 123 ILE B C 1
ATOM 5687 O O . ILE B 1 123 ? 11.859 -16.266 21.203 1 97.5 123 ILE B O 1
ATOM 5691 N N . THR B 1 124 ? 10.172 -17.75 21.438 1 96.94 124 THR B N 1
ATOM 5692 C CA . THR B 1 124 ? 9.758 -17.203 22.734 1 96.94 124 THR B CA 1
ATOM 5693 C C . THR B 1 124 ? 10.883 -17.328 23.75 1 96.94 124 THR B C 1
ATOM 5695 O O . THR B 1 124 ? 11.148 -16.375 24.5 1 96.94 124 THR B O 1
ATOM 5698 N N . LEU B 1 125 ? 11.516 -18.422 23.781 1 96.12 125 LEU B N 1
ATOM 5699 C CA . LEU B 1 125 ? 12.641 -18.625 24.688 1 96.12 125 LEU B CA 1
ATOM 5700 C C . LEU B 1 125 ? 13.773 -17.656 24.375 1 96.12 125 LEU B C 1
ATOM 5702 O O . LEU B 1 125 ? 14.367 -17.078 25.297 1 96.12 125 LEU B O 1
ATOM 5706 N N . LEU B 1 126 ? 14.023 -17.453 23.156 1 95.06 126 LEU B N 1
ATOM 5707 C CA . LEU B 1 126 ? 15.07 -16.531 22.734 1 95.06 126 LEU B CA 1
ATOM 5708 C C . LEU B 1 126 ? 14.727 -15.102 23.156 1 95.06 126 LEU B C 1
ATOM 5710 O O . LEU B 1 126 ? 15.609 -14.336 23.562 1 95.06 126 LEU B O 1
ATOM 5714 N N . VAL B 1 127 ? 13.484 -14.758 23 1 93.94 127 VAL B N 1
ATOM 5715 C CA . VAL B 1 127 ? 13.039 -13.422 23.375 1 93.94 127 VAL B CA 1
ATOM 5716 C C . VAL B 1 127 ? 13.227 -13.219 24.875 1 93.94 127 VAL B C 1
ATOM 5718 O O . VAL B 1 127 ? 13.672 -12.156 25.312 1 93.94 127 VAL B O 1
ATOM 5721 N N . ILE B 1 128 ? 12.938 -14.273 25.656 1 92.12 128 ILE B N 1
ATOM 5722 C CA . ILE B 1 128 ? 13.117 -14.203 27.094 1 92.12 128 ILE B CA 1
ATOM 5723 C C . ILE B 1 128 ? 14.602 -14.016 27.422 1 92.12 128 ILE B C 1
ATOM 5725 O O . ILE B 1 128 ? 14.953 -13.188 28.266 1 92.12 128 ILE B O 1
ATOM 5729 N N . VAL B 1 129 ? 15.43 -14.68 26.703 1 91.31 129 VAL B N 1
ATOM 5730 C CA . VAL B 1 129 ? 16.875 -14.578 26.922 1 91.31 129 VAL B CA 1
ATOM 5731 C C . VAL B 1 129 ? 17.359 -13.18 26.547 1 91.31 129 VAL B C 1
ATOM 5733 O O . VAL B 1 129 ? 18.172 -12.586 27.266 1 91.31 129 VAL B O 1
ATOM 5736 N N . CYS B 1 130 ? 16.859 -12.664 25.5 1 88.62 130 CYS B N 1
ATOM 5737 C CA . CYS B 1 130 ? 17.25 -11.328 25.062 1 88.62 130 CYS B CA 1
ATOM 5738 C C . CYS B 1 130 ? 16.797 -10.273 26.062 1 88.62 130 CYS B C 1
ATOM 5740 O O . CYS B 1 130 ? 17.547 -9.352 26.391 1 88.62 130 CYS B O 1
ATOM 5742 N N . ARG B 1 131 ? 15.633 -10.391 26.484 1 85.31 131 ARG B N 1
ATOM 5743 C CA . ARG B 1 131 ? 15.07 -9.391 27.375 1 85.31 131 ARG B CA 1
ATOM 5744 C C . ARG B 1 131 ? 15.805 -9.375 28.719 1 85.31 131 ARG B C 1
ATOM 5746 O O . ARG B 1 131 ? 16.188 -8.32 29.219 1 85.31 131 ARG B O 1
ATOM 5753 N N . TYR B 1 132 ? 16.031 -10.484 29.266 1 83.69 132 TYR B N 1
ATOM 5754 C CA . TYR B 1 132 ? 16.594 -10.547 30.625 1 83.69 132 TYR B CA 1
ATOM 5755 C C . TYR B 1 132 ? 18.109 -10.68 30.594 1 83.69 132 TYR B C 1
ATOM 5757 O O . TYR B 1 132 ? 18.781 -10.312 31.547 1 83.69 132 TYR B O 1
ATOM 5765 N N . GLY B 1 133 ? 18.562 -11.117 29.469 1 83.12 133 GLY B N 1
ATOM 5766 C CA . GLY B 1 133 ? 20 -11.219 29.344 1 83.12 133 GLY B CA 1
ATOM 5767 C C . GLY B 1 133 ? 20.672 -9.922 28.922 1 83.12 133 GLY B C 1
ATOM 5768 O O . GLY B 1 133 ? 21.781 -9.617 29.359 1 83.12 133 GLY B O 1
ATOM 5769 N N . LEU B 1 134 ? 20.031 -9.18 28.062 1 79 134 LEU B N 1
ATOM 5770 C CA . LEU B 1 134 ? 20.641 -7.973 27.516 1 79 134 LEU B CA 1
ATOM 5771 C C . LEU B 1 134 ? 20.172 -6.734 28.266 1 79 134 LEU B C 1
ATOM 5773 O O . LEU B 1 134 ? 20.641 -5.625 28 1 79 134 LEU B O 1
ATOM 5777 N N . SER B 1 135 ? 19.484 -6.789 29.391 1 72 135 SER B N 1
ATOM 5778 C CA . SER B 1 135 ? 18.984 -5.68 30.188 1 72 135 SER B CA 1
ATOM 5779 C C . SER B 1 135 ? 18.281 -4.637 29.312 1 72 135 SER B C 1
ATOM 5781 O O . SER B 1 135 ? 18.562 -3.441 29.438 1 72 135 SER B O 1
ATOM 5783 N N . LEU B 1 136 ? 17.547 -5.051 28.328 1 70.94 136 LEU B N 1
ATOM 5784 C CA . LEU B 1 136 ? 16.828 -4.125 27.453 1 70.94 136 LEU B CA 1
ATOM 5785 C C . LEU B 1 136 ? 15.766 -3.361 28.234 1 70.94 136 LEU B C 1
ATOM 5787 O O . LEU B 1 136 ? 15.102 -3.93 29.109 1 70.94 136 LEU B O 1
ATOM 5791 N N . SER B 1 137 ? 15.805 -2.033 28.188 1 67.56 137 SER B N 1
ATOM 5792 C CA . SER B 1 137 ? 14.828 -1.203 28.891 1 67.56 137 SER B CA 1
ATOM 5793 C C . SER B 1 137 ? 13.469 -1.249 28.203 1 67.56 137 SER B C 1
ATOM 5795 O O . SER B 1 137 ? 12.945 -0.217 27.766 1 67.56 137 SER B O 1
ATOM 5797 N N . VAL B 1 138 ? 13.07 -2.42 27.797 1 70.44 138 VAL B N 1
ATOM 5798 C CA . VAL B 1 138 ? 11.758 -2.547 27.188 1 70.44 138 VAL B CA 1
ATOM 5799 C C . VAL B 1 138 ? 10.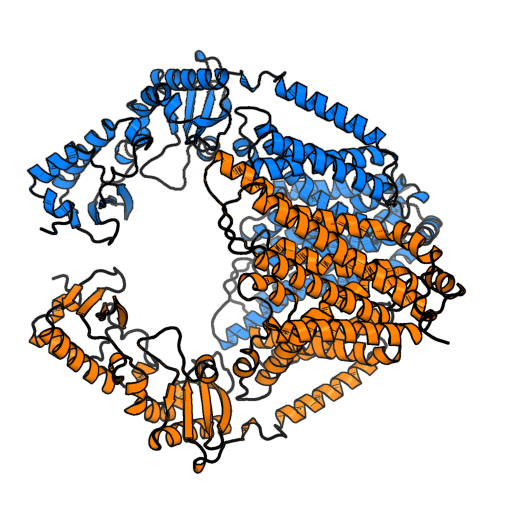75 -3.041 28.219 1 70.44 138 VAL B C 1
ATOM 5801 O O . VAL B 1 138 ? 11.031 -3.977 28.969 1 70.44 138 VAL B O 1
ATOM 5804 N N . PRO B 1 139 ? 9.664 -2.248 28.375 1 76.88 139 PRO B N 1
ATOM 5805 C CA . PRO B 1 139 ? 8.664 -2.643 29.359 1 76.88 139 PRO B CA 1
ATOM 5806 C C . PRO B 1 139 ? 7.918 -3.916 28.969 1 76.88 139 PRO B C 1
ATOM 5808 O O . PRO B 1 139 ? 6.707 -3.883 28.75 1 76.88 139 PRO B O 1
ATOM 5811 N N . LEU B 1 140 ? 8.656 -5.051 28.766 1 83.12 140 LEU B N 1
ATOM 5812 C CA . LEU B 1 140 ? 8.039 -6.328 28.422 1 83.12 140 LEU B CA 1
ATOM 5813 C C . LEU B 1 140 ? 8.133 -7.312 29.578 1 83.12 140 LEU B C 1
ATOM 5815 O O . LEU B 1 140 ? 9.234 -7.645 30.031 1 83.12 140 LEU B O 1
ATOM 5819 N N . THR B 1 141 ? 6.93 -7.691 30.109 1 86.25 141 THR B N 1
ATOM 5820 C CA . THR B 1 141 ? 6.891 -8.68 31.172 1 86.25 141 THR B CA 1
ATOM 5821 C C . THR B 1 141 ? 6.852 -10.094 30.609 1 86.25 141 THR B C 1
ATOM 5823 O O . THR B 1 141 ? 6.637 -10.281 29.406 1 86.25 141 THR B O 1
ATOM 5826 N N . ILE B 1 142 ? 7.16 -11.023 31.391 1 89.75 142 ILE B N 1
ATOM 5827 C CA . ILE B 1 142 ? 7.102 -12.43 30.984 1 89.75 142 ILE B CA 1
ATOM 5828 C C . ILE B 1 142 ? 5.676 -12.789 30.578 1 89.75 142 ILE B C 1
ATOM 5830 O O . ILE B 1 142 ? 5.465 -13.578 29.656 1 89.75 142 ILE B O 1
ATOM 5834 N N . GLY B 1 143 ? 4.691 -12.156 31.266 1 89.75 143 GLY B N 1
ATOM 5835 C CA . GLY B 1 143 ? 3.299 -12.359 30.906 1 89.75 143 GLY B CA 1
ATOM 5836 C C . GLY B 1 143 ? 2.979 -11.906 29.484 1 89.75 143 GLY B C 1
ATOM 5837 O O . GLY B 1 143 ? 2.242 -12.578 28.766 1 89.75 143 GLY B O 1
ATOM 5838 N N . ASP B 1 144 ? 3.586 -10.852 29.109 1 90.25 144 ASP B N 1
ATOM 5839 C CA . ASP B 1 144 ? 3.387 -10.328 27.766 1 90.25 144 ASP B CA 1
ATOM 5840 C C . ASP B 1 144 ? 3.971 -11.281 26.719 1 90.25 144 ASP B C 1
ATOM 5842 O O . ASP B 1 144 ? 3.375 -11.484 25.656 1 90.25 144 ASP B O 1
ATOM 5846 N N . ILE B 1 145 ? 5.09 -11.836 27.062 1 93.69 145 ILE B N 1
ATOM 5847 C CA . ILE B 1 145 ? 5.777 -12.719 26.141 1 93.69 145 ILE B CA 1
ATOM 5848 C C . ILE B 1 145 ? 4.984 -14.016 25.984 1 93.69 145 ILE B C 1
ATOM 5850 O O . ILE B 1 145 ? 4.809 -14.516 24.859 1 93.69 145 ILE B O 1
ATOM 5854 N N . ILE B 1 146 ? 4.5 -14.516 27.047 1 94.56 146 ILE B N 1
ATOM 5855 C CA . ILE B 1 146 ? 3.721 -15.742 27.016 1 94.56 146 ILE B CA 1
ATOM 5856 C C . ILE B 1 146 ? 2.402 -15.5 26.297 1 94.56 146 ILE B C 1
ATOM 5858 O O . ILE B 1 146 ? 1.923 -16.375 25.562 1 94.56 146 ILE B O 1
ATOM 5862 N N . ARG B 1 147 ? 1.832 -14.391 26.531 1 93.62 147 ARG B N 1
ATOM 5863 C CA . ARG B 1 147 ? 0.606 -14.039 25.812 1 93.62 147 ARG B CA 1
ATOM 5864 C C . ARG B 1 147 ? 0.842 -13.984 24.312 1 93.62 147 ARG B C 1
ATOM 5866 O O . ARG B 1 147 ? 0.039 -14.5 23.531 1 93.62 147 ARG B O 1
ATOM 5873 N N . TRP B 1 148 ? 1.891 -13.289 23.922 1 95.44 148 TRP B N 1
ATOM 5874 C CA . TRP B 1 148 ? 2.246 -13.234 22.5 1 95.44 148 TRP B CA 1
ATOM 5875 C C . TRP B 1 148 ? 2.396 -14.641 21.922 1 95.44 148 TRP B C 1
ATOM 5877 O O . TRP B 1 148 ? 1.895 -14.93 20.828 1 95.44 148 TRP B O 1
ATOM 5887 N N . MET B 1 149 ? 3.115 -15.523 22.641 1 97 149 MET B N 1
ATOM 5888 C CA . MET B 1 149 ? 3.318 -16.906 22.219 1 97 149 MET B CA 1
ATOM 5889 C C . MET B 1 149 ? 1.984 -17.609 22 1 97 149 MET B C 1
ATOM 5891 O O . MET B 1 149 ? 1.755 -18.219 20.953 1 97 149 MET B O 1
ATOM 5895 N N . TRP B 1 150 ? 1.147 -17.469 22.969 1 96.19 150 TRP B N 1
ATOM 5896 C CA . TRP B 1 150 ? -0.142 -18.141 22.953 1 96.19 150 TRP B CA 1
ATOM 5897 C C . TRP B 1 150 ? -1.003 -17.656 21.797 1 96.19 150 TRP B C 1
ATOM 5899 O O . TRP B 1 150 ? -1.518 -18.469 21.016 1 96.19 150 TRP B O 1
ATOM 5909 N N . GLU B 1 151 ? -1.113 -16.406 21.656 1 96.25 151 GLU B N 1
ATOM 5910 C CA . GLU B 1 151 ? -1.979 -15.844 20.625 1 96.25 151 GLU B CA 1
ATOM 5911 C C . GLU B 1 151 ? -1.438 -16.141 19.234 1 96.25 151 GLU B C 1
ATOM 5913 O O . GLU B 1 151 ? -2.205 -16.391 18.297 1 96.25 151 GLU B O 1
ATOM 5918 N N . THR B 1 152 ? -0.144 -16.094 19.078 1 97.25 152 THR B N 1
ATOM 5919 C CA . THR B 1 152 ? 0.47 -16.375 17.797 1 97.25 152 THR B CA 1
ATOM 5920 C C . THR B 1 152 ? 0.288 -17.844 17.406 1 97.25 152 THR B C 1
ATOM 5922 O O . THR B 1 152 ? -0.038 -18.156 16.266 1 97.25 152 THR B O 1
ATOM 5925 N N . ILE B 1 153 ? 0.442 -18.688 18.375 1 97.88 153 ILE B N 1
ATOM 5926 C CA . ILE B 1 153 ? 0.264 -20.109 18.125 1 97.88 153 ILE B CA 1
ATOM 5927 C C . ILE B 1 153 ? -1.186 -20.391 17.734 1 97.88 153 ILE B C 1
ATOM 5929 O O . ILE B 1 153 ? -1.445 -21.094 16.75 1 97.88 153 ILE B O 1
ATOM 5933 N N . VAL B 1 154 ? -2.068 -19.797 18.469 1 97.19 154 VAL B N 1
ATOM 5934 C CA . VAL B 1 154 ? -3.486 -20.031 18.203 1 97.19 154 VAL B CA 1
ATOM 5935 C C . VAL B 1 154 ? -3.842 -19.531 16.797 1 97.19 154 VAL B C 1
ATOM 5937 O O . VAL B 1 154 ? -4.508 -20.234 16.047 1 97.19 154 VAL B O 1
ATOM 5940 N N . MET B 1 155 ? -3.381 -18.422 16.469 1 97.06 155 MET B N 1
ATOM 5941 C CA . MET B 1 155 ? -3.707 -17.844 15.172 1 97.06 155 MET B CA 1
ATOM 5942 C C . MET B 1 155 ? -3.074 -18.656 14.047 1 97.06 155 MET B C 1
ATOM 5944 O O . MET B 1 155 ? -3.717 -18.922 13.031 1 97.06 155 MET B O 1
ATOM 5948 N N . GLU B 1 156 ? -1.829 -19.031 14.148 1 98.25 156 GLU B N 1
ATOM 5949 C CA . GLU B 1 156 ? -1.18 -19.812 13.102 1 98.25 156 GLU B CA 1
ATOM 5950 C C . GLU B 1 156 ? -1.829 -21.188 12.953 1 98.25 156 GLU B C 1
ATOM 5952 O O . GLU B 1 156 ? -1.978 -21.688 11.836 1 98.25 156 GLU B O 1
ATOM 5957 N N . LEU B 1 157 ? -2.158 -21.734 14.102 1 98.38 157 LEU B N 1
ATOM 5958 C CA . LEU B 1 157 ? -2.842 -23.016 14.039 1 98.38 157 LEU B CA 1
ATOM 5959 C C . LEU B 1 157 ? -4.207 -22.875 13.375 1 98.38 157 LEU B C 1
ATOM 5961 O O . LEU B 1 157 ? -4.641 -23.766 12.641 1 98.38 157 LEU B O 1
ATOM 5965 N N . PHE B 1 158 ? -4.875 -21.812 13.664 1 98.12 158 PHE B N 1
ATOM 5966 C CA . PHE B 1 158 ? -6.156 -21.531 13.023 1 98.12 158 PHE B CA 1
ATOM 5967 C C . PHE B 1 158 ? -6 -21.438 11.516 1 98.12 158 PHE B C 1
ATOM 5969 O O . PHE B 1 158 ? -6.754 -22.078 10.766 1 98.12 158 PHE B O 1
ATOM 5976 N N . VAL B 1 159 ? -5.008 -20.703 11.062 1 98.25 159 VAL B N 1
ATOM 5977 C CA . VAL B 1 159 ? -4.75 -20.531 9.641 1 98.25 159 VAL B CA 1
ATOM 5978 C C . VAL B 1 159 ? -4.371 -21.875 9.016 1 98.25 159 VAL B C 1
ATOM 5980 O O . VAL B 1 159 ? -4.844 -22.219 7.926 1 98.25 159 VAL B O 1
ATOM 5983 N N . PHE B 1 160 ? -3.594 -22.641 9.727 1 98.31 160 PHE B N 1
ATOM 5984 C CA . PHE B 1 160 ? -3.174 -23.969 9.266 1 98.31 160 PHE B CA 1
ATOM 5985 C C . PHE B 1 160 ? -4.375 -24.891 9.117 1 98.31 160 PHE B C 1
ATOM 5987 O O . PHE B 1 160 ? -4.559 -25.516 8.062 1 98.31 160 PHE B O 1
ATOM 5994 N N . ALA B 1 161 ? -5.164 -24.906 10.164 1 98.62 161 ALA B N 1
ATOM 5995 C CA . ALA B 1 161 ? -6.328 -25.781 10.164 1 98.62 161 ALA B CA 1
ATOM 5996 C C . ALA B 1 161 ? -7.305 -25.406 9.055 1 98.62 161 ALA B C 1
ATOM 5998 O O . ALA B 1 161 ? -7.844 -26.281 8.367 1 98.62 161 ALA B O 1
ATOM 5999 N N . ALA B 1 162 ? -7.531 -24.141 8.906 1 98.12 162 ALA B N 1
ATOM 6000 C CA . ALA B 1 162 ? -8.422 -23.672 7.855 1 98.12 162 ALA B CA 1
ATOM 6001 C C . ALA B 1 162 ? -7.895 -24.062 6.477 1 98.12 162 ALA B C 1
ATOM 6003 O O . ALA B 1 162 ? -8.656 -24.5 5.613 1 98.12 162 ALA B O 1
ATOM 6004 N N . SER B 1 163 ? -6.621 -23.906 6.273 1 98.38 163 SER B N 1
ATOM 6005 C CA . SER B 1 163 ? -6.008 -24.25 4.992 1 98.38 163 SER B CA 1
ATOM 6006 C C . SER B 1 163 ? -6.082 -25.734 4.727 1 98.38 163 SER B C 1
ATOM 6008 O O . SER B 1 163 ? -6.312 -26.156 3.592 1 98.38 163 SER B O 1
ATOM 6010 N N . VAL B 1 164 ? -5.867 -26.531 5.785 1 98 164 VAL B N 1
ATOM 6011 C CA . VAL B 1 164 ? -5.988 -27.984 5.664 1 98 164 VAL B CA 1
ATOM 6012 C C . VAL B 1 164 ? -7.418 -28.359 5.27 1 98 164 VAL B C 1
ATOM 6014 O O . VAL B 1 164 ? -7.629 -29.172 4.375 1 98 164 VAL B O 1
ATOM 6017 N N . PHE B 1 165 ? -8.344 -27.75 5.906 1 97.94 165 PHE B N 1
ATOM 6018 C CA . PHE B 1 165 ? -9.75 -27.969 5.602 1 97.94 165 PHE B CA 1
ATOM 6019 C C . PHE B 1 165 ? -10.047 -27.656 4.141 1 97.94 165 PHE B C 1
ATOM 6021 O O . PHE B 1 165 ? -10.641 -28.469 3.434 1 97.94 165 PHE B O 1
ATOM 6028 N N . VAL B 1 166 ? -9.602 -26.531 3.67 1 96.81 166 VAL B N 1
ATOM 6029 C CA . VAL B 1 166 ? -9.828 -26.109 2.289 1 96.81 166 VAL B CA 1
ATOM 6030 C C . VAL B 1 166 ? -9.125 -27.078 1.338 1 96.81 166 VAL B C 1
ATOM 6032 O O . VAL B 1 166 ? -9.633 -27.375 0.255 1 96.81 166 VAL B O 1
ATOM 6035 N N . GLY B 1 167 ? -8.016 -27.594 1.741 1 95.94 167 GLY B N 1
ATOM 6036 C CA . GLY B 1 167 ? -7.262 -28.531 0.935 1 95.94 167 GLY B CA 1
ATOM 6037 C C . GLY B 1 167 ? -8.016 -29.828 0.663 1 95.94 167 GLY B C 1
ATOM 6038 O O . GLY B 1 167 ? -7.789 -30.469 -0.358 1 95.94 167 GLY B O 1
ATOM 6039 N N . MET B 1 168 ? -8.938 -30.125 1.567 1 95.75 168 MET B N 1
ATOM 6040 C CA . MET B 1 168 ? -9.703 -31.359 1.393 1 95.75 168 MET B CA 1
ATOM 6041 C C . MET B 1 168 ? -10.805 -31.156 0.354 1 95.75 168 MET B C 1
ATOM 6043 O O . MET B 1 168 ? -11.289 -32.125 -0.233 1 95.75 168 MET B O 1
ATOM 6047 N N . VAL B 1 169 ? -11.078 -29.891 0.108 1 94.5 169 VAL B N 1
ATOM 6048 C CA . VAL B 1 169 ? -12.211 -29.609 -0.769 1 94.5 169 VAL B CA 1
ATOM 6049 C C . VAL B 1 169 ? -11.719 -29.359 -2.191 1 94.5 169 VAL B C 1
ATOM 6051 O O . VAL B 1 169 ? -12.508 -29.359 -3.139 1 94.5 169 VAL B O 1
ATOM 6054 N N . THR B 1 170 ? -10.477 -29.172 -2.389 1 93.88 170 THR B N 1
ATOM 6055 C CA . THR B 1 170 ? -9.922 -28.891 -3.709 1 93.88 170 THR B CA 1
ATOM 6056 C C . THR B 1 170 ? -8.828 -29.891 -4.062 1 93.88 170 THR B C 1
ATOM 6058 O O . THR B 1 170 ? -8.273 -30.547 -3.18 1 93.88 170 THR B O 1
ATOM 6061 N N . GLY B 1 171 ? -8.539 -30.094 -5.34 1 92.19 171 GLY B N 1
ATOM 6062 C CA . GLY B 1 171 ? -7.52 -31.016 -5.805 1 92.19 171 GLY B CA 1
ATOM 6063 C C . GLY B 1 171 ? -6.293 -30.328 -6.371 1 92.19 171 GLY B C 1
ATOM 6064 O O . GLY B 1 171 ? -5.488 -30.953 -7.062 1 92.19 171 GLY B O 1
ATOM 6065 N N . MET B 1 172 ? -6.242 -29.016 -6.176 1 91 172 MET B N 1
ATOM 6066 C CA . MET B 1 172 ? -5.113 -28.234 -6.664 1 91 172 MET B CA 1
ATOM 6067 C C . MET B 1 172 ? -4.551 -27.344 -5.559 1 91 172 MET B C 1
ATOM 6069 O O . MET B 1 172 ? -5.305 -26.703 -4.828 1 91 172 MET B O 1
ATOM 6073 N N . SER B 1 173 ? -3.207 -27.375 -5.461 1 91.75 173 SER B N 1
ATOM 6074 C CA . SER B 1 173 ? -2.557 -26.594 -4.418 1 91.75 173 SER B CA 1
ATOM 6075 C C . SER B 1 173 ? -2.816 -25.094 -4.605 1 91.75 173 SER B C 1
ATOM 6077 O O . SER B 1 173 ? -3.031 -24.375 -3.631 1 91.75 173 SER B O 1
ATOM 6079 N N . THR B 1 174 ? -2.844 -24.641 -5.852 1 88.25 174 THR B N 1
ATOM 6080 C CA . THR B 1 174 ? -3.066 -23.234 -6.137 1 88.25 174 THR B CA 1
ATOM 6081 C C . THR B 1 174 ? -4.445 -22.797 -5.656 1 88.25 174 THR B C 1
ATOM 6083 O O . THR B 1 174 ? -4.586 -21.734 -5.027 1 88.25 174 THR B O 1
ATOM 6086 N N . LEU B 1 175 ? -5.418 -23.594 -5.895 1 92.5 175 LEU B N 1
ATOM 6087 C CA . LEU B 1 175 ? -6.773 -23.25 -5.477 1 92.5 175 LEU B CA 1
ATOM 6088 C C . LEU B 1 175 ? -6.914 -23.344 -3.959 1 92.5 175 LEU B C 1
ATOM 6090 O O . LEU B 1 175 ? -7.68 -22.594 -3.357 1 92.5 175 LEU B O 1
ATOM 6094 N N . GLN B 1 176 ? -6.168 -24.297 -3.383 1 95.62 176 GLN B N 1
ATOM 6095 C CA . GLN B 1 176 ? -6.148 -24.391 -1.927 1 95.62 176 GLN B CA 1
ATOM 6096 C C . GLN B 1 176 ? -5.711 -23.062 -1.301 1 95.62 176 GLN B C 1
ATOM 6098 O O . GLN B 1 176 ? -6.34 -22.578 -0.361 1 95.62 176 GLN B O 1
ATOM 6103 N N . ILE B 1 177 ? -4.695 -22.516 -1.841 1 95.44 177 ILE B N 1
ATOM 6104 C CA . ILE B 1 177 ? -4.156 -21.266 -1.328 1 95.44 177 ILE B CA 1
ATOM 6105 C C . ILE B 1 177 ? -5.164 -20.141 -1.547 1 95.44 177 ILE B C 1
ATOM 6107 O O . ILE B 1 177 ? -5.535 -19.438 -0.604 1 95.44 177 ILE B O 1
ATOM 6111 N N . VAL B 1 178 ? -5.703 -20 -2.697 1 93.44 178 VAL B N 1
ATOM 6112 C CA . VAL B 1 178 ? -6.633 -18.938 -3.053 1 93.44 178 VAL B CA 1
ATOM 6113 C C . VAL B 1 178 ? -7.902 -19.062 -2.215 1 93.44 178 VAL B C 1
ATOM 6115 O O . VAL B 1 178 ? -8.367 -18.078 -1.63 1 93.44 178 VAL B O 1
ATOM 6118 N N . PHE B 1 179 ? -8.406 -20.266 -2.125 1 95.88 179 PHE B N 1
ATOM 6119 C CA . PHE B 1 179 ? -9.656 -20.484 -1.406 1 95.88 179 PHE B CA 1
ATOM 6120 C C . PHE B 1 179 ? -9.469 -20.234 0.086 1 95.88 179 PHE B C 1
ATOM 6122 O O . PHE B 1 179 ? -10.398 -19.812 0.767 1 95.88 179 PHE B O 1
ATOM 6129 N N . THR B 1 180 ? -8.266 -20.5 0.564 1 97.25 180 THR B N 1
ATOM 6130 C CA . THR B 1 180 ? -7.996 -20.25 1.975 1 97.25 180 THR B CA 1
ATOM 6131 C C . THR B 1 180 ? -8.117 -18.75 2.281 1 97.25 180 THR B C 1
ATOM 6133 O O . THR B 1 180 ? -8.789 -18.359 3.244 1 97.25 180 THR B O 1
ATOM 6136 N N . TYR B 1 181 ? -7.578 -17.969 1.438 1 96.44 181 TYR B N 1
ATOM 6137 C CA . TYR B 1 181 ? -7.648 -16.531 1.669 1 96.44 181 TYR B CA 1
ATOM 6138 C C . TYR B 1 181 ? -9.07 -16.016 1.47 1 96.44 181 TYR B C 1
ATOM 6140 O O . TYR B 1 181 ? -9.516 -15.117 2.184 1 96.44 181 TYR B O 1
ATOM 6148 N N . ILE B 1 182 ? -9.766 -16.562 0.535 1 94.81 182 ILE B N 1
ATOM 6149 C CA . ILE B 1 182 ? -11.164 -16.203 0.34 1 94.81 182 ILE B CA 1
ATOM 6150 C C . ILE B 1 182 ? -11.969 -16.562 1.589 1 94.81 182 ILE B C 1
ATOM 6152 O O . ILE B 1 182 ? -12.82 -15.789 2.025 1 94.81 182 ILE B O 1
ATOM 6156 N N . LEU B 1 183 ? -11.664 -17.688 2.133 1 95.25 183 LEU B N 1
ATOM 6157 C CA . LEU B 1 183 ? -12.352 -18.141 3.338 1 95.25 183 LEU B CA 1
ATOM 6158 C C . LEU B 1 183 ? -12.188 -17.125 4.469 1 95.25 183 LEU B C 1
ATOM 6160 O O . LEU B 1 183 ? -13.133 -16.844 5.207 1 95.25 183 LEU B O 1
ATOM 6164 N N . PHE B 1 184 ? -11.023 -16.547 4.582 1 95.44 184 PHE B N 1
ATOM 6165 C CA . PHE B 1 184 ? -10.734 -15.609 5.656 1 95.44 184 PHE B CA 1
ATOM 6166 C C . PHE B 1 184 ? -11.453 -14.289 5.422 1 95.44 184 PHE B C 1
ATOM 6168 O O . PHE B 1 184 ? -11.891 -13.633 6.375 1 95.44 184 PHE B O 1
ATOM 6175 N N . LEU B 1 185 ? -11.648 -13.906 4.191 1 93.75 185 LEU B N 1
ATOM 6176 C CA . LEU B 1 185 ? -12.203 -12.602 3.857 1 93.75 185 LEU B CA 1
ATOM 6177 C C . LEU B 1 185 ? -13.711 -12.695 3.639 1 93.75 185 LEU B C 1
ATOM 6179 O O . LEU B 1 185 ? -14.422 -11.688 3.727 1 93.75 185 LEU B O 1
ATOM 6183 N N . PHE B 1 186 ? -14.195 -13.812 3.408 1 93.75 186 PHE B N 1
ATOM 6184 C CA . PHE B 1 186 ? -15.539 -14.039 2.875 1 93.75 186 PHE B CA 1
ATOM 6185 C C . PHE B 1 186 ? -16.594 -13.562 3.857 1 93.75 186 PHE B C 1
ATOM 6187 O O . PHE B 1 186 ? -17.5 -12.805 3.486 1 93.75 186 PHE B O 1
ATOM 6194 N N . PRO B 1 187 ? -16.547 -13.93 5.105 1 91.06 187 PRO B N 1
ATOM 6195 C CA . PRO B 1 187 ? -17.625 -13.539 6.012 1 91.06 187 PRO B CA 1
ATOM 6196 C C . PRO B 1 187 ? -17.812 -12.031 6.082 1 91.06 187 PRO B C 1
ATOM 6198 O O . PRO B 1 187 ? -18.953 -11.547 6.004 1 91.06 187 PRO B O 1
ATOM 6201 N N . ALA B 1 188 ? -16.781 -11.312 6.199 1 90.81 188 ALA B N 1
ATOM 6202 C CA . ALA B 1 188 ? -16.891 -9.852 6.254 1 90.81 188 ALA B CA 1
ATOM 6203 C C . ALA B 1 188 ? -17.297 -9.281 4.902 1 90.81 188 ALA B C 1
ATOM 6205 O O . ALA B 1 188 ? -18.172 -8.406 4.828 1 90.81 188 ALA B O 1
ATOM 6206 N N . SER B 1 189 ? -16.766 -9.828 3.84 1 92.69 189 SER B N 1
ATOM 6207 C CA . SER B 1 189 ? -17.016 -9.266 2.514 1 92.69 189 SER B CA 1
ATOM 6208 C C . SER B 1 189 ? -18.438 -9.508 2.061 1 92.69 189 SER B C 1
ATOM 6210 O O . SER B 1 189 ? -19.094 -8.617 1.508 1 92.69 189 SER B O 1
ATOM 6212 N N . ILE B 1 190 ? -18.938 -10.664 2.33 1 94.31 190 ILE B N 1
ATOM 6213 C CA . ILE B 1 190 ? -20.281 -10.977 1.884 1 94.31 190 ILE B CA 1
ATOM 6214 C C . ILE B 1 190 ? -21.297 -10.156 2.684 1 94.31 190 ILE B C 1
ATOM 6216 O O . ILE B 1 190 ? -22.328 -9.734 2.148 1 94.31 190 ILE B O 1
ATOM 6220 N N . THR B 1 191 ? -21.016 -9.898 3.918 1 92.81 191 THR B N 1
ATOM 6221 C CA . THR B 1 191 ? -21.891 -9.078 4.75 1 92.81 191 THR B CA 1
ATOM 6222 C C . THR B 1 191 ? -21.969 -7.648 4.223 1 92.81 191 THR B C 1
ATOM 6224 O O . THR B 1 191 ? -23.047 -7.094 4.055 1 92.81 191 THR B O 1
ATOM 6227 N N . VAL B 1 192 ? -20.859 -7.148 3.928 1 93.25 192 VAL B N 1
ATOM 6228 C CA . VAL B 1 192 ? -20.797 -5.789 3.396 1 93.25 192 VAL B CA 1
ATOM 6229 C C . VAL B 1 192 ? -21.531 -5.727 2.059 1 93.25 192 VAL B C 1
ATOM 6231 O O . VAL B 1 192 ? -22.328 -4.82 1.828 1 93.25 192 VAL B O 1
ATOM 6234 N N . LEU B 1 193 ? -21.297 -6.734 1.242 1 95.38 193 LEU B N 1
ATOM 6235 C CA . LEU B 1 193 ? -21.891 -6.75 -0.088 1 95.38 193 LEU B CA 1
ATOM 6236 C C . LEU B 1 193 ? -23.406 -6.902 -0.001 1 95.38 193 LEU B C 1
ATOM 6238 O O . LEU B 1 193 ? -24.156 -6.191 -0.684 1 95.38 193 LEU B O 1
ATOM 6242 N N . LEU B 1 194 ? -23.859 -7.742 0.871 1 94.56 194 LEU B N 1
ATOM 6243 C CA . LEU B 1 194 ? -25.281 -7.98 1.01 1 94.56 194 LEU B CA 1
ATOM 6244 C C . LEU B 1 194 ? -25.984 -6.75 1.571 1 94.56 194 LEU B C 1
ATOM 6246 O O . LEU B 1 194 ? -27 -6.309 1.028 1 94.56 194 LEU B O 1
ATOM 6250 N N . LEU B 1 195 ? -25.469 -6.176 2.561 1 93.25 195 LEU B N 1
ATOM 6251 C CA . LEU B 1 195 ? -26.109 -5.043 3.221 1 93.25 195 LEU B CA 1
ATOM 6252 C C . LEU B 1 195 ? -26.094 -3.811 2.32 1 93.25 195 LEU B C 1
ATOM 6254 O O . LEU B 1 195 ? -27.109 -3.109 2.205 1 93.25 195 LEU B O 1
ATOM 6258 N N . THR B 1 196 ? -25.047 -3.602 1.693 1 92.94 196 THR B N 1
ATOM 6259 C CA . THR B 1 196 ? -24.953 -2.43 0.83 1 92.94 196 THR B CA 1
ATOM 6260 C C . THR B 1 196 ? -25.875 -2.572 -0.375 1 92.94 196 THR B C 1
ATOM 6262 O O . THR B 1 196 ? -26.578 -1.625 -0.741 1 92.94 196 THR B O 1
ATOM 6265 N N . ASN B 1 197 ? -25.875 -3.748 -0.961 1 94.12 197 ASN B N 1
ATOM 6266 C CA . ASN B 1 197 ? -26.781 -3.949 -2.09 1 94.12 197 ASN B CA 1
ATOM 6267 C C . ASN B 1 197 ? -28.234 -3.852 -1.663 1 94.12 197 ASN B C 1
ATOM 6269 O O . ASN B 1 197 ? -29.078 -3.387 -2.43 1 94.12 197 ASN B O 1
ATOM 6273 N N . THR B 1 198 ? -28.547 -4.258 -0.497 1 92 198 THR B N 1
ATOM 6274 C CA . THR B 1 198 ? -29.906 -4.133 0.021 1 92 198 THR B CA 1
ATOM 6275 C C . THR B 1 198 ? -30.297 -2.666 0.142 1 92 198 THR B C 1
ATOM 6277 O O . THR B 1 198 ? -31.453 -2.305 -0.125 1 92 198 THR B O 1
ATOM 6280 N N . SER B 1 199 ? -29.359 -1.89 0.504 1 90.5 199 SER B N 1
ATOM 6281 C CA . SER B 1 199 ? -29.641 -0.467 0.661 1 90.5 199 SER B CA 1
ATOM 6282 C C . SER B 1 199 ? -29.953 0.187 -0.683 1 90.5 199 SER B C 1
ATOM 6284 O O . SER B 1 199 ? -30.625 1.218 -0.737 1 90.5 199 SER B O 1
ATOM 6286 N N . PHE B 1 200 ? -29.5 -0.447 -1.795 1 88.75 200 PHE B N 1
ATOM 6287 C CA . PHE B 1 200 ? -29.812 0.071 -3.123 1 88.75 200 PHE B CA 1
ATOM 6288 C C . PHE B 1 200 ? -31.234 -0.273 -3.516 1 88.75 200 PHE B C 1
ATOM 6290 O O . PHE B 1 200 ? -31.859 0.448 -4.297 1 88.75 200 PHE B O 1
ATOM 6297 N N . LEU B 1 201 ? -31.719 -1.36 -2.951 1 87.88 201 LEU B N 1
ATOM 6298 C CA . LEU B 1 201 ? -33 -1.9 -3.424 1 87.88 201 LEU B CA 1
ATOM 6299 C C . LEU B 1 201 ? -34.125 -1.528 -2.477 1 87.88 201 LEU B C 1
ATOM 6301 O O . LEU B 1 201 ? -35.281 -1.441 -2.893 1 87.88 201 LEU B O 1
ATOM 6305 N N . LEU B 1 202 ? -33.75 -1.34 -1.243 1 89.5 202 LEU B N 1
ATOM 6306 C CA . LEU B 1 202 ? -34.781 -1.018 -0.241 1 89.5 202 LEU B CA 1
ATOM 6307 C C . LEU B 1 202 ? -34.594 0.418 0.248 1 89.5 202 LEU B C 1
ATOM 6309 O O . LEU B 1 202 ? -33.594 0.756 0.882 1 89.5 202 LEU B O 1
ATOM 6313 N N . VAL B 1 203 ? -35.625 1.123 0.098 1 90.19 203 VAL B N 1
ATOM 6314 C CA . VAL B 1 203 ? -35.625 2.521 0.512 1 90.19 203 VAL B CA 1
ATOM 6315 C C . VAL B 1 203 ? -35.688 2.613 2.033 1 90.19 203 VAL B C 1
ATOM 6317 O O . VAL B 1 203 ? -36.531 1.94 2.656 1 90.19 203 VAL B O 1
ATOM 6320 N N . GLY B 1 204 ? -34.781 3.344 2.568 1 92.38 204 GLY B N 1
ATOM 6321 C CA . GLY B 1 204 ? -34.812 3.547 4.008 1 92.38 204 GLY B CA 1
ATOM 6322 C C . GLY B 1 204 ? -33.906 2.582 4.766 1 92.38 204 GLY B C 1
ATOM 6323 O O . GLY B 1 204 ? -33.75 2.703 5.98 1 92.38 204 GLY B O 1
ATOM 6324 N N . PHE B 1 205 ? -33.406 1.62 4.031 1 91.88 205 PHE B N 1
ATOM 6325 C CA . PHE B 1 205 ? -32.562 0.636 4.668 1 91.88 205 PHE B CA 1
ATOM 6326 C C . PHE B 1 205 ? -31.234 1.27 5.094 1 91.88 205 PHE B C 1
ATOM 6328 O O . PHE B 1 205 ? -30.562 1.936 4.293 1 91.88 205 PHE B O 1
ATOM 6335 N N . SER B 1 206 ? -30.828 1.037 6.352 1 92.12 206 SER B N 1
ATOM 6336 C CA . SER B 1 206 ? -29.594 1.623 6.875 1 92.12 206 SER B CA 1
ATOM 6337 C C . SER B 1 206 ? -28.469 0.6 6.906 1 92.12 206 SER B C 1
ATOM 6339 O O . SER B 1 206 ? -28.25 -0.057 7.93 1 92.12 206 SER B O 1
ATOM 6341 N N . ALA B 1 207 ? -27.75 0.501 5.898 1 89.56 207 ALA B N 1
ATOM 6342 C CA . ALA B 1 207 ? -26.609 -0.414 5.84 1 89.56 207 ALA B CA 1
ATOM 6343 C C . ALA B 1 207 ? -25.547 -0.036 6.867 1 89.56 207 ALA B C 1
ATOM 6345 O O . ALA B 1 207 ? -24.922 -0.909 7.48 1 89.56 207 ALA B O 1
ATOM 6346 N N . ASP B 1 208 ? -25.375 1.196 7.102 1 86.62 208 ASP B N 1
ATOM 6347 C CA . ASP B 1 208 ? -24.359 1.704 8.016 1 86.62 208 ASP B CA 1
ATOM 6348 C C . ASP B 1 208 ? -24.594 1.201 9.438 1 86.62 208 ASP B C 1
ATOM 6350 O O . ASP B 1 208 ? -23.641 0.944 10.18 1 86.62 208 ASP B O 1
ATOM 6354 N N . TYR B 1 209 ? -25.844 1.193 9.781 1 86.5 209 TYR B N 1
ATOM 6355 C CA . TYR B 1 209 ? -26.203 0.716 11.109 1 86.5 209 TYR B CA 1
ATOM 6356 C C . TYR B 1 209 ? -25.75 -0.724 11.312 1 86.5 209 TYR B C 1
ATOM 6358 O O . TYR B 1 209 ? -25.125 -1.049 12.336 1 86.5 209 TYR B O 1
ATOM 6366 N N . TYR B 1 210 ? -25.938 -1.49 10.328 1 83 210 TYR B N 1
ATOM 6367 C CA . TYR B 1 210 ? -25.656 -2.918 10.453 1 83 210 TYR B CA 1
ATOM 6368 C C . TYR B 1 210 ? -24.188 -3.209 10.211 1 83 210 TYR B C 1
ATOM 6370 O O . TYR B 1 210 ? -23.656 -4.23 10.672 1 83 210 TYR B O 1
ATOM 6378 N N . LEU B 1 211 ? -23.531 -2.389 9.523 1 81.38 211 LEU B N 1
ATOM 6379 C CA . LEU B 1 211 ? -22.109 -2.553 9.234 1 81.38 211 LEU B CA 1
ATOM 6380 C C . LEU B 1 211 ? -21.25 -2.008 10.367 1 81.38 211 LEU B C 1
ATOM 6382 O O . LEU B 1 211 ? -20.078 -2.383 10.508 1 81.38 211 LEU B O 1
ATOM 6386 N N . SER B 1 212 ? -21.625 -1.009 11.086 1 69.56 212 SER B N 1
ATOM 6387 C CA . SER B 1 212 ? -20.859 -0.355 12.141 1 69.56 212 SER B CA 1
ATOM 6388 C C . SER B 1 212 ? -20.359 -1.365 13.172 1 69.56 212 SER B C 1
ATOM 6390 O O . SER B 1 212 ? -19.438 -1.076 13.938 1 69.56 212 SER B O 1
ATOM 6392 N N . LYS B 1 213 ? -20.891 -2.523 13.07 1 64.25 213 LYS B N 1
ATOM 6393 C CA . LYS B 1 213 ? -20.406 -3.541 14 1 64.25 213 LYS B CA 1
ATOM 6394 C C . LYS B 1 213 ? -19.016 -4.039 13.602 1 64.25 213 LYS B C 1
ATOM 6396 O O . LYS B 1 213 ? -18.656 -4.004 12.422 1 64.25 213 LYS B O 1
ATOM 6401 N N . ASN B 1 214 ? -17.969 -3.854 14.391 1 65.88 214 ASN B N 1
ATOM 6402 C CA . ASN B 1 214 ? -16.547 -4.188 14.242 1 65.88 214 ASN B CA 1
ATOM 6403 C C . ASN B 1 214 ? -16.359 -5.383 13.305 1 65.88 214 ASN B C 1
ATOM 6405 O O . ASN B 1 214 ? -15.758 -6.387 13.695 1 65.88 214 ASN B O 1
ATOM 6409 N N . LEU B 1 215 ? -16.969 -5.234 12.047 1 72.56 215 LEU B N 1
ATOM 6410 C CA . LEU B 1 215 ? -16.875 -6.285 11.039 1 72.56 215 LEU B CA 1
ATOM 6411 C C . LEU B 1 215 ? -15.414 -6.609 10.734 1 72.56 215 LEU B C 1
ATOM 6413 O O . LEU B 1 215 ? -15.102 -7.734 10.336 1 72.56 215 LEU B O 1
ATOM 6417 N N . GLU B 1 216 ? -14.602 -5.66 10.969 1 71.88 216 GLU B N 1
ATOM 6418 C CA . GLU B 1 216 ? -13.188 -5.887 10.695 1 71.88 216 GLU B CA 1
ATOM 6419 C C . GLU B 1 216 ? -12.594 -6.914 11.656 1 71.88 216 GLU B C 1
ATOM 6421 O O . GLU B 1 216 ? -11.633 -7.605 11.32 1 71.88 216 GLU B O 1
ATOM 6426 N N . GLU B 1 217 ? -13.273 -7.047 12.695 1 77.31 217 GLU B N 1
ATOM 6427 C CA . GLU B 1 217 ? -12.742 -7.973 13.688 1 77.31 217 GLU B CA 1
ATOM 6428 C C . GLU B 1 217 ? -13.031 -9.422 13.305 1 77.31 217 GLU B C 1
ATOM 6430 O O . GLU B 1 217 ? -12.422 -10.344 13.844 1 77.31 217 GLU B O 1
ATOM 6435 N N . ILE B 1 218 ? -13.867 -9.508 12.336 1 83.12 218 ILE B N 1
ATOM 6436 C CA . ILE B 1 218 ? -14.195 -10.852 11.883 1 83.12 218 ILE B CA 1
ATOM 6437 C C . ILE B 1 218 ? -13.102 -11.359 10.945 1 83.12 218 ILE B C 1
ATOM 6439 O O . ILE B 1 218 ? -12.914 -12.57 10.805 1 83.12 218 ILE B O 1
ATOM 6443 N N . VAL B 1 219 ? -12.367 -10.469 10.328 1 88.31 219 VAL B N 1
ATOM 6444 C CA . VAL B 1 219 ? -11.266 -10.828 9.438 1 88.31 219 VAL B CA 1
ATOM 6445 C C . VAL B 1 219 ? -10.023 -11.148 10.25 1 88.31 219 VAL B C 1
ATOM 6447 O O . VAL B 1 219 ? -9.461 -10.273 10.922 1 88.31 219 VAL B O 1
ATOM 6450 N N . PRO B 1 220 ? -9.602 -12.336 10.125 1 92.5 220 PRO B N 1
ATOM 6451 C CA . PRO B 1 220 ? -8.492 -12.758 10.984 1 92.5 220 PRO B CA 1
ATOM 6452 C C . PRO B 1 220 ? -7.23 -11.922 10.773 1 92.5 220 PRO B C 1
ATOM 6454 O O . PRO B 1 220 ? -6.496 -11.656 11.727 1 92.5 220 PRO B O 1
ATOM 6457 N N . PHE B 1 221 ? -6.961 -11.484 9.539 1 91 221 PHE B N 1
ATOM 6458 C CA . PHE B 1 221 ? -5.805 -10.648 9.234 1 91 221 PHE B CA 1
ATOM 6459 C C . PHE B 1 221 ? -5.828 -9.367 10.062 1 91 221 PHE B C 1
ATOM 6461 O O . PHE B 1 221 ? -4.824 -9 10.672 1 91 221 PHE B O 1
ATOM 6468 N N . TYR B 1 222 ? -6.941 -8.781 10.148 1 88.06 222 TYR B N 1
ATOM 6469 C CA . TYR B 1 222 ? -7.109 -7.504 10.836 1 88.06 222 TYR B CA 1
ATOM 6470 C C . TYR B 1 222 ? -7.059 -7.695 12.344 1 88.06 222 TYR B C 1
ATOM 6472 O O . TYR B 1 222 ? -6.457 -6.887 13.062 1 88.06 222 TYR B O 1
ATOM 6480 N N . ARG B 1 223 ? -7.664 -8.758 12.742 1 90.88 223 ARG B N 1
ATOM 6481 C CA . ARG B 1 223 ? -7.688 -9.008 14.18 1 90.88 223 ARG B CA 1
ATOM 6482 C C . ARG B 1 223 ? -6.277 -9.219 14.719 1 90.88 223 ARG B C 1
ATOM 6484 O O . ARG B 1 223 ? -5.934 -8.727 15.789 1 90.88 223 ARG B O 1
ATOM 6491 N N . TYR B 1 224 ? -5.484 -9.945 13.914 1 93.25 224 TYR B N 1
ATOM 6492 C CA . TYR B 1 224 ? -4.113 -10.188 14.352 1 93.25 224 TYR B CA 1
ATOM 6493 C C . TYR B 1 224 ? -3.303 -8.898 14.328 1 93.25 224 TYR B C 1
ATOM 6495 O O . TYR B 1 224 ? -2.533 -8.625 15.258 1 93.25 224 TYR B O 1
ATOM 6503 N N . PHE B 1 225 ? -3.473 -8.117 13.375 1 89.31 225 PHE B N 1
ATOM 6504 C CA . PHE B 1 225 ? -2.74 -6.863 13.227 1 89.31 225 PHE B CA 1
ATOM 6505 C C . PHE B 1 225 ? -3.061 -5.906 14.367 1 89.31 225 PHE B C 1
ATOM 6507 O O . PHE B 1 225 ? -2.209 -5.121 14.781 1 89.31 225 PHE B O 1
ATOM 6514 N N . ASN B 1 226 ? -4.23 -6.105 14.938 1 87.62 226 ASN B N 1
ATOM 6515 C CA . ASN B 1 226 ? -4.676 -5.18 15.977 1 87.62 226 ASN B CA 1
ATOM 6516 C C . ASN B 1 226 ? -4.465 -5.758 17.375 1 87.62 226 ASN B C 1
ATOM 6518 O O . ASN B 1 226 ? -5.004 -5.238 18.344 1 87.62 226 ASN B O 1
ATOM 6522 N N . LEU B 1 227 ? -3.762 -6.793 17.469 1 89.94 227 LEU B N 1
ATOM 6523 C CA . LEU B 1 227 ? -3.512 -7.406 18.781 1 89.94 227 LEU B CA 1
ATOM 6524 C C . LEU B 1 227 ? -2.635 -6.508 19.641 1 89.94 227 LEU B C 1
ATOM 6526 O O . LEU B 1 227 ? -2.625 -6.637 20.875 1 89.94 227 LEU B O 1
ATOM 6530 N N . SER B 1 228 ? -1.854 -5.594 19.016 1 84.12 228 SER B N 1
ATOM 6531 C CA . SER B 1 228 ? -1.018 -4.66 19.766 1 84.12 228 SER B CA 1
ATOM 6532 C C . SER B 1 228 ? -1.865 -3.688 20.578 1 84.12 228 SER B C 1
ATOM 6534 O O . SER B 1 228 ? -1.431 -3.199 21.625 1 84.12 228 SER B O 1
ATOM 6536 N N . VAL B 1 229 ? -3.059 -3.445 20.094 1 81.12 229 VAL B N 1
ATOM 6537 C CA . VAL B 1 229 ? -3.951 -2.488 20.75 1 81.12 229 VAL B CA 1
ATOM 6538 C C . VAL B 1 229 ? -4.852 -3.211 21.75 1 81.12 229 VAL B C 1
ATOM 6540 O O . VAL B 1 229 ? -4.988 -2.781 22.891 1 81.12 229 VAL B O 1
ATOM 6543 N N . GLU B 1 230 ? -5.414 -4.344 21.25 1 85.38 230 GLU B N 1
ATOM 6544 C CA . GLU B 1 230 ? -6.324 -5.121 22.078 1 85.38 230 GLU B CA 1
ATOM 6545 C C . GLU B 1 230 ? -6.035 -6.617 21.969 1 85.38 230 GLU B C 1
ATOM 6547 O O . GLU B 1 230 ? -6.188 -7.207 20.906 1 85.38 230 GLU B O 1
ATOM 6552 N N . SER B 1 231 ? -5.684 -7.219 23.109 1 87.69 231 SER B N 1
ATOM 6553 C CA . SER B 1 231 ? -5.391 -8.648 23.125 1 87.69 231 SER B CA 1
ATOM 6554 C C . SER B 1 231 ? -6.656 -9.477 22.938 1 87.69 231 SER B C 1
ATOM 6556 O O . SER B 1 231 ? -7.77 -8.953 23.016 1 87.69 231 SER B O 1
ATOM 6558 N N . LEU B 1 232 ? -6.449 -10.711 22.625 1 90.25 232 LEU B N 1
ATOM 6559 C CA . LEU B 1 232 ? -7.59 -11.617 22.484 1 90.25 232 LEU B CA 1
ATOM 6560 C C . LEU B 1 232 ? -8.289 -11.812 23.828 1 90.25 232 LEU B C 1
ATOM 6562 O O . LEU B 1 232 ? -7.641 -12.086 24.844 1 90.25 232 LEU B O 1
ATOM 6566 N N . THR B 1 233 ? -9.57 -11.633 23.812 1 89.94 233 THR B N 1
ATOM 6567 C CA . THR B 1 233 ? -10.344 -11.969 25 1 89.94 233 THR B CA 1
ATOM 6568 C C . THR B 1 233 ? -10.422 -13.477 25.188 1 89.94 233 THR B C 1
ATOM 6570 O O . THR B 1 233 ? -10.117 -14.242 24.266 1 89.94 233 THR B O 1
ATOM 6573 N N . ALA B 1 234 ? -10.734 -13.93 26.375 1 91.5 234 ALA B N 1
ATOM 6574 C CA . ALA B 1 234 ? -10.891 -15.352 26.656 1 91.5 234 ALA B CA 1
ATOM 6575 C C . ALA B 1 234 ? -11.961 -15.969 25.75 1 91.5 234 ALA B C 1
ATOM 6577 O O . ALA B 1 234 ? -11.797 -17.094 25.266 1 91.5 234 ALA B O 1
ATOM 6578 N N . GLY B 1 235 ? -13 -15.195 25.484 1 91.38 235 GLY B N 1
ATOM 6579 C CA . GLY B 1 235 ? -14.055 -15.664 24.609 1 91.38 235 GLY B CA 1
ATOM 6580 C C . GLY B 1 235 ? -13.602 -15.844 23.172 1 91.38 235 GLY B C 1
ATOM 6581 O O . GLY B 1 235 ? -13.922 -16.844 22.531 1 91.38 235 GLY B O 1
ATOM 6582 N N . GLU B 1 236 ? -12.852 -14.969 22.703 1 90.75 236 GLU B N 1
ATOM 6583 C CA . GLU B 1 236 ? -12.336 -15.062 21.344 1 90.75 236 GLU B CA 1
ATOM 6584 C C . GLU B 1 236 ? -11.359 -16.234 21.203 1 90.75 236 GLU B C 1
ATOM 6586 O O . GLU B 1 236 ? -11.367 -16.938 20.188 1 90.75 236 GLU B O 1
ATOM 6591 N N . SER B 1 237 ? -10.5 -16.391 22.219 1 93.5 237 SER B N 1
ATOM 6592 C CA . SER B 1 237 ? -9.562 -17.5 22.203 1 93.5 237 SER B CA 1
ATOM 6593 C C . SER B 1 237 ? -10.289 -18.844 22.125 1 93.5 237 SER B C 1
ATOM 6595 O O . SER B 1 237 ? -9.883 -19.734 21.391 1 93.5 237 SER B O 1
ATOM 6597 N N . LEU B 1 238 ? -11.32 -18.891 22.859 1 94.94 238 LEU B N 1
ATOM 6598 C CA . LEU B 1 238 ? -12.102 -20.125 22.859 1 94.94 238 LEU B CA 1
ATOM 6599 C C . LEU B 1 238 ? -12.758 -20.344 21.5 1 94.94 238 LEU B C 1
ATOM 6601 O O . LEU B 1 238 ? -12.852 -21.484 21.031 1 94.94 238 LEU B O 1
ATOM 6605 N N . VAL B 1 239 ? -13.211 -19.312 20.922 1 94.31 239 VAL B N 1
ATOM 6606 C CA . VAL B 1 239 ? -13.836 -19.422 19.609 1 94.31 239 VAL B CA 1
ATOM 6607 C C . VAL B 1 239 ? -12.82 -19.906 18.594 1 94.31 239 VAL B C 1
ATOM 6609 O O . VAL B 1 239 ? -13.109 -20.797 17.781 1 94.31 239 VAL B O 1
ATOM 6612 N N . TYR B 1 240 ? -11.609 -19.391 18.609 1 95.38 240 TYR B N 1
ATOM 6613 C CA . TYR B 1 240 ? -10.57 -19.828 17.688 1 95.38 240 TYR B CA 1
ATOM 6614 C C . TYR B 1 240 ? -10.203 -21.281 17.922 1 95.38 240 TYR B C 1
ATOM 6616 O O . TYR B 1 240 ? -10.031 -22.047 16.969 1 95.38 240 TYR B O 1
ATOM 6624 N N . LEU B 1 241 ? -10.086 -21.625 19.203 1 97.06 241 LEU B N 1
ATOM 6625 C CA . LEU B 1 241 ? -9.781 -23.016 19.531 1 97.06 241 LEU B CA 1
ATOM 6626 C C . LEU B 1 241 ? -10.891 -23.938 19.031 1 97.06 241 LEU B C 1
ATOM 6628 O O . LEU B 1 241 ? -10.609 -25 18.469 1 97.06 241 LEU B O 1
ATOM 6632 N N . PHE B 1 242 ? -12.078 -23.453 19.203 1 97.06 242 PHE B N 1
ATOM 6633 C CA . PHE B 1 242 ? -13.227 -24.219 18.719 1 97.06 242 PHE B CA 1
ATOM 6634 C C . PHE B 1 242 ? -13.18 -24.359 17.203 1 97.06 242 PHE B C 1
ATOM 6636 O O . PHE B 1 242 ? -13.398 -25.453 16.672 1 97.06 242 PHE B O 1
ATOM 6643 N N . LEU B 1 243 ? -12.891 -23.328 16.531 1 96.75 243 LEU B N 1
ATOM 6644 C CA . LEU B 1 243 ? -12.836 -23.344 15.078 1 96.75 243 LEU B CA 1
ATOM 6645 C C . LEU B 1 243 ? -11.711 -24.25 14.586 1 96.75 243 LEU B C 1
ATOM 6647 O O . LEU B 1 243 ? -11.859 -24.922 13.57 1 96.75 243 LEU B O 1
ATOM 6651 N N . ILE B 1 244 ? -10.578 -24.266 15.273 1 97.81 244 ILE B N 1
ATOM 6652 C CA . ILE B 1 244 ? -9.461 -25.156 14.93 1 97.81 244 ILE B CA 1
ATOM 6653 C C . ILE B 1 244 ? -9.922 -26.609 14.977 1 97.81 244 ILE B C 1
ATOM 6655 O O . ILE B 1 244 ? -9.719 -27.359 14.023 1 97.81 244 ILE B O 1
ATOM 6659 N N . ILE B 1 245 ? -10.578 -26.891 16.062 1 97.5 245 ILE B N 1
ATOM 6660 C CA . ILE B 1 245 ? -11.047 -28.266 16.266 1 97.5 245 ILE B CA 1
ATOM 6661 C C . ILE B 1 245 ? -12.102 -28.594 15.211 1 97.5 245 ILE B C 1
ATOM 6663 O O . ILE B 1 245 ? -12.062 -29.672 14.594 1 97.5 245 ILE B O 1
ATOM 6667 N N . LEU B 1 246 ? -12.961 -27.688 14.961 1 97.69 246 LEU B N 1
ATOM 6668 C CA . LEU B 1 246 ? -14.023 -27.875 13.977 1 97.69 246 LEU B CA 1
ATOM 6669 C C . LEU B 1 246 ? -13.445 -28.094 12.586 1 97.69 246 LEU B C 1
ATOM 6671 O O . LEU B 1 246 ? -13.852 -29.016 11.875 1 97.69 246 LEU B O 1
ATOM 6675 N N . PHE B 1 247 ? -12.508 -27.297 12.156 1 98 247 PHE B N 1
ATOM 6676 C CA . PHE B 1 247 ? -11.883 -27.406 10.844 1 98 247 PHE B CA 1
ATOM 6677 C C . PHE B 1 247 ? -11.164 -28.75 10.703 1 98 247 PHE B C 1
ATOM 6679 O O . PHE B 1 247 ? -11.258 -29.406 9.664 1 98 247 PHE B O 1
ATOM 6686 N N . LEU B 1 248 ? -10.492 -29.172 11.797 1 97.5 248 LEU B N 1
ATOM 6687 C CA . LEU B 1 248 ? -9.742 -30.422 11.727 1 97.5 248 LEU B CA 1
ATOM 6688 C C . LEU B 1 248 ? -10.688 -31.625 11.68 1 97.5 248 LEU B C 1
ATOM 6690 O O . LEU B 1 248 ? -10.43 -32.594 10.961 1 97.5 248 LEU B O 1
ATOM 6694 N N . ILE B 1 249 ? -11.789 -31.5 12.391 1 96.88 249 ILE B N 1
ATOM 6695 C CA . ILE B 1 249 ? -12.773 -32.594 12.391 1 96.88 249 ILE B CA 1
ATOM 6696 C C . ILE B 1 249 ? -13.406 -32.719 11.008 1 96.88 249 ILE B C 1
ATOM 6698 O O . ILE B 1 249 ? -13.5 -33.812 10.453 1 96.88 249 ILE B O 1
ATOM 6702 N N . PHE B 1 250 ? -13.758 -31.594 10.438 1 96.94 250 PHE B N 1
ATOM 6703 C CA . PHE B 1 250 ? -14.344 -31.609 9.109 1 96.94 250 PHE B CA 1
ATOM 6704 C C . PHE B 1 250 ? -13.32 -32.031 8.062 1 96.94 250 PHE B C 1
ATOM 6706 O O . PHE B 1 250 ? -13.656 -32.719 7.098 1 96.94 250 PHE B O 1
ATOM 6713 N N . ALA B 1 251 ? -12.133 -31.656 8.289 1 97.25 251 ALA B N 1
ATOM 6714 C CA . ALA B 1 251 ? -11.07 -32.031 7.352 1 97.25 251 ALA B CA 1
ATOM 6715 C C . ALA B 1 251 ? -10.852 -33.531 7.336 1 97.25 251 ALA B C 1
ATOM 6717 O O . ALA B 1 251 ? -10.766 -34.156 6.266 1 97.25 251 ALA B O 1
ATOM 6718 N N . ILE B 1 252 ? -10.797 -34.125 8.508 1 96 252 ILE B N 1
ATOM 6719 C CA . ILE B 1 252 ? -10.578 -35.562 8.562 1 96 252 ILE B CA 1
ATOM 6720 C C . ILE B 1 252 ? -11.797 -36.281 7.992 1 96 252 ILE B C 1
ATOM 6722 O O . ILE B 1 252 ? -11.656 -37.312 7.297 1 96 252 ILE B O 1
ATOM 6726 N N . TRP B 1 253 ? -12.969 -35.781 8.258 1 96.19 253 TRP B N 1
ATOM 6727 C CA . TRP B 1 253 ? -14.195 -36.344 7.723 1 96.19 253 TRP B CA 1
ATOM 6728 C C . TRP B 1 253 ? -14.211 -36.281 6.203 1 96.19 253 TRP B C 1
ATOM 6730 O O . TRP B 1 253 ? -14.5 -37.281 5.527 1 96.19 253 TRP B O 1
ATOM 6740 N N . LEU B 1 254 ? -13.836 -35.25 5.625 1 95.56 254 LEU B N 1
ATOM 6741 C CA . LEU B 1 254 ? -13.805 -35.062 4.18 1 95.56 254 LEU B CA 1
ATOM 6742 C C . LEU B 1 254 ? -12.68 -35.875 3.555 1 95.56 254 LEU B C 1
ATOM 6744 O O . LEU B 1 254 ? -12.836 -36.438 2.461 1 95.56 254 LEU B O 1
ATOM 6748 N N . TYR B 1 255 ? -11.609 -35.969 4.258 1 94.62 255 TYR B N 1
ATOM 6749 C CA . TYR B 1 255 ? -10.469 -36.75 3.779 1 94.62 255 TYR B CA 1
ATOM 6750 C C . TYR B 1 255 ? -10.836 -38.219 3.592 1 94.62 255 TYR B C 1
ATOM 6752 O O . TYR B 1 255 ? -10.453 -38.844 2.598 1 94.62 255 TYR B O 1
ATOM 6760 N N . GLN B 1 256 ? -11.625 -38.656 4.5 1 92.88 256 GLN B N 1
ATOM 6761 C CA . GLN B 1 256 ? -12.016 -40.062 4.453 1 92.88 256 GLN B CA 1
ATOM 6762 C C . GLN B 1 256 ? -13.016 -40.312 3.326 1 92.88 256 GLN B C 1
ATOM 6764 O O . GLN B 1 256 ? -13.055 -41.406 2.754 1 92.88 256 GLN B O 1
ATOM 6769 N N . LYS B 1 257 ? -13.75 -39.344 2.957 1 92.31 257 LYS B N 1
ATOM 6770 C CA . LYS B 1 257 ? -14.789 -39.5 1.939 1 92.31 257 LYS B CA 1
ATOM 6771 C C . LYS B 1 257 ? -14.281 -39.031 0.571 1 92.31 257 LYS B C 1
ATOM 6773 O O . LYS B 1 257 ? -14.961 -39.219 -0.44 1 92.31 257 LYS B O 1
ATOM 6778 N N . ARG B 1 258 ? -13.148 -38.531 0.49 1 92 258 ARG B N 1
ATOM 6779 C CA . ARG B 1 258 ? -12.586 -37.938 -0.722 1 92 258 ARG B CA 1
ATOM 6780 C C . ARG B 1 258 ? -12.188 -39.031 -1.722 1 92 258 ARG B C 1
ATOM 6782 O O . ARG B 1 258 ? -11.438 -39.938 -1.386 1 92 258 ARG B O 1
ATOM 6789 N N . PRO B 1 259 ? -12.727 -38.906 -2.893 1 87.44 259 PRO B N 1
ATOM 6790 C CA . PRO B 1 259 ? -12.32 -39.875 -3.902 1 87.44 259 PRO B CA 1
ATOM 6791 C C . PRO B 1 259 ? -10.898 -39.656 -4.406 1 87.44 259 PRO B C 1
ATOM 6793 O O . PRO B 1 259 ? -10.43 -38.531 -4.457 1 87.44 259 PRO B O 1
ATOM 6796 N N . SER B 1 260 ? -10.195 -40.625 -4.824 1 81.88 260 SER B N 1
ATOM 6797 C CA . SER B 1 260 ? -8.82 -40.531 -5.312 1 81.88 260 SER B CA 1
ATOM 6798 C C . SER B 1 260 ? -8.758 -39.812 -6.656 1 81.88 260 SER B C 1
ATOM 6800 O O . SER B 1 260 ? -7.75 -39.188 -6.984 1 81.88 260 SER B O 1
ATOM 6802 N N . GLU B 1 261 ? -9.867 -39.812 -7.395 1 84.31 261 GLU B N 1
ATOM 6803 C CA . GLU B 1 261 ? -9.938 -39.188 -8.719 1 84.31 261 GLU B CA 1
ATOM 6804 C C . GLU B 1 261 ? -10.031 -37.656 -8.617 1 84.31 261 GLU B C 1
ATOM 6806 O O . GLU B 1 261 ? -9.938 -36.969 -9.625 1 84.31 261 GLU B O 1
ATOM 6811 N N . ALA B 1 262 ? -10.094 -37.281 -7.418 1 89.19 262 ALA B N 1
ATOM 6812 C CA . ALA B 1 262 ? -10.281 -35.844 -7.188 1 89.19 262 ALA B CA 1
ATOM 6813 C C . ALA B 1 262 ? -8.977 -35.062 -7.414 1 89.19 262 ALA B C 1
ATOM 6815 O O . ALA B 1 262 ? -8.984 -33.844 -7.547 1 89.19 262 ALA B O 1
ATOM 6816 N N . ALA B 1 263 ? -7.898 -35.812 -7.523 1 88.5 263 ALA B N 1
ATOM 6817 C CA . ALA B 1 263 ? -6.609 -35.188 -7.734 1 88.5 263 ALA B CA 1
ATOM 6818 C C . ALA B 1 263 ? -6.609 -34.344 -9.023 1 88.5 263 ALA B C 1
ATOM 6820 O O . ALA B 1 263 ? -7.133 -34.812 -10.047 1 88.5 263 ALA B O 1
ATOM 6821 N N . THR B 1 264 ? -6.207 -33.125 -8.969 1 86.44 264 THR B N 1
ATOM 6822 C CA . THR B 1 264 ? -6.031 -32.188 -10.086 1 86.44 264 THR B CA 1
ATOM 6823 C C . THR B 1 264 ? -7.359 -31.531 -10.461 1 86.44 264 THR B C 1
ATOM 6825 O O . THR B 1 264 ? -7.414 -30.703 -11.359 1 86.44 264 THR B O 1
ATOM 6828 N N . GLN B 1 265 ? -8.445 -32 -9.766 1 90.19 265 GLN B N 1
ATOM 6829 C CA . GLN B 1 265 ? -9.727 -31.344 -10 1 90.19 265 GLN B CA 1
ATOM 6830 C C . GLN B 1 265 ? -9.867 -30.078 -9.148 1 90.19 265 GLN B C 1
ATOM 6832 O O . GLN B 1 265 ? -9.383 -30.031 -8.016 1 90.19 265 GLN B O 1
ATOM 6837 N N . ALA B 1 266 ? -10.508 -29.141 -9.742 1 90.38 266 ALA B N 1
ATOM 6838 C CA . ALA B 1 266 ? -10.688 -27.891 -9.016 1 90.38 266 ALA B CA 1
ATOM 6839 C C . ALA B 1 266 ? -11.469 -28.109 -7.723 1 90.38 266 ALA B C 1
ATOM 6841 O O . ALA B 1 266 ? -11.109 -27.578 -6.676 1 90.38 266 ALA B O 1
ATOM 6842 N N . LEU B 1 267 ? -12.508 -28.938 -7.828 1 93.31 267 LEU B N 1
ATOM 6843 C CA . LEU B 1 267 ? -13.312 -29.328 -6.668 1 93.31 267 LEU B CA 1
ATOM 6844 C C . LEU B 1 267 ? -13.312 -30.844 -6.488 1 93.31 267 LEU B C 1
ATOM 6846 O O . LEU B 1 267 ? -13.648 -31.578 -7.414 1 93.31 267 LEU B O 1
ATOM 6850 N N . ALA B 1 268 ? -12.969 -31.219 -5.285 1 92.69 268 ALA B N 1
ATOM 6851 C CA . ALA B 1 268 ? -12.82 -32.625 -5.004 1 92.69 268 ALA B CA 1
ATOM 6852 C C . ALA B 1 268 ? -14.172 -33.344 -4.945 1 92.69 268 ALA B C 1
ATOM 6854 O O . ALA B 1 268 ? -14.281 -34.531 -5.238 1 92.69 268 ALA B O 1
ATOM 6855 N N . PHE B 1 269 ? -15.195 -32.562 -4.602 1 93.31 269 PHE B N 1
ATOM 6856 C CA . PHE B 1 269 ? -16.531 -33.094 -4.461 1 93.31 269 PHE B CA 1
ATOM 6857 C C . PHE B 1 269 ? -17.484 -32.5 -5.496 1 93.31 269 PHE B C 1
ATOM 6859 O O . PHE B 1 269 ? -17.781 -31.312 -5.453 1 93.31 269 PHE B O 1
ATOM 6866 N N . PRO B 1 270 ? -18 -33.25 -6.316 1 92.12 270 PRO B N 1
ATOM 6867 C CA . PRO B 1 270 ? -18.891 -32.75 -7.371 1 92.12 270 PRO B CA 1
ATOM 6868 C C . PRO B 1 270 ? -20.141 -32.062 -6.82 1 92.12 270 PRO B C 1
ATOM 6870 O O . PRO B 1 270 ? -20.688 -31.188 -7.469 1 92.12 270 PRO B O 1
ATOM 6873 N N . VAL B 1 271 ? -20.547 -32.469 -5.688 1 92.12 271 VAL B N 1
ATOM 6874 C CA . VAL B 1 271 ? -21.75 -31.891 -5.07 1 92.12 271 VAL B CA 1
ATOM 6875 C C . VAL B 1 271 ? -21.547 -30.406 -4.801 1 92.12 271 VAL B C 1
ATOM 6877 O O . VAL B 1 271 ? -22.5 -29.641 -4.734 1 92.12 271 VAL B O 1
ATOM 6880 N N . LEU B 1 272 ? -20.281 -30 -4.762 1 93.31 272 LEU B N 1
ATOM 6881 C CA . LEU B 1 272 ? -19.969 -28.609 -4.43 1 93.31 272 LEU B CA 1
ATOM 6882 C C . LEU B 1 272 ? -19.906 -27.766 -5.691 1 93.31 272 LEU B C 1
ATOM 6884 O O . LEU B 1 272 ? -19.828 -26.531 -5.609 1 93.31 272 LEU B O 1
ATOM 6888 N N . ARG B 1 273 ? -19.969 -28.312 -6.832 1 94.31 273 ARG B N 1
ATOM 6889 C CA . ARG B 1 273 ? -19.797 -27.609 -8.102 1 94.31 273 ARG B CA 1
ATOM 6890 C C . ARG B 1 273 ? -20.875 -26.562 -8.297 1 94.31 273 ARG B C 1
ATOM 6892 O O . ARG B 1 273 ? -20.578 -25.406 -8.57 1 94.31 273 ARG B O 1
ATOM 6899 N N . PRO B 1 274 ? -22.188 -26.938 -8.07 1 94.56 274 PRO B N 1
ATOM 6900 C CA . PRO B 1 274 ? -23.219 -25.906 -8.242 1 94.56 274 PRO B CA 1
ATOM 6901 C C . PRO B 1 274 ? -23.094 -24.781 -7.215 1 94.56 274 PRO B C 1
ATOM 6903 O O . PRO B 1 274 ? -23.344 -23.625 -7.539 1 94.56 274 PRO B O 1
ATOM 6906 N N . LEU B 1 275 ? -22.75 -25.156 -6.102 1 94.25 275 LEU B N 1
ATOM 6907 C CA . LEU B 1 275 ? -22.562 -24.156 -5.059 1 94.25 275 LEU B CA 1
ATOM 6908 C C . LEU B 1 275 ? -21.469 -23.172 -5.43 1 94.25 275 LEU B C 1
ATOM 6910 O O . LEU B 1 275 ? -21.609 -21.969 -5.227 1 94.25 275 LEU B O 1
ATOM 6914 N N . PHE B 1 276 ? -20.422 -23.734 -5.918 1 95.25 276 PHE B N 1
ATOM 6915 C CA . PHE B 1 276 ? -19.281 -22.891 -6.316 1 95.25 276 PHE B CA 1
ATOM 6916 C C . PHE B 1 276 ? -19.656 -22.016 -7.5 1 95.25 276 PHE B C 1
ATOM 6918 O O . PHE B 1 276 ? -19.438 -20.797 -7.469 1 95.25 276 PHE B O 1
ATOM 6925 N N . LYS B 1 277 ? -20.25 -22.562 -8.438 1 95.75 277 LYS B N 1
ATOM 6926 C CA . LYS B 1 277 ? -20.609 -21.859 -9.672 1 95.75 277 LYS B CA 1
ATOM 6927 C C . LYS B 1 277 ? -21.578 -20.719 -9.391 1 95.75 277 LYS B C 1
ATOM 6929 O O . LYS B 1 277 ? -21.328 -19.578 -9.766 1 95.75 277 LYS B O 1
ATOM 6934 N N . TYR B 1 278 ? -22.594 -21.016 -8.758 1 96.69 278 TYR B N 1
ATOM 6935 C CA . TYR B 1 278 ? -23.625 -20.016 -8.508 1 96.69 278 TYR B CA 1
ATOM 6936 C C . TYR B 1 278 ? -23.234 -19.094 -7.359 1 96.69 278 TYR B C 1
ATOM 6938 O O . TYR B 1 278 ? -23.641 -17.938 -7.309 1 96.69 278 TYR B O 1
ATOM 6946 N N . GLY B 1 279 ? -22.406 -19.625 -6.438 1 96.06 279 GLY B N 1
ATOM 6947 C CA . GLY B 1 279 ? -21.875 -18.781 -5.379 1 96.06 279 GLY B CA 1
ATOM 6948 C C . GLY B 1 279 ? -20.969 -17.672 -5.895 1 96.06 279 GLY B C 1
ATOM 6949 O O . GLY B 1 279 ? -21.109 -16.516 -5.504 1 96.06 279 GLY B O 1
ATOM 6950 N N . VAL B 1 280 ? -20.094 -18.078 -6.734 1 96.19 280 VAL B N 1
ATOM 6951 C CA . VAL B 1 280 ? -19.172 -17.125 -7.312 1 96.19 280 VAL B CA 1
ATOM 6952 C C . VAL B 1 280 ? -19.938 -16.094 -8.141 1 96.19 280 VAL B C 1
ATOM 6954 O O . VAL B 1 280 ? -19.672 -14.891 -8.055 1 96.19 280 VAL B O 1
ATOM 6957 N N . ALA B 1 281 ? -20.891 -16.562 -8.93 1 97.81 281 ALA B N 1
ATOM 6958 C CA . ALA B 1 281 ? -21.719 -15.664 -9.734 1 97.81 281 ALA B CA 1
ATOM 6959 C C . ALA B 1 281 ? -22.453 -14.656 -8.852 1 97.81 281 ALA B C 1
ATOM 6961 O O . ALA B 1 281 ? -22.5 -13.469 -9.172 1 97.81 281 ALA B O 1
ATOM 6962 N N . PHE B 1 282 ? -23.016 -15.125 -7.832 1 97.81 282 PHE B N 1
ATOM 6963 C CA . PHE B 1 282 ? -23.781 -14.289 -6.91 1 97.81 282 PHE B CA 1
ATOM 6964 C C . PHE B 1 282 ? -22.875 -13.242 -6.258 1 97.81 282 PHE B C 1
ATOM 6966 O O . PHE B 1 282 ? -23.203 -12.055 -6.234 1 97.81 282 PHE B O 1
ATOM 6973 N N . CYS B 1 283 ? -21.719 -13.664 -5.727 1 97.5 283 CYS B N 1
ATOM 6974 C CA . CYS B 1 283 ? -20.797 -12.758 -5.062 1 97.5 283 CYS B CA 1
ATOM 6975 C C . CYS B 1 283 ? -20.297 -11.688 -6.027 1 97.5 283 CYS B C 1
ATOM 6977 O O . CYS B 1 283 ? -20.219 -10.516 -5.676 1 97.5 283 CYS B O 1
ATOM 6979 N N . THR B 1 284 ? -19.938 -12.078 -7.195 1 97.12 284 THR B N 1
ATOM 6980 C CA . THR B 1 284 ? -19.453 -11.117 -8.18 1 97.12 284 THR B CA 1
ATOM 6981 C C . THR B 1 284 ? -20.578 -10.164 -8.594 1 97.12 284 THR B C 1
ATOM 6983 O O . THR B 1 284 ? -20.312 -8.984 -8.883 1 97.12 284 THR B O 1
ATOM 6986 N N . MET B 1 285 ? -21.797 -10.703 -8.711 1 98.06 285 MET B N 1
ATOM 6987 C CA . MET B 1 285 ? -22.953 -9.852 -9 1 98.06 285 MET B CA 1
ATOM 6988 C C . MET B 1 285 ? -23.062 -8.719 -7.973 1 98.06 285 MET B C 1
ATOM 6990 O O . MET B 1 285 ? -23.172 -7.551 -8.344 1 98.06 285 MET B O 1
ATOM 6994 N N . LEU B 1 286 ? -22.984 -9.164 -6.75 1 97.75 286 LEU B N 1
ATOM 6995 C CA . LEU B 1 286 ? -23.078 -8.188 -5.668 1 97.75 286 LEU B CA 1
ATOM 6996 C C . LEU B 1 286 ? -21.922 -7.195 -5.719 1 97.75 286 LEU B C 1
ATOM 6998 O O . LEU B 1 286 ? -22.109 -6.008 -5.438 1 97.75 286 LEU B O 1
ATOM 7002 N N . LEU B 1 287 ? -20.766 -7.684 -6.043 1 97.38 287 LEU B N 1
ATOM 7003 C CA . LEU B 1 287 ? -19.594 -6.82 -6.164 1 97.38 287 LEU B CA 1
ATOM 7004 C C . LEU B 1 287 ? -19.797 -5.789 -7.266 1 97.38 287 LEU B C 1
ATOM 7006 O O . LEU B 1 287 ? -19.453 -4.617 -7.094 1 97.38 287 LEU B O 1
ATOM 7010 N N . GLY B 1 288 ? -20.312 -6.195 -8.359 1 97.06 288 GLY B N 1
ATOM 7011 C CA . GLY B 1 288 ? -20.609 -5.266 -9.438 1 97.06 288 GLY B CA 1
ATOM 7012 C C . GLY B 1 288 ? -21.609 -4.195 -9.039 1 97.06 288 GLY B C 1
ATOM 7013 O O . GLY B 1 288 ? -21.406 -3.016 -9.336 1 97.06 288 GLY B O 1
ATOM 7014 N N . GLY B 1 289 ? -22.672 -4.648 -8.43 1 96.31 289 GLY B N 1
ATOM 7015 C CA . GLY B 1 289 ? -23.656 -3.693 -7.926 1 96.31 289 GLY B CA 1
ATOM 7016 C C . GLY B 1 289 ? -23.062 -2.707 -6.934 1 96.31 289 GLY B C 1
ATOM 7017 O O . GLY B 1 289 ? -23.359 -1.511 -6.992 1 96.31 289 GLY B O 1
ATOM 7018 N N . PHE B 1 290 ? -22.297 -3.27 -6.109 1 95.12 290 PHE B N 1
ATOM 7019 C CA . PHE B 1 290 ? -21.641 -2.439 -5.109 1 95.12 290 PHE B CA 1
ATOM 7020 C C . PHE B 1 290 ? -20.766 -1.376 -5.773 1 95.12 290 PHE B C 1
ATOM 7022 O O . PHE B 1 290 ? -20.859 -0.193 -5.445 1 95.12 290 PHE B O 1
ATOM 7029 N N . TYR B 1 291 ? -19.969 -1.713 -6.734 1 93.81 291 TYR B N 1
ATOM 7030 C CA . TYR B 1 291 ? -19.047 -0.795 -7.41 1 93.81 291 TYR B CA 1
ATOM 7031 C C . TYR B 1 291 ? -19.828 0.309 -8.125 1 93.81 291 TYR B C 1
ATOM 7033 O O . TYR B 1 291 ? -19.547 1.494 -7.926 1 93.81 291 TYR B O 1
ATOM 7041 N N . PHE B 1 292 ? -20.766 -0.031 -8.836 1 93.56 292 PHE B N 1
ATOM 7042 C CA . PHE B 1 292 ? -21.484 0.942 -9.656 1 93.56 292 PHE B CA 1
ATOM 7043 C C . PHE B 1 292 ? -22.516 1.699 -8.82 1 93.56 292 PHE B C 1
ATOM 7045 O O . PHE B 1 292 ? -22.891 2.82 -9.164 1 93.56 292 PHE B O 1
ATOM 7052 N N . GLY B 1 293 ? -22.969 1.09 -7.785 1 90.44 293 GLY B N 1
ATOM 7053 C CA . GLY B 1 293 ? -23.844 1.792 -6.867 1 90.44 293 GLY B CA 1
ATOM 7054 C C . GLY B 1 293 ? -23.172 2.924 -6.125 1 90.44 293 GLY B C 1
ATOM 7055 O O . GLY B 1 293 ? -23.703 4.027 -6.031 1 90.44 293 GLY B O 1
ATOM 7056 N N . VAL B 1 294 ? -22 2.641 -5.695 1 87.12 294 VAL B N 1
ATOM 7057 C CA . VAL B 1 294 ? -21.266 3.621 -4.91 1 87.12 294 VAL B CA 1
ATOM 7058 C C . VAL B 1 294 ? -20.703 4.699 -5.828 1 87.12 294 VAL B C 1
ATOM 7060 O O . VAL B 1 294 ? -20.656 5.879 -5.465 1 87.12 294 VAL B O 1
ATOM 7063 N N . THR B 1 295 ? -20.344 4.355 -7.012 1 85 295 THR B N 1
ATOM 7064 C CA . THR B 1 295 ? -19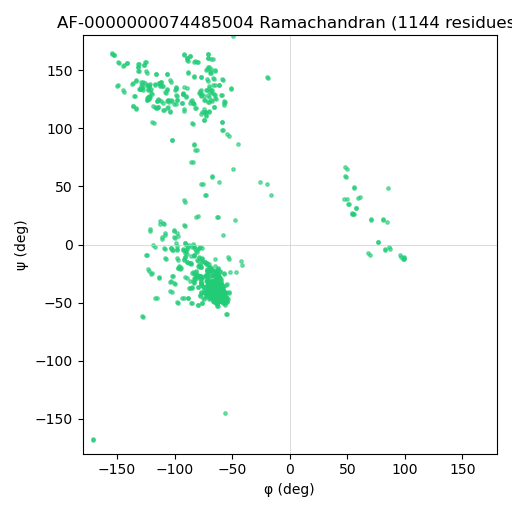.688 5.305 -7.895 1 85 295 THR B CA 1
ATOM 7065 C C . THR B 1 295 ? -20.703 6.137 -8.664 1 85 295 THR B C 1
ATOM 7067 O O . THR B 1 295 ? -20.484 7.324 -8.906 1 85 295 THR B O 1
ATOM 7070 N N . GLN B 1 296 ? -21.844 5.555 -9.102 1 81.5 296 GLN B N 1
ATOM 7071 C CA . GLN B 1 296 ? -22.797 6.254 -9.961 1 81.5 296 GLN B CA 1
ATOM 7072 C C . GLN B 1 296 ? -24.109 6.5 -9.227 1 81.5 296 GLN B C 1
ATOM 7074 O O . GLN B 1 296 ? -24.828 7.457 -9.531 1 81.5 296 GLN B O 1
ATOM 7079 N N . ASN B 1 297 ? -24.484 5.699 -8.32 1 77.44 297 ASN B N 1
ATOM 7080 C CA . ASN B 1 297 ? -25.734 5.812 -7.559 1 77.44 297 ASN B CA 1
ATOM 7081 C C . ASN B 1 297 ? -26.938 5.875 -8.477 1 77.44 297 ASN B C 1
ATOM 7083 O O . ASN B 1 297 ? -27.844 6.695 -8.273 1 77.44 297 ASN B O 1
ATOM 7087 N N . GLN B 1 298 ? -26.969 5.363 -9.68 1 84.75 298 GLN B N 1
ATOM 7088 C CA . GLN B 1 298 ? -28.062 5.188 -10.625 1 84.75 298 GLN B CA 1
ATOM 7089 C C . GLN B 1 298 ? -28.406 3.709 -10.812 1 84.75 298 GLN B C 1
ATOM 7091 O O . GLN B 1 298 ? -27.5 2.875 -10.922 1 84.75 298 GLN B O 1
ATOM 7096 N N . PHE B 1 299 ? -29.672 3.502 -10.883 1 87.44 299 PHE B N 1
ATOM 7097 C CA . PHE B 1 299 ? -30.141 2.115 -10.906 1 87.44 299 PHE B CA 1
ATOM 7098 C C . PHE B 1 299 ? -29.688 1.425 -12.188 1 87.44 299 PHE B C 1
ATOM 7100 O O . PHE B 1 299 ? -29.359 0.237 -12.18 1 87.44 299 PHE B O 1
ATOM 7107 N N . ALA B 1 300 ? -29.688 2.146 -13.297 1 90.06 300 ALA B N 1
ATOM 7108 C CA . ALA B 1 300 ? -29.281 1.558 -14.57 1 90.06 300 ALA B CA 1
ATOM 7109 C C . ALA B 1 300 ? -27.844 1.037 -14.5 1 90.06 300 ALA B C 1
ATOM 7111 O O . ALA B 1 300 ? -27.547 -0.042 -15.008 1 90.06 300 ALA B O 1
ATOM 7112 N N . TRP B 1 301 ? -27 1.826 -13.852 1 91.69 301 TRP B N 1
ATOM 7113 C CA . TRP B 1 301 ? -25.609 1.418 -13.695 1 91.69 301 TRP B CA 1
ATOM 7114 C C . TRP B 1 301 ? -25.484 0.247 -12.727 1 91.69 301 TRP B C 1
ATOM 7116 O O . TRP B 1 301 ? -24.641 -0.632 -12.914 1 91.69 301 TRP B O 1
ATOM 7126 N N . ILE B 1 302 ? -26.312 0.27 -11.688 1 93.62 302 ILE B N 1
ATOM 7127 C CA . ILE B 1 302 ? -26.312 -0.846 -10.75 1 93.62 302 ILE B CA 1
ATOM 7128 C C . ILE B 1 302 ? -26.719 -2.129 -11.477 1 93.62 302 ILE B C 1
ATOM 7130 O O . ILE B 1 302 ? -26.062 -3.164 -11.32 1 93.62 302 ILE B O 1
ATOM 7134 N N . LEU B 1 303 ? -27.719 -2.008 -12.32 1 94.81 303 LEU B N 1
ATOM 7135 C CA . LEU B 1 303 ? -28.188 -3.145 -13.109 1 94.81 303 LEU B CA 1
ATOM 7136 C C . LEU B 1 303 ? -27.094 -3.605 -14.078 1 94.81 303 LEU B C 1
ATOM 7138 O O . LEU B 1 303 ? -26.859 -4.805 -14.234 1 94.81 303 LEU B O 1
ATOM 7142 N N . PHE B 1 304 ? -26.453 -2.66 -14.664 1 95.31 304 PHE B N 1
ATOM 7143 C CA . PHE B 1 304 ? -25.328 -2.979 -15.531 1 95.31 304 PHE B CA 1
ATOM 7144 C C . PHE B 1 304 ? -24.266 -3.76 -14.781 1 95.31 304 PHE B C 1
ATOM 7146 O O . PHE B 1 304 ? -23.719 -4.742 -15.289 1 95.31 304 PHE B O 1
ATOM 7153 N N . GLY B 1 305 ? -23.969 -3.309 -13.594 1 95.88 305 GLY B N 1
ATOM 7154 C CA . GLY B 1 305 ? -23 -4.008 -12.758 1 95.88 305 GLY B CA 1
ATOM 7155 C C . GLY B 1 305 ? -23.438 -5.418 -12.398 1 95.88 305 GLY B C 1
ATOM 7156 O O . GLY B 1 305 ? -22.641 -6.355 -12.477 1 95.88 305 GLY B O 1
ATOM 7157 N N . TYR B 1 306 ? -24.734 -5.574 -12.047 1 97.25 306 TYR B N 1
ATOM 7158 C CA . TYR B 1 306 ? -25.25 -6.895 -11.711 1 97.25 306 TYR B CA 1
ATOM 7159 C C . TYR B 1 306 ? -25.094 -7.855 -12.883 1 97.25 306 TYR B C 1
ATOM 7161 O O . TYR B 1 306 ? -24.609 -8.969 -12.719 1 97.25 306 TYR B O 1
ATOM 7169 N N . ILE B 1 307 ? -25.375 -7.418 -14.039 1 97.12 307 ILE B N 1
ATOM 7170 C CA . ILE B 1 307 ? -25.406 -8.281 -15.211 1 97.12 307 ILE B CA 1
ATOM 7171 C C . ILE B 1 307 ? -23.984 -8.594 -15.664 1 97.12 307 ILE B C 1
ATOM 7173 O O . ILE B 1 307 ? -23.609 -9.758 -15.82 1 97.12 307 ILE B O 1
ATOM 7177 N N . THR B 1 308 ? -23.172 -7.586 -15.812 1 95.75 308 THR B N 1
ATOM 7178 C CA . THR B 1 308 ? -21.828 -7.754 -16.344 1 95.75 308 THR B CA 1
ATOM 7179 C C . THR B 1 308 ? -20.984 -8.609 -15.406 1 95.75 308 THR B C 1
ATOM 7181 O O . THR B 1 308 ? -20.344 -9.562 -15.844 1 95.75 308 THR B O 1
ATOM 7184 N N . PHE B 1 309 ? -21.016 -8.32 -14.141 1 96.62 309 PHE B N 1
ATOM 7185 C CA . PHE B 1 309 ? -20.156 -9.023 -13.195 1 96.62 309 PHE B CA 1
ATOM 7186 C C . PHE B 1 309 ? -20.672 -10.438 -12.938 1 96.62 309 PHE B C 1
ATOM 7188 O O . PHE B 1 309 ? -19.891 -11.359 -12.719 1 96.62 309 PHE B O 1
ATOM 7195 N N . SER B 1 310 ? -22 -10.586 -12.906 1 97.81 310 SER B N 1
ATOM 7196 C CA . SER B 1 310 ? -22.516 -11.938 -12.734 1 97.81 310 SER B CA 1
ATOM 7197 C C . SER B 1 310 ? -22.188 -12.82 -13.93 1 97.81 310 SER B C 1
ATOM 7199 O O . SER B 1 310 ? -21.875 -14 -13.773 1 97.81 310 SER B O 1
ATOM 7201 N N . LEU B 1 311 ? -22.203 -12.25 -15.102 1 96.25 311 LEU B N 1
ATOM 7202 C CA . LEU B 1 311 ? -21.812 -12.992 -16.297 1 96.25 311 LEU B CA 1
ATOM 7203 C C . LEU B 1 311 ? -20.344 -13.406 -16.219 1 96.25 311 LEU B C 1
ATOM 7205 O O . LEU B 1 311 ? -20.016 -14.57 -16.453 1 96.25 311 LEU B O 1
ATOM 7209 N N . LEU B 1 312 ? -19.562 -12.5 -15.852 1 93.38 312 LEU B N 1
ATOM 7210 C CA . LEU B 1 312 ? -18.141 -12.781 -15.727 1 93.38 312 LEU B CA 1
ATOM 7211 C C . LEU B 1 312 ? -17.891 -13.828 -14.656 1 93.38 312 LEU B C 1
ATOM 7213 O O . LEU B 1 312 ? -17.156 -14.797 -14.891 1 93.38 312 LEU B O 1
ATOM 7217 N N . GLY B 1 313 ? -18.484 -13.594 -13.516 1 95.38 313 GLY B N 1
ATOM 7218 C CA . GLY B 1 313 ? -18.281 -14.531 -12.414 1 95.38 313 GLY B CA 1
ATOM 7219 C C . GLY B 1 313 ? -18.75 -15.938 -12.75 1 95.38 313 GLY B C 1
ATOM 7220 O O . GLY B 1 313 ? -18.062 -16.906 -12.422 1 95.38 313 GLY B O 1
ATOM 7221 N N . PHE B 1 314 ? -19.844 -16.047 -13.438 1 96.88 314 PHE B N 1
ATOM 7222 C CA . PHE B 1 314 ? -20.406 -17.344 -13.805 1 96.88 314 PHE B CA 1
ATOM 7223 C C . PHE B 1 314 ? -19.469 -18.094 -14.742 1 96.88 314 PHE B C 1
ATOM 7225 O O . PHE B 1 314 ? -19.141 -19.25 -14.508 1 96.88 314 PHE B O 1
ATOM 7232 N N . PHE B 1 315 ? -18.984 -17.438 -15.672 1 94 315 PHE B N 1
ATOM 7233 C CA . PHE B 1 315 ? -18.156 -18.109 -16.656 1 94 315 PHE B CA 1
ATOM 7234 C C . PHE B 1 315 ? -16.766 -18.375 -16.109 1 94 315 PHE B C 1
ATOM 7236 O O . PHE B 1 315 ? -16.141 -19.391 -16.438 1 94 315 PHE B O 1
ATOM 7243 N N . ILE B 1 316 ? -16.297 -17.531 -15.305 1 91.19 316 ILE B N 1
ATOM 7244 C CA . ILE B 1 316 ? -15.016 -17.797 -14.648 1 91.19 316 ILE B CA 1
ATOM 7245 C C . ILE B 1 316 ? -15.141 -19.047 -13.781 1 91.19 316 ILE B C 1
ATOM 7247 O O . ILE B 1 316 ? -14.258 -19.906 -13.789 1 91.19 316 ILE B O 1
ATOM 7251 N N . ALA B 1 317 ? -16.188 -19.078 -13.016 1 94.69 317 ALA B N 1
ATOM 7252 C CA . ALA B 1 317 ? -16.422 -20.266 -12.188 1 94.69 317 ALA B CA 1
ATOM 7253 C C . ALA B 1 317 ? -16.5 -21.531 -13.039 1 94.69 317 ALA B C 1
ATOM 7255 O O . ALA B 1 317 ? -15.906 -22.547 -12.695 1 94.69 317 ALA B O 1
ATOM 7256 N N . GLU B 1 318 ? -17.172 -21.422 -14.18 1 94.5 318 GLU B N 1
ATOM 7257 C CA . GLU B 1 318 ? -17.266 -22.547 -15.094 1 94.5 318 GLU B CA 1
ATOM 7258 C C . GLU B 1 318 ? -15.906 -22.938 -15.648 1 94.5 318 GLU B C 1
ATOM 7260 O O . GLU B 1 318 ? -15.602 -24.125 -15.812 1 94.5 318 GLU B O 1
ATOM 7265 N N . MET B 1 319 ? -15.148 -22 -15.945 1 89.94 319 MET B N 1
ATOM 7266 C CA . MET B 1 319 ? -13.805 -22.25 -16.453 1 89.94 319 MET B CA 1
ATOM 7267 C C . MET B 1 319 ? -12.953 -22.969 -15.414 1 89.94 319 MET B C 1
ATOM 7269 O O . MET B 1 319 ? -12.18 -23.859 -15.75 1 89.94 319 MET B O 1
ATOM 7273 N N . VAL B 1 320 ? -13.086 -22.562 -14.18 1 89.44 320 VAL B N 1
ATOM 7274 C CA . VAL B 1 320 ? -12.32 -23.156 -13.094 1 89.44 320 VAL B CA 1
ATOM 7275 C C . VAL B 1 320 ? -12.75 -24.609 -12.898 1 89.44 320 VAL B C 1
ATOM 7277 O O . VAL B 1 320 ? -11.914 -25.5 -12.758 1 89.44 320 VAL B O 1
ATOM 7280 N N . ILE B 1 321 ? -13.969 -24.859 -12.945 1 92.38 321 ILE B N 1
ATOM 7281 C CA . ILE B 1 321 ? -14.523 -26.203 -12.711 1 92.38 321 ILE B CA 1
ATOM 7282 C C . ILE B 1 321 ? -14.133 -27.125 -13.859 1 92.38 321 ILE B C 1
ATOM 7284 O O . ILE B 1 321 ? -13.68 -28.25 -13.625 1 92.38 321 ILE B O 1
ATOM 7288 N N . GLU B 1 322 ? -14.234 -26.562 -15.062 1 90.31 322 GLU B N 1
ATOM 7289 C CA . GLU B 1 322 ? -14 -27.406 -16.234 1 90.31 322 GLU B CA 1
ATOM 7290 C C . GLU B 1 322 ? -12.531 -27.375 -16.641 1 90.31 322 GLU B C 1
ATOM 7292 O O . GLU B 1 322 ? -12.109 -28.141 -17.516 1 90.31 322 GLU B O 1
ATOM 7297 N N . LYS B 1 323 ? -11.805 -26.484 -16.062 1 83.19 323 LYS B N 1
ATOM 7298 C CA . LYS B 1 323 ? -10.391 -26.344 -16.375 1 83.19 323 LYS B CA 1
ATOM 7299 C C . LYS B 1 323 ? -10.172 -26.078 -17.859 1 83.19 323 LYS B C 1
ATOM 7301 O O . LYS B 1 323 ? -9.281 -26.688 -18.469 1 83.19 323 LYS B O 1
ATOM 7306 N N . THR B 1 324 ? -11.18 -25.375 -18.453 1 82.56 324 THR B N 1
ATOM 7307 C CA . THR B 1 324 ? -11.102 -24.969 -19.859 1 82.56 324 THR B CA 1
ATOM 7308 C C . THR B 1 324 ? -11.758 -23.609 -20.078 1 82.56 324 THR B C 1
ATOM 7310 O O . THR B 1 324 ? -12.625 -23.203 -19.297 1 82.56 324 THR B O 1
ATOM 7313 N N . TRP B 1 325 ? -11.359 -22.875 -21.078 1 79.81 325 TRP B N 1
ATOM 7314 C CA . TRP B 1 325 ? -11.922 -21.562 -21.344 1 79.81 325 TRP B CA 1
ATOM 7315 C C . TRP B 1 325 ? -13.141 -21.672 -22.266 1 79.81 325 TRP B C 1
ATOM 7317 O O . TRP B 1 325 ? -13.891 -20.703 -22.406 1 79.81 325 TRP B O 1
ATOM 7327 N N . ARG B 1 326 ? -13.305 -22.875 -22.938 1 83.94 326 ARG B N 1
ATOM 7328 C CA . ARG B 1 326 ? -14.414 -23.094 -23.859 1 83.94 326 ARG B CA 1
ATOM 7329 C C . ARG B 1 326 ? -15.672 -23.531 -23.109 1 83.94 326 ARG B C 1
ATOM 7331 O O . ARG B 1 326 ? -16.125 -24.656 -23.266 1 83.94 326 ARG B O 1
ATOM 7338 N N . VAL B 1 327 ? -16.219 -22.625 -22.406 1 90.12 327 VAL B N 1
ATOM 7339 C CA . VAL B 1 327 ? -17.344 -23 -21.547 1 90.12 327 VAL B CA 1
ATOM 7340 C C . VAL B 1 327 ? -18.578 -22.172 -21.938 1 90.12 327 VAL B C 1
ATOM 7342 O O . VAL B 1 327 ? -19.625 -22.281 -21.297 1 90.12 327 VAL B O 1
ATOM 7345 N N . PHE B 1 328 ? -18.594 -21.453 -23.062 1 88.94 328 PHE B N 1
ATOM 7346 C CA . PHE B 1 328 ? -19.641 -20.5 -23.391 1 88.94 328 PHE B CA 1
ATOM 7347 C C . PHE B 1 328 ? -20.906 -21.219 -23.844 1 88.94 328 PHE B C 1
ATOM 7349 O O . PHE B 1 328 ? -22 -20.641 -23.844 1 88.94 328 PHE B O 1
ATOM 7356 N N . TYR B 1 329 ? -20.719 -22.469 -24.141 1 90.06 329 TYR B N 1
ATOM 7357 C CA . TYR B 1 329 ? -21.891 -23.25 -24.547 1 90.06 329 TYR B CA 1
ATOM 7358 C C . TYR B 1 329 ? -22.781 -23.562 -23.344 1 90.06 329 TYR B C 1
ATOM 7360 O O . TYR B 1 329 ? -23.938 -23.922 -23.516 1 90.06 329 TYR B O 1
ATOM 7368 N N . LYS B 1 330 ? -22.344 -23.422 -22.141 1 93.25 330 LYS B N 1
ATOM 7369 C CA . LYS B 1 330 ? -23.094 -23.719 -20.922 1 93.25 330 LYS B CA 1
ATOM 7370 C C . LYS B 1 330 ? -23.844 -22.484 -20.438 1 93.25 330 LYS B C 1
ATOM 7372 O O . LYS B 1 330 ? -23.938 -22.25 -19.219 1 93.25 330 LYS B O 1
ATOM 7377 N N . TRP B 1 331 ? -24.344 -21.703 -21.312 1 93.44 331 TRP B N 1
ATOM 7378 C CA . TRP B 1 331 ? -25.016 -20.453 -21 1 93.44 331 TRP B CA 1
ATOM 7379 C C . TRP B 1 331 ? -26.359 -20.703 -20.328 1 93.44 331 TRP B C 1
ATOM 7381 O O . TRP B 1 331 ? -26.906 -19.828 -19.641 1 93.44 331 TRP B O 1
ATOM 7391 N N . LYS B 1 332 ? -26.938 -21.891 -20.391 1 95.06 332 LYS B N 1
ATOM 7392 C CA . LYS B 1 332 ? -28.234 -22.219 -19.797 1 95.06 332 LYS B CA 1
ATOM 7393 C C . LYS B 1 332 ? -28.188 -22.109 -18.281 1 95.06 332 LYS B C 1
ATOM 7395 O O . LYS B 1 332 ? -29.172 -21.688 -17.656 1 95.06 332 LYS B O 1
ATOM 7400 N N . GLY B 1 333 ? -27.109 -22.5 -17.75 1 95.25 333 GLY B N 1
ATOM 7401 C CA . GLY B 1 333 ? -26.953 -22.359 -16.312 1 95.25 333 GLY B CA 1
ATOM 7402 C C . GLY B 1 333 ? -27.078 -20.906 -15.852 1 95.25 333 GLY B C 1
ATOM 7403 O O . GLY B 1 333 ? -27.641 -20.641 -14.789 1 95.25 333 GLY B O 1
ATOM 7404 N N . TYR B 1 334 ? -26.562 -20.109 -16.656 1 97.19 334 TYR B N 1
ATOM 7405 C CA . TYR B 1 334 ? -26.625 -18.703 -16.297 1 97.19 334 TYR B CA 1
ATOM 7406 C C . TYR B 1 334 ? -28.047 -18.188 -16.359 1 97.19 334 TYR B C 1
ATOM 7408 O O . TYR B 1 334 ? -28.453 -17.359 -15.523 1 97.19 334 TYR B O 1
ATOM 7416 N N . VAL B 1 335 ? -28.844 -18.641 -17.312 1 96.62 335 VAL B N 1
ATOM 7417 C CA . VAL B 1 335 ? -30.219 -18.219 -17.453 1 96.62 335 VAL B CA 1
ATOM 7418 C C . VAL B 1 335 ? -31.016 -18.594 -16.203 1 96.62 335 VAL B C 1
ATOM 7420 O O . VAL B 1 335 ? -31.828 -17.812 -15.719 1 96.62 335 VAL B O 1
ATOM 7423 N N . TYR B 1 336 ? -30.75 -19.766 -15.688 1 95.94 336 TYR B N 1
ATOM 7424 C CA . TYR B 1 336 ? -31.391 -20.188 -14.445 1 95.94 336 TYR B CA 1
ATOM 7425 C C . TYR B 1 336 ? -31.016 -19.234 -13.305 1 95.94 336 TYR B C 1
ATOM 7427 O O . TYR B 1 336 ? -31.875 -18.859 -12.508 1 95.94 336 TYR B O 1
ATOM 7435 N N . PHE B 1 337 ? -29.781 -18.938 -13.234 1 97.25 337 PHE B N 1
ATOM 7436 C CA . PHE B 1 337 ? -29.297 -18.031 -12.203 1 97.25 337 PHE B CA 1
ATOM 7437 C C . PHE B 1 337 ? -29.922 -16.656 -12.344 1 97.25 337 PHE B C 1
ATOM 7439 O O . PHE B 1 337 ? -30.422 -16.094 -11.367 1 97.25 337 PHE B O 1
ATOM 7446 N N . ALA B 1 338 ? -29.938 -16.141 -13.562 1 97.06 338 ALA B N 1
ATOM 7447 C CA . ALA B 1 338 ? -30.484 -14.812 -13.828 1 97.06 338 ALA B CA 1
ATOM 7448 C C . ALA B 1 338 ? -31.969 -14.75 -13.492 1 97.06 338 ALA B C 1
ATOM 7450 O O . ALA B 1 338 ? -32.438 -13.773 -12.906 1 97.06 338 ALA B O 1
ATOM 7451 N N . ALA B 1 339 ? -32.688 -15.766 -13.844 1 96.81 339 ALA B N 1
ATOM 7452 C CA . ALA B 1 339 ? -34.125 -15.828 -13.555 1 96.81 339 ALA B CA 1
ATOM 7453 C C . ALA B 1 339 ? -34.375 -15.805 -12.055 1 96.81 339 ALA B C 1
ATOM 7455 O O . ALA B 1 339 ? -35.25 -15.086 -11.578 1 96.81 339 ALA B O 1
ATOM 7456 N N . ALA B 1 340 ? -33.594 -16.547 -11.359 1 96.56 340 ALA B N 1
ATOM 7457 C CA . ALA B 1 340 ? -33.719 -16.578 -9.906 1 96.56 340 ALA B CA 1
ATOM 7458 C C . ALA B 1 340 ? -33.438 -15.203 -9.297 1 96.56 340 ALA B C 1
ATOM 7460 O O . ALA B 1 340 ? -34.156 -14.758 -8.406 1 96.56 340 ALA B O 1
ATOM 7461 N N . MET B 1 341 ? -32.438 -14.578 -9.789 1 96.44 341 MET B N 1
ATOM 7462 C CA . MET B 1 341 ? -32.031 -13.289 -9.234 1 96.44 341 MET B CA 1
ATOM 7463 C C . MET B 1 341 ? -33.094 -12.219 -9.57 1 96.44 341 MET B C 1
ATOM 7465 O O . MET B 1 341 ? -33.344 -11.336 -8.758 1 96.44 341 MET B O 1
ATOM 7469 N N . VAL B 1 342 ? -33.594 -12.273 -10.766 1 95.12 342 VAL B N 1
ATOM 7470 C CA . VAL B 1 342 ? -34.656 -11.336 -11.156 1 95.12 342 VAL B CA 1
ATOM 7471 C C . VAL B 1 342 ? -35.875 -11.539 -10.273 1 95.12 342 VAL B C 1
ATOM 7473 O O . VAL B 1 342 ? -36.5 -10.57 -9.836 1 95.12 342 VAL B O 1
ATOM 7476 N N . ALA B 1 343 ? -36.188 -12.766 -9.977 1 95.06 343 ALA B N 1
ATOM 7477 C CA . ALA B 1 343 ? -37.281 -13.07 -9.086 1 95.06 343 ALA B CA 1
ATOM 7478 C C . ALA B 1 343 ? -37.062 -12.492 -7.691 1 95.06 343 ALA B C 1
ATOM 7480 O O . ALA B 1 343 ? -37.938 -11.859 -7.113 1 95.06 343 ALA B O 1
ATOM 7481 N N . ILE B 1 344 ? -35.875 -12.695 -7.227 1 93.31 344 ILE B N 1
ATOM 7482 C CA . ILE B 1 344 ? -35.5 -12.188 -5.902 1 93.31 344 ILE B CA 1
ATOM 7483 C C . ILE B 1 344 ? -35.562 -10.664 -5.906 1 93.31 344 ILE B C 1
ATOM 7485 O O . ILE B 1 344 ? -36.062 -10.047 -4.969 1 93.31 344 ILE B O 1
ATOM 7489 N N . GLY B 1 345 ? -35 -10.109 -6.934 1 90.31 345 GLY B N 1
ATOM 7490 C CA . GLY B 1 345 ? -35.031 -8.664 -7.066 1 90.31 345 GLY B CA 1
ATOM 7491 C C . GLY B 1 345 ? -36.438 -8.109 -7.105 1 90.31 345 GLY B C 1
ATOM 7492 O O . GLY B 1 345 ? -36.719 -7.09 -6.48 1 90.31 345 GLY B O 1
ATOM 7493 N N . PHE B 1 346 ? -37.25 -8.82 -7.805 1 89.88 346 PHE B N 1
ATOM 7494 C CA . PHE B 1 346 ? -38.656 -8.414 -7.918 1 89.88 346 PHE B CA 1
ATOM 7495 C C . PHE B 1 346 ? -39.344 -8.508 -6.57 1 89.88 346 PHE B C 1
ATOM 7497 O O . PHE B 1 346 ? -40.125 -7.617 -6.199 1 89.88 346 PHE B O 1
ATOM 7504 N N . LEU B 1 347 ? -39.094 -9.484 -5.875 1 90.81 347 LEU B N 1
ATOM 7505 C CA . LEU B 1 347 ? -39.688 -9.656 -4.555 1 90.81 347 LEU B CA 1
ATOM 7506 C C . LEU B 1 347 ? -39.219 -8.555 -3.604 1 90.81 347 LEU B C 1
ATOM 7508 O O . LEU B 1 347 ? -40 -8.062 -2.785 1 90.81 347 LEU B O 1
ATOM 7512 N N . LEU B 1 348 ? -37.969 -8.203 -3.725 1 88.12 348 LEU B N 1
ATOM 7513 C CA . LEU B 1 348 ? -37.438 -7.152 -2.875 1 88.12 348 LEU B CA 1
ATOM 7514 C C . LEU B 1 348 ? -38.031 -5.797 -3.25 1 88.12 348 LEU B C 1
ATOM 7516 O O . LEU B 1 348 ? -38.312 -4.973 -2.375 1 88.12 348 LEU B O 1
ATOM 7520 N N . HIS B 1 349 ? -38.188 -5.688 -4.543 1 84.12 349 HIS B N 1
ATOM 7521 C CA . HIS B 1 349 ? -38.781 -4.441 -5.023 1 84.12 349 HIS B CA 1
ATOM 7522 C C . HIS B 1 349 ? -40.219 -4.297 -4.562 1 84.12 349 HIS B C 1
ATOM 7524 O O . HIS B 1 349 ? -40.656 -3.189 -4.246 1 84.12 349 HIS B O 1
ATOM 7530 N N . LEU B 1 350 ? -40.812 -5.434 -4.453 1 85.75 350 LEU B N 1
ATOM 7531 C CA . LEU B 1 350 ? -42.219 -5.426 -3.998 1 85.75 350 LEU B CA 1
ATOM 7532 C C . LEU B 1 350 ? -42.281 -5.309 -2.479 1 85.75 350 LEU B C 1
ATOM 7534 O O . LEU B 1 350 ? -43.375 -5.09 -1.919 1 85.75 350 LEU B O 1
ATOM 7538 N N . ASP B 1 351 ? -41.188 -5.348 -1.842 1 87.69 351 ASP B N 1
ATOM 7539 C CA . ASP B 1 351 ? -41.125 -5.254 -0.386 1 87.69 351 ASP B CA 1
ATOM 7540 C C . ASP B 1 351 ? -42.125 -6.203 0.269 1 87.69 351 ASP B C 1
ATOM 7542 O O . ASP B 1 351 ? -42.969 -5.781 1.078 1 87.69 351 ASP B O 1
ATOM 7546 N N . ILE B 1 352 ? -41.969 -7.391 -0.005 1 86.38 352 ILE B N 1
ATOM 7547 C CA . ILE B 1 352 ? -42.938 -8.398 0.458 1 86.38 352 ILE B CA 1
ATOM 7548 C C . ILE B 1 352 ? -42.938 -8.422 1.984 1 86.38 352 ILE B C 1
ATOM 7550 O O . ILE B 1 352 ? -43.969 -8.719 2.59 1 86.38 352 ILE B O 1
ATOM 7554 N N . THR B 1 353 ? -41.938 -8.141 2.676 1 87.94 353 THR B N 1
ATOM 7555 C CA . THR B 1 353 ? -41.875 -8.141 4.133 1 87.94 353 THR B CA 1
ATOM 7556 C C . THR B 1 353 ? -42.5 -6.879 4.707 1 87.94 353 THR B C 1
ATOM 7558 O O . THR B 1 353 ? -42.844 -6.828 5.895 1 87.94 353 THR B O 1
ATOM 7561 N N . GLY B 1 354 ? -42.656 -5.816 3.918 1 91.06 354 GLY B N 1
ATOM 7562 C CA . GLY B 1 354 ? -43.219 -4.547 4.363 1 91.06 354 GLY B CA 1
ATOM 7563 C C . GLY B 1 354 ? -42.188 -3.682 5.094 1 91.06 354 GLY B C 1
ATOM 7564 O O . GLY B 1 354 ? -42.562 -2.883 5.957 1 91.06 354 GLY B O 1
ATOM 7565 N N . TYR B 1 355 ? -41 -3.914 4.879 1 91.75 355 TYR B N 1
ATOM 7566 C CA . TYR B 1 355 ? -39.938 -3.184 5.543 1 91.75 355 TYR B CA 1
ATOM 7567 C C . TYR B 1 355 ? -40.062 -1.685 5.297 1 91.75 355 TYR B C 1
ATOM 7569 O O . TYR B 1 355 ? -39.938 -0.884 6.227 1 91.75 355 TYR B O 1
ATOM 7577 N N . GLU B 1 356 ? -40.344 -1.255 4.152 1 92.38 356 GLU B N 1
ATOM 7578 C CA . GLU B 1 356 ? -40.344 0.15 3.754 1 92.38 356 GLU B CA 1
ATOM 7579 C C . GLU B 1 356 ? -41.531 0.894 4.375 1 92.38 356 GLU B C 1
ATOM 7581 O O . GLU B 1 356 ? -41.406 2.086 4.672 1 92.38 356 GLU B O 1
ATOM 7586 N N . LYS B 1 357 ? -42.531 0.185 4.586 1 92.31 357 LYS B N 1
ATOM 7587 C CA . LYS B 1 357 ? -43.75 0.846 5.059 1 92.31 357 LYS B CA 1
ATOM 7588 C C . LYS B 1 357 ? -43.938 0.638 6.555 1 92.31 357 LYS B C 1
ATOM 7590 O O . LYS B 1 357 ? -44.844 1.225 7.16 1 92.31 357 LYS B O 1
ATOM 7595 N N . ARG B 1 358 ? -43.125 -0.094 7.066 1 93.19 358 ARG B N 1
ATOM 7596 C CA . ARG B 1 358 ? -43.281 -0.447 8.469 1 93.19 358 ARG B CA 1
ATOM 7597 C C . ARG B 1 358 ? -43 0.747 9.375 1 93.19 358 ARG B C 1
ATOM 7599 O O . ARG B 1 358 ? -41.969 1.409 9.219 1 93.19 358 ARG B O 1
ATOM 7606 N N . LEU B 1 359 ? -43.938 1.134 10.203 1 94.56 359 LEU B N 1
ATOM 7607 C CA . LEU B 1 359 ? -43.812 2.16 11.234 1 94.56 359 LEU B CA 1
ATOM 7608 C C . LEU B 1 359 ? -44.312 1.63 12.578 1 94.56 359 LEU B C 1
ATOM 7610 O O . LEU B 1 359 ? -45.312 0.902 12.648 1 94.56 359 LEU B O 1
ATOM 7614 N N . PRO B 1 360 ? -43.625 1.896 13.547 1 95.06 360 PRO B N 1
ATOM 7615 C CA . PRO B 1 360 ? -44.156 1.504 14.859 1 95.06 360 PRO B CA 1
ATOM 7616 C C . PRO B 1 360 ? -45.375 2.305 15.266 1 95.06 360 PRO B C 1
ATOM 7618 O O . PRO B 1 360 ? -45.625 3.389 14.727 1 95.06 360 PRO B O 1
ATOM 7621 N N . ALA B 1 361 ? -46.125 1.789 16.172 1 95.25 361 ALA B N 1
ATOM 7622 C CA . ALA B 1 361 ? -47.25 2.545 16.719 1 95.25 361 ALA B CA 1
ATOM 7623 C C . ALA B 1 361 ? -46.781 3.732 17.531 1 95.25 361 ALA B C 1
ATOM 7625 O O . ALA B 1 361 ? -45.844 3.598 18.344 1 95.25 361 ALA B O 1
ATOM 7626 N N . LEU B 1 362 ? -47.375 4.82 17.266 1 94.94 362 LEU B N 1
ATOM 7627 C CA . LEU B 1 362 ? -46.969 6.062 17.922 1 94.94 362 LEU B CA 1
ATOM 7628 C C . LEU B 1 362 ? -47 5.914 19.438 1 94.94 362 LEU B C 1
ATOM 7630 O O . LEU B 1 362 ? -46.125 6.453 20.141 1 94.94 362 LEU B O 1
ATOM 7634 N N . GLU B 1 363 ? -47.906 5.152 19.922 1 93.81 363 GLU B N 1
ATOM 7635 C CA . GLU B 1 363 ? -48.094 4.988 21.359 1 93.81 363 GLU B CA 1
ATOM 7636 C C . GLU B 1 363 ? -46.969 4.164 21.984 1 93.81 363 GLU B C 1
ATOM 7638 O O . GLU B 1 363 ? -46.688 4.266 23.188 1 93.81 363 GLU B O 1
ATOM 7643 N N . ASP B 1 364 ? -46.344 3.443 21.203 1 95.19 364 ASP B N 1
ATOM 7644 C CA . ASP B 1 364 ? -45.312 2.543 21.719 1 95.19 364 ASP B CA 1
ATOM 7645 C C . ASP B 1 364 ? -43.938 3.209 21.688 1 95.19 364 ASP B C 1
ATOM 7647 O O . ASP B 1 364 ? -42.969 2.639 22.156 1 95.19 364 ASP B O 1
ATOM 7651 N N . VAL B 1 365 ? -43.844 4.359 21.172 1 96.44 365 VAL B N 1
ATOM 7652 C CA . VAL B 1 365 ? -42.562 5.023 21 1 96.44 365 VAL B CA 1
ATOM 7653 C C . VAL B 1 365 ? -42.156 5.734 22.297 1 96.44 365 VAL B C 1
ATOM 7655 O O . VAL B 1 365 ? -42.906 6.578 22.797 1 96.44 365 VAL B O 1
ATOM 7658 N N . ARG B 1 366 ? -41.062 5.414 22.844 1 95.38 366 ARG B N 1
ATOM 7659 C CA . ARG B 1 366 ? -40.531 6.078 24.031 1 95.38 366 ARG B CA 1
ATOM 7660 C C . ARG B 1 366 ? -39.719 7.324 23.656 1 95.38 366 ARG B C 1
ATOM 7662 O O . ARG B 1 366 ? -39.938 8.391 24.234 1 95.38 366 ARG B O 1
ATOM 7669 N N . GLN B 1 367 ? -38.812 7.137 22.734 1 95.19 367 GLN B N 1
ATOM 7670 C CA . GLN B 1 367 ? -38.031 8.258 22.219 1 95.19 367 GLN B CA 1
ATOM 7671 C C . GLN B 1 367 ? -37.656 8.047 20.75 1 95.19 367 GLN B C 1
ATOM 7673 O O . GLN B 1 367 ? -37.688 6.922 20.25 1 95.19 367 GLN B O 1
ATOM 7678 N N . VAL B 1 368 ? -37.406 9.117 20.109 1 96.56 368 VAL B N 1
ATOM 7679 C CA . VAL B 1 368 ? -37.062 9.062 18.688 1 96.56 368 VAL B CA 1
ATOM 7680 C C . VAL B 1 368 ? -35.719 9.719 18.453 1 96.56 368 VAL B C 1
ATOM 7682 O O . VAL B 1 368 ? -35.406 10.742 19.047 1 96.56 368 VAL B O 1
ATOM 7685 N N . TYR B 1 369 ? -34.906 9.055 17.688 1 96 369 TYR B N 1
ATOM 7686 C CA . TYR B 1 369 ? -33.625 9.57 17.266 1 96 369 TYR B CA 1
ATOM 7687 C C . TYR B 1 369 ? -33.719 10.281 15.922 1 96 369 TYR B C 1
ATOM 7689 O O . TYR B 1 369 ? -34.344 9.758 14.992 1 96 369 TYR B O 1
ATOM 7697 N N . PHE B 1 370 ? -33.219 11.445 15.852 1 95.69 370 PHE B N 1
ATOM 7698 C CA . PHE B 1 370 ? -33.219 12.234 14.625 1 95.69 370 PHE B CA 1
ATOM 7699 C C . PHE B 1 370 ? -31.844 12.844 14.367 1 95.69 370 PHE B C 1
ATOM 7701 O O . PHE B 1 370 ? -31.328 13.602 15.203 1 95.69 370 PHE B O 1
ATOM 7708 N N . GLY B 1 371 ? -31.234 12.445 13.266 1 92.81 371 GLY B N 1
ATOM 7709 C CA . GLY B 1 371 ? -29.906 12.953 12.961 1 92.81 371 GLY B CA 1
ATOM 7710 C C . GLY B 1 371 ? -29.438 12.578 11.578 1 92.81 371 GLY B C 1
ATOM 7711 O O . GLY B 1 371 ? -30.234 12.195 10.719 1 92.81 371 GLY B O 1
ATOM 7712 N N . SER B 1 372 ? -28.141 12.789 11.32 1 90.88 372 SER B N 1
ATOM 7713 C CA . SER B 1 372 ? -27.562 12.539 10 1 90.88 372 SER B CA 1
ATOM 7714 C C . SER B 1 372 ? -26.672 11.297 10.008 1 90.88 372 SER B C 1
ATOM 7716 O O . SER B 1 372 ? -26.234 10.828 8.961 1 90.88 372 SER B O 1
ATOM 7718 N N . SER B 1 373 ? -26.375 10.828 11.148 1 89.19 373 SER B N 1
ATOM 7719 C CA . SER B 1 373 ? -25.484 9.68 11.25 1 89.19 373 SER B CA 1
ATOM 7720 C C . SER B 1 373 ? -26.047 8.617 12.18 1 89.19 373 SER B C 1
ATOM 7722 O O . SER B 1 373 ? -26.781 8.93 13.125 1 89.19 373 SER B O 1
ATOM 7724 N N . VAL B 1 374 ? -25.641 7.422 11.891 1 89.81 374 VAL B N 1
ATOM 7725 C CA . VAL B 1 374 ? -26.156 6.301 12.672 1 89.81 374 VAL B CA 1
ATOM 7726 C C . VAL B 1 374 ? -25.297 6.098 13.914 1 89.81 374 VAL B C 1
ATOM 7728 O O . VAL B 1 374 ? -25.688 5.402 14.852 1 89.81 374 VAL B O 1
ATOM 7731 N N . TYR B 1 375 ? -24.203 6.633 13.938 1 83.25 375 TYR B N 1
ATOM 7732 C CA . TYR B 1 375 ? -23.203 6.363 14.961 1 83.25 375 TYR B CA 1
ATOM 7733 C C . TYR B 1 375 ? -23.734 6.684 16.344 1 83.25 375 TYR B C 1
ATOM 7735 O O . TYR B 1 375 ? -23.594 5.879 17.281 1 83.25 375 TYR B O 1
ATOM 7743 N N . ASP B 1 376 ? -24.422 7.809 16.547 1 83.62 376 ASP B N 1
ATOM 7744 C CA . ASP B 1 376 ? -24.922 8.219 17.844 1 83.62 376 ASP B CA 1
ATOM 7745 C C . ASP B 1 376 ? -26.094 7.328 18.281 1 83.62 376 ASP B C 1
ATOM 7747 O O . ASP B 1 376 ? -26.328 7.152 19.484 1 83.62 376 ASP B O 1
ATOM 7751 N N . PHE B 1 377 ? -26.766 6.879 17.328 1 87.62 377 PHE B N 1
ATOM 7752 C CA . PHE B 1 377 ? -27.875 5.973 17.656 1 87.62 377 PHE B CA 1
ATOM 7753 C C . PHE B 1 377 ? -27.344 4.664 18.219 1 87.62 377 PHE B C 1
ATOM 7755 O O . PHE B 1 377 ? -27.875 4.145 19.203 1 87.62 377 PHE B O 1
ATOM 7762 N N . ILE B 1 378 ? -26.281 4.207 17.625 1 84.62 378 ILE B N 1
ATOM 7763 C CA . ILE B 1 378 ? -25.688 2.941 18.031 1 84.62 378 ILE B CA 1
ATOM 7764 C C . ILE B 1 378 ? -25.094 3.082 19.438 1 84.62 378 ILE B C 1
ATOM 7766 O O . ILE B 1 378 ? -25.25 2.184 20.266 1 84.62 378 ILE B O 1
ATOM 7770 N N . ASN B 1 379 ? -24.469 4.152 19.719 1 79.25 379 ASN B N 1
ATOM 7771 C CA . ASN B 1 379 ? -23.766 4.352 20.984 1 79.25 379 ASN B CA 1
ATOM 7772 C C . ASN B 1 379 ? -24.672 5.004 22.016 1 79.25 379 ASN B C 1
ATOM 7774 O O . ASN B 1 379 ? -24.188 5.508 23.031 1 79.25 379 ASN B O 1
ATOM 7778 N N . ASN B 1 380 ? -25.891 4.977 21.781 1 70.75 380 ASN B N 1
ATOM 7779 C CA . ASN B 1 380 ? -26.891 5.512 22.688 1 70.75 380 ASN B CA 1
ATOM 7780 C C . ASN B 1 380 ? -26.547 6.938 23.125 1 70.75 380 ASN B C 1
ATOM 7782 O O . ASN B 1 380 ? -26.641 7.266 24.312 1 70.75 380 ASN B O 1
ATOM 7786 N N . GLY B 1 381 ? -25.953 7.633 22.156 1 70.38 381 GLY B N 1
ATOM 7787 C CA . GLY B 1 381 ? -25.703 9.039 22.406 1 70.38 381 GLY B CA 1
ATOM 7788 C C . GLY B 1 381 ? -24.391 9.305 23.109 1 70.38 381 GLY B C 1
ATOM 7789 O O . GLY B 1 381 ? -24.031 10.453 23.359 1 70.38 381 GLY B O 1
ATOM 7790 N N . GLU B 1 382 ? -23.688 8.312 23.469 1 68.62 382 GLU B N 1
ATOM 7791 C CA . GLU B 1 382 ? -22.391 8.508 24.109 1 68.62 382 GLU B CA 1
ATOM 7792 C C . GLU B 1 382 ? -21.359 8.992 23.094 1 68.62 382 GLU B C 1
ATOM 7794 O O . GLU B 1 382 ? -21.188 8.398 22.031 1 68.62 382 GLU B O 1
ATOM 7799 N N . ARG B 1 383 ? -20.891 10.289 23.328 1 62.88 383 ARG B N 1
ATOM 7800 C CA . ARG B 1 383 ? -19.953 10.852 22.359 1 62.88 383 ARG B CA 1
ATOM 7801 C C . ARG B 1 383 ? -18.578 11.055 22.969 1 62.88 383 ARG B C 1
ATOM 7803 O O . ARG B 1 383 ? -18.469 11.375 24.156 1 62.88 383 ARG B O 1
ATOM 7810 N N . SER B 1 384 ? -17.672 10.727 22.172 1 57.5 384 SER B N 1
ATOM 7811 C CA . SER B 1 384 ? -16.297 10.969 22.594 1 57.5 384 SER B CA 1
ATOM 7812 C C . SER B 1 384 ? -15.938 12.445 22.469 1 57.5 384 SER B C 1
ATOM 7814 O O . SER B 1 384 ? -15.094 12.953 23.219 1 57.5 384 SER B O 1
ATOM 7816 N N . TYR B 1 385 ? -16.562 13.148 21.531 1 60.28 385 TYR B N 1
ATOM 7817 C CA . TYR B 1 385 ? -16.234 14.555 21.297 1 60.28 385 TYR B CA 1
ATOM 7818 C C . TYR B 1 385 ? -17.484 15.43 21.438 1 60.28 385 TYR B C 1
ATOM 7820 O O . TYR B 1 385 ? -18.562 15.039 21 1 60.28 385 TYR B O 1
ATOM 7828 N N . MET B 1 386 ? -17.359 16.406 22.297 1 66.06 386 MET B N 1
ATOM 7829 C CA . MET B 1 386 ? -18.453 17.359 22.484 1 66.06 386 MET B CA 1
ATOM 7830 C C . MET B 1 386 ? -18.391 18.469 21.438 1 66.06 386 MET B C 1
ATOM 7832 O O . MET B 1 386 ? -17.438 19.25 21.438 1 66.06 386 MET B O 1
ATOM 7836 N N . SER B 1 387 ? -19.297 18.344 20.453 1 76 387 SER B N 1
ATOM 7837 C CA . SER B 1 387 ? -19.406 19.422 19.484 1 76 387 SER B CA 1
ATOM 7838 C C . SER B 1 387 ? -20.406 20.484 19.953 1 76 387 SER B C 1
ATOM 7840 O O . SER B 1 387 ? -21.281 20.203 20.766 1 76 387 SER B O 1
ATOM 7842 N N . PHE B 1 388 ? -20.109 21.781 19.547 1 83.25 388 PHE B N 1
ATOM 7843 C CA . PHE B 1 388 ? -21.031 22.844 19.906 1 83.25 388 PHE B CA 1
ATOM 7844 C C . PHE B 1 388 ? -22.422 22.594 19.312 1 83.25 388 PHE B C 1
ATOM 7846 O O . PHE B 1 388 ? -23.438 22.781 20 1 83.25 388 PHE B O 1
ATOM 7853 N N . GLU B 1 389 ? -22.422 22.219 18.109 1 84.62 389 GLU B N 1
ATOM 7854 C CA . GLU B 1 389 ? -23.672 21.859 17.422 1 84.62 389 GLU B CA 1
ATOM 7855 C C . GLU B 1 389 ? -23.797 20.344 17.25 1 84.62 389 GLU B C 1
ATOM 7857 O O . GLU B 1 389 ? -22.891 19.703 16.734 1 84.62 389 GLU B O 1
ATOM 7862 N N . GLN B 1 390 ? -24.891 19.844 17.75 1 84.69 390 GLN B N 1
ATOM 7863 C CA . GLN B 1 390 ? -25.125 18.406 17.672 1 84.69 390 GLN B CA 1
ATOM 7864 C C . GLN B 1 390 ? -26.375 18.094 16.859 1 84.69 390 GLN B C 1
ATOM 7866 O O . GLN B 1 390 ? -27.5 18.172 17.375 1 84.69 390 GLN B O 1
ATOM 7871 N N . GLU B 1 391 ? -26.141 17.656 15.719 1 84.75 391 GLU B N 1
ATOM 7872 C CA . GLU B 1 391 ? -27.281 17.375 14.844 1 84.75 391 GLU B CA 1
ATOM 7873 C C . GLU B 1 391 ? -27.953 16.062 15.219 1 84.75 391 GLU B C 1
ATOM 7875 O O . GLU B 1 391 ? -29.156 15.914 15.055 1 84.75 391 GLU B O 1
ATOM 7880 N N . ASN B 1 392 ? -27.234 15.164 15.734 1 87.25 392 ASN B N 1
ATOM 7881 C CA . ASN B 1 392 ? -27.734 13.844 16.094 1 87.25 392 ASN B CA 1
ATOM 7882 C C . ASN B 1 392 ? -28.219 13.797 17.547 1 87.25 392 ASN B C 1
ATOM 7884 O O . ASN B 1 392 ? -27.438 14 18.469 1 87.25 392 ASN B O 1
ATOM 7888 N N . GLN B 1 393 ? -29.5 13.586 17.734 1 88.81 393 GLN B N 1
ATOM 7889 C CA . GLN B 1 393 ? -29.984 13.617 19.109 1 88.81 393 GLN B CA 1
ATOM 7890 C C . GLN B 1 393 ? -31.25 12.766 19.266 1 88.81 393 GLN B C 1
ATOM 7892 O O . GLN B 1 393 ? -31.906 12.445 18.281 1 88.81 393 GLN B O 1
ATOM 7897 N N . PHE B 1 394 ? -31.562 12.484 20.516 1 93.19 394 PHE B N 1
ATOM 7898 C CA . PHE B 1 394 ? -32.781 11.789 20.891 1 93.19 394 PHE B CA 1
ATOM 7899 C C . PHE B 1 394 ? -33.844 12.781 21.359 1 93.19 394 PHE B C 1
ATOM 7901 O O . PHE B 1 394 ? -33.531 13.719 22.094 1 93.19 394 PHE B O 1
ATOM 7908 N N . LEU B 1 395 ? -35 12.648 20.906 1 95.38 395 LEU B N 1
ATOM 7909 C CA . LEU B 1 395 ? -36.156 13.469 21.281 1 95.38 395 LEU B CA 1
ATOM 7910 C C . LEU B 1 395 ? -37.156 12.656 22.094 1 95.38 395 LEU B C 1
ATOM 7912 O O . LEU B 1 395 ? -37.5 11.539 21.703 1 95.38 395 LEU B O 1
ATOM 7916 N N . LYS B 1 396 ? -37.656 13.289 23.172 1 94.5 396 LYS B N 1
ATOM 7917 C CA . LYS B 1 396 ? -38.531 12.555 24.094 1 94.5 396 LYS B CA 1
ATOM 7918 C C . LYS B 1 396 ? -39.906 13.219 24.188 1 94.5 396 LYS B C 1
ATOM 7920 O O . LYS B 1 396 ? -40.906 12.57 24.562 1 94.5 396 LYS B O 1
ATOM 7925 N N . GLU B 1 397 ? -39.969 14.523 23.906 1 95.12 397 GLU B N 1
ATOM 7926 C CA . GLU B 1 397 ? -41.25 15.242 24.016 1 95.12 397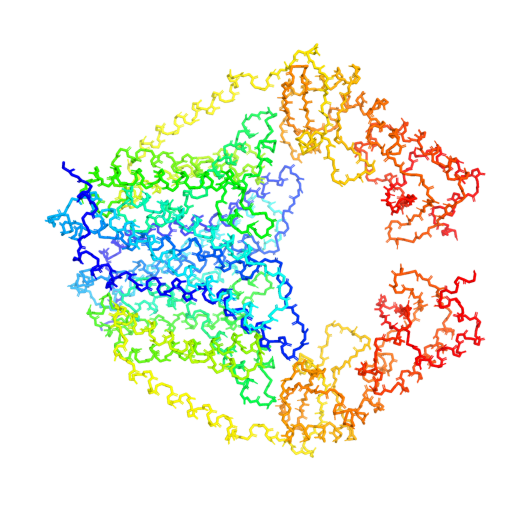 GLU B CA 1
ATOM 7927 C C . GLU B 1 397 ? -42.25 14.75 22.984 1 95.12 397 GLU B C 1
ATOM 7929 O O . GLU B 1 397 ? -41.906 14.492 21.828 1 95.12 397 GLU B O 1
ATOM 7934 N N . LYS B 1 398 ? -43.5 14.672 23.328 1 94.94 398 LYS B N 1
ATOM 7935 C CA . LYS B 1 398 ? -44.562 14.117 22.5 1 94.94 398 LYS B CA 1
ATOM 7936 C C . LYS B 1 398 ? -44.719 14.914 21.203 1 94.94 398 LYS B C 1
ATOM 7938 O O . LYS B 1 398 ? -44.938 14.344 20.141 1 94.94 398 LYS B O 1
ATOM 7943 N N . GLY B 1 399 ? -44.625 16.203 21.344 1 95.38 399 GLY B N 1
ATOM 7944 C CA . GLY B 1 399 ? -44.75 17.047 20.172 1 95.38 399 GLY B CA 1
ATOM 7945 C C . GLY B 1 399 ? -43.688 16.734 19.109 1 95.38 399 GLY B C 1
ATOM 7946 O O . GLY B 1 399 ? -44 16.656 17.922 1 95.38 399 GLY B O 1
ATOM 7947 N N . ASN B 1 400 ? -42.531 16.562 19.562 1 96.62 400 ASN B N 1
ATOM 7948 C CA . ASN B 1 400 ? -41.438 16.281 18.656 1 96.62 400 ASN B CA 1
ATOM 7949 C C . ASN B 1 400 ? -41.531 14.859 18.078 1 96.62 400 ASN B C 1
ATOM 7951 O O . ASN B 1 400 ? -41.219 14.641 16.906 1 96.62 400 ASN B O 1
ATOM 7955 N N . ILE B 1 401 ? -41.875 13.898 18.891 1 97.19 401 ILE B N 1
ATOM 7956 C CA . ILE B 1 401 ? -42.062 12.531 18.422 1 97.19 401 ILE B CA 1
ATOM 7957 C C . ILE B 1 401 ? -43.094 12.5 17.297 1 97.19 401 ILE B C 1
ATOM 7959 O O . ILE B 1 401 ? -42.875 11.859 16.266 1 97.19 401 ILE B O 1
ATOM 7963 N N . ARG B 1 402 ? -44.156 13.25 17.438 1 96.62 402 ARG B N 1
ATOM 7964 C CA . ARG B 1 402 ? -45.188 13.312 16.422 1 96.62 402 ARG B CA 1
ATOM 7965 C C . ARG B 1 402 ? -44.688 13.969 15.148 1 96.62 402 ARG B C 1
ATOM 7967 O O . ARG B 1 402 ? -45.031 13.547 14.039 1 96.62 402 ARG B O 1
ATOM 7974 N N . ALA B 1 403 ? -43.938 14.977 15.367 1 97.19 403 ALA B N 1
ATOM 7975 C CA . ALA B 1 403 ? -43.406 15.695 14.211 1 97.19 403 ALA B CA 1
ATOM 7976 C C . ALA B 1 403 ? -42.469 14.797 13.398 1 97.19 403 ALA B C 1
ATOM 7978 O O . ALA B 1 403 ? -42.562 14.75 12.164 1 97.19 403 ALA B O 1
ATOM 7979 N N . VAL B 1 404 ? -41.562 14.133 14.086 1 97.5 404 VAL B N 1
ATOM 7980 C CA . VAL B 1 404 ? -40.625 13.242 13.414 1 97.5 404 VAL B CA 1
ATOM 7981 C C . VAL B 1 404 ? -41.406 12.094 12.766 1 97.5 404 VAL B C 1
ATOM 7983 O O . VAL B 1 404 ? -41.062 11.656 11.656 1 97.5 404 VAL B O 1
ATOM 7986 N N . TYR B 1 405 ? -42.375 11.602 13.484 1 97.06 405 TYR B N 1
ATOM 7987 C CA . TYR B 1 405 ? -43.219 10.539 12.969 1 97.06 405 TYR B CA 1
ATOM 7988 C C . TYR B 1 405 ? -43.906 10.977 11.68 1 97.06 405 TYR B C 1
ATOM 7990 O O . TYR B 1 405 ? -43.969 10.203 10.719 1 97.06 405 TYR B O 1
ATOM 7998 N N . ALA B 1 406 ? -44.406 12.164 11.656 1 96.44 406 ALA B N 1
ATOM 7999 C CA . ALA B 1 406 ? -45.031 12.703 10.461 1 96.44 406 ALA B CA 1
ATOM 8000 C C . ALA B 1 406 ? -44.031 12.836 9.32 1 96.44 406 ALA B C 1
ATOM 8002 O O . ALA B 1 406 ? -44.375 12.562 8.164 1 96.44 406 ALA B O 1
ATOM 8003 N N . PHE B 1 407 ? -42.906 13.289 9.695 1 96.81 407 PHE B N 1
ATOM 8004 C CA . PHE B 1 407 ? -41.812 13.383 8.727 1 96.81 407 PHE B CA 1
ATOM 8005 C C . PHE B 1 407 ? -41.531 12.023 8.102 1 96.81 407 PHE B C 1
ATOM 8007 O O . PHE B 1 407 ? -41.469 11.898 6.879 1 96.81 407 PHE B O 1
ATOM 8014 N N . HIS B 1 408 ? -41.406 11.055 8.938 1 96.81 408 HIS B N 1
ATOM 8015 C CA . HIS B 1 408 ? -41.125 9.695 8.492 1 96.81 408 HIS B CA 1
ATOM 8016 C C . HIS B 1 408 ? -42.25 9.141 7.629 1 96.81 408 HIS B C 1
ATOM 8018 O O . HIS B 1 408 ? -42 8.5 6.602 1 96.81 408 HIS B O 1
ATOM 8024 N N . ARG B 1 409 ? -43.438 9.352 8.031 1 95.69 409 ARG B N 1
ATOM 8025 C CA . ARG B 1 409 ? -44.594 8.906 7.27 1 95.69 409 ARG B CA 1
ATOM 8026 C C . ARG B 1 409 ? -44.594 9.484 5.859 1 95.69 409 ARG B C 1
ATOM 8028 O O . ARG B 1 409 ? -44.906 8.797 4.891 1 95.69 409 ARG B O 1
ATOM 8035 N N . GLN B 1 410 ? -44.219 10.68 5.766 1 95.38 410 GLN B N 1
ATOM 8036 C CA . GLN B 1 410 ? -44.125 11.312 4.457 1 95.38 410 GLN B CA 1
ATOM 8037 C C . GLN B 1 410 ? -43.031 10.695 3.613 1 95.38 410 GLN B C 1
ATOM 8039 O O . GLN B 1 410 ? -43.188 10.516 2.404 1 95.38 410 GLN B O 1
ATOM 8044 N N . LEU B 1 411 ? -41.938 10.43 4.238 1 95.06 411 LEU B N 1
ATOM 8045 C CA . LEU B 1 411 ? -40.844 9.797 3.541 1 95.06 411 LEU B CA 1
ATOM 8046 C C . LEU B 1 411 ? -41.219 8.438 2.994 1 95.06 411 LEU B C 1
ATOM 8048 O O . LEU B 1 411 ? -40.812 8.055 1.893 1 95.06 411 LEU B O 1
ATOM 8052 N N . ILE B 1 412 ? -41.938 7.68 3.783 1 94.25 412 ILE B N 1
ATOM 8053 C CA . ILE B 1 412 ? -42.406 6.363 3.369 1 94.25 412 ILE B CA 1
ATOM 8054 C C . ILE B 1 412 ? -43.312 6.504 2.148 1 94.25 412 ILE B C 1
ATOM 8056 O O . ILE B 1 412 ? -43.25 5.695 1.219 1 94.25 412 ILE B O 1
ATOM 8060 N N . LYS B 1 413 ? -44.062 7.547 2.148 1 92.81 413 LYS B N 1
ATOM 8061 C CA . LYS B 1 413 ? -45 7.773 1.049 1 92.81 413 LYS B CA 1
ATOM 8062 C C . LYS B 1 413 ? -44.25 8.195 -0.218 1 92.81 413 LYS B C 1
ATOM 8064 O O . LYS B 1 413 ? -44.531 7.676 -1.302 1 92.81 413 LYS B O 1
ATOM 8069 N N . ASP B 1 414 ? -43.312 9.07 -0.039 1 91.5 414 ASP B N 1
ATOM 8070 C CA . ASP B 1 414 ? -42.625 9.656 -1.195 1 91.5 414 ASP B CA 1
ATOM 8071 C C . ASP B 1 414 ? -41.5 8.75 -1.68 1 91.5 414 ASP B C 1
ATOM 8073 O O . ASP B 1 414 ? -41.188 8.742 -2.865 1 91.5 414 ASP B O 1
ATOM 8077 N N . GLN B 1 415 ? -40.938 8.086 -0.778 1 88.06 415 GLN B N 1
ATOM 8078 C CA . GLN B 1 415 ? -39.781 7.23 -1.07 1 88.06 415 GLN B CA 1
ATOM 8079 C C . GLN B 1 415 ? -38.75 7.977 -1.889 1 88.06 415 GLN B C 1
ATOM 8081 O O . GLN B 1 415 ? -38.438 7.586 -3.016 1 88.06 415 GLN B O 1
ATOM 8086 N N . PRO B 1 416 ? -38.188 8.945 -1.245 1 82.75 416 PRO B N 1
ATOM 8087 C CA . PRO B 1 416 ? -37.219 9.742 -1.99 1 82.75 416 PRO B CA 1
ATOM 8088 C C . PRO B 1 416 ? -35.969 8.945 -2.363 1 82.75 416 PRO B C 1
ATOM 8090 O O . PRO B 1 416 ? -35.5 8.102 -1.584 1 82.75 416 PRO B O 1
ATOM 8093 N N . ARG B 1 417 ? -35.531 9.141 -3.611 1 73.94 417 ARG B N 1
ATOM 8094 C CA . ARG B 1 417 ? -34.312 8.484 -4.082 1 73.94 417 ARG B CA 1
ATOM 8095 C C . ARG B 1 417 ? -33.156 9.484 -4.191 1 73.94 417 ARG B C 1
ATOM 8097 O O . ARG B 1 417 ? -33.375 10.68 -4.383 1 73.94 417 ARG B O 1
ATOM 8104 N N . PRO B 1 418 ? -32.031 8.938 -3.932 1 69.06 418 PRO B N 1
ATOM 8105 C CA . PRO B 1 418 ? -30.891 9.844 -4.008 1 69.06 418 PRO B CA 1
ATOM 8106 C C . PRO B 1 418 ? -30.766 10.523 -5.367 1 69.06 418 PRO B C 1
ATOM 8108 O O . PRO B 1 418 ? -31.047 9.906 -6.398 1 69.06 418 PRO B O 1
ATOM 8111 N N . SER B 1 419 ? -30.766 11.867 -5.316 1 66.25 419 SER B N 1
ATOM 8112 C CA . SER B 1 419 ? -30.562 12.633 -6.543 1 66.25 419 SER B CA 1
ATOM 8113 C C . SER B 1 419 ? -29.359 13.562 -6.426 1 66.25 419 SER B C 1
ATOM 8115 O O . SER B 1 419 ? -29.094 14.102 -5.352 1 66.25 419 SER B O 1
ATOM 8117 N N . ARG B 1 420 ? -28.625 13.609 -7.34 1 62.16 420 ARG B N 1
ATOM 8118 C CA . ARG B 1 420 ? -27.438 14.461 -7.348 1 62.16 420 ARG B CA 1
ATOM 8119 C C . ARG B 1 420 ? -27.797 15.883 -7.758 1 62.16 420 ARG B C 1
ATOM 8121 O O . ARG B 1 420 ? -26.969 16.797 -7.656 1 62.16 420 ARG B O 1
ATOM 8128 N N . LEU B 1 421 ? -29.109 16.078 -8.227 1 62.94 421 LEU B N 1
ATOM 8129 C CA . LEU B 1 421 ? -29.562 17.375 -8.727 1 62.94 421 LEU B CA 1
ATOM 8130 C C . LEU B 1 421 ? -29.984 18.281 -7.578 1 62.94 421 LEU B C 1
ATOM 8132 O O . LEU B 1 421 ? -29.969 19.516 -7.719 1 62.94 421 LEU B O 1
ATOM 8136 N N . THR B 1 422 ? -30.344 17.625 -6.547 1 66.69 422 THR B N 1
ATOM 8137 C CA . THR B 1 422 ? -30.828 18.406 -5.414 1 66.69 422 THR B CA 1
ATOM 8138 C C . THR B 1 422 ? -29.906 18.234 -4.207 1 66.69 422 THR B C 1
ATOM 8140 O O . THR B 1 422 ? -29.172 17.25 -4.117 1 66.69 422 THR B O 1
ATOM 8143 N N . ASP B 1 423 ? -29.812 19.266 -3.475 1 74.56 423 ASP B N 1
ATOM 8144 C CA . ASP B 1 423 ? -29.062 19.172 -2.227 1 74.56 423 ASP B CA 1
ATOM 8145 C C . ASP B 1 423 ? -29.656 18.109 -1.301 1 74.56 423 ASP B C 1
ATOM 8147 O O . ASP B 1 423 ? -30.797 18.25 -0.86 1 74.56 423 ASP B O 1
ATOM 8151 N N . GLN B 1 424 ? -28.969 17.078 -1.25 1 83.31 424 GLN B N 1
ATOM 8152 C CA . GLN B 1 424 ? -29.453 15.969 -0.445 1 83.31 424 GLN B CA 1
ATOM 8153 C C . GLN B 1 424 ? -28.781 15.945 0.927 1 83.31 424 GLN B C 1
ATOM 8155 O O . GLN B 1 424 ? -27.609 16.281 1.054 1 83.31 424 GLN B O 1
ATOM 8160 N N . ARG B 1 425 ? -29.641 15.742 1.901 1 87.62 425 ARG B N 1
ATOM 8161 C CA . ARG B 1 425 ? -29.141 15.547 3.254 1 87.62 425 ARG B CA 1
ATOM 8162 C C . ARG B 1 425 ? -29.484 14.164 3.781 1 87.62 425 ARG B C 1
ATOM 8164 O O . ARG B 1 425 ? -30.594 13.672 3.553 1 87.62 425 ARG B O 1
ATOM 8171 N N . GLN B 1 426 ? -28.562 13.625 4.391 1 91.12 426 GLN B N 1
ATOM 8172 C CA . GLN B 1 426 ? -28.828 12.328 5.004 1 91.12 426 GLN B CA 1
ATOM 8173 C C . GLN B 1 426 ? -29.625 12.477 6.297 1 91.12 426 GLN B C 1
ATOM 8175 O O . GLN B 1 426 ? -29.297 13.312 7.145 1 91.12 426 GLN B O 1
ATOM 8180 N N . VAL B 1 427 ? -30.656 11.789 6.406 1 94.25 427 VAL B N 1
ATOM 8181 C CA . VAL B 1 427 ? -31.516 11.82 7.594 1 94.25 427 VAL B CA 1
ATOM 8182 C C . VAL B 1 427 ? -31.641 10.414 8.172 1 94.25 427 VAL B C 1
ATOM 8184 O O . VAL B 1 427 ? -31.969 9.469 7.453 1 94.25 427 VAL B O 1
ATOM 8187 N N . VAL B 1 428 ? -31.359 10.32 9.414 1 95.88 428 VAL B N 1
ATOM 8188 C CA . VAL B 1 428 ? -31.484 9.055 10.125 1 95.88 428 VAL B CA 1
ATOM 8189 C C . VAL B 1 428 ? -32.594 9.156 11.18 1 95.88 428 VAL B C 1
ATOM 8191 O O . VAL B 1 428 ? -32.562 10.07 12.008 1 95.88 428 VAL B O 1
ATOM 8194 N N . ILE B 1 429 ? -33.5 8.297 11.133 1 96.94 429 ILE B N 1
ATOM 8195 C CA . ILE B 1 429 ? -34.594 8.242 12.102 1 96.94 429 ILE B CA 1
ATOM 8196 C C . ILE B 1 429 ? -34.562 6.918 12.859 1 96.94 429 ILE B C 1
ATOM 8198 O O . ILE B 1 429 ? -34.656 5.848 12.258 1 96.94 429 ILE B O 1
ATOM 8202 N N . GLY B 1 430 ? -34.406 7.023 14.102 1 96.44 430 GLY B N 1
ATOM 8203 C CA . GLY B 1 430 ? -34.375 5.848 14.961 1 96.44 430 GLY B CA 1
ATOM 8204 C C . GLY B 1 430 ? -35.469 5.879 16.031 1 96.44 430 GLY B C 1
ATOM 8205 O O . GLY B 1 430 ? -35.719 6.93 16.625 1 96.44 430 GLY B O 1
ATOM 8206 N N . TYR B 1 431 ? -36.156 4.777 16.188 1 96.81 431 TYR B N 1
ATOM 8207 C CA . TYR B 1 431 ? -37.156 4.66 17.234 1 96.81 431 TYR B CA 1
ATOM 8208 C C . TYR B 1 431 ? -36.688 3.727 18.344 1 96.81 431 TYR B C 1
ATOM 8210 O O . TYR B 1 431 ? -36.156 2.654 18.078 1 96.81 431 TYR B O 1
ATOM 8218 N N . VAL B 1 432 ? -36.812 4.176 19.5 1 96.12 432 VAL B N 1
ATOM 8219 C CA . VAL B 1 432 ? -36.688 3.324 20.672 1 96.12 432 VAL B CA 1
ATOM 8220 C C . VAL B 1 432 ? -38.062 3.066 21.297 1 96.12 432 VAL B C 1
ATOM 8222 O O . VAL B 1 432 ? -38.688 3.994 21.781 1 96.12 432 VAL B O 1
ATOM 8225 N N . LEU B 1 433 ? -38.438 1.894 21.328 1 96.38 433 LEU B N 1
ATOM 8226 C CA . LEU B 1 433 ? -39.781 1.546 21.781 1 96.38 433 LEU B CA 1
ATOM 8227 C C . LEU B 1 433 ? -39.781 1.257 23.281 1 96.38 433 LEU B C 1
ATOM 8229 O O . LEU B 1 433 ? -38.719 1.077 23.891 1 96.38 433 LEU B O 1
ATOM 8233 N N . LYS B 1 434 ? -40.969 1.257 23.875 1 94.94 434 LYS B N 1
ATOM 8234 C CA . LYS B 1 434 ? -41.125 1.045 25.312 1 94.94 434 LYS B CA 1
ATOM 8235 C C . LYS B 1 434 ? -40.688 -0.358 25.719 1 94.94 434 LYS B C 1
ATOM 8237 O O . LYS B 1 434 ? -40.219 -0.566 26.828 1 94.94 434 LYS B O 1
ATOM 8242 N N . ASP B 1 435 ? -40.75 -1.337 24.828 1 93.62 435 ASP B N 1
ATOM 8243 C CA . ASP B 1 435 ? -40.344 -2.715 25.109 1 93.62 435 ASP B CA 1
ATOM 8244 C C . ASP B 1 435 ? -38.844 -2.918 24.906 1 93.62 435 ASP B C 1
ATOM 8246 O O . ASP B 1 435 ? -38.344 -4.02 25.109 1 93.62 435 ASP B O 1
ATOM 8250 N N . GLY B 1 436 ? -38.281 -1.872 24.5 1 90.81 436 GLY B N 1
ATOM 8251 C CA . GLY B 1 436 ? -36.812 -1.95 24.375 1 90.81 436 GLY B CA 1
ATOM 8252 C C . GLY B 1 436 ? -36.375 -2.207 22.953 1 90.81 436 GLY B C 1
ATOM 8253 O O . GLY B 1 436 ? -35.156 -2.1 22.656 1 90.81 436 GLY B O 1
ATOM 8254 N N . LYS B 1 437 ? -37.25 -2.535 22.078 1 93.12 437 LYS B N 1
ATOM 8255 C CA . LYS B 1 437 ? -36.906 -2.783 20.688 1 93.12 437 LYS B CA 1
ATOM 8256 C C . LYS B 1 437 ? -36.5 -1.491 19.984 1 93.12 437 LYS B C 1
ATOM 8258 O O . LYS B 1 437 ? -36.969 -0.412 20.328 1 93.12 437 LYS B O 1
ATOM 8263 N N . ARG B 1 438 ? -35.531 -1.654 18.938 1 94 438 ARG B N 1
ATOM 8264 C CA . ARG B 1 438 ? -35 -0.497 18.219 1 94 438 ARG B CA 1
ATOM 8265 C C . ARG B 1 438 ? -35.25 -0.646 16.719 1 94 438 ARG B C 1
ATOM 8267 O O . ARG B 1 438 ? -35.188 -1.756 16.188 1 94 438 ARG B O 1
ATOM 8274 N N . MET B 1 439 ? -35.656 0.4 16.125 1 94.81 439 MET B N 1
ATOM 8275 C CA . MET B 1 439 ? -35.844 0.463 14.68 1 94.81 439 MET B CA 1
ATOM 8276 C C . MET B 1 439 ? -35.156 1.682 14.086 1 94.81 439 MET B C 1
ATOM 8278 O O . MET B 1 439 ? -35.219 2.773 14.656 1 94.81 439 MET B O 1
ATOM 8282 N N . ILE B 1 440 ? -34.438 1.507 13.008 1 94.69 440 ILE B N 1
ATOM 8283 C CA . ILE B 1 440 ? -33.688 2.617 12.43 1 94.69 440 ILE B CA 1
ATOM 8284 C C . ILE B 1 440 ? -33.906 2.662 10.914 1 94.69 440 ILE B C 1
ATOM 8286 O O . ILE B 1 440 ? -34.125 1.623 10.281 1 94.69 440 ILE B O 1
ATOM 8290 N N . ARG B 1 441 ? -34.031 3.828 10.383 1 95.88 441 ARG B N 1
ATOM 8291 C CA . ARG B 1 441 ? -34.156 4.086 8.945 1 95.88 441 ARG B CA 1
ATOM 8292 C C . ARG B 1 441 ? -33.188 5.195 8.516 1 95.88 441 ARG B C 1
ATOM 8294 O O . ARG B 1 441 ? -32.844 6.07 9.312 1 95.88 441 ARG B O 1
ATOM 8301 N N . GLN B 1 442 ? -32.75 5.129 7.352 1 94 442 GLN B N 1
ATOM 8302 C CA . GLN B 1 442 ? -31.828 6.117 6.797 1 94 442 GLN B CA 1
ATOM 8303 C C . GLN B 1 442 ? -32.25 6.535 5.395 1 94 442 GLN B C 1
ATOM 8305 O O . GLN B 1 442 ? -32.531 5.688 4.547 1 94 442 GLN B O 1
ATOM 8310 N N . TYR B 1 443 ? -32.375 7.859 5.156 1 93.38 443 TYR B N 1
ATOM 8311 C CA . TYR B 1 443 ? -32.844 8.398 3.883 1 93.38 443 TYR B CA 1
ATOM 8312 C C . TYR B 1 443 ? -31.906 9.508 3.391 1 93.38 443 TYR B C 1
ATOM 8314 O O . TYR B 1 443 ? -31.172 10.102 4.18 1 93.38 443 TYR B O 1
ATOM 8322 N N . ASN B 1 444 ? -31.922 9.703 2.105 1 89.62 444 ASN B N 1
ATOM 8323 C CA . ASN B 1 444 ? -31.406 10.93 1.503 1 89.62 444 ASN B CA 1
ATOM 8324 C C . ASN B 1 444 ? -32.531 11.859 1.06 1 89.62 444 ASN B C 1
ATOM 8326 O O . ASN B 1 444 ? -33.281 11.523 0.142 1 89.62 444 ASN B O 1
ATOM 8330 N N . VAL B 1 445 ? -32.594 13.023 1.736 1 91.06 445 VAL B N 1
ATOM 8331 C CA . VAL B 1 445 ? -33.781 13.852 1.588 1 91.06 445 VAL B CA 1
ATOM 8332 C C . VAL B 1 445 ? -33.406 15.211 1.014 1 91.06 445 VAL B C 1
ATOM 8334 O O . VAL B 1 445 ? -32.406 15.82 1.449 1 91.06 445 VAL B O 1
ATOM 8337 N N . PRO B 1 446 ? -34.125 15.594 -0.024 1 88.44 446 PRO B N 1
ATOM 8338 C CA . PRO B 1 446 ? -33.938 16.984 -0.438 1 88.44 446 PRO B CA 1
ATOM 8339 C C . PRO B 1 446 ? -34.438 17.984 0.618 1 88.44 446 PRO B C 1
ATOM 8341 O O . PRO B 1 446 ? -35.625 18.031 0.934 1 88.44 446 PRO B O 1
ATOM 8344 N N . SER B 1 447 ? -33.594 18.719 1.069 1 87 447 SER B N 1
ATOM 8345 C CA . SER B 1 447 ? -33.875 19.562 2.227 1 87 447 SER B CA 1
ATOM 8346 C C . SER B 1 447 ? -34.938 20.609 1.91 1 87 447 SER B C 1
ATOM 8348 O O . SER B 1 447 ? -35.812 20.891 2.736 1 87 447 SER B O 1
ATOM 8350 N N . LYS B 1 448 ? -34.875 21.172 0.752 1 87.12 448 LYS B N 1
ATOM 8351 C CA . LYS B 1 448 ? -35.812 22.234 0.408 1 87.12 448 LYS B CA 1
ATOM 8352 C C . LYS B 1 448 ? -37.25 21.719 0.291 1 87.12 448 LYS B C 1
ATOM 8354 O O . LYS B 1 448 ? -38.188 22.328 0.788 1 87.12 448 LYS B O 1
ATOM 8359 N N . ALA B 1 449 ? -37.438 20.547 -0.277 1 88.62 449 ALA B N 1
ATOM 8360 C CA . ALA B 1 449 ? -38.781 19.969 -0.488 1 88.62 449 ALA B CA 1
ATOM 8361 C C . ALA B 1 449 ? -39.375 19.531 0.833 1 88.62 449 ALA B C 1
ATOM 8363 O O . ALA B 1 449 ? -40.625 19.5 0.972 1 88.62 449 ALA B O 1
ATOM 8364 N N . TYR B 1 450 ? -38.625 19.281 1.777 1 93.19 450 TYR B N 1
ATOM 8365 C CA . TYR B 1 450 ? -39.125 18.75 3.035 1 93.19 450 TYR B CA 1
ATOM 8366 C C . TYR B 1 450 ? -38.969 19.766 4.16 1 93.19 450 TYR B C 1
ATOM 8368 O O . TYR B 1 450 ? -39 19.406 5.34 1 93.19 450 TYR B O 1
ATOM 8376 N N . PHE B 1 451 ? -38.781 20.938 3.828 1 93.31 451 PHE B N 1
ATOM 8377 C CA . PHE B 1 451 ? -38.562 21.984 4.801 1 93.31 451 PHE B CA 1
ATOM 8378 C C . PHE B 1 451 ? -39.719 22.094 5.77 1 93.31 451 PHE B C 1
ATOM 8380 O O . PHE B 1 451 ? -39.531 22.312 6.969 1 93.31 451 PHE B O 1
ATOM 8387 N N . SER B 1 452 ? -40.938 21.938 5.285 1 94.44 452 SER B N 1
ATOM 8388 C CA . SER B 1 452 ? -42.125 22.062 6.113 1 94.44 452 SER B CA 1
ATOM 8389 C C . SER B 1 452 ? -42.125 21.016 7.227 1 94.44 452 SER B C 1
ATOM 8391 O O . SER B 1 452 ? -42.75 21.234 8.281 1 94.44 452 SER B O 1
ATOM 8393 N N . TYR B 1 453 ? -41.531 19.984 7.004 1 95.12 453 TYR B N 1
ATOM 8394 C CA . TYR B 1 453 ? -41.469 18.922 8.008 1 95.12 453 TYR B CA 1
ATOM 8395 C C . TYR B 1 453 ? -40.281 19.094 8.93 1 95.12 453 TYR B C 1
ATOM 8397 O O . TYR B 1 453 ? -40.312 18.672 10.086 1 95.12 453 TYR B O 1
ATOM 8405 N N . TYR B 1 454 ? -39.25 19.688 8.445 1 95 454 TYR B N 1
ATOM 8406 C CA . TYR B 1 454 ? -38.094 19.984 9.266 1 95 454 TYR B CA 1
ATOM 8407 C C . TYR B 1 454 ? -38.406 21.062 10.297 1 95 454 TYR B C 1
ATOM 8409 O O . TYR B 1 454 ? -37.969 20.984 11.438 1 95 454 TYR B O 1
ATOM 8417 N N . LYS B 1 455 ? -39.125 22 9.914 1 95.25 455 LYS B N 1
ATOM 8418 C CA . LYS B 1 455 ? -39.344 23.234 10.656 1 95.25 455 LYS B CA 1
ATOM 8419 C C . LYS B 1 455 ? -39.875 22.953 12.055 1 95.25 455 LYS B C 1
ATOM 8421 O O . LYS B 1 455 ? -39.312 23.391 13.055 1 95.25 455 LYS B O 1
ATOM 8426 N N . PRO B 1 456 ? -40.969 22.156 12.164 1 95.75 456 PRO B N 1
ATOM 8427 C CA . PRO B 1 456 ? -41.5 21.922 13.508 1 95.75 456 PRO B CA 1
ATOM 8428 C C . PRO B 1 456 ? -40.5 21.188 14.414 1 95.75 456 PRO B C 1
ATOM 8430 O O . PRO B 1 456 ? -40.562 21.328 15.633 1 95.75 456 PRO B O 1
ATOM 8433 N N . ILE B 1 457 ? -39.688 20.469 13.922 1 95.94 457 ILE B N 1
ATOM 8434 C CA . ILE B 1 457 ? -38.719 19.703 14.703 1 95.94 457 ILE B CA 1
ATOM 8435 C C . ILE B 1 457 ? -37.562 20.609 15.133 1 95.94 457 ILE B C 1
ATOM 8437 O O . ILE B 1 457 ? -37.281 20.734 16.328 1 95.94 457 ILE B O 1
ATOM 8441 N N . LEU B 1 458 ? -36.969 21.297 14.188 1 95.06 458 LEU B N 1
ATOM 8442 C CA . LEU B 1 458 ? -35.75 22.078 14.414 1 95.06 458 LEU B CA 1
ATOM 8443 C C . LEU B 1 458 ? -36.062 23.312 15.266 1 95.06 458 LEU B C 1
ATOM 8445 O O . LEU B 1 458 ? -35.219 23.781 16.016 1 95.06 458 LEU B O 1
ATOM 8449 N N . GLU B 1 459 ? -37.219 23.844 15.141 1 94.88 459 GLU B N 1
ATOM 8450 C CA . GLU B 1 459 ? -37.531 25.062 15.852 1 94.88 459 GLU B CA 1
ATOM 8451 C C . GLU B 1 459 ? -38.156 24.766 17.219 1 94.88 459 GLU B C 1
ATOM 8453 O O . GLU B 1 459 ? -38.5 25.672 17.969 1 94.88 459 GLU B O 1
ATOM 8458 N N . SER B 1 460 ? -38.281 23.5 17.516 1 94.88 460 SER B N 1
ATOM 8459 C CA . SER B 1 460 ? -38.781 23.141 18.828 1 94.88 460 SER B CA 1
ATOM 8460 C C . SER B 1 460 ? -37.75 23.438 19.906 1 94.88 460 SER B C 1
ATOM 8462 O O . SER B 1 460 ? -36.562 23.438 19.641 1 94.88 460 SER B O 1
ATOM 8464 N N . LYS B 1 461 ? -38.281 23.688 21.141 1 94.25 461 LYS B N 1
ATOM 8465 C CA . LYS B 1 461 ? -37.406 24.031 22.25 1 94.25 461 LYS B CA 1
ATOM 8466 C C . LYS B 1 461 ? -36.5 22.859 22.625 1 94.25 461 LYS B C 1
ATOM 8468 O O . LYS B 1 461 ? -35.312 23.031 22.859 1 94.25 461 LYS B O 1
ATOM 8473 N N . GLU B 1 462 ? -37.094 21.734 22.578 1 94.44 462 GLU B N 1
ATOM 8474 C CA . GLU B 1 462 ? -36.312 20.547 22.938 1 94.44 462 GLU B CA 1
ATOM 8475 C C . GLU B 1 462 ? -35.156 20.328 21.984 1 94.44 462 GLU B C 1
ATOM 8477 O O . GLU B 1 462 ? -34.031 20.047 22.422 1 94.44 462 GLU B O 1
ATOM 8482 N N . TYR B 1 463 ? -35.406 20.391 20.766 1 94.88 463 TYR B N 1
ATOM 8483 C CA . TYR B 1 463 ? -34.344 20.156 19.766 1 94.88 463 TYR B CA 1
ATOM 8484 C C . TYR B 1 463 ? -33.219 21.172 19.922 1 94.88 463 TYR B C 1
ATOM 8486 O O . TYR B 1 463 ? -32.062 20.797 19.906 1 94.88 463 TYR B O 1
ATOM 8494 N N . LYS B 1 464 ? -33.469 22.391 20.078 1 93.88 464 LYS B N 1
ATOM 8495 C CA . LYS B 1 464 ? -32.469 23.453 20.203 1 93.88 464 LYS B CA 1
ATOM 8496 C C . LYS B 1 464 ? -31.625 23.297 21.469 1 93.88 464 LYS B C 1
ATOM 8498 O O . LYS B 1 464 ? -30.422 23.516 21.453 1 93.88 464 LYS B O 1
ATOM 8503 N N . LYS B 1 465 ? -32.344 22.984 22.484 1 91.31 465 LYS B N 1
ATOM 8504 C CA . LYS B 1 465 ? -31.641 22.781 23.75 1 91.31 465 LYS B CA 1
ATOM 8505 C C . LYS B 1 465 ? -30.641 21.625 23.641 1 91.31 465 LYS B C 1
ATOM 8507 O O . LYS B 1 465 ? -29.578 21.672 24.25 1 91.31 465 LYS B O 1
ATOM 8512 N N . ASN B 1 466 ? -31.062 20.656 22.844 1 89.19 466 ASN B N 1
ATOM 8513 C CA . ASN B 1 466 ? -30.172 19.516 22.641 1 89.19 466 ASN B CA 1
ATOM 8514 C C . ASN B 1 466 ? -29.125 19.797 21.578 1 89.19 466 ASN B C 1
ATOM 8516 O O . ASN B 1 466 ? -28.016 19.25 21.625 1 89.19 466 ASN B O 1
ATOM 8520 N N . TYR B 1 467 ? -29.406 20.594 20.656 1 90.31 467 TYR B N 1
ATOM 8521 C CA . TYR B 1 467 ? -28.578 20.859 19.484 1 90.31 467 TYR B CA 1
ATOM 8522 C C . TYR B 1 467 ? -27.375 21.719 19.859 1 90.31 467 TYR B C 1
ATOM 8524 O O . TYR B 1 467 ? -26.25 21.406 19.5 1 90.31 467 TYR B O 1
ATOM 8532 N N . TYR B 1 468 ? -27.609 22.781 20.609 1 90.06 468 TYR B N 1
ATOM 8533 C CA . TYR B 1 468 ? -26.547 23.703 20.984 1 90.06 468 TYR B CA 1
ATOM 8534 C C . TYR B 1 468 ? -26.016 23.406 22.375 1 90.06 468 TYR B C 1
ATOM 8536 O O . TYR B 1 468 ? -26.781 23.391 23.359 1 90.06 468 TYR B O 1
ATOM 8544 N N . LEU B 1 469 ? -24.844 23.266 22.516 1 89.38 469 LEU B N 1
ATOM 8545 C CA . LEU B 1 469 ? -24.188 22.938 23.781 1 89.38 469 LEU B CA 1
ATOM 8546 C C . LEU B 1 469 ? -24.5 24 24.844 1 89.38 469 LEU B C 1
ATOM 8548 O O . LEU B 1 469 ? -24.75 23.656 26 1 89.38 469 LEU B O 1
ATOM 8552 N N . LEU B 1 470 ? -24.547 25.25 24.422 1 89.81 470 LEU B N 1
ATOM 8553 C CA . LEU B 1 470 ? -24.734 26.359 25.359 1 89.81 470 LEU B CA 1
ATOM 8554 C C . LEU B 1 470 ? -26.141 26.344 25.938 1 89.81 470 LEU B C 1
ATOM 8556 O O . LEU B 1 470 ? -26.391 26.969 26.984 1 89.81 470 LEU B O 1
ATOM 8560 N N . LEU B 1 471 ? -27.047 25.719 25.234 1 91.31 471 LEU B N 1
ATOM 8561 C CA . LEU B 1 471 ? -28.422 25.719 25.688 1 91.31 471 LEU B CA 1
ATOM 8562 C C . LEU B 1 471 ? -28.719 24.516 26.562 1 91.31 471 LEU B C 1
ATOM 8564 O O . LEU B 1 471 ? -29.781 24.438 27.203 1 91.31 471 LEU B O 1
ATOM 8568 N N . ARG B 1 472 ? -27.844 23.562 26.578 1 87.5 472 ARG B N 1
ATOM 8569 C CA . ARG B 1 472 ? -28.047 22.359 27.375 1 87.5 472 ARG B CA 1
ATOM 8570 C C . ARG B 1 472 ? -27.875 22.672 28.859 1 87.5 472 ARG B C 1
ATOM 8572 O O . ARG B 1 472 ? -27.016 23.453 29.25 1 87.5 472 ARG B O 1
ATOM 8579 N N . ASP B 1 473 ? -28.75 21.984 29.547 1 78.5 473 ASP B N 1
ATOM 8580 C CA . ASP B 1 473 ? -28.594 22.125 30.984 1 78.5 473 ASP B CA 1
ATOM 8581 C C . ASP B 1 473 ? -27.328 21.438 31.484 1 78.5 473 ASP B C 1
ATOM 8583 O O . ASP B 1 473 ? -27.141 20.234 31.281 1 78.5 473 ASP B O 1
ATOM 8587 N N . GLN B 1 474 ? -26.344 22.172 32 1 71.94 474 GLN B N 1
ATOM 8588 C CA . GLN B 1 474 ? -25.109 21.641 32.562 1 71.94 474 GLN B CA 1
ATOM 8589 C C . GLN B 1 474 ? -24.203 21.078 31.5 1 71.94 474 GLN B C 1
ATOM 8591 O O . GLN B 1 474 ? -23.5 20.078 31.719 1 71.94 474 GLN B O 1
ATOM 8596 N N . GLY B 1 475 ? -24.391 21.484 30.312 1 75.88 475 GLY B N 1
ATOM 8597 C CA . GLY B 1 475 ? -23.641 20.891 29.203 1 75.88 475 GLY B CA 1
ATOM 8598 C C . GLY B 1 475 ? -22.234 21.438 29.078 1 75.88 475 GLY B C 1
ATOM 8599 O O . GLY B 1 475 ? -21.422 20.891 28.344 1 75.88 475 GLY B O 1
ATOM 8600 N N . TYR B 1 476 ? -21.984 22.594 29.812 1 80.94 476 TYR B N 1
ATOM 8601 C CA . TYR B 1 476 ? -20.672 23.203 29.672 1 80.94 476 TYR B CA 1
ATOM 8602 C C . TYR B 1 476 ? -20.156 23.734 31 1 80.94 476 TYR B C 1
ATOM 8604 O O . TYR B 1 476 ? -20.938 23.969 31.922 1 80.94 476 TYR B O 1
ATOM 8612 N N . SER B 1 477 ? -18.906 23.828 31.047 1 85.12 477 SER B N 1
ATOM 8613 C CA . SER B 1 477 ? -18.266 24.438 32.219 1 85.12 477 SER B CA 1
ATOM 8614 C C . SER B 1 477 ? -18.312 25.953 32.156 1 85.12 477 SER B C 1
ATOM 8616 O O . SER B 1 477 ? -18.516 26.531 31.094 1 85.12 477 SER B O 1
ATOM 8618 N N . PRO B 1 478 ? -18.203 26.516 33.375 1 88.75 478 PRO B N 1
ATOM 8619 C CA . PRO B 1 478 ? -18.234 27.984 33.375 1 88.75 478 PRO B CA 1
ATOM 8620 C C . PRO B 1 478 ? -17.234 28.578 32.375 1 88.75 478 PRO B C 1
ATOM 8622 O O . PRO B 1 478 ? -16.109 28.078 32.25 1 88.75 478 PRO B O 1
ATOM 8625 N N . ILE B 1 479 ? -17.734 29.516 31.672 1 91.88 479 ILE B N 1
ATOM 8626 C CA . ILE B 1 479 ? -16.922 30.172 30.656 1 91.88 479 ILE B CA 1
ATOM 8627 C C . ILE B 1 479 ? -15.992 31.188 31.312 1 91.88 479 ILE B C 1
ATOM 8629 O O . ILE B 1 479 ? -16.453 32.062 32.062 1 91.88 479 ILE B O 1
ATOM 8633 N N . ARG B 1 480 ? -14.727 31.141 30.984 1 89.44 480 ARG B N 1
ATOM 8634 C CA . ARG B 1 480 ? -13.742 32.031 31.578 1 89.44 480 ARG B CA 1
ATOM 8635 C C . ARG B 1 480 ? -13.43 33.219 30.625 1 89.44 480 ARG B C 1
ATOM 8637 O O . ARG B 1 480 ? -13.102 34.312 31.078 1 89.44 480 ARG B O 1
ATOM 8644 N N . GLN B 1 481 ? -13.484 32.875 29.391 1 91.25 481 GLN B N 1
ATOM 8645 C CA . GLN B 1 481 ? -13.078 33.875 28.406 1 91.25 481 GLN B CA 1
ATOM 8646 C C . GLN B 1 481 ? -13.836 33.688 27.094 1 91.25 481 GLN B C 1
ATOM 8648 O O . GLN B 1 481 ? -14.117 32.562 26.688 1 91.25 481 GLN B O 1
ATOM 8653 N N . VAL B 1 482 ? -14.273 34.812 26.547 1 92.88 482 VAL B N 1
ATOM 8654 C CA . VAL B 1 482 ? -14.859 34.812 25.203 1 92.88 482 VAL B CA 1
ATOM 8655 C C . VAL B 1 482 ? -13.977 35.625 24.266 1 92.88 482 VAL B C 1
ATOM 8657 O O . VAL B 1 482 ? -13.695 36.812 24.516 1 92.88 482 VAL B O 1
ATOM 8660 N N . THR B 1 483 ? -13.547 35 23.219 1 91.56 483 THR B N 1
ATOM 8661 C CA . THR B 1 483 ? -12.641 35.656 22.297 1 91.56 483 THR B CA 1
ATOM 8662 C C . THR B 1 483 ? -13.219 35.688 20.875 1 91.56 483 THR B C 1
ATOM 8664 O O . THR B 1 483 ? -13.695 34.656 20.391 1 91.56 483 THR B O 1
ATOM 8667 N N . PHE B 1 484 ? -13.305 36.875 20.312 1 89.44 484 PHE B N 1
ATOM 8668 C CA . PHE B 1 484 ? -13.672 37 18.906 1 89.44 484 PHE B CA 1
ATOM 8669 C C . PHE B 1 484 ? -12.445 36.969 18.016 1 89.44 484 PHE B C 1
ATOM 8671 O O . PHE B 1 484 ? -11.461 37.656 18.25 1 89.44 484 PHE B O 1
ATOM 8678 N N . ARG B 1 485 ? -12.547 36.031 17 1 87.06 485 ARG B N 1
ATOM 8679 C CA . ARG B 1 485 ? -11.406 35.906 16.109 1 87.06 485 ARG B CA 1
ATOM 8680 C C . ARG B 1 485 ? -11.836 36.031 14.648 1 87.06 485 ARG B C 1
ATOM 8682 O O . ARG B 1 485 ? -12.875 35.5 14.242 1 87.06 485 ARG B O 1
ATOM 8689 N N . HIS B 1 486 ? -10.953 36.75 13.914 1 81.69 486 HIS B N 1
ATOM 8690 C CA . HIS B 1 486 ? -11.211 36.875 12.477 1 81.69 486 HIS B CA 1
ATOM 8691 C C . HIS B 1 486 ? -10.93 35.562 11.758 1 81.69 486 HIS B C 1
ATOM 8693 O O . HIS B 1 486 ? -9.898 34.938 11.992 1 81.69 486 HIS B O 1
ATOM 8699 N N . LEU B 1 487 ? -11.789 35.062 10.891 1 76.81 487 LEU B N 1
ATOM 8700 C CA . LEU B 1 487 ? -11.734 33.75 10.258 1 76.81 487 LEU B CA 1
ATOM 8701 C C . LEU B 1 487 ? -10.539 33.625 9.32 1 76.81 487 LEU B C 1
ATOM 8703 O O . LEU B 1 487 ? -9.875 32.594 9.266 1 76.81 487 LEU B O 1
ATOM 8707 N N . GLU B 1 488 ? -10.281 34.656 8.555 1 69.19 488 GLU B N 1
ATOM 8708 C CA . GLU B 1 488 ? -9.242 34.594 7.527 1 69.19 488 GLU B CA 1
ATOM 8709 C C . GLU B 1 488 ? -7.852 34.75 8.141 1 69.19 488 GLU B C 1
ATOM 8711 O O . GLU B 1 488 ? -6.934 34 7.812 1 69.19 488 GLU B O 1
ATOM 8716 N N . THR B 1 489 ? -7.789 35.719 9.055 1 63.34 489 THR B N 1
ATOM 8717 C CA . THR B 1 489 ? -6.469 36.062 9.57 1 63.34 489 THR B CA 1
ATOM 8718 C C . THR B 1 489 ? -6.199 35.344 10.891 1 63.34 489 THR B C 1
ATOM 8720 O O . THR B 1 489 ? -5.047 35.188 11.289 1 63.34 489 THR B O 1
ATOM 8723 N N . GLY B 1 490 ? -7.332 34.906 11.531 1 73.19 490 GLY B N 1
ATOM 8724 C CA . GLY B 1 490 ? -7.203 34.25 12.828 1 73.19 490 GLY B CA 1
ATOM 8725 C C . GLY B 1 490 ? -6.949 35.25 13.953 1 73.19 490 GLY B C 1
ATOM 8726 O O . GLY B 1 490 ? -6.844 34.875 15.117 1 73.19 490 GLY B O 1
ATOM 8727 N N . ASP B 1 491 ? -6.922 36.562 13.609 1 69.12 491 ASP B N 1
ATOM 8728 C CA . ASP B 1 491 ? -6.594 37.594 14.586 1 69.12 491 ASP B CA 1
ATOM 8729 C C . ASP B 1 491 ? -7.707 37.75 15.617 1 69.12 491 ASP B C 1
ATOM 8731 O O . ASP B 1 491 ? -8.891 37.688 15.273 1 69.12 491 ASP B O 1
ATOM 8735 N N . LYS B 1 492 ? -7.23 37.875 16.953 1 81.94 492 LYS B N 1
ATOM 8736 C CA . LYS B 1 492 ? -8.203 38.188 17.984 1 81.94 492 LYS B CA 1
ATOM 8737 C C . LYS B 1 492 ? -8.688 39.625 17.859 1 81.94 492 LYS B C 1
ATOM 8739 O O . LYS B 1 492 ? -7.875 40.562 17.828 1 81.94 492 LYS B O 1
ATOM 8744 N N . THR B 1 493 ? -9.914 39.875 17.828 1 77.25 493 THR B N 1
ATOM 8745 C CA . THR B 1 493 ? -10.477 41.219 17.688 1 77.25 493 THR B CA 1
ATOM 8746 C C . THR B 1 493 ? -11.016 41.719 19.016 1 77.25 493 THR B C 1
ATOM 8748 O O . THR B 1 493 ? -10.859 42.906 19.359 1 77.25 493 THR B O 1
ATOM 8751 N N . LEU B 1 494 ? -11.641 40.875 19.75 1 85.12 494 LEU B N 1
ATOM 8752 C CA . LEU B 1 494 ? -12.242 41.25 21.031 1 85.12 494 LEU B CA 1
ATOM 8753 C C . LEU B 1 494 ? -12.133 40.094 22.016 1 85.12 494 LEU B C 1
ATOM 8755 O O . LEU B 1 494 ? -12.289 38.938 21.641 1 85.12 494 LEU B O 1
ATOM 8759 N N . THR B 1 495 ? -11.703 40.406 23.219 1 89.38 495 THR B N 1
ATOM 8760 C CA . THR B 1 495 ? -11.664 39.438 24.297 1 89.38 495 THR B CA 1
ATOM 8761 C C . THR B 1 495 ? -12.461 39.938 25.5 1 89.38 495 THR B C 1
ATOM 8763 O O . THR B 1 495 ? -12.25 41.031 25.984 1 89.38 495 THR B O 1
ATOM 8766 N N . ILE B 1 496 ? -13.344 39.219 25.922 1 88.38 496 ILE B N 1
ATOM 8767 C CA . ILE B 1 496 ? -14.141 39.5 27.109 1 88.38 496 ILE B CA 1
ATOM 8768 C C . ILE B 1 496 ? -13.719 38.594 28.25 1 88.38 496 ILE B C 1
ATOM 8770 O O . ILE B 1 496 ? -13.82 37.375 28.141 1 88.38 496 ILE B O 1
ATOM 8774 N N . ILE B 1 497 ? -13.312 39.156 29.438 1 87.31 497 ILE B N 1
ATOM 8775 C CA . ILE B 1 497 ? -12.773 38.312 30.516 1 87.31 497 ILE B CA 1
ATOM 8776 C C . ILE B 1 497 ? -13.602 38.531 31.781 1 87.31 497 ILE B C 1
ATOM 8778 O O . ILE B 1 497 ? -13.602 37.688 32.688 1 87.31 497 ILE B O 1
ATOM 8782 N N . GLU B 1 498 ? -14.391 39.719 31.969 1 87.44 498 GLU B N 1
ATOM 8783 C CA . GLU B 1 498 ? -15.172 40.031 33.156 1 87.44 498 GLU B CA 1
ATOM 8784 C C . GLU B 1 498 ? -16.359 39.062 33.281 1 87.44 498 GLU B C 1
ATOM 8786 O O . GLU B 1 498 ? -17.203 39 32.375 1 87.44 498 GLU B O 1
ATOM 8791 N N . PRO B 1 499 ? -16.484 38.375 34.406 1 89.56 499 PRO B N 1
ATOM 8792 C CA . PRO B 1 499 ? -17.516 37.344 34.562 1 89.56 499 PRO B CA 1
ATOM 8793 C C . PRO B 1 499 ? -18.938 37.875 34.375 1 89.56 499 PRO B C 1
ATOM 8795 O O . PRO B 1 499 ? -19.766 37.219 33.75 1 89.56 499 PRO B O 1
ATOM 8798 N N . GLN B 1 500 ? -19.141 39.062 34.875 1 89.88 500 GLN B N 1
ATOM 8799 C CA . GLN B 1 500 ? -20.484 39.625 34.75 1 89.88 500 GLN B CA 1
ATOM 8800 C C . GLN B 1 500 ? -20.812 39.906 33.281 1 89.88 500 GLN B C 1
ATOM 8802 O O . GLN B 1 500 ? -21.938 39.656 32.844 1 89.88 500 GLN B O 1
ATOM 8807 N N . GLN B 1 501 ? -19.797 40.375 32.562 1 91.75 501 GLN B N 1
ATOM 8808 C CA . GLN B 1 501 ? -19.969 40.625 31.156 1 91.75 501 GLN B CA 1
ATOM 8809 C C . GLN B 1 501 ? -20.125 39.312 30.375 1 91.75 501 GLN B C 1
ATOM 8811 O O . GLN B 1 501 ? -20.938 39.25 29.438 1 91.75 501 GLN B O 1
ATOM 8816 N N . ILE B 1 502 ? -19.406 38.406 30.766 1 93.81 502 ILE B N 1
ATOM 8817 C CA . ILE B 1 502 ? -19.484 37.125 30.094 1 93.81 502 ILE B CA 1
ATOM 8818 C C . ILE B 1 502 ? -20.891 36.531 30.266 1 93.81 502 ILE B C 1
ATOM 8820 O O . ILE B 1 502 ? -21.5 36.062 29.297 1 93.81 502 ILE B O 1
ATOM 8824 N N . ASP B 1 503 ? -21.406 36.594 31.469 1 92.75 503 ASP B N 1
ATOM 8825 C CA . ASP B 1 503 ? -22.719 36.031 31.75 1 92.75 503 ASP B CA 1
ATOM 8826 C C . ASP B 1 503 ? -23.797 36.75 30.938 1 92.75 503 ASP B C 1
ATOM 8828 O O . ASP B 1 503 ? -24.688 36.125 30.359 1 92.75 503 ASP B O 1
ATOM 8832 N N . SER B 1 504 ? -23.688 38.094 30.922 1 94.44 504 SER B N 1
ATOM 8833 C CA . SER B 1 504 ? -24.672 38.844 30.172 1 94.44 504 SER B CA 1
ATOM 8834 C C . SER B 1 504 ? -24.547 38.594 28.672 1 94.44 504 SER B C 1
ATOM 8836 O O . SER B 1 504 ? -25.562 38.531 27.969 1 94.44 504 SER B O 1
ATOM 8838 N N . PHE B 1 505 ? -23.375 38.469 28.234 1 95.19 505 PHE B N 1
ATOM 8839 C CA . PHE B 1 505 ? -23.156 38.156 26.828 1 95.19 505 PHE B CA 1
ATOM 8840 C C . PHE B 1 505 ? -23.719 36.812 26.484 1 95.19 505 PHE B C 1
ATOM 8842 O O . PHE B 1 505 ? -24.391 36.656 25.453 1 95.19 505 PHE B O 1
ATOM 8849 N N . VAL B 1 506 ? -23.406 35.781 27.266 1 94 506 VAL B N 1
ATOM 8850 C CA . VAL B 1 506 ? -23.859 34.438 27.031 1 94 506 VAL B CA 1
ATOM 8851 C C . VAL B 1 506 ? -25.391 34.375 27.031 1 94 506 VAL B C 1
ATOM 8853 O O . VAL B 1 506 ? -25.984 33.625 26.25 1 94 506 VAL B O 1
ATOM 8856 N N . GLU B 1 507 ? -26.031 35.156 27.844 1 93.81 507 GLU B N 1
ATOM 8857 C CA . GLU B 1 507 ? -27.484 35.188 27.875 1 93.81 507 GLU B CA 1
ATOM 8858 C C . GLU B 1 507 ? -28.047 35.781 26.578 1 93.81 507 GLU B C 1
ATOM 8860 O O . GLU B 1 507 ? -29.062 35.281 26.062 1 93.81 507 GLU B O 1
ATOM 8865 N N . ALA B 1 508 ? -27.375 36.781 26.109 1 95.19 508 ALA B N 1
ATOM 8866 C CA . ALA B 1 508 ? -27.781 37.344 24.812 1 95.19 508 ALA B CA 1
ATOM 8867 C C . ALA B 1 508 ? -27.625 36.312 23.703 1 95.19 508 ALA B C 1
ATOM 8869 O O . ALA B 1 508 ? -28.484 36.188 22.828 1 95.19 508 ALA B O 1
ATOM 8870 N N . LEU B 1 509 ? -26.516 35.656 23.766 1 94.75 509 LEU B N 1
ATOM 8871 C CA . LEU B 1 509 ? -26.25 34.656 22.766 1 94.75 509 LEU B CA 1
ATOM 8872 C C . LEU B 1 509 ? -27.266 33.5 22.859 1 94.75 509 LEU B C 1
ATOM 8874 O O . LEU B 1 509 ? -27.75 33 21.828 1 94.75 509 LEU B O 1
ATOM 8878 N N . LYS B 1 510 ? -27.562 32.969 24.047 1 94.19 510 LYS B N 1
ATOM 8879 C CA . LYS B 1 510 ? -28.562 31.938 24.234 1 94.19 510 LYS B CA 1
ATOM 8880 C C . LYS B 1 510 ? -29.906 32.344 23.625 1 94.19 510 LYS B C 1
ATOM 8882 O O . LYS B 1 510 ? -30.609 31.516 23.047 1 94.19 510 LYS B O 1
ATOM 8887 N N . ALA B 1 511 ? -30.297 33.594 23.797 1 94.69 511 ALA B N 1
ATOM 8888 C CA . ALA B 1 511 ? -31.531 34.094 23.219 1 94.69 511 ALA B CA 1
ATOM 8889 C C . ALA B 1 511 ? -31.516 34 21.688 1 94.69 511 ALA B C 1
ATOM 8891 O O . ALA B 1 511 ? -32.5 33.625 21.078 1 94.69 511 ALA B O 1
ATOM 8892 N N . ASP B 1 512 ? -30.438 34.344 21.125 1 94.88 512 ASP B N 1
ATOM 8893 C CA . ASP B 1 512 ? -30.297 34.281 19.672 1 94.88 512 ASP B CA 1
ATOM 8894 C C . ASP B 1 512 ? -30.391 32.812 19.203 1 94.88 512 ASP B C 1
ATOM 8896 O O . ASP B 1 512 ? -31.031 32.531 18.188 1 94.88 512 ASP B O 1
ATOM 8900 N N . LEU B 1 513 ? -29.672 31.953 19.875 1 94.44 513 LEU B N 1
ATOM 8901 C CA . LEU B 1 513 ? -29.672 30.547 19.5 1 94.44 513 LEU B CA 1
ATOM 8902 C C . LEU B 1 513 ? -31.078 29.953 19.594 1 94.44 513 LEU B C 1
ATOM 8904 O O . LEU B 1 513 ? -31.484 29.156 18.75 1 94.44 513 LEU B O 1
ATOM 8908 N N . MET B 1 514 ? -31.812 30.312 20.578 1 94.56 514 MET B N 1
ATOM 8909 C CA . MET B 1 514 ? -33.188 29.828 20.766 1 94.56 514 MET B CA 1
ATOM 8910 C C . MET B 1 514 ? -34.094 30.344 19.672 1 94.56 514 MET B C 1
ATOM 8912 O O . MET B 1 514 ? -35.094 29.688 19.312 1 94.56 514 MET B O 1
ATOM 8916 N N . GLU B 1 515 ? -33.75 31.453 19.109 1 92.88 515 GLU B N 1
ATOM 8917 C CA . GLU B 1 515 ? -34.625 32.062 18.094 1 92.88 515 GLU B CA 1
ATOM 8918 C C . GLU B 1 515 ? -34.156 31.734 16.688 1 92.88 515 GLU B C 1
ATOM 8920 O O . GLU B 1 515 ? -34.781 32.125 15.703 1 92.88 515 GLU B O 1
ATOM 8925 N N . GLU B 1 516 ? -33.156 31.016 16.594 1 91.5 516 GLU B N 1
ATOM 8926 C CA . GLU B 1 516 ? -32.625 30.703 15.281 1 91.5 516 GLU B CA 1
ATOM 8927 C C . GLU B 1 516 ? -33.656 29.938 14.438 1 91.5 516 GLU B C 1
ATOM 8929 O O . GLU B 1 516 ? -34.281 29.016 14.93 1 91.5 516 GLU B O 1
ATOM 8934 N N . SER B 1 517 ? -33.719 30.344 13.203 1 91 517 SER B N 1
ATOM 8935 C CA . SER B 1 517 ? -34.719 29.75 12.32 1 91 517 SER B CA 1
ATOM 8936 C C . SER B 1 517 ? -34.219 28.438 11.734 1 91 517 SER B C 1
ATOM 8938 O O . SER B 1 517 ? -33 28.203 11.656 1 91 517 SER B O 1
ATOM 8940 N N . ALA B 1 518 ? -35.156 27.594 11.32 1 91.94 518 ALA B N 1
ATOM 8941 C CA . ALA B 1 518 ? -34.812 26.312 10.711 1 91.94 518 ALA B CA 1
ATOM 8942 C C . ALA B 1 518 ? -34.062 26.5 9.406 1 91.94 518 ALA B C 1
ATOM 8944 O O . ALA B 1 518 ? -33.156 25.703 9.086 1 91.94 518 ALA B O 1
ATOM 8945 N N . SER B 1 519 ? -34.281 27.484 8.672 1 89.06 519 SER B N 1
ATOM 8946 C CA . SER B 1 519 ? -33.625 27.75 7.395 1 89.06 519 SER B CA 1
ATOM 8947 C C . SER B 1 519 ? -32.156 28.016 7.59 1 89.06 519 SER B C 1
ATOM 8949 O O . SER B 1 519 ? -31.312 27.578 6.789 1 89.06 519 SER B O 1
ATOM 8951 N N . THR B 1 520 ? -31.891 28.734 8.672 1 86 520 THR B N 1
ATOM 8952 C CA . THR B 1 520 ? -30.484 29.031 8.977 1 86 520 THR B CA 1
ATOM 8953 C C . THR B 1 520 ? -29.766 27.797 9.469 1 86 520 THR B C 1
ATOM 8955 O O . THR B 1 520 ? -28.594 27.562 9.117 1 86 520 THR B O 1
ATOM 8958 N N . MET B 1 521 ? -30.484 27.047 10.203 1 87.62 521 MET B N 1
ATOM 8959 C CA . MET B 1 521 ? -29.891 25.844 10.75 1 87.62 521 MET B CA 1
ATOM 8960 C C . MET B 1 521 ? -29.562 24.844 9.648 1 87.62 521 MET B C 1
ATOM 8962 O O . MET B 1 521 ? -28.562 24.125 9.719 1 87.62 521 MET B O 1
ATOM 8966 N N . LEU B 1 522 ? -30.406 24.797 8.609 1 86.56 522 LEU B N 1
ATOM 8967 C CA . LEU B 1 522 ? -30.219 23.875 7.504 1 86.56 522 LEU B CA 1
ATOM 8968 C C . LEU B 1 522 ? -29.328 24.469 6.422 1 86.56 522 LEU B C 1
ATOM 8970 O O . LEU B 1 522 ? -29.016 23.812 5.426 1 86.56 522 LEU B O 1
ATOM 8974 N N . GLU B 1 523 ? -28.906 25.688 6.59 1 77.31 523 GLU B N 1
ATOM 8975 C CA . GLU B 1 523 ? -28.062 26.406 5.641 1 77.31 523 GLU B CA 1
ATOM 8976 C C . GLU B 1 523 ? -28.672 26.406 4.246 1 77.31 523 GLU B C 1
ATOM 8978 O O . GLU B 1 523 ? -27.984 26.156 3.256 1 77.31 523 GLU B O 1
ATOM 8983 N N . LEU B 1 524 ? -29.938 26.312 4.102 1 68.88 524 LEU B N 1
ATOM 8984 C CA . LEU B 1 524 ? -30.625 26.312 2.814 1 68.88 524 LEU B CA 1
ATOM 8985 C C . LEU B 1 524 ? -30.344 27.609 2.047 1 68.88 524 LEU B C 1
ATOM 8987 O O . LEU B 1 524 ? -30.359 27.609 0.813 1 68.88 524 LEU B O 1
ATOM 8991 N N . ASP B 1 525 ? -30.141 28.703 2.705 1 60.22 525 ASP B N 1
ATOM 8992 C CA . ASP B 1 525 ? -29.875 29.984 2.055 1 60.22 525 ASP B CA 1
ATOM 8993 C C . ASP B 1 525 ? -28.391 30.188 1.814 1 60.22 525 ASP B C 1
ATOM 8995 O O . ASP B 1 525 ? -27.562 29.578 2.477 1 60.22 525 ASP B O 1
ATOM 8999 N N . SER B 1 526 ? -27.688 30.656 0.677 1 55.47 526 SER B N 1
ATOM 9000 C CA . SER B 1 526 ? -26.328 30.969 0.22 1 55.47 526 SER B CA 1
ATOM 9001 C C . SER B 1 526 ? -25.391 31.156 1.397 1 55.47 526 SER B C 1
ATOM 9003 O O . SER B 1 526 ? -25.797 31.578 2.477 1 55.47 526 SER B O 1
ATOM 9005 N N . PRO B 1 527 ? -24.062 30.688 1.235 1 53.69 527 PRO B N 1
ATOM 9006 C CA . PRO B 1 527 ? -23.016 30.703 2.262 1 53.69 527 PRO B CA 1
ATOM 9007 C C . PRO B 1 527 ? -23 31.984 3.072 1 53.69 527 PRO B C 1
ATOM 9009 O O . PRO B 1 527 ? -22.016 32.281 3.75 1 53.69 527 PRO B O 1
ATOM 9012 N N . LYS B 1 528 ? -23.594 33.031 2.625 1 51.75 528 LYS B N 1
ATOM 9013 C CA . LYS B 1 528 ? -23.203 34.406 2.82 1 51.75 528 LYS B CA 1
ATOM 9014 C C . LYS B 1 528 ? -23.281 34.812 4.293 1 51.75 528 LYS B C 1
ATOM 9016 O O . LYS B 1 528 ? -22.906 35.906 4.664 1 51.75 528 LYS B O 1
ATOM 9021 N N . VAL B 1 529 ? -24.062 34 5.152 1 56.53 529 VAL B N 1
ATOM 9022 C CA . VAL B 1 529 ? -24.5 34.906 6.219 1 56.53 529 VAL B CA 1
ATOM 9023 C C . VAL B 1 529 ? -23.469 34.875 7.355 1 56.53 529 VAL B C 1
ATOM 9025 O O . VAL B 1 529 ? -23.719 35.438 8.42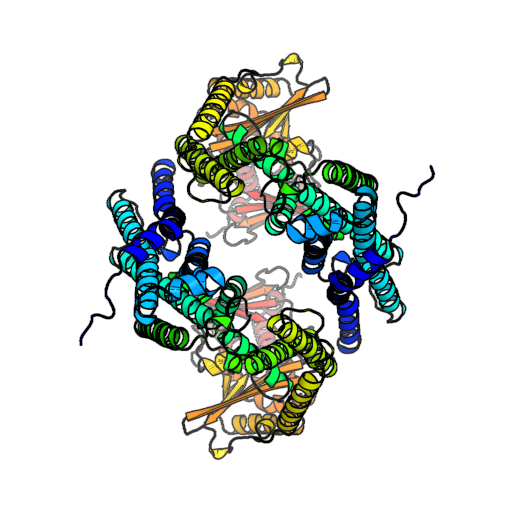2 1 56.53 529 VAL B O 1
ATOM 9028 N N . VAL B 1 530 ? -22.484 34.125 7.219 1 58.91 530 VAL B N 1
ATOM 9029 C CA . VAL B 1 530 ? -21.547 34.094 8.336 1 58.91 530 VAL B CA 1
ATOM 9030 C C . VAL B 1 530 ? -20.562 35.25 8.234 1 58.91 530 VAL B C 1
ATOM 9032 O O . VAL B 1 530 ? -20.031 35.531 7.152 1 58.91 530 VAL B O 1
ATOM 9035 N N . ARG B 1 531 ? -20.578 36.031 9.258 1 64.44 531 ARG B N 1
ATOM 9036 C CA . ARG B 1 531 ? -19.531 37.031 9.391 1 64.44 531 ARG B CA 1
ATOM 9037 C C . ARG B 1 531 ? -18.156 36.406 9.406 1 64.44 531 ARG B C 1
ATOM 9039 O O . ARG B 1 531 ? -18.016 35.219 9.703 1 64.44 531 ARG B O 1
ATOM 9046 N N . ALA B 1 532 ? -17.234 36.938 8.844 1 68.44 532 ALA B N 1
ATOM 9047 C CA . ALA B 1 532 ? -15.844 36.469 8.781 1 68.44 532 ALA B CA 1
ATOM 9048 C C . ALA B 1 532 ? -15.211 36.406 10.172 1 68.44 532 ALA B C 1
ATOM 9050 O O . ALA B 1 532 ? -14.023 36.719 10.32 1 68.44 532 ALA B O 1
ATOM 9051 N N . VAL B 1 533 ? -16.094 36.281 11.359 1 80.81 533 VAL B N 1
ATOM 9052 C CA . VAL B 1 533 ? -15.555 36.25 12.711 1 80.81 533 VAL B CA 1
ATOM 9053 C C . VAL B 1 533 ? -16.078 35.031 13.461 1 80.81 533 VAL B C 1
ATOM 9055 O O . VAL B 1 533 ? -17.266 34.719 13.367 1 80.81 533 VAL B O 1
ATOM 9058 N N . ASP B 1 534 ? -15.195 34.375 14.141 1 88.12 534 ASP B N 1
ATOM 9059 C CA . ASP B 1 534 ? -15.547 33.25 15.016 1 88.12 534 ASP B CA 1
ATOM 9060 C C . ASP B 1 534 ? -15.5 33.688 16.484 1 88.12 534 ASP B C 1
ATOM 9062 O O . ASP B 1 534 ? -14.656 34.5 16.875 1 88.12 534 ASP B O 1
ATOM 9066 N N . ILE B 1 535 ? -16.406 33.219 17.234 1 90.38 535 ILE B N 1
ATOM 9067 C CA . ILE B 1 535 ? -16.438 33.438 18.688 1 90.38 535 ILE B CA 1
ATOM 9068 C C . ILE B 1 535 ? -15.906 32.188 19.391 1 90.38 535 ILE B C 1
ATOM 9070 O O . ILE B 1 535 ? -16.469 31.094 19.266 1 90.38 535 ILE B O 1
ATOM 9074 N N . GLU B 1 536 ? -14.906 32.312 20.125 1 91.31 536 GLU B N 1
ATOM 9075 C CA . GLU B 1 536 ? -14.281 31.219 20.859 1 91.31 536 GLU B CA 1
ATOM 9076 C C . GLU B 1 536 ? -14.586 31.312 22.359 1 91.31 536 GLU B C 1
ATOM 9078 O O . GLU B 1 536 ? -14.469 32.406 22.953 1 91.31 536 GLU B O 1
ATOM 9083 N N . PHE B 1 537 ? -14.969 30.25 22.953 1 90.81 537 PHE B N 1
ATOM 9084 C CA . PHE B 1 537 ? -15.289 30.188 24.375 1 90.81 537 PHE B CA 1
ATOM 9085 C C . PHE B 1 537 ? -14.289 29.297 25.109 1 90.81 537 PHE B C 1
ATOM 9087 O O . PHE B 1 537 ? -14.148 28.125 24.781 1 90.81 537 PHE B O 1
ATOM 9094 N N . LEU B 1 538 ? -13.617 29.875 26 1 90.62 538 LEU B N 1
ATOM 9095 C CA . LEU B 1 538 ? -12.727 29.125 26.875 1 90.62 538 LEU B CA 1
ATOM 9096 C C . LEU B 1 538 ? -13.422 28.734 28.172 1 90.62 538 LEU B C 1
ATOM 9098 O O . LEU B 1 538 ? -13.875 29.609 28.922 1 90.62 538 LEU B O 1
ATOM 9102 N N . GLN B 1 539 ? -13.43 27.453 28.375 1 88.31 539 GLN B N 1
ATOM 9103 C CA . GLN B 1 539 ? -14.07 26.953 29.594 1 88.31 539 GLN B CA 1
ATOM 9104 C C . GLN B 1 539 ? -13.07 26.875 30.75 1 88.31 539 GLN B C 1
ATOM 9106 O O . GLN B 1 539 ? -11.859 26.938 30.531 1 88.31 539 GLN B O 1
ATOM 9111 N N . SER B 1 540 ? -13.633 26.828 31.906 1 85.31 540 SER B N 1
ATOM 9112 C CA . SER B 1 540 ? -12.805 26.766 33.094 1 85.31 540 SER B CA 1
ATOM 9113 C C . SER B 1 540 ? -12 25.469 33.156 1 85.31 540 SER B C 1
ATOM 9115 O O . SER B 1 540 ? -10.938 25.406 33.781 1 85.31 540 SER B O 1
ATOM 9117 N N . ASP B 1 541 ? -12.5 24.391 32.531 1 81.12 541 ASP B N 1
ATOM 9118 C CA . ASP B 1 541 ? -11.812 23.109 32.531 1 81.12 541 ASP B CA 1
ATOM 9119 C C . ASP B 1 541 ? -10.742 23.031 31.453 1 81.12 541 ASP B C 1
ATOM 9121 O O . ASP B 1 541 ? -10.023 22.047 31.328 1 81.12 541 ASP B O 1
ATOM 9125 N N . GLY B 1 542 ? -10.68 24.109 30.75 1 78.94 542 GLY B N 1
ATOM 9126 C CA . GLY B 1 542 ? -9.633 24.188 29.75 1 78.94 542 GLY B CA 1
ATOM 9127 C C . GLY B 1 542 ? -10.117 23.875 28.344 1 78.94 542 GLY B C 1
ATOM 9128 O O . GLY B 1 542 ? -9.398 24.109 27.359 1 78.94 542 GLY B O 1
ATOM 9129 N N . ASP B 1 543 ? -11.289 23.359 28.172 1 83.75 543 ASP B N 1
ATOM 9130 C CA . ASP B 1 543 ? -11.836 23.031 26.859 1 83.75 543 ASP B CA 1
ATOM 9131 C C . ASP B 1 543 ? -12.328 24.281 26.141 1 83.75 543 ASP B C 1
ATOM 9133 O O . ASP B 1 543 ? -12.688 25.281 26.781 1 83.75 543 ASP B O 1
ATOM 9137 N N . THR B 1 544 ? -12.148 24.281 24.859 1 85.75 544 THR B N 1
ATOM 9138 C CA . THR B 1 544 ? -12.602 25.406 24.078 1 85.75 544 THR B CA 1
ATOM 9139 C C . THR B 1 544 ? -13.594 24.969 23 1 85.75 544 THR B C 1
ATOM 9141 O O . THR B 1 544 ? -13.539 23.828 22.531 1 85.75 544 THR B O 1
ATOM 9144 N N . PHE B 1 545 ? -14.633 25.703 22.828 1 87.25 545 PHE B N 1
ATOM 9145 C CA . PHE B 1 545 ? -15.484 25.5 21.656 1 87.25 545 PHE B CA 1
ATOM 9146 C C . PHE B 1 545 ? -15.695 26.797 20.891 1 87.25 545 PHE B C 1
ATOM 9148 O O . PHE B 1 545 ? -15.5 27.891 21.438 1 87.25 545 PHE B O 1
ATOM 9155 N N . THR B 1 546 ? -15.961 26.703 19.625 1 87.81 546 THR B N 1
ATOM 9156 C CA . THR B 1 546 ? -16.062 27.859 18.75 1 87.81 546 THR B CA 1
ATOM 9157 C C . THR B 1 546 ? -17.406 27.906 18.047 1 87.81 546 THR B C 1
ATOM 9159 O O . THR B 1 546 ? -18.047 26.875 17.859 1 87.81 546 THR B O 1
ATOM 9162 N N . LEU B 1 547 ? -17.906 29.078 17.781 1 88.88 547 LEU B N 1
ATOM 9163 C CA . LEU B 1 547 ? -19.141 29.328 17.047 1 88.88 547 LEU B CA 1
ATOM 9164 C C . LEU B 1 547 ? -18.938 30.469 16.031 1 88.88 547 LEU B C 1
ATOM 9166 O O . LEU B 1 547 ? -18.25 31.453 16.328 1 88.88 547 LEU B O 1
ATOM 9170 N N . SER B 1 548 ? -19.5 30.25 14.883 1 86.25 548 SER B N 1
ATOM 9171 C CA . SER B 1 548 ? -19.438 31.312 13.891 1 86.25 548 SER B CA 1
ATOM 9172 C C . SER B 1 548 ? -20.453 32.406 14.203 1 86.25 548 SER B C 1
ATOM 9174 O O . SER B 1 548 ? -21.609 32.125 14.539 1 86.25 548 SER B O 1
ATOM 9176 N N . TRP B 1 549 ? -19.984 33.625 14.164 1 88.56 549 TRP B N 1
ATOM 9177 C CA . TRP B 1 549 ? -20.875 34.75 14.359 1 88.56 549 TRP B CA 1
ATOM 9178 C C . TRP B 1 549 ? -21.75 35 13.133 1 88.56 549 TRP B C 1
ATOM 9180 O O . TRP B 1 549 ? -21.25 35.438 12.094 1 88.56 549 TRP B O 1
ATOM 9190 N N . LYS B 1 550 ? -23.047 34.656 13.266 1 87.31 550 LYS B N 1
ATOM 9191 C CA . LYS B 1 550 ? -23.984 34.812 12.156 1 87.31 550 LYS B CA 1
ATOM 9192 C C . LYS B 1 550 ? -24.625 36.219 12.172 1 87.31 550 LYS B C 1
ATOM 9194 O O . LYS B 1 550 ? -24.734 36.812 13.234 1 87.31 550 LYS B O 1
ATOM 9199 N N . GLU B 1 551 ? -25.125 36.656 11.047 1 85.25 551 GLU B N 1
ATOM 9200 C CA . GLU B 1 551 ? -25.766 37.969 10.93 1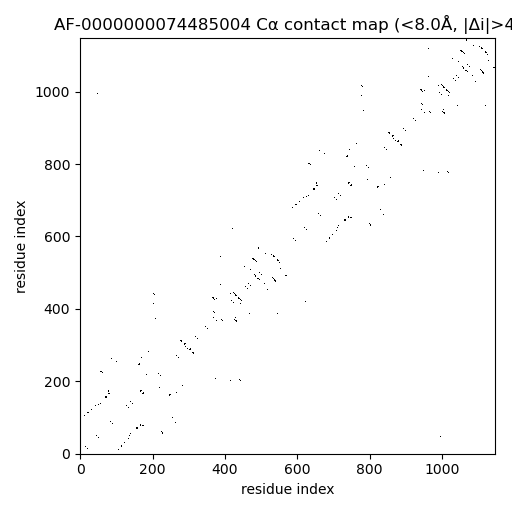 85.25 551 GLU B CA 1
ATOM 9201 C C . GLU B 1 551 ? -27.141 37.969 11.609 1 85.25 551 GLU B C 1
ATOM 9203 O O . GLU B 1 551 ? -27.656 39.031 11.969 1 85.25 551 GLU B O 1
ATOM 9208 N N . THR B 1 552 ? -27.625 36.781 11.844 1 86.25 552 THR B N 1
ATOM 9209 C CA . THR B 1 552 ? -28.953 36.656 12.406 1 86.25 552 THR B CA 1
ATOM 9210 C C . THR B 1 552 ? -28.922 36.812 13.922 1 86.25 552 THR B C 1
ATOM 9212 O O . THR B 1 552 ? -29.969 36.844 14.578 1 86.25 552 THR B O 1
ATOM 9215 N N . TYR B 1 553 ? -27.812 36.969 14.469 1 91.06 553 TYR B N 1
ATOM 9216 C CA . TYR B 1 553 ? -27.688 37.156 15.906 1 91.06 553 TYR B CA 1
ATOM 9217 C C . TYR B 1 553 ? -27.922 38.594 16.312 1 91.06 553 TYR B C 1
ATOM 9219 O O . TYR B 1 553 ? -26.984 39.344 16.609 1 91.06 553 TYR B O 1
ATOM 9227 N N . THR B 1 554 ? -29.141 38.938 16.516 1 91.38 554 THR B N 1
ATOM 9228 C CA . THR B 1 554 ? -29.547 40.312 16.781 1 91.38 554 THR B CA 1
ATOM 9229 C C . THR B 1 554 ? -29.297 40.688 18.234 1 91.38 554 THR B C 1
ATOM 9231 O O . THR B 1 554 ? -28.906 41.812 18.547 1 91.38 554 THR B O 1
ATOM 9234 N N . HIS B 1 555 ? -29.484 39.781 19.156 1 94.12 555 HIS B N 1
ATOM 9235 C CA . HIS B 1 555 ? -29.281 40.062 20.562 1 94.12 555 HIS B CA 1
ATOM 9236 C C . HIS B 1 555 ? -27.812 40.281 20.891 1 94.12 555 HIS B C 1
ATOM 9238 O O . HIS B 1 555 ? -27.453 41.125 21.703 1 94.12 555 HIS B O 1
ATOM 9244 N N . VAL B 1 556 ? -27.031 39.531 20.234 1 93.44 556 VAL B N 1
ATOM 9245 C CA . VAL B 1 556 ? -25.594 39.688 20.438 1 93.44 556 VAL B CA 1
ATOM 9246 C C . VAL B 1 556 ? -25.125 41.031 19.875 1 93.44 556 VAL B C 1
ATOM 9248 O O . VAL B 1 556 ? -24.344 41.719 20.516 1 93.44 556 VAL B O 1
ATOM 9251 N N . GLU B 1 557 ? -25.609 41.312 18.719 1 92 557 GLU B N 1
ATOM 9252 C CA . GLU B 1 557 ? -25.25 42.594 18.125 1 92 557 GLU B CA 1
ATOM 9253 C C . GLU B 1 557 ? -25.703 43.75 19.016 1 92 557 GLU B C 1
ATOM 9255 O O . GLU B 1 557 ? -24.953 44.719 19.188 1 92 557 GLU B O 1
ATOM 9260 N N . LYS B 1 558 ? -26.891 43.719 19.484 1 93.62 558 LYS B N 1
ATOM 9261 C CA . LYS B 1 558 ? -27.391 44.75 20.391 1 93.62 558 LYS B CA 1
ATOM 9262 C C . LYS B 1 558 ? -26.547 44.844 21.656 1 93.62 558 LYS B C 1
ATOM 9264 O O . LYS B 1 558 ? -26.234 45.938 22.125 1 93.62 558 LYS B O 1
ATOM 9269 N N . TRP B 1 559 ? -26.219 43.719 22.203 1 95 559 TRP B N 1
ATOM 9270 C CA . TRP B 1 559 ? -25.391 43.656 23.406 1 95 559 TRP B CA 1
ATOM 9271 C C . TRP B 1 559 ? -24.031 44.312 23.172 1 95 559 TRP B C 1
ATOM 9273 O O . TRP B 1 559 ? -23.562 45.094 23.984 1 95 559 TRP B O 1
ATOM 9283 N N . LEU B 1 560 ? -23.438 44 22.062 1 93.5 560 LEU B N 1
ATOM 9284 C CA . LEU B 1 560 ? -22.141 44.562 21.703 1 93.5 560 LEU B CA 1
ATOM 9285 C C . LEU B 1 560 ? -22.234 46.062 21.5 1 93.5 560 LEU B C 1
ATOM 9287 O O . LEU B 1 560 ? -21.328 46.812 21.875 1 93.5 560 LEU B O 1
ATOM 9291 N N . ASN B 1 561 ? -23.25 46.469 20.875 1 92 561 ASN B N 1
ATOM 9292 C CA . ASN B 1 561 ? -23.484 47.906 20.656 1 92 561 ASN B CA 1
ATOM 9293 C C . ASN B 1 561 ? -23.703 48.625 21.984 1 92 561 ASN B C 1
ATOM 9295 O O . ASN B 1 561 ? -23.156 49.719 22.188 1 92 561 ASN B O 1
ATOM 9299 N N . ASP B 1 562 ? -24.5 48.094 22.906 1 92.81 562 ASP B N 1
ATOM 9300 C CA . ASP B 1 562 ? -24.781 48.688 24.203 1 92.81 562 ASP B CA 1
ATOM 9301 C C . ASP B 1 562 ? -23.516 48.812 25.047 1 92.81 562 ASP B C 1
ATOM 9303 O O . ASP B 1 562 ? -23.391 49.75 25.859 1 92.81 562 ASP B O 1
ATOM 9307 N N . HIS B 1 563 ? -22.578 47.938 24.844 1 91.62 563 HIS B N 1
ATOM 9308 C CA . HIS B 1 563 ? -21.344 47.969 25.609 1 91.62 563 HIS B CA 1
ATOM 9309 C C . HIS B 1 563 ? -20.219 48.625 24.812 1 91.62 563 HIS B C 1
ATOM 9311 O O . HIS B 1 563 ? -19.047 48.531 25.219 1 91.62 563 HIS B O 1
ATOM 9317 N N . HIS B 1 564 ? -20.516 49.188 23.594 1 87.19 564 HIS B N 1
ATOM 9318 C CA . HIS B 1 564 ? -19.578 49.906 22.719 1 87.19 564 HIS B CA 1
ATOM 9319 C C . HIS B 1 564 ? -18.438 49 22.281 1 87.19 564 HIS B C 1
ATOM 9321 O O . HIS B 1 564 ? -17.266 49.438 22.281 1 87.19 564 HIS B O 1
ATOM 9327 N N . LEU B 1 565 ? -18.812 47.75 21.969 1 89.75 565 LEU B N 1
ATOM 9328 C CA . LEU B 1 565 ? -17.781 46.781 21.609 1 89.75 565 LEU B CA 1
ATOM 9329 C C . LEU B 1 565 ? -17.984 46.281 20.188 1 89.75 565 LEU B C 1
ATOM 9331 O O . LEU B 1 565 ? -17.188 45.5 19.688 1 89.75 565 LEU B O 1
ATOM 9335 N N . LEU B 1 566 ? -18.938 46.688 19.484 1 88.06 566 LEU B N 1
ATOM 9336 C CA . LEU B 1 566 ? -19.344 46.156 18.203 1 88.06 566 LEU B CA 1
ATOM 9337 C C . LEU B 1 566 ? -18.266 46.375 17.156 1 88.06 566 LEU B C 1
ATOM 9339 O O . LEU B 1 566 ? -17.938 45.438 16.391 1 88.06 566 LEU B O 1
ATOM 9343 N N . GLU B 1 567 ? -17.688 47.531 17.094 1 81.38 567 GLU B N 1
ATOM 9344 C CA . GLU B 1 567 ? -16.656 47.844 16.109 1 81.38 567 GLU B CA 1
ATOM 9345 C C . GLU B 1 567 ? -15.406 47 16.344 1 81.38 567 GLU B C 1
ATOM 9347 O O . GLU B 1 567 ? -14.773 46.531 15.391 1 81.38 567 GLU B O 1
ATOM 9352 N N . LYS B 1 568 ? -15.117 46.844 17.531 1 79.88 568 LYS B N 1
ATOM 9353 C CA . LYS B 1 568 ? -13.961 46 17.859 1 79.88 568 LYS B CA 1
ATOM 9354 C C . LYS B 1 568 ? -14.188 44.562 17.469 1 79.88 568 LYS B C 1
ATOM 9356 O O . LYS B 1 568 ? -13.281 43.875 16.984 1 79.88 568 LYS B O 1
ATOM 9361 N N . ALA B 1 569 ? -15.352 44.156 17.75 1 85 569 ALA B N 1
ATOM 9362 C CA . ALA B 1 569 ? -15.672 42.781 17.469 1 85 569 ALA B CA 1
ATOM 9363 C C . ALA B 1 569 ? -15.625 42.469 15.977 1 85 569 ALA B C 1
ATOM 9365 O O . ALA B 1 569 ? -15.203 41.406 15.562 1 85 569 ALA B O 1
ATOM 9366 N N . ARG B 1 570 ? -16.047 43.438 15.102 1 78.88 570 ARG B N 1
ATOM 9367 C CA . ARG B 1 570 ? -16.094 43.25 13.656 1 78.88 570 ARG B CA 1
ATOM 9368 C C . ARG B 1 570 ? -14.719 43.406 13.031 1 78.88 570 ARG B C 1
ATOM 9370 O O . ARG B 1 570 ? -14.508 43.031 11.875 1 78.88 570 ARG B O 1
ATOM 9377 N N . GLY B 1 571 ? -13.828 43.688 13.703 1 69.25 571 GLY B N 1
ATOM 9378 C CA . GLY B 1 571 ? -12.508 43.906 13.141 1 69.25 571 GLY B CA 1
ATOM 9379 C C . GLY B 1 571 ? -12.312 45.312 12.625 1 69.25 571 GLY B C 1
ATOM 9380 O O . GLY B 1 571 ? -11.484 45.562 11.742 1 69.25 571 GLY B O 1
ATOM 9381 N N . GLY B 1 572 ? -13.07 46.375 12.984 1 51 572 GLY B N 1
ATOM 9382 C CA . GLY B 1 572 ? -13.047 47.719 12.43 1 51 572 GLY B CA 1
ATOM 9383 C C . GLY B 1 572 ? -11.641 48.281 12.227 1 51 572 GLY B C 1
ATOM 9384 O O . GLY B 1 572 ? -10.867 48.375 13.188 1 51 572 GLY B O 1
ATOM 9385 N N . VAL B 1 573 ? -10.953 48.062 11.148 1 43.19 573 VAL B N 1
ATOM 9386 C CA . VAL B 1 573 ? -10.039 49.094 10.648 1 43.19 573 VAL B CA 1
ATOM 9387 C C . VAL B 1 573 ? -10.75 50.438 10.594 1 43.19 573 VAL B C 1
ATOM 9389 O O . VAL B 1 573 ? -11.742 50.594 9.883 1 43.19 573 VAL B O 1
ATOM 9392 N N . GLU B 1 574 ? -11.25 51.219 11.594 1 30.5 574 GLU B N 1
ATOM 9393 C CA . GLU B 1 574 ? -11.117 52.594 11.164 1 30.5 574 GLU B CA 1
ATOM 9394 C C . GLU B 1 574 ? -9.656 53 11.008 1 30.5 574 GLU B C 1
ATOM 9396 O O . GLU B 1 574 ? -8.812 52.594 11.805 1 30.5 574 GLU B O 1
#

pLDDT: mean 88.42, std 10.62, range [30.5, 98.62]

Solvent-accessible surface area (backbone atoms only — not comparable to full-atom values): 60774 Å² total; per-residue (Å²): 134,71,88,60,59,74,56,78,54,63,68,59,50,54,49,43,54,72,70,52,42,64,55,32,53,50,51,31,51,53,52,37,57,39,44,50,47,48,50,51,51,49,50,59,42,30,77,46,52,71,57,71,82,84,55,83,40,76,52,57,45,49,38,73,59,50,49,48,48,45,69,42,51,30,40,52,48,32,42,60,73,51,41,44,54,31,32,61,68,47,30,54,53,62,65,64,42,100,59,56,66,69,30,54,50,49,51,52,51,50,52,51,50,46,45,55,46,50,34,49,53,54,49,49,52,49,42,53,46,49,44,69,67,64,66,52,93,52,83,71,51,71,66,55,51,52,47,52,49,50,53,50,45,52,49,27,46,33,42,22,24,46,22,41,28,37,40,48,47,23,7,34,60,69,56,17,55,54,50,33,55,45,60,48,45,39,69,47,49,51,49,52,37,51,39,51,47,44,37,75,59,32,68,39,45,44,37,63,62,70,54,68,50,70,48,59,60,66,23,59,72,51,39,59,66,41,37,63,81,49,67,81,48,75,68,53,50,49,50,48,52,47,48,30,52,50,29,46,54,52,23,52,54,40,54,70,68,51,55,77,80,17,27,63,26,55,51,33,46,72,85,48,47,62,55,49,29,54,46,42,13,50,53,31,14,35,49,23,24,44,54,27,34,73,74,66,62,37,67,71,46,20,50,47,19,31,51,55,29,22,51,50,25,32,50,49,36,46,20,51,64,65,73,40,87,87,49,76,85,59,51,62,61,50,52,56,50,50,53,50,49,51,50,51,51,49,43,50,65,62,35,76,86,38,68,59,72,61,69,78,59,75,86,46,51,52,33,31,32,43,22,60,54,55,64,45,65,73,48,74,62,63,66,94,67,90,57,50,70,37,69,60,46,76,40,64,54,66,70,48,43,51,38,52,49,50,40,50,53,49,43,52,70,63,54,66,63,77,50,67,72,46,70,61,39,54,39,25,44,31,42,35,32,72,88,66,52,75,48,71,33,30,44,42,39,48,51,78,85,44,38,80,50,45,36,67,40,54,55,29,66,68,44,38,29,64,22,30,36,88,56,28,86,84,58,65,61,64,70,52,33,40,34,27,23,30,62,88,79,59,46,76,43,33,76,48,62,54,62,70,58,48,53,55,48,50,50,27,42,49,53,29,62,71,63,47,50,43,55,66,74,66,55,73,60,73,89,73,52,55,49,68,32,33,38,34,38,33,27,69,86,67,52,69,50,66,45,74,41,47,74,80,36,55,43,42,51,50,52,27,50,77,69,72,39,43,55,41,50,75,50,61,77,123,138,70,83,62,58,72,54,80,54,65,67,59,50,53,50,42,56,73,71,50,43,63,54,30,53,50,50,30,50,53,52,36,56,39,42,51,47,48,50,52,52,49,49,58,42,30,76,42,53,70,59,73,84,86,55,84,41,77,52,58,46,48,39,73,59,50,50,50,47,45,68,42,52,30,40,52,49,30,42,60,74,50,39,44,56,32,32,60,66,46,30,53,52,63,66,65,42,101,59,56,65,67,30,54,49,50,52,54,52,50,53,52,50,46,45,55,45,48,34,50,53,54,48,48,52,49,42,52,45,46,45,70,67,64,66,53,93,54,82,71,50,72,68,54,51,51,47,52,49,51,54,51,46,53,50,27,47,32,40,22,24,45,22,40,28,39,39,48,48,22,6,34,62,68,54,17,55,54,50,33,56,45,60,48,46,40,69,47,49,51,49,53,36,51,38,49,48,43,36,74,59,32,70,38,45,44,36,64,63,72,52,68,50,69,48,59,59,65,23,57,72,52,39,60,67,41,37,63,82,48,67,81,48,74,67,55,51,48,49,47,54,49,47,28,53,49,28,44,53,51,23,54,55,41,51,69,68,51,55,77,80,18,27,66,26,55,51,34,47,72,84,48,48,61,54,48,28,52,46,41,13,50,53,31,14,37,48,23,25,44,55,28,33,76,72,65,61,38,68,70,46,19,50,48,18,31,53,53,29,21,51,50,26,32,51,51,34,45,21,52,64,65,72,40,86,88,49,76,84,58,50,64,62,49,52,55,51,50,52,52,50,52,51,51,50,49,44,50,64,63,35,77,87,39,70,57,70,60,71,79,58,76,86,47,51,54,35,30,32,45,21,61,55,56,65,45,65,74,48,72,60,64,66,93,67,90,58,52,68,36,71,59,45,76,42,64,54,66,72,49,43,51,37,51,49,52,41,49,52,48,42,53,71,64,54,65,62,76,51,66,73,45,68,62,39,55,40,26,45,30,41,36,32,72,87,67,52,75,48,70,34,30,45,41,38,47,50,78,84,43,38,80,53,45,36,67,40,54,57,29,68,69,44,39,29,63,22,31,35,87,56,28,87,82,60,64,61,64,70,52,34,40,34,28,23,30,61,88,79,59,46,76,44,33,74,48,63,53,64,70,57,47,53,54,47,50,52,27,42,50,53,30,62,70,62,48,51,44,54,67,74,65,55,73,60,74,89,71,53,54,48,68,30,32,39,34,37,32,26,69,85,67,54,69,51,66,44,74,40,46,74,79,36,54,44,40,50,50,50,27,50,77,68,72,38,44,55,43,50,73,53,59,77,123

Foldseek 3Di:
DPPCLLVDDPVLVVVCCVQQLVLLVVLLVLLCVQAVVQLVVQLVVCVPPVDGDADQASCSRNVVSLLCSLQPSLLVSLLRLCVLLQDLVSLCVVVVDPHDLLNSLVNSLVVSLCSLLVSLVVSLVSNVCSCVVSVRPHPDDNVRSVLVSLVSSLSSLLLNLLLLLLCLFFSDSVLSSVVSQCVLCVVLLVLLLVQLLLCLQAFFRDSCLVNVPCSVCSRSSSVSSCCSPPNDDPVRSVVSVVSSVVSSVSSSVSSNVFDSVRRNAGTRDPVCLVVQLLVQLVSQLSVQLNVQCVPPVDVVSSVVRNVVRSVVSNQVSVCRRVVHNPPVVVCVVVVVSVVVVVVVSVCSNVVVVCLLPDDDDLVFFQKKWKAQDCVCVNVVNDDPDDAQFDRIDIGGDSQLSVLVVVLSNVCSVVSDGDDPPADWTKMKMKTQGPVGDIDITIHTDRCVVCVVSQFSNCLDQRNLCVGGQLNDDVSAAQWQKKWKAQQPVRHTLDIDGDSVLVVQLSVLQSVLSNRDGSCVVVVVDPPPFFQSMKMWTAHPVGDIHIDTDGNSSPSNCVSCVVVVNNCSSSPPPD/DPPCLLVDDPVLVVVCCVQQVVLLVVLLVLLCVQAVVQLVVQLVVCVPPVDGDADQASCSRNVVSLLCSLQPSLLVLLLRLCVLLQDLVSLVVVVVDPHDLLNSLVNSLVVSLCSLLVSLVVSLVSNVCSCVVSVRPHPDDNVRSVLVSLVSSLSSLLLNLLLLLLCLFFSDSVLSSVVSQCVLCVVLLVLLLVQLLLCLQAFFRDSCLVNVPCSVCSRSSSVSSCCSPPNDDPVRSVVSVVSSVVSSVSSSVSSNVFDSVRRNAGTRDPVCLLVQLLVQLQSQLSVQLNVQCVVPVDVVSSVVRNVVRSVVSNQVSVCRRVVHNPPVVVCVSVVVSVVVVVVVSVCSNVVVVCLLPDDDDLVFFQKKWKAQDCVCVNVVNDDPDDAQFDRIDIGGDSQLSVLVSVLSNVCSVVSDGDDPVADWTKMKMKTQGPVGDIDITIHTDRCVVSVVSQFSNCLDPVNLCVGGQLNDDVSAAQWQKKWKAQQPVRHTQDIDGDSVLVVQLSVLQSVLSSRDGSCVVVVVDPPPFFQSMKIWTAHPVGDIHIDTHGPSSPSNCVSCVVVVNNCSNSVDPD

Secondary structure (DSSP, 8-state):
--S-TT---HHHHHHHHHHTHHHHHHHHHHHHHHTHHHHHHHHHHHHHH-PPP--SSGGGTTHHHHHHHHHHHHHHHHHHHTGGGGSHHHHHHHHHSSS-HHHHHHHHHHHHHHHHHHHHHHHHHHHHHHHHHTT------HHHHHHHHHHHHHHHHHHHHHHHHHHHH-S-HHHHHHHHHHHHHHHHHHHHHHHHHHHHHSTT--HHHHHTTTGGGGSHHHHHHGGGTSPPPHHHHHHHHHHHHHHHHHHHHHHHH--GGGTT-S-S-GGGHHHHHHHHHHHHHHHHHHHHHHHH--HHHHHHHHHHHHHHHHHHHHHHHHTSS--GGGHHHHHHHHHHHHHHHHHHHTTTT-TTT----GGGEEEEEEES-SHHHHTTT--SS--SB---EEE-SHHHHHHHHHHHHHHHHH-----SSS-EEEEEEEEEETTS-EEEEEEEEETTTTHHHHHHHHTSHHHHHHHBGGGSTT-SPPEEEEEEEETTT--EEEEE--HHHHHHHHHHHHHHHHH--HHHHTT-S-GGGEEEEEEEEEETTS-EEEEEEETT-HHHHHHHHHTT-HHHHHT---/--SGGG---HHHHHHHHHHTHHHHHHHHHHHHHHTHHHHHHHHHHHHHH-PPP--SSGGGTTHHHHHHHHHHHHHHHHHHHTGGGGSHHHHHHHHHSSS-HHHHHHHHHHHHHHHHHHHHHHHHHHHHHHHHHTT------HHHHHHHHHHHHHHHHHHHHHHHHHHHH-S-HHHHHHHHHHHHHHHHHHHHHHHHHHHHHSTT--HHHHHTTTGGGGSHHHHHHGGGTSPPPHHHHHHHHHHHHHHHHHHHHHHHH--GGGTT-S-S-GGGHHHHHHHHHHHHHHHHHHHHHHHH--HHHHHHHHHHHHHHHHHHHHHHHHTSS--GGGHHHHHHHHHHHHHHHHHHHTTTT-TTT----GGGEEEEEEES-SHHHHTTT--SS--SB---EEE-SHHHHHHHHHHHHHHHHH-----SSS-EEEEEEEEEETTS-EEEEEEEEETTTTHHHHHHHHTSHHHHHHHBGGGSTT-SPPEEEEEEEETTT--EEEEE--HHHHHHHHHHHHHHHHH--HHHHTT-S-GGGEEEEEEEEEETTS-EEEEEEETT-HHHHHHHHHTT-HHHHHT---

Nearest PDB structures (foldseek):
  7qba-assembly1_E  TM=6.922E-01  e=5.343E-02  Stutzerimonas stutzeri
  8k1m-assembly1_B  TM=4.624E-01  e=7.245E-03  Mycobacterium tuberculosis H37Rv
  8k1p-assembly1_A  TM=4.844E-01  e=1.757E-01  Mycobacterium tuberculosis H37Rv
  8k1o-assembly1_A  TM=4.576E-01  e=3.324E-01  Mycobacterium tuberculosis H37Rv
  7lkz-assembly1_A  TM=3.796E-01  e=1.004E+00  Homo sapiens

Radius of gyration: 37.01 Å; Cα contacts (8 Å, |Δi|>4): 1563; chains: 2; bounding box: 94×107×86 Å